Protein AF-A0A0G3H5J8-F1 (afdb_monomer_lite)

Structure (mmCIF, N/CA/C/O backbone):
data_AF-A0A0G3H5J8-F1
#
_entry.id   AF-A0A0G3H5J8-F1
#
loop_
_atom_site.group_PDB
_atom_site.id
_atom_site.type_symbol
_atom_site.label_atom_id
_atom_site.label_alt_id
_atom_site.label_comp_id
_atom_site.label_asym_id
_atom_site.label_entity_id
_atom_site.label_seq_id
_atom_site.pdbx_PDB_ins_code
_atom_site.Cartn_x
_atom_site.Cartn_y
_atom_site.Cartn_z
_atom_site.occupancy
_atom_site.B_iso_or_equiv
_atom_site.auth_seq_id
_atom_site.auth_comp_id
_atom_site.auth_asym_id
_atom_site.auth_atom_id
_atom_site.pdbx_PDB_model_num
ATOM 1 N N . MET A 1 1 ? -36.964 -17.051 4.868 1.00 43.41 1 MET A N 1
ATOM 2 C CA . MET A 1 1 ? -37.759 -18.186 4.353 1.00 43.41 1 MET A CA 1
ATOM 3 C C . MET A 1 1 ? -37.618 -19.310 5.371 1.00 43.41 1 MET A C 1
ATOM 5 O O . MET A 1 1 ? -36.483 -19.645 5.684 1.00 43.41 1 MET A O 1
ATOM 9 N N . ILE A 1 2 ? -38.709 -19.788 5.975 1.00 62.41 2 ILE A N 1
ATOM 10 C CA . ILE A 1 2 ? -38.659 -20.841 7.006 1.00 62.41 2 ILE A CA 1
ATOM 11 C C . ILE A 1 2 ? -38.823 -22.194 6.308 1.00 62.41 2 ILE A C 1
ATOM 13 O O . ILE A 1 2 ? -39.745 -22.355 5.510 1.00 62.41 2 ILE A O 1
ATOM 17 N N . ARG A 1 3 ? -37.905 -23.136 6.557 1.00 71.88 3 ARG A N 1
ATOM 18 C CA . ARG A 1 3 ? -38.033 -24.521 6.080 1.00 71.88 3 ARG A CA 1
ATOM 19 C C . ARG A 1 3 ? -38.911 -25.296 7.054 1.00 71.88 3 ARG A C 1
ATOM 21 O O . ARG A 1 3 ? -38.674 -25.235 8.253 1.00 71.88 3 ARG A O 1
ATOM 28 N N . LEU A 1 4 ? -39.894 -26.014 6.522 1.00 81.56 4 LEU A N 1
ATOM 29 C CA . LEU A 1 4 ? -40.815 -26.848 7.287 1.00 81.56 4 LEU A CA 1
ATOM 30 C C . LEU A 1 4 ? -40.549 -28.318 6.996 1.00 81.56 4 LEU A C 1
ATOM 32 O O . LEU A 1 4 ? -40.492 -28.722 5.834 1.00 81.56 4 LEU A O 1
ATOM 36 N N . HIS A 1 5 ? -40.427 -29.104 8.054 1.00 81.19 5 HIS A N 1
ATOM 37 C CA . HIS A 1 5 ? -40.302 -30.550 8.023 1.00 81.19 5 HIS A CA 1
ATOM 38 C C . HIS A 1 5 ? -41.551 -31.173 8.652 1.00 81.19 5 HIS A C 1
ATOM 40 O O . HIS A 1 5 ? -42.032 -30.727 9.695 1.00 81.19 5 HIS A O 1
ATOM 46 N N . SER A 1 6 ? -42.086 -32.220 8.025 1.00 79.75 6 SER A N 1
ATOM 47 C CA . SER A 1 6 ? -43.240 -32.964 8.547 1.00 79.75 6 SER A CA 1
ATOM 48 C C . SER A 1 6 ? -42.889 -33.848 9.750 1.00 79.75 6 SER A C 1
ATOM 50 O O . SER A 1 6 ? -43.772 -34.224 10.514 1.00 79.75 6 SER A O 1
ATOM 52 N N . THR A 1 7 ? -41.608 -34.180 9.922 1.00 78.81 7 THR A N 1
ATOM 53 C CA . THR A 1 7 ? -41.062 -35.005 11.010 1.00 78.81 7 THR A CA 1
ATOM 54 C C . THR A 1 7 ? -39.798 -34.351 11.574 1.00 78.81 7 THR A C 1
ATOM 56 O O . THR A 1 7 ? -39.050 -33.770 10.787 1.00 78.81 7 THR A O 1
ATOM 59 N N . PRO A 1 8 ? -39.524 -34.448 12.887 1.00 75.56 8 PRO A N 1
ATOM 60 C CA . PRO A 1 8 ? -38.401 -33.751 13.512 1.00 75.56 8 PRO A CA 1
ATOM 61 C C . PRO A 1 8 ? -37.047 -34.405 13.189 1.00 75.56 8 PRO A C 1
ATOM 63 O O . PRO A 1 8 ? -36.881 -35.616 13.354 1.00 75.56 8 PRO A O 1
ATOM 66 N N . HIS A 1 9 ? -36.055 -33.606 12.783 1.00 76.19 9 HIS A N 1
ATOM 67 C CA . HIS A 1 9 ? -34.635 -33.980 12.800 1.00 76.19 9 HIS A CA 1
ATOM 68 C C . HIS A 1 9 ? -33.962 -33.594 14.130 1.00 76.19 9 HIS A C 1
ATOM 70 O O . HIS A 1 9 ? -34.532 -32.874 14.945 1.00 76.19 9 HIS A O 1
ATOM 76 N N . ARG A 1 10 ? -32.716 -34.052 14.343 1.00 55.50 10 ARG A N 1
ATOM 77 C CA . ARG A 1 10 ? -31.969 -33.946 15.619 1.00 55.50 10 ARG A CA 1
ATOM 78 C C . ARG A 1 10 ? -31.884 -32.524 16.210 1.00 55.50 10 ARG A C 1
ATOM 80 O O . ARG A 1 10 ? -31.780 -32.411 17.422 1.00 55.50 10 ARG A O 1
ATOM 87 N N . ASN A 1 11 ? -31.974 -31.477 15.384 1.00 67.38 11 ASN A N 1
ATOM 88 C CA . ASN A 1 11 ? -31.897 -30.066 15.795 1.00 67.38 11 ASN A CA 1
ATOM 89 C C . ASN A 1 11 ? -33.121 -29.242 15.354 1.00 67.38 11 ASN A C 1
ATOM 91 O O . ASN A 1 11 ? -33.027 -28.018 15.229 1.00 67.38 11 ASN A O 1
ATOM 95 N N . ASP A 1 12 ? -34.248 -29.888 15.057 1.00 80.69 12 ASP A N 1
ATOM 96 C CA . ASP A 1 12 ? -35.465 -29.158 14.718 1.00 80.69 12 ASP A CA 1
ATOM 97 C C . ASP A 1 12 ? -36.275 -28.800 15.970 1.00 80.69 12 ASP A C 1
ATOM 99 O O . ASP A 1 12 ? -36.301 -29.529 16.959 1.00 80.69 12 ASP A O 1
ATOM 103 N N . ILE A 1 13 ? -36.971 -27.671 15.893 1.00 82.94 13 ILE A N 1
ATOM 104 C CA . ILE A 1 13 ? -37.906 -27.165 16.900 1.00 82.94 13 ILE A CA 1
ATOM 105 C C . ILE A 1 13 ? -39.313 -27.059 16.302 1.00 82.94 13 ILE A C 1
ATOM 107 O O . ILE A 1 13 ? -39.441 -26.897 15.083 1.00 82.94 13 ILE A O 1
ATOM 111 N N . PRO A 1 14 ? -40.378 -27.136 17.117 1.00 88.06 14 PRO A N 1
ATOM 112 C CA . PRO A 1 14 ? -41.745 -26.986 16.628 1.00 88.06 14 PRO A CA 1
ATOM 113 C C . PRO A 1 14 ? -41.960 -25.647 15.908 1.00 88.06 14 PRO A C 1
ATOM 115 O O . PRO A 1 14 ? -41.490 -24.592 16.340 1.00 88.06 14 PRO A O 1
ATOM 118 N N . ALA A 1 15 ? -42.670 -25.693 14.784 1.00 88.00 15 ALA A N 1
ATOM 119 C CA . ALA A 1 15 ? -43.083 -24.539 13.998 1.00 88.00 15 ALA A CA 1
ATOM 120 C C . ALA A 1 15 ? -44.581 -24.291 14.201 1.00 88.00 15 ALA A C 1
ATOM 122 O O . ALA A 1 15 ? -45.416 -25.191 14.054 1.00 88.00 15 ALA A O 1
ATOM 123 N N . LEU A 1 16 ? -44.917 -23.046 14.520 1.00 90.31 16 LEU A N 1
ATOM 124 C CA . LEU A 1 16 ? -46.268 -22.580 14.783 1.00 90.31 16 LEU A CA 1
ATOM 125 C C . LEU A 1 16 ? -46.753 -21.682 13.647 1.00 90.31 16 LEU A C 1
ATOM 127 O O . LEU A 1 16 ? -45.999 -20.886 13.092 1.00 90.31 16 LEU A O 1
ATOM 131 N N . VAL A 1 17 ? -48.042 -21.764 13.345 1.00 90.81 17 VAL A N 1
ATOM 132 C CA . VAL A 1 17 ? -48.786 -20.691 12.691 1.00 90.81 17 VAL A CA 1
ATOM 133 C C . VAL A 1 17 ? -49.456 -19.877 13.779 1.00 90.81 17 VAL A C 1
ATOM 135 O O . VAL A 1 17 ? -50.287 -20.408 14.513 1.00 90.81 17 VAL A O 1
ATOM 138 N N . VAL A 1 18 ? -49.113 -18.598 13.874 1.00 90.88 18 VAL A N 1
ATOM 139 C CA . VAL A 1 18 ? -49.714 -17.656 14.819 1.00 90.88 18 VAL A CA 1
ATOM 140 C C . VAL A 1 18 ? -50.567 -16.665 14.041 1.00 90.88 18 VAL A C 1
ATOM 142 O O . VAL A 1 18 ? -50.138 -16.105 13.028 1.00 90.88 18 VAL A O 1
ATOM 145 N N . THR A 1 19 ? -51.805 -16.492 14.493 1.00 90.12 19 THR A N 1
ATOM 146 C CA . THR A 1 19 ? -52.779 -15.578 13.894 1.00 90.12 19 THR A CA 1
ATOM 147 C C . THR A 1 19 ? -52.915 -14.350 14.775 1.00 90.12 19 THR A C 1
ATOM 149 O O . THR A 1 19 ? -53.188 -14.479 15.969 1.00 90.12 19 THR A O 1
ATOM 152 N N . TYR A 1 20 ? -52.778 -13.174 14.174 1.00 89.38 20 TYR A N 1
ATOM 153 C CA . TYR A 1 20 ? -52.893 -11.884 14.839 1.00 89.38 20 TYR A CA 1
ATOM 154 C C . TYR A 1 20 ? -54.012 -11.031 14.226 1.00 89.38 20 TYR A C 1
ATOM 156 O O . TYR A 1 20 ? -54.293 -11.132 13.029 1.00 89.38 20 TYR A O 1
ATOM 164 N N . ALA A 1 21 ? -54.629 -10.163 15.028 1.00 87.75 21 ALA A N 1
ATOM 165 C CA . ALA A 1 21 ? -55.661 -9.221 14.599 1.00 87.75 21 ALA A CA 1
ATOM 166 C C . ALA A 1 21 ? -55.337 -7.788 15.041 1.00 87.75 21 ALA A C 1
ATOM 168 O O . ALA A 1 21 ? -54.675 -7.552 16.048 1.00 87.75 21 ALA A O 1
ATOM 169 N N . THR A 1 22 ? -55.811 -6.813 14.270 1.00 85.12 22 THR A N 1
ATOM 170 C CA . THR A 1 22 ? -55.706 -5.391 14.605 1.00 85.12 22 THR A CA 1
ATOM 171 C C . THR A 1 22 ? -56.879 -4.633 14.010 1.00 85.12 22 THR A C 1
ATOM 173 O O . THR A 1 22 ? -57.374 -4.984 12.942 1.00 85.12 22 THR A O 1
ATOM 176 N N . ASN A 1 23 ? -57.286 -3.547 14.662 1.00 80.75 23 ASN A N 1
ATOM 177 C CA . ASN A 1 23 ? -58.380 -2.696 14.192 1.00 80.75 23 ASN A CA 1
ATOM 178 C C . ASN A 1 23 ? -58.033 -1.927 12.902 1.00 80.75 23 ASN A C 1
ATOM 180 O O . ASN A 1 23 ? -58.905 -1.293 12.315 1.00 80.75 23 ASN A O 1
ATOM 184 N N . GLN A 1 24 ? -56.768 -1.958 12.465 1.00 79.81 24 GLN A N 1
ATOM 185 C CA . GLN A 1 24 ? -56.304 -1.276 11.252 1.00 79.81 24 GLN A CA 1
ATOM 186 C C . GLN A 1 24 ? -56.410 -2.124 9.973 1.00 79.81 24 GLN A C 1
ATOM 188 O O . GLN A 1 24 ? -56.280 -1.581 8.877 1.00 79.81 24 GLN A O 1
ATOM 193 N N . LEU A 1 25 ? -56.638 -3.438 10.084 1.00 79.00 25 LEU A N 1
ATOM 194 C CA . LEU A 1 25 ? -56.714 -4.360 8.948 1.00 79.00 25 LEU A CA 1
ATOM 195 C C . LEU A 1 25 ? -58.012 -5.166 9.012 1.00 79.00 25 LEU A C 1
ATOM 197 O O . LEU A 1 25 ? -58.420 -5.631 10.069 1.00 79.00 25 LEU A O 1
ATOM 201 N N . THR A 1 26 ? -58.651 -5.376 7.863 1.00 79.44 26 THR A N 1
ATOM 202 C CA . THR A 1 26 ? -59.880 -6.182 7.755 1.00 79.44 26 THR A CA 1
ATOM 203 C C . THR A 1 26 ? -59.621 -7.689 7.723 1.00 79.44 26 THR A C 1
ATOM 205 O O . THR A 1 26 ? -60.557 -8.467 7.875 1.00 79.44 26 THR A O 1
ATOM 208 N N . SER A 1 27 ? -58.374 -8.119 7.513 1.00 85.06 27 SER A N 1
ATOM 209 C CA . SER A 1 27 ? -57.972 -9.531 7.462 1.00 85.06 27 SER A CA 1
ATOM 210 C C . SER A 1 27 ? -56.922 -9.840 8.534 1.00 85.06 27 SER A C 1
ATOM 212 O O . SER A 1 27 ? -56.071 -8.985 8.796 1.00 85.06 27 SER A O 1
ATOM 214 N N . PRO A 1 28 ? -56.945 -11.043 9.141 1.00 86.94 28 PRO A N 1
ATOM 215 C CA . PRO A 1 28 ? -55.962 -11.432 10.145 1.00 86.94 28 PRO A CA 1
ATOM 216 C C . PRO A 1 28 ? -54.569 -11.614 9.526 1.00 86.94 28 PRO A C 1
ATOM 218 O O . PRO A 1 28 ? -54.427 -12.080 8.393 1.00 86.94 28 PRO A O 1
ATOM 221 N N . ILE A 1 29 ? -53.530 -11.273 10.288 1.00 87.56 29 ILE A N 1
ATOM 222 C CA . ILE A 1 29 ? -52.133 -11.495 9.908 1.00 87.56 29 ILE A CA 1
ATOM 223 C C . ILE A 1 29 ? -51.754 -12.914 10.330 1.00 87.56 29 ILE A C 1
ATOM 225 O O . ILE A 1 29 ? -51.853 -13.261 11.505 1.00 87.56 29 ILE A O 1
ATOM 229 N N . ILE A 1 30 ? -51.293 -13.728 9.384 1.00 87.62 30 ILE A N 1
ATOM 230 C CA . ILE A 1 30 ? -50.865 -15.107 9.635 1.00 87.62 30 ILE A CA 1
ATOM 231 C C . ILE A 1 30 ? -49.344 -15.171 9.507 1.00 87.62 30 ILE A C 1
ATOM 233 O O . ILE A 1 30 ? -48.797 -14.827 8.456 1.00 87.62 30 ILE A O 1
ATOM 237 N N . ARG A 1 31 ? -48.654 -15.604 10.566 1.00 84.88 31 ARG A N 1
ATOM 238 C CA . ARG A 1 31 ? -47.192 -15.744 10.581 1.00 84.88 31 ARG A CA 1
ATOM 239 C C . ARG A 1 31 ? -46.766 -17.144 10.962 1.00 84.88 31 ARG A C 1
ATOM 241 O O . ARG A 1 31 ? -47.421 -17.817 11.746 1.00 84.88 31 ARG A O 1
ATOM 248 N N . LEU A 1 32 ? -45.645 -17.552 10.387 1.00 85.88 32 LEU A N 1
ATOM 249 C CA . LEU A 1 32 ? -45.007 -18.826 10.653 1.00 85.88 32 LEU A CA 1
ATOM 250 C C . LEU A 1 32 ? -43.809 -18.571 11.565 1.00 85.88 32 LEU A C 1
ATOM 252 O O . LEU A 1 32 ? -42.928 -17.795 11.195 1.00 85.88 32 LEU A O 1
ATOM 256 N N . VAL A 1 33 ? -43.808 -19.168 12.753 1.00 82.31 33 VAL A N 1
ATOM 257 C CA . VAL A 1 33 ? -42.934 -18.786 13.867 1.00 82.31 33 VAL A CA 1
ATOM 258 C C . VAL A 1 33 ? -42.369 -20.041 14.535 1.00 82.31 33 VAL A C 1
ATOM 260 O O . VAL A 1 33 ? -43.144 -20.934 14.873 1.00 82.31 33 VAL A O 1
ATOM 263 N N . PRO A 1 34 ? -41.048 -20.158 14.748 1.00 82.81 34 PRO A N 1
ATOM 264 C CA . PRO A 1 34 ? -40.507 -21.206 15.609 1.00 82.81 34 PRO A CA 1
ATOM 265 C C . PRO A 1 34 ? -41.004 -21.016 17.048 1.00 82.81 34 PRO A C 1
ATOM 267 O O . PRO A 1 34 ? -40.889 -19.914 17.579 1.00 82.81 34 PRO A O 1
ATOM 270 N N . GLU A 1 35 ? -41.517 -22.068 17.688 1.00 85.50 35 GLU A N 1
ATOM 271 C CA . GLU A 1 35 ? -42.175 -22.001 19.007 1.00 85.50 35 GLU A CA 1
ATOM 272 C C . GLU A 1 35 ? -41.402 -21.191 20.073 1.00 85.50 35 GLU A C 1
ATOM 274 O O . GLU A 1 35 ? -42.014 -20.318 20.687 1.00 85.50 35 GLU A O 1
ATOM 279 N N . PRO A 1 36 ? -40.071 -21.342 20.248 1.00 77.69 36 PRO A N 1
ATOM 280 C CA . PRO A 1 36 ? -39.307 -20.558 21.226 1.00 77.69 36 PRO A CA 1
ATOM 281 C C . PRO A 1 36 ? -39.296 -19.036 20.990 1.00 77.69 36 PRO A C 1
ATOM 283 O O . PRO A 1 36 ? -38.948 -18.285 21.897 1.00 77.69 36 PRO A O 1
ATOM 286 N N . LEU A 1 37 ? -39.631 -18.563 19.783 1.00 77.56 37 LEU A N 1
ATOM 287 C CA . LEU A 1 37 ? -39.659 -17.137 19.430 1.00 77.56 37 LEU A CA 1
ATOM 288 C C . LEU A 1 37 ? -41.064 -16.522 19.514 1.00 77.56 37 LEU A C 1
ATOM 290 O O . LEU A 1 37 ? -41.195 -15.303 19.400 1.00 77.56 37 LEU A O 1
ATOM 294 N N . GLU A 1 38 ? -42.100 -17.335 19.737 1.00 85.19 38 GLU A N 1
ATOM 295 C CA . GLU A 1 38 ? -43.498 -16.896 19.710 1.00 85.19 38 GLU A CA 1
ATOM 296 C C . GLU A 1 38 ? -43.785 -15.798 20.736 1.00 85.19 38 GLU A C 1
ATOM 298 O O . GLU A 1 38 ? -44.348 -14.763 20.384 1.00 85.19 38 GLU A O 1
ATOM 303 N N . THR A 1 39 ? -43.330 -15.976 21.979 1.00 79.44 39 THR A N 1
ATOM 304 C CA . THR A 1 39 ? -43.520 -14.993 23.054 1.00 79.44 39 THR A CA 1
ATOM 305 C C . THR A 1 39 ? -42.938 -13.630 22.679 1.00 79.44 39 THR A C 1
ATOM 307 O O . THR A 1 39 ? -43.596 -12.603 22.841 1.00 79.44 39 THR A O 1
ATOM 310 N N . ALA A 1 40 ? -41.720 -13.610 22.129 1.00 74.81 40 ALA A N 1
ATOM 311 C CA . ALA A 1 40 ? -41.044 -12.376 21.740 1.00 74.81 40 ALA A CA 1
ATOM 312 C C . ALA A 1 40 ? -41.760 -11.671 20.578 1.00 74.81 40 ALA A C 1
ATOM 314 O O . ALA A 1 40 ? -41.882 -10.445 20.558 1.00 74.81 40 ALA A O 1
ATOM 315 N N . GLU A 1 41 ? -42.261 -12.448 19.616 1.00 77.81 41 GLU A N 1
ATOM 316 C CA . GLU A 1 41 ? -42.988 -11.936 18.458 1.00 77.81 41 GLU A CA 1
ATOM 317 C C . GLU A 1 41 ? -44.353 -11.373 18.865 1.00 77.81 41 GLU A C 1
ATOM 319 O O . GLU A 1 41 ? -44.717 -10.273 18.451 1.00 77.81 41 GLU A O 1
ATOM 324 N N . THR A 1 42 ? -45.063 -12.052 19.765 1.00 83.56 42 THR A N 1
ATOM 325 C CA . THR A 1 42 ? -46.330 -11.567 20.320 1.00 83.56 42 THR A CA 1
ATOM 326 C C . THR A 1 42 ? -46.156 -10.265 21.103 1.00 83.56 42 THR A C 1
ATOM 328 O O . THR A 1 42 ? -46.962 -9.348 20.926 1.00 83.56 42 THR A O 1
ATOM 331 N N . VAL A 1 43 ? -45.079 -10.115 21.882 1.00 79.00 43 VAL A N 1
ATOM 332 C CA . VAL A 1 43 ? -44.744 -8.841 22.551 1.00 79.00 43 VAL A CA 1
ATOM 333 C C . VAL A 1 43 ? -44.461 -7.731 21.529 1.00 79.00 43 VAL A C 1
ATOM 335 O O . VAL A 1 43 ? -44.993 -6.627 21.660 1.00 79.00 43 VAL A O 1
ATOM 338 N N . ALA A 1 44 ? -43.696 -8.021 20.471 1.00 73.69 44 ALA A N 1
ATOM 339 C CA . ALA A 1 44 ? -43.397 -7.048 19.418 1.00 73.69 44 ALA A CA 1
ATOM 340 C C . ALA A 1 44 ? -44.652 -6.578 18.657 1.00 73.69 44 ALA A C 1
ATOM 342 O O . ALA A 1 44 ? -44.792 -5.387 18.377 1.00 73.69 44 ALA A O 1
ATOM 343 N N . PHE A 1 45 ? -45.583 -7.489 18.352 1.00 76.88 45 PHE A N 1
ATOM 344 C CA . PHE A 1 45 ? -46.858 -7.153 17.706 1.00 76.88 45 PHE A CA 1
ATOM 345 C C . PHE A 1 45 ? -47.796 -6.374 18.639 1.00 76.88 45 PHE A C 1
ATOM 347 O O . PHE A 1 45 ? -48.414 -5.394 18.217 1.00 76.88 45 PHE A O 1
ATOM 354 N N . SER A 1 46 ? -47.828 -6.728 19.925 1.00 79.56 46 SER A N 1
ATOM 355 C CA . SER A 1 46 ? -48.641 -6.017 20.920 1.00 79.56 46 SER A CA 1
ATOM 356 C C . SER A 1 46 ? -48.215 -4.551 21.048 1.00 79.56 46 SER A C 1
ATOM 358 O O . SER A 1 46 ? -49.064 -3.662 21.116 1.00 79.56 46 SER A O 1
ATOM 360 N N . ALA A 1 47 ? -46.909 -4.269 20.970 1.00 70.56 47 ALA A N 1
ATOM 361 C CA . ALA A 1 47 ? -46.365 -2.909 21.022 1.00 70.56 47 ALA A CA 1
ATOM 362 C C . ALA A 1 47 ? -46.808 -2.002 19.853 1.00 70.56 47 ALA A C 1
ATOM 364 O O . ALA A 1 47 ? -46.769 -0.778 19.976 1.00 70.56 47 ALA A O 1
ATOM 365 N N . VAL A 1 48 ? -47.258 -2.580 18.732 1.00 70.88 48 VAL A N 1
ATOM 366 C CA . VAL A 1 48 ? -47.807 -1.846 17.575 1.00 70.88 48 VAL A CA 1
ATOM 367 C C . VAL A 1 48 ? -49.334 -1.957 17.462 1.00 70.88 48 VAL A C 1
ATOM 369 O O . VAL A 1 48 ? -49.905 -1.597 16.433 1.00 70.88 48 VAL A O 1
ATOM 372 N N . GLY A 1 49 ? -50.014 -2.419 18.520 1.00 78.56 49 GLY A N 1
ATOM 373 C CA . GLY A 1 49 ? -51.478 -2.516 18.571 1.00 78.56 49 GLY A CA 1
ATOM 374 C C . GLY A 1 49 ? -52.049 -3.696 17.779 1.00 78.56 49 GLY A C 1
ATOM 375 O O . GLY A 1 49 ? -53.129 -3.587 17.186 1.00 78.56 49 GLY A O 1
ATOM 376 N N . VAL A 1 50 ? -51.305 -4.800 17.718 1.00 85.00 50 VAL A N 1
ATOM 377 C CA . VAL A 1 50 ? -51.705 -6.050 17.066 1.00 85.00 50 VAL A CA 1
ATOM 378 C C . VAL A 1 50 ? -51.758 -7.158 18.121 1.00 85.00 50 VAL A C 1
ATOM 380 O O . VAL A 1 50 ? -50.748 -7.473 18.744 1.00 85.00 50 VAL A O 1
ATOM 383 N N . GLU A 1 51 ? -52.927 -7.767 18.313 1.00 86.81 51 GLU A N 1
ATOM 384 C CA . GLU A 1 51 ? -53.155 -8.779 19.349 1.00 86.81 51 GLU A CA 1
ATOM 385 C C . GLU A 1 51 ? -53.135 -10.201 18.778 1.00 86.81 51 GLU A C 1
ATOM 387 O O . GLU A 1 51 ? -53.596 -10.462 17.663 1.00 86.81 51 GLU A O 1
ATOM 392 N N . LYS A 1 52 ? -52.595 -11.143 19.556 1.00 90.12 52 LYS A N 1
ATOM 393 C CA . LYS A 1 52 ? -52.596 -12.571 19.223 1.00 90.12 52 LYS A CA 1
ATOM 394 C C . LYS A 1 52 ? -53.998 -13.150 19.405 1.00 90.12 52 LYS A C 1
ATOM 396 O O . LYS A 1 52 ? -54.597 -13.010 20.464 1.00 90.12 52 LYS A O 1
ATOM 401 N 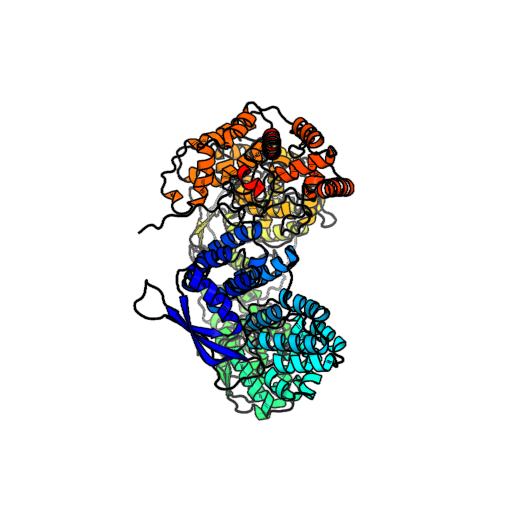N . MET A 1 53 ? -54.474 -13.872 18.394 1.00 89.50 53 MET A N 1
ATOM 402 C CA . MET A 1 53 ? -55.785 -14.528 18.399 1.00 89.50 53 MET A CA 1
ATOM 403 C C . MET A 1 53 ? -55.673 -16.030 18.654 1.00 89.50 53 MET A C 1
ATOM 405 O O . MET A 1 53 ? -56.363 -16.571 19.512 1.00 89.50 53 MET A O 1
ATOM 409 N N . ASN A 1 54 ? -54.831 -16.722 17.882 1.00 88.25 54 ASN A N 1
ATOM 410 C CA . ASN A 1 54 ? -54.714 -18.178 17.946 1.00 88.25 54 ASN A CA 1
ATOM 411 C C . ASN A 1 54 ? -53.316 -18.650 17.521 1.00 88.25 54 ASN A C 1
ATOM 413 O O . ASN A 1 54 ? -52.605 -17.928 16.819 1.00 88.25 54 ASN A O 1
ATOM 417 N N . GLN A 1 55 ? -52.941 -19.870 17.907 1.00 91.00 55 GLN A N 1
ATOM 418 C CA . GLN A 1 55 ? -51.722 -20.538 17.449 1.00 91.00 55 GLN A CA 1
ATOM 419 C C . GLN A 1 55 ? -51.988 -22.006 17.097 1.00 91.00 55 GLN A C 1
ATOM 421 O O . GLN A 1 55 ? -52.830 -22.660 17.710 1.00 91.00 55 GLN A O 1
ATOM 426 N N . THR A 1 56 ? -51.280 -22.548 16.109 1.00 91.12 56 THR A N 1
ATOM 427 C CA . THR A 1 56 ? -51.424 -23.950 15.686 1.00 91.12 56 THR A CA 1
ATOM 428 C C . THR A 1 56 ? -50.076 -24.531 15.283 1.00 91.12 56 THR A C 1
ATOM 430 O O . THR A 1 56 ? -49.347 -23.921 14.509 1.00 91.12 56 THR A O 1
ATOM 433 N N . HIS A 1 57 ? -49.748 -25.721 15.781 1.00 91.00 57 HIS A N 1
ATOM 434 C CA . HIS A 1 57 ? -48.550 -26.453 15.378 1.00 91.00 57 HIS A CA 1
ATOM 435 C C . HIS A 1 57 ? -48.709 -27.044 13.972 1.00 91.00 57 HIS A C 1
ATOM 437 O O . HIS A 1 57 ? -49.721 -27.682 13.683 1.00 91.00 57 HIS A O 1
ATOM 443 N N . ILE A 1 58 ? -47.706 -26.859 13.113 1.00 89.94 58 ILE A N 1
ATOM 444 C CA . ILE A 1 58 ? -47.770 -27.254 11.693 1.00 89.94 58 ILE A CA 1
ATOM 445 C C . ILE A 1 58 ? -46.588 -28.110 11.218 1.00 89.94 58 ILE A C 1
ATOM 447 O O . ILE A 1 58 ? -46.532 -28.471 10.043 1.00 89.94 58 ILE A O 1
ATOM 451 N N . GLY A 1 59 ? -45.645 -28.442 12.101 1.00 89.00 59 GLY A N 1
ATOM 452 C CA . GLY A 1 59 ? -44.458 -29.230 11.773 1.00 89.00 59 GLY A CA 1
ATOM 453 C C . GLY A 1 59 ? -43.231 -28.722 12.515 1.00 89.00 59 GLY A C 1
ATOM 454 O O . GLY A 1 59 ? -43.350 -28.063 13.540 1.00 89.00 59 GLY A O 1
ATOM 455 N N . PHE A 1 60 ? -42.048 -28.995 11.981 1.00 85.81 60 PHE A N 1
ATOM 456 C CA . PHE A 1 60 ? -40.775 -28.669 12.618 1.00 85.81 60 PHE A CA 1
ATOM 457 C C . PHE A 1 60 ? -39.908 -27.788 11.707 1.00 85.81 60 PHE A C 1
ATOM 459 O O . PHE A 1 60 ? -40.032 -27.839 10.486 1.00 85.81 60 PHE A O 1
ATOM 466 N N . THR A 1 61 ? -39.044 -26.955 12.282 1.00 82.62 61 THR A N 1
ATOM 467 C CA . THR A 1 61 ? -38.098 -26.080 11.567 1.00 82.62 61 THR A CA 1
ATOM 468 C C . THR A 1 61 ? -36.714 -26.178 12.210 1.00 82.62 61 THR A C 1
ATOM 470 O O . THR A 1 61 ? -36.643 -26.343 13.427 1.00 82.62 61 THR A O 1
ATOM 473 N N . PRO A 1 62 ? -35.608 -26.008 11.461 1.00 74.69 62 PRO A N 1
ATOM 474 C CA . PRO A 1 62 ? -34.273 -25.970 12.055 1.00 74.69 62 PRO A CA 1
ATOM 475 C C . PRO A 1 62 ? -34.155 -24.918 13.166 1.00 74.69 62 PRO A C 1
ATOM 477 O O . PRO A 1 62 ? -34.604 -23.777 12.988 1.00 74.69 62 PRO A O 1
ATOM 480 N N . LYS A 1 63 ? -33.525 -25.284 14.291 1.00 72.25 63 LYS A N 1
ATOM 481 C CA . LYS A 1 63 ? -33.207 -24.362 15.390 1.00 72.25 63 LYS A CA 1
ATOM 482 C C . LYS A 1 63 ? -32.283 -23.249 14.886 1.00 72.25 63 LYS A C 1
ATOM 484 O O . LYS A 1 63 ? -31.266 -23.504 14.241 1.00 72.25 63 LYS A O 1
ATOM 489 N N . ARG A 1 64 ? -32.650 -22.000 15.172 1.00 68.00 64 ARG A N 1
ATOM 490 C CA . ARG A 1 64 ? -31.875 -20.792 14.852 1.00 68.00 64 ARG A CA 1
ATOM 491 C C . ARG A 1 64 ? -31.650 -20.005 16.136 1.00 68.00 64 ARG A C 1
ATOM 493 O O . ARG A 1 64 ? -32.549 -19.952 16.973 1.00 68.00 64 ARG A O 1
ATOM 500 N N . ALA A 1 65 ? -30.482 -19.376 16.269 1.00 67.25 65 ALA A N 1
ATOM 501 C CA . ALA A 1 65 ? -30.241 -18.416 17.341 1.00 67.25 65 ALA A CA 1
ATOM 502 C C . ALA A 1 65 ? -31.321 -17.322 17.302 1.00 67.25 65 ALA A C 1
ATOM 504 O O . ALA A 1 65 ? -31.622 -16.779 16.234 1.00 67.25 65 ALA A O 1
ATOM 505 N N . ALA A 1 66 ? -31.910 -17.000 18.454 1.00 69.56 66 ALA A N 1
ATOM 506 C CA . ALA A 1 66 ? -32.822 -15.870 18.555 1.00 69.56 66 ALA A CA 1
ATOM 507 C C . ALA A 1 66 ? -32.080 -14.595 18.116 1.00 69.56 66 ALA A C 1
ATOM 509 O O . ALA A 1 66 ? -31.054 -14.227 18.688 1.00 69.56 66 ALA A O 1
ATOM 510 N N . GLY A 1 67 ? -32.566 -13.971 17.043 1.00 74.12 67 GLY A N 1
ATOM 511 C CA . GLY A 1 67 ? -31.987 -12.750 16.491 1.00 74.12 67 GLY A CA 1
ATOM 512 C C . GLY A 1 67 ? -32.543 -11.493 17.154 1.00 74.12 67 GLY A C 1
ATOM 513 O O . GLY A 1 67 ? -33.410 -11.549 18.029 1.00 74.12 67 GLY A O 1
ATOM 514 N N . PHE A 1 68 ? -32.075 -10.339 16.693 1.00 80.69 68 PHE A N 1
ATOM 515 C CA . PHE A 1 68 ? -32.645 -9.052 17.068 1.00 80.69 68 PHE A CA 1
ATOM 516 C C . PHE A 1 68 ? -33.988 -8.811 16.337 1.00 80.69 68 PHE A C 1
ATOM 518 O O . PHE A 1 68 ? -34.062 -9.082 15.136 1.00 80.69 68 PHE A O 1
ATOM 525 N N . PRO A 1 69 ? -35.053 -8.311 17.004 1.00 79.12 69 PRO A N 1
ATOM 526 C CA . PRO A 1 69 ? -35.117 -7.858 18.402 1.00 79.12 69 PRO A CA 1
ATOM 527 C C . PRO A 1 69 ? -35.522 -8.952 19.407 1.00 79.12 69 PRO A C 1
ATOM 529 O O . PRO A 1 69 ? -35.497 -8.702 20.607 1.00 79.12 69 PRO A O 1
ATOM 532 N N . ALA A 1 70 ? -35.908 -10.146 18.946 1.00 77.56 70 ALA A N 1
ATOM 533 C CA . ALA A 1 70 ? -36.525 -11.181 19.779 1.00 77.56 70 ALA A CA 1
ATOM 534 C C . ALA A 1 70 ? -35.687 -11.562 21.010 1.00 77.56 70 ALA A C 1
ATOM 536 O O . ALA A 1 70 ? -36.231 -11.671 22.104 1.00 77.56 70 ALA A O 1
ATOM 537 N N . TRP A 1 71 ? -34.367 -11.706 20.855 1.00 79.56 71 TRP A N 1
ATOM 538 C CA . TRP A 1 71 ? -33.480 -11.983 21.987 1.00 79.56 71 TRP A CA 1
ATOM 539 C C . TRP A 1 71 ? -33.487 -10.857 23.021 1.00 79.56 71 TRP A C 1
ATOM 541 O O . TRP A 1 71 ? -33.697 -11.125 24.195 1.00 79.56 71 TRP A O 1
ATOM 551 N N . ALA A 1 72 ? -33.345 -9.603 22.580 1.00 79.75 72 ALA A N 1
ATOM 552 C CA . ALA A 1 72 ? -33.339 -8.440 23.465 1.00 79.75 72 ALA A CA 1
ATOM 553 C C . ALA A 1 72 ? -34.637 -8.336 24.284 1.00 79.75 72 ALA A C 1
ATOM 555 O O . ALA A 1 72 ? -34.583 -8.055 25.476 1.00 79.75 72 ALA A O 1
ATOM 556 N N . ILE A 1 73 ? -35.783 -8.640 23.665 1.00 79.31 73 ILE A N 1
ATOM 557 C CA . ILE A 1 73 ? -37.094 -8.655 24.332 1.00 79.31 73 ILE A CA 1
ATOM 558 C C . ILE A 1 73 ? -37.171 -9.757 25.400 1.00 79.31 73 ILE A C 1
ATOM 560 O O . ILE A 1 73 ? -37.750 -9.535 26.458 1.00 79.31 73 ILE A O 1
ATOM 564 N N . LEU A 1 74 ? -36.606 -10.939 25.133 1.00 77.38 74 LEU A N 1
ATOM 565 C CA . LEU A 1 74 ? -36.636 -12.070 26.068 1.00 77.38 74 LEU A CA 1
ATOM 566 C C . LEU A 1 74 ? -35.668 -11.893 27.243 1.00 77.38 74 LEU A C 1
ATOM 568 O O . LEU A 1 74 ? -35.994 -12.296 28.356 1.00 77.38 74 LEU A O 1
ATOM 572 N N . THR A 1 75 ? -34.487 -11.317 27.005 1.00 74.75 75 THR A N 1
ATOM 573 C CA . THR A 1 75 ? -33.447 -11.171 28.036 1.00 74.75 75 THR A CA 1
ATOM 574 C C . THR A 1 75 ? -33.544 -9.884 28.846 1.00 74.75 75 THR A C 1
ATOM 576 O O . THR A 1 75 ? -33.038 -9.850 29.962 1.00 74.75 75 THR A O 1
ATOM 579 N N . ASP A 1 76 ? -34.162 -8.830 28.305 1.00 74.44 76 ASP A N 1
ATOM 580 C CA . ASP A 1 76 ? -34.320 -7.538 28.984 1.00 74.44 76 ASP A CA 1
ATOM 581 C C . ASP A 1 76 ? -35.685 -6.893 28.654 1.00 74.44 76 ASP A C 1
ATOM 583 O O . ASP A 1 76 ? -35.767 -5.940 27.866 1.00 74.44 76 ASP A O 1
ATOM 587 N N . PRO A 1 77 ? -36.787 -7.427 29.222 1.00 74.31 77 PRO A N 1
ATOM 588 C CA . PRO A 1 77 ? -38.138 -6.944 28.942 1.00 74.31 77 PRO A CA 1
ATOM 589 C C . PRO A 1 77 ? -38.349 -5.467 29.296 1.00 74.31 77 PRO A C 1
ATOM 591 O O . PRO A 1 77 ? -39.080 -4.771 28.589 1.00 74.31 77 PRO A O 1
ATOM 594 N N . ASP A 1 78 ? -37.685 -4.972 30.345 1.00 70.19 78 ASP A N 1
ATOM 595 C CA . ASP A 1 78 ? -37.828 -3.593 30.828 1.00 70.19 78 ASP A CA 1
ATOM 596 C C . ASP A 1 78 ? -37.320 -2.571 29.798 1.00 70.19 78 ASP A C 1
ATOM 598 O O . ASP A 1 78 ? -37.874 -1.477 29.668 1.00 70.19 78 ASP A O 1
ATOM 602 N N . ASN A 1 79 ? -36.324 -2.954 28.991 1.00 72.56 79 ASN A N 1
ATOM 603 C CA . ASN A 1 79 ? -35.778 -2.139 27.905 1.00 72.56 79 ASN A CA 1
ATOM 604 C C . ASN A 1 79 ? -36.246 -2.585 26.506 1.00 72.56 79 ASN A C 1
ATOM 606 O O . ASN A 1 79 ? -35.766 -2.053 25.498 1.00 72.56 79 ASN A O 1
ATOM 610 N N . ALA A 1 80 ? -37.208 -3.510 26.403 1.00 70.62 80 ALA A N 1
ATOM 611 C CA . ALA A 1 80 ? -37.686 -4.070 25.132 1.00 70.62 80 ALA A CA 1
ATOM 612 C C . ALA A 1 80 ? -38.135 -2.998 24.122 1.00 70.62 80 ALA A C 1
ATOM 614 O O . ALA A 1 80 ? -37.922 -3.141 22.915 1.00 70.62 80 ALA A O 1
ATOM 615 N N . GLN A 1 81 ? -38.696 -1.881 24.598 1.00 69.12 81 GLN A N 1
ATOM 616 C CA . GLN A 1 81 ? -39.109 -0.768 23.739 1.00 69.12 81 GLN A CA 1
ATOM 617 C C . GLN A 1 81 ? -37.930 -0.135 22.979 1.00 69.12 81 GLN A C 1
ATOM 619 O O . GLN A 1 81 ? -38.099 0.308 21.841 1.00 69.12 81 GLN A O 1
ATOM 624 N N . HIS A 1 82 ? -36.727 -0.121 23.561 1.00 70.38 82 HIS A N 1
ATOM 625 C CA . HIS A 1 82 ? -35.524 0.370 22.887 1.00 70.38 82 HIS A CA 1
ATOM 626 C C . HIS A 1 82 ? -35.123 -0.540 21.724 1.00 70.38 82 HIS A C 1
ATOM 628 O O . HIS A 1 82 ? -34.799 -0.040 20.646 1.00 70.38 82 HIS A O 1
ATOM 634 N N . ALA A 1 83 ? -35.226 -1.860 21.901 1.00 73.75 83 ALA A N 1
ATOM 635 C CA . ALA A 1 83 ? -34.986 -2.817 20.827 1.00 73.75 83 ALA A CA 1
ATOM 636 C C . ALA A 1 83 ? -36.035 -2.693 19.704 1.00 73.75 83 ALA A C 1
ATOM 638 O O . ALA A 1 83 ? -35.698 -2.727 18.519 1.00 73.75 83 ALA A O 1
ATOM 639 N N . LEU A 1 84 ? -37.304 -2.469 20.060 1.00 75.19 84 LEU A N 1
ATOM 640 C CA . LEU A 1 84 ? -38.389 -2.286 19.089 1.00 75.19 84 LEU A CA 1
ATOM 641 C C . LEU A 1 84 ? -38.218 -1.029 18.225 1.00 75.19 84 LEU A C 1
ATOM 643 O O . LEU A 1 84 ? -38.543 -1.056 17.038 1.00 75.19 84 LEU A O 1
ATOM 647 N N . ASN A 1 85 ? -37.652 0.050 18.773 1.00 77.56 85 ASN A N 1
ATOM 648 C CA . ASN A 1 85 ? -37.422 1.287 18.019 1.00 77.56 85 ASN A CA 1
ATOM 649 C C . ASN A 1 85 ? -36.424 1.111 16.858 1.00 77.56 85 ASN A C 1
ATOM 651 O O . ASN A 1 85 ? -36.508 1.842 15.875 1.00 77.56 85 ASN A O 1
ATOM 655 N N . LEU A 1 86 ? -35.521 0.129 16.940 1.00 81.50 86 LEU A N 1
ATOM 656 C CA . LEU A 1 86 ? -34.515 -0.156 15.908 1.00 81.50 86 LEU A CA 1
ATOM 657 C C . LEU A 1 86 ? -35.038 -1.073 14.791 1.00 81.50 86 LEU A C 1
ATOM 659 O O . LEU A 1 86 ? -34.380 -1.238 13.764 1.00 81.50 86 LEU A O 1
ATOM 663 N N . VAL A 1 87 ? -36.222 -1.674 14.956 1.00 80.69 87 VAL A N 1
ATOM 664 C CA . VAL A 1 87 ? -36.798 -2.608 13.970 1.00 80.69 87 VAL A CA 1
ATOM 665 C C . VAL A 1 87 ? -37.019 -1.924 12.622 1.00 80.69 87 VAL A C 1
ATOM 667 O O . VAL A 1 87 ? -36.787 -2.530 11.577 1.00 80.69 87 VAL A O 1
ATOM 670 N N . ALA A 1 88 ? -37.410 -0.646 12.630 1.00 75.88 88 ALA A N 1
ATOM 671 C CA . ALA A 1 88 ? -37.592 0.127 11.406 1.00 75.88 88 ALA A CA 1
ATOM 672 C C . ALA A 1 88 ? -36.275 0.301 10.628 1.00 75.88 88 ALA A C 1
ATOM 674 O O . ALA A 1 88 ? -36.272 0.140 9.404 1.00 75.88 88 ALA A O 1
ATOM 675 N N . ASP A 1 89 ? -35.164 0.576 11.320 1.00 85.31 89 ASP A N 1
ATOM 676 C CA . ASP A 1 89 ? -33.838 0.701 10.705 1.00 85.31 89 ASP A CA 1
ATOM 677 C C . ASP A 1 89 ? -33.335 -0.654 10.177 1.00 85.31 89 ASP A C 1
ATOM 679 O O . ASP A 1 89 ? -32.807 -0.717 9.066 1.00 85.31 89 ASP A O 1
ATOM 683 N N . VAL A 1 90 ? -33.573 -1.757 10.899 1.00 86.31 90 VAL A N 1
ATOM 684 C CA . VAL A 1 90 ? -33.231 -3.121 10.440 1.00 86.31 90 VAL A CA 1
ATOM 685 C C . VAL A 1 90 ? -34.021 -3.502 9.180 1.00 86.31 90 VAL A C 1
ATOM 687 O O . VAL A 1 90 ? -33.448 -3.998 8.208 1.00 86.31 90 VAL A O 1
ATOM 690 N N . GLU A 1 91 ? -35.328 -3.232 9.138 1.00 82.31 91 GLU A N 1
ATOM 691 C CA . GLU A 1 91 ? -36.162 -3.511 7.957 1.00 82.31 91 GLU A CA 1
ATOM 692 C C . GLU A 1 91 ? -35.863 -2.571 6.782 1.00 82.31 91 GLU A C 1
ATOM 694 O O . GLU A 1 91 ? -35.993 -2.937 5.606 1.00 82.31 91 GLU A O 1
ATOM 699 N N . TRP A 1 92 ? -35.428 -1.345 7.062 1.00 87.44 92 TRP A N 1
ATOM 700 C CA . TRP A 1 92 ? -34.880 -0.463 6.040 1.00 87.44 92 TRP A CA 1
ATOM 701 C C . TRP A 1 92 ? -33.561 -1.012 5.475 1.00 87.44 92 TRP A C 1
ATOM 703 O O . TRP A 1 92 ? -33.438 -1.134 4.251 1.00 87.44 92 TRP A O 1
ATOM 713 N N . ALA A 1 93 ? -32.630 -1.436 6.335 1.00 88.00 93 ALA A N 1
ATOM 714 C CA . ALA A 1 93 ? -31.366 -2.051 5.938 1.00 88.00 93 ALA A CA 1
ATOM 715 C C . ALA A 1 93 ? -31.601 -3.296 5.072 1.00 88.00 93 ALA A C 1
ATOM 717 O O . ALA A 1 93 ? -31.018 -3.413 3.994 1.00 88.00 93 ALA A O 1
ATOM 718 N N . ARG A 1 94 ? -32.537 -4.172 5.465 1.00 88.12 94 ARG A N 1
ATOM 719 C CA . ARG A 1 94 ? -32.915 -5.376 4.704 1.00 88.12 94 ARG A CA 1
ATOM 720 C C . ARG A 1 94 ? -33.352 -5.053 3.272 1.00 88.12 94 ARG A C 1
ATOM 722 O O . ARG A 1 94 ? -32.982 -5.764 2.342 1.00 88.12 94 ARG A O 1
ATOM 729 N N . ARG A 1 95 ? -34.110 -3.969 3.077 1.00 85.38 95 ARG A N 1
ATOM 730 C CA . ARG A 1 95 ? -34.581 -3.535 1.748 1.00 85.38 95 ARG A CA 1
ATOM 731 C C . ARG A 1 95 ? -33.498 -2.852 0.914 1.00 85.38 95 ARG A C 1
ATOM 733 O O . ARG A 1 95 ? -33.557 -2.904 -0.313 1.00 85.38 95 ARG A O 1
ATOM 740 N N . LYS A 1 96 ? -32.546 -2.167 1.553 1.00 91.50 96 LYS A N 1
ATOM 741 C CA . LYS A 1 96 ? -31.571 -1.305 0.868 1.00 91.50 96 LYS A CA 1
ATOM 742 C C . LYS A 1 96 ? -30.185 -1.917 0.704 1.00 91.50 96 LYS A C 1
ATOM 744 O O . LYS A 1 96 ? -29.475 -1.486 -0.198 1.00 91.50 96 LYS A O 1
ATOM 749 N N . ALA A 1 97 ? -29.819 -2.944 1.467 1.00 89.50 97 ALA A N 1
ATOM 750 C CA . ALA A 1 97 ? -28.463 -3.499 1.476 1.00 89.50 97 ALA A CA 1
ATOM 751 C C . ALA A 1 97 ? -27.964 -3.983 0.101 1.00 89.50 97 ALA A C 1
ATOM 753 O O . ALA A 1 97 ? -26.787 -3.820 -0.195 1.00 89.50 97 ALA A O 1
ATOM 754 N N . HIS A 1 98 ? -28.841 -4.504 -0.765 1.00 86.19 98 HIS A N 1
ATOM 755 C CA . HIS A 1 98 ? -28.458 -4.922 -2.123 1.00 86.19 98 HIS A CA 1
ATOM 756 C C . HIS A 1 98 ? -28.128 -3.759 -3.071 1.00 86.19 98 HIS A C 1
ATOM 758 O O . HIS A 1 98 ? -27.338 -3.928 -3.991 1.00 86.19 98 HIS A O 1
ATOM 764 N N . THR A 1 99 ? -28.763 -2.596 -2.895 1.00 88.75 99 THR A N 1
ATOM 765 C CA . THR A 1 99 ? -28.685 -1.481 -3.862 1.00 88.75 99 THR A CA 1
ATOM 766 C C . THR A 1 99 ? -27.890 -0.289 -3.338 1.00 88.75 99 THR A C 1
ATOM 768 O O . THR A 1 99 ? -27.285 0.431 -4.120 1.00 88.75 99 THR A O 1
ATOM 771 N N . HIS A 1 100 ? -27.883 -0.076 -2.022 1.00 89.31 100 HIS A N 1
ATOM 772 C CA . HIS A 1 100 ? -27.310 1.094 -1.356 1.00 89.31 100 HIS A CA 1
ATOM 773 C C . HIS A 1 100 ? -26.506 0.668 -0.115 1.00 89.31 100 HIS A C 1
ATOM 775 O O . HIS A 1 100 ? -26.684 1.215 0.972 1.00 89.31 100 HIS A O 1
ATOM 781 N N . ALA A 1 101 ? -25.630 -0.333 -0.263 1.00 87.06 101 ALA A N 1
ATOM 782 C CA . ALA A 1 101 ? -24.881 -0.925 0.850 1.00 87.06 101 ALA A CA 1
ATOM 783 C C . ALA A 1 101 ? -24.091 0.105 1.681 1.00 87.06 101 ALA A C 1
ATOM 785 O O . ALA A 1 101 ? -24.072 -0.005 2.903 1.00 87.06 101 ALA A O 1
ATOM 786 N N . GLY A 1 102 ? -23.484 1.111 1.036 1.00 84.00 102 GLY A N 1
ATOM 787 C CA . GLY A 1 102 ? -22.750 2.185 1.718 1.00 84.00 102 GLY A CA 1
ATOM 788 C C . GLY A 1 102 ? -23.641 3.025 2.637 1.00 84.00 102 GLY A C 1
ATOM 789 O O . GLY A 1 102 ? -23.348 3.147 3.817 1.00 84.00 102 GLY A O 1
ATOM 790 N N . GLN A 1 103 ? -24.798 3.488 2.147 1.00 85.69 103 GLN A N 1
ATOM 791 C CA . GLN A 1 103 ? -25.751 4.256 2.965 1.00 85.69 103 GLN A CA 1
ATOM 792 C C . GLN A 1 103 ? -26.275 3.443 4.150 1.00 85.69 103 GLN A C 1
ATOM 794 O O . GLN A 1 103 ? -26.445 3.973 5.246 1.00 85.69 103 GLN A O 1
ATOM 799 N N . VAL A 1 104 ? -26.539 2.149 3.932 1.00 86.44 104 VAL A N 1
ATOM 800 C CA . VAL A 1 104 ? -26.939 1.248 5.017 1.00 86.44 104 VAL A CA 1
ATOM 801 C C . VAL A 1 104 ? -25.829 1.149 6.054 1.00 86.44 104 VAL A C 1
ATOM 803 O O . VAL A 1 104 ? -26.103 1.285 7.240 1.00 86.44 104 VAL A O 1
ATOM 806 N N . LYS A 1 105 ? -24.584 0.951 5.619 1.00 90.75 105 LYS A N 1
ATOM 807 C CA . LYS A 1 105 ? -23.426 0.862 6.508 1.00 90.75 105 LYS A CA 1
ATOM 808 C C . LYS A 1 105 ? -23.283 2.125 7.362 1.00 90.75 105 LYS A C 1
ATOM 810 O O . LYS A 1 105 ? -23.187 2.013 8.578 1.00 90.75 105 LYS A O 1
ATOM 815 N N . ASP A 1 106 ? -23.309 3.304 6.749 1.00 83.12 106 ASP A N 1
ATOM 816 C CA . ASP A 1 106 ? -23.096 4.571 7.459 1.00 83.12 106 ASP A CA 1
ATOM 817 C C . ASP A 1 106 ? -24.176 4.795 8.526 1.00 83.12 106 ASP A C 1
ATOM 819 O O . ASP A 1 106 ? -23.865 5.011 9.697 1.00 83.12 106 ASP A O 1
ATOM 823 N N . ARG A 1 107 ? -25.444 4.563 8.164 1.00 85.50 107 ARG A N 1
ATOM 824 C CA . ARG A 1 107 ? -26.569 4.635 9.103 1.00 85.50 107 ARG A CA 1
ATOM 825 C C . ARG A 1 107 ? -26.463 3.627 10.252 1.00 85.50 107 ARG A C 1
ATOM 827 O O . ARG A 1 107 ? -26.790 3.946 11.393 1.00 85.50 107 ARG A O 1
ATOM 834 N N . ILE A 1 108 ? -26.050 2.392 9.971 1.00 89.69 108 ILE A N 1
ATOM 835 C CA . ILE A 1 108 ? -25.880 1.372 11.013 1.00 89.69 108 ILE A CA 1
ATOM 836 C C . ILE A 1 108 ? -24.693 1.703 11.917 1.00 89.69 108 ILE A C 1
ATOM 838 O O . ILE A 1 108 ? -24.761 1.446 13.120 1.00 89.69 108 ILE A O 1
ATOM 842 N N . ASP A 1 109 ? -23.610 2.260 11.378 1.00 85.12 109 ASP A N 1
ATOM 843 C CA . ASP A 1 109 ? -22.462 2.670 12.182 1.00 85.12 109 ASP A CA 1
ATOM 844 C C . ASP A 1 109 ? -22.834 3.806 13.146 1.00 85.12 109 ASP A C 1
ATOM 846 O O . ASP A 1 109 ? -22.505 3.689 14.327 1.00 85.12 109 ASP A O 1
ATOM 850 N N . GLU A 1 110 ? -23.612 4.803 12.706 1.00 79.75 110 GLU A N 1
ATOM 851 C CA . GLU A 1 110 ? -24.202 5.834 13.582 1.00 79.75 110 GLU A CA 1
ATOM 852 C C . GLU A 1 110 ? -25.015 5.209 14.730 1.00 79.75 110 GLU A C 1
ATOM 854 O O . GLU A 1 110 ? -24.784 5.496 15.907 1.00 79.75 110 GLU A O 1
ATOM 859 N N . LEU A 1 111 ? -25.945 4.303 14.401 1.00 83.25 111 LEU A N 1
ATOM 860 C CA . LEU A 1 111 ? -26.782 3.627 15.399 1.00 83.25 111 LEU A CA 1
ATOM 861 C C . LEU A 1 111 ? -25.954 2.770 16.356 1.00 83.25 111 LEU A C 1
ATOM 863 O O . LEU A 1 111 ? -26.245 2.710 17.548 1.00 83.25 111 LEU A O 1
ATOM 867 N N . THR A 1 112 ? -24.903 2.125 15.848 1.00 84.25 112 THR A N 1
ATOM 868 C CA . THR A 1 112 ? -23.992 1.328 16.671 1.00 84.25 112 THR A CA 1
ATOM 869 C C . THR A 1 112 ? -23.293 2.205 17.702 1.00 84.25 112 THR A C 1
ATOM 871 O O . THR A 1 112 ? -23.231 1.814 18.863 1.00 84.25 112 THR A O 1
ATOM 874 N N . VAL A 1 113 ? -22.801 3.384 17.310 1.00 75.88 113 VAL A N 1
ATOM 875 C CA . VAL A 1 113 ? -22.157 4.333 18.235 1.00 75.88 113 VAL A CA 1
ATOM 876 C C . VAL A 1 113 ? -23.149 4.808 19.300 1.00 75.88 113 VAL A C 1
ATOM 878 O O . VAL A 1 113 ? -22.837 4.774 20.489 1.00 75.88 113 VAL A O 1
ATOM 881 N N . ALA A 1 114 ? -24.375 5.162 18.904 1.00 73.56 114 ALA A N 1
ATOM 882 C CA . ALA A 1 114 ? -25.414 5.571 19.851 1.00 73.56 114 ALA A CA 1
ATOM 883 C C . ALA A 1 114 ? -25.762 4.458 20.864 1.00 73.56 114 ALA A C 1
ATOM 885 O O . ALA A 1 114 ? -25.950 4.719 22.056 1.00 73.56 114 ALA A O 1
ATOM 886 N N . LEU A 1 115 ? -25.815 3.203 20.408 1.00 75.88 115 LEU A N 1
ATOM 887 C CA . LEU A 1 115 ? -26.103 2.042 21.255 1.00 75.88 115 LEU A CA 1
ATOM 888 C C . LEU A 1 115 ? -24.919 1.634 22.138 1.00 75.88 115 LEU A C 1
ATOM 890 O O . LEU A 1 115 ? -25.144 1.202 23.266 1.00 75.88 115 LEU A O 1
ATOM 894 N N . GLN A 1 116 ? -23.676 1.818 21.680 1.00 72.00 116 GLN A N 1
ATOM 895 C CA . GLN A 1 116 ? -22.466 1.588 22.488 1.00 72.00 116 GLN A CA 1
ATOM 896 C C . GLN A 1 116 ? -22.456 2.443 23.751 1.00 72.00 116 GLN A C 1
ATOM 898 O O . GLN A 1 116 ? -22.014 1.983 24.802 1.00 72.00 116 GLN A O 1
ATOM 903 N N . ASN A 1 117 ? -22.995 3.656 23.660 1.00 62.69 117 ASN A N 1
ATOM 904 C CA . ASN A 1 117 ? -23.044 4.589 24.778 1.00 62.69 117 ASN A CA 1
ATOM 905 C C . ASN A 1 117 ? -24.198 4.308 25.759 1.00 62.69 117 ASN A C 1
ATOM 907 O O . ASN A 1 117 ? -24.196 4.862 26.853 1.00 62.69 117 ASN A O 1
ATOM 911 N N . SER A 1 118 ? -25.181 3.477 25.390 1.00 69.75 118 SER A N 1
ATOM 912 C CA . SER A 1 118 ? -26.453 3.372 26.122 1.00 69.75 118 SER A CA 1
ATOM 913 C C . SER A 1 118 ? -26.866 1.955 26.518 1.00 69.75 118 SER A C 1
ATOM 915 O O . SER A 1 118 ? -27.189 1.725 27.679 1.00 69.75 118 SER A O 1
ATOM 917 N N . ALA A 1 119 ? -26.866 1.010 25.578 1.00 74.38 119 ALA A N 1
ATOM 918 C CA . ALA A 1 119 ? -27.324 -0.365 25.783 1.00 74.38 119 ALA A CA 1
ATOM 919 C C . ALA A 1 119 ? -26.382 -1.357 25.073 1.00 74.38 119 ALA A C 1
ATOM 921 O O . ALA A 1 119 ? -26.765 -2.000 24.085 1.00 74.38 119 ALA A O 1
ATOM 922 N N . PRO A 1 120 ? -25.124 -1.479 25.540 1.00 77.81 120 PRO A N 1
ATOM 923 C CA . PRO A 1 120 ? -24.104 -2.274 24.864 1.00 77.81 120 PRO A CA 1
ATOM 924 C C . PRO A 1 120 ? -24.451 -3.767 24.785 1.00 77.81 120 PRO A C 1
ATOM 926 O O . PRO A 1 120 ? -24.024 -4.437 23.849 1.00 77.81 120 PRO A O 1
ATOM 929 N N . HIS A 1 121 ? -25.278 -4.294 25.694 1.00 79.19 121 HIS A N 1
ATOM 930 C CA . HIS A 1 121 ? -25.731 -5.690 25.684 1.00 79.19 121 HIS A CA 1
ATOM 931 C C . HIS A 1 121 ? -26.649 -6.045 24.503 1.00 79.19 121 HIS A C 1
ATOM 933 O O . HIS A 1 121 ? -26.747 -7.218 24.146 1.00 79.19 121 HIS A O 1
ATOM 939 N N . PHE A 1 122 ? -27.276 -5.066 23.840 1.00 83.31 122 PHE A N 1
ATOM 940 C CA . PHE A 1 122 ? -28.085 -5.306 22.634 1.00 83.31 122 PHE A CA 1
ATOM 941 C C . PHE A 1 122 ? -27.257 -5.411 21.356 1.00 83.31 122 PHE A C 1
ATOM 943 O O . PHE A 1 122 ? -27.667 -6.071 20.392 1.00 83.31 122 PHE A O 1
ATOM 950 N N . LEU A 1 123 ? -26.077 -4.792 21.349 1.00 87.50 123 LEU A N 1
ATOM 951 C CA . LEU A 1 123 ? -25.246 -4.664 20.161 1.00 87.50 123 LEU A CA 1
ATOM 952 C C . LEU A 1 123 ? -24.841 -5.991 19.525 1.00 87.50 123 LEU A C 1
ATOM 954 O O . LEU A 1 123 ? -24.915 -6.056 18.301 1.00 87.50 123 LEU A O 1
ATOM 958 N N . PRO A 1 124 ? -24.465 -7.056 20.260 1.00 91.00 124 PRO A N 1
ATOM 959 C CA . PRO A 1 124 ? -24.058 -8.291 19.602 1.00 91.00 124 PRO A CA 1
ATOM 960 C C . PRO A 1 124 ? -25.172 -8.873 18.725 1.00 91.00 124 PRO A C 1
ATOM 962 O O . PRO A 1 124 ? -24.948 -9.180 17.557 1.00 91.00 124 PRO A O 1
ATOM 965 N N . THR A 1 125 ? -26.405 -8.936 19.240 1.00 89.69 125 THR A N 1
ATOM 966 C CA . THR A 1 125 ? -27.557 -9.433 18.463 1.00 89.69 125 THR A CA 1
ATOM 967 C C . THR A 1 125 ? -27.959 -8.509 17.320 1.00 89.69 125 THR A C 1
ATOM 969 O O . THR A 1 125 ? -28.310 -8.990 16.240 1.00 89.69 125 THR A O 1
ATOM 972 N N . PHE A 1 126 ? -27.906 -7.192 17.537 1.00 91.00 126 PHE A N 1
ATOM 973 C CA . PHE A 1 126 ? -28.209 -6.199 16.510 1.00 91.00 126 PHE A CA 1
ATOM 974 C C . PHE A 1 126 ? -27.210 -6.293 15.353 1.00 91.00 126 PHE A C 1
ATOM 976 O O . PHE A 1 126 ? -27.602 -6.439 14.196 1.00 91.00 126 PHE A O 1
ATOM 983 N N . LEU A 1 127 ? -25.915 -6.292 15.666 1.00 93.88 127 LEU A N 1
ATOM 984 C CA . LEU A 1 127 ? -24.839 -6.357 14.684 1.00 93.88 127 LEU A CA 1
ATOM 985 C C . LEU A 1 127 ? -24.794 -7.693 13.946 1.00 93.88 127 LEU A C 1
ATOM 987 O O . LEU A 1 127 ? -24.491 -7.707 12.756 1.00 93.88 127 LEU A O 1
ATOM 991 N N . GLU A 1 128 ? -25.150 -8.801 14.595 1.00 93.50 128 GLU A N 1
ATOM 992 C CA . GLU A 1 128 ? -25.370 -10.072 13.902 1.00 93.50 128 GLU A CA 1
ATOM 993 C C . GLU A 1 128 ? -26.509 -9.977 12.882 1.00 93.50 128 GLU A C 1
ATOM 995 O O . GLU A 1 128 ? -26.353 -10.425 11.747 1.00 93.50 128 GLU A O 1
ATOM 1000 N N . GLU A 1 129 ? -27.653 -9.378 13.227 1.00 92.00 129 GLU A N 1
ATOM 1001 C CA . GLU A 1 129 ? -28.743 -9.217 12.256 1.00 92.00 129 GLU A CA 1
ATOM 1002 C C . GLU A 1 129 ? -28.321 -8.342 11.068 1.00 92.00 129 GLU A C 1
ATOM 1004 O O . GLU A 1 129 ? -28.630 -8.678 9.923 1.00 92.00 129 GLU A O 1
ATOM 1009 N N . ILE A 1 130 ? -27.522 -7.297 11.299 1.00 94.81 130 ILE A N 1
ATOM 1010 C CA . ILE A 1 130 ? -26.952 -6.502 10.205 1.00 94.81 130 ILE A CA 1
ATOM 1011 C C . ILE A 1 130 ? -25.923 -7.292 9.385 1.00 94.81 130 ILE A C 1
ATOM 1013 O O . ILE A 1 130 ? -25.969 -7.265 8.152 1.00 94.81 130 ILE A O 1
ATOM 1017 N N . ALA A 1 131 ? -25.035 -8.049 10.031 1.00 95.56 131 ALA A N 1
ATOM 1018 C CA . ALA A 1 131 ? -24.077 -8.915 9.345 1.00 95.56 131 ALA A CA 1
ATOM 1019 C C . ALA A 1 131 ? -24.796 -9.911 8.425 1.00 95.56 131 ALA A C 1
ATOM 1021 O O . ALA A 1 131 ? -24.380 -10.135 7.287 1.00 95.56 131 ALA A O 1
ATOM 1022 N N . ARG A 1 132 ? -25.920 -10.460 8.892 1.00 93.25 132 ARG A N 1
ATOM 1023 C CA . ARG A 1 132 ? -26.771 -11.378 8.136 1.00 93.25 132 ARG A CA 1
ATOM 1024 C C . ARG A 1 132 ? -27.445 -10.694 6.954 1.00 93.25 132 ARG A C 1
ATOM 1026 O O . ARG A 1 132 ? -27.479 -11.271 5.870 1.00 93.25 132 ARG A O 1
ATOM 1033 N N . ILE A 1 133 ? -27.944 -9.471 7.136 1.00 92.31 133 ILE A N 1
ATOM 1034 C CA . ILE A 1 133 ? -28.507 -8.663 6.047 1.00 92.31 133 ILE A CA 1
ATOM 1035 C C . ILE A 1 133 ? -27.463 -8.440 4.949 1.00 92.31 133 ILE A C 1
ATOM 1037 O O . ILE A 1 133 ? -27.759 -8.690 3.782 1.00 92.31 133 ILE A O 1
ATOM 1041 N N . PHE A 1 134 ? -26.237 -8.040 5.298 1.00 95.06 134 PHE A N 1
ATOM 1042 C CA . PHE A 1 134 ? -25.178 -7.840 4.306 1.00 95.06 134 PHE A CA 1
ATOM 1043 C C . PHE A 1 134 ? -24.730 -9.139 3.638 1.00 95.06 134 PHE A C 1
ATOM 1045 O O . PHE A 1 134 ? -24.531 -9.157 2.424 1.00 95.06 134 PHE A O 1
ATOM 1052 N N . ALA A 1 135 ? -24.634 -10.234 4.393 1.00 92.75 135 ALA A N 1
ATOM 1053 C CA . ALA A 1 135 ? -24.290 -11.539 3.840 1.00 92.75 135 ALA A CA 1
ATOM 1054 C C . ALA A 1 135 ? -25.332 -12.020 2.818 1.00 92.75 135 ALA A C 1
ATOM 1056 O O . ALA A 1 135 ? -24.974 -12.393 1.702 1.00 92.75 135 ALA A O 1
ATOM 1057 N N . LEU A 1 136 ? -26.624 -11.934 3.159 1.00 89.38 136 LEU A N 1
ATOM 1058 C CA . LEU A 1 136 ? -27.725 -12.246 2.239 1.00 89.38 136 LEU A CA 1
ATOM 1059 C C . LEU A 1 136 ? -27.787 -11.268 1.058 1.00 89.38 136 LEU A C 1
ATOM 1061 O O . LEU A 1 136 ? -28.228 -11.652 -0.024 1.00 89.38 136 LEU A O 1
ATOM 1065 N N . ALA A 1 137 ? -27.294 -10.039 1.243 1.00 91.50 137 ALA A N 1
ATOM 1066 C CA . ALA A 1 137 ? -27.160 -9.059 0.175 1.00 91.50 137 ALA A CA 1
ATOM 1067 C C . ALA A 1 137 ? -26.023 -9.361 -0.824 1.00 91.50 137 ALA A C 1
ATOM 1069 O O . ALA A 1 137 ? -25.903 -8.673 -1.839 1.00 91.50 137 ALA A O 1
ATOM 1070 N N . GLY A 1 138 ? -25.183 -10.366 -0.544 1.00 89.62 138 GLY A N 1
ATOM 1071 C CA . GLY A 1 138 ? -23.970 -10.683 -1.304 1.00 89.62 138 GLY A CA 1
ATOM 1072 C C . GLY A 1 138 ? -22.741 -9.861 -0.893 1.00 89.62 138 GLY A C 1
ATOM 1073 O O . GLY A 1 138 ? -21.669 -10.032 -1.469 1.00 89.62 138 GLY A O 1
ATOM 1074 N N . ASN A 1 139 ? -22.852 -8.994 0.119 1.00 92.94 139 ASN A N 1
ATOM 1075 C CA . ASN A 1 139 ? -21.750 -8.178 0.630 1.00 92.94 139 ASN A CA 1
ATOM 1076 C C . ASN A 1 139 ? -21.069 -8.862 1.830 1.00 92.94 139 ASN A C 1
ATOM 1078 O O . ASN A 1 139 ? -21.224 -8.473 2.992 1.00 92.94 139 ASN A O 1
ATOM 1082 N N . ILE A 1 140 ? -20.294 -9.908 1.531 1.00 93.12 140 ILE A N 1
ATOM 1083 C CA . ILE A 1 140 ? -19.520 -10.665 2.527 1.00 93.12 140 ILE A CA 1
ATOM 1084 C C . ILE A 1 140 ? -18.516 -9.792 3.307 1.00 93.12 140 ILE A C 1
ATOM 1086 O O . ILE A 1 140 ? -18.397 -10.008 4.516 1.00 93.12 140 ILE A O 1
ATOM 1090 N N . PRO A 1 141 ? -17.811 -8.806 2.706 1.00 94.12 141 PRO A N 1
ATOM 1091 C CA . PRO A 1 141 ? -16.915 -7.922 3.454 1.00 94.12 141 PRO A CA 1
ATOM 1092 C C . PRO A 1 141 ? -17.596 -7.190 4.619 1.00 94.12 141 PRO A C 1
ATOM 1094 O O . PRO A 1 141 ? -17.080 -7.223 5.738 1.00 94.12 141 PRO A O 1
ATOM 1097 N N . TYR A 1 142 ? -18.773 -6.594 4.404 1.00 93.94 142 TYR A N 1
ATOM 1098 C CA . TYR A 1 142 ? -19.518 -5.945 5.490 1.00 93.94 142 TYR A CA 1
ATOM 1099 C C . TYR A 1 142 ? -20.112 -6.956 6.469 1.00 93.94 142 TYR A C 1
ATOM 1101 O O . TYR A 1 142 ? -20.089 -6.716 7.674 1.00 93.94 142 TYR A O 1
ATOM 1109 N N . GLY A 1 143 ? -20.548 -8.126 5.988 1.00 95.50 143 GLY A N 1
ATOM 1110 C CA . GLY A 1 143 ? -20.915 -9.239 6.866 1.00 95.50 143 GLY A CA 1
ATOM 1111 C C . GLY A 1 143 ? -19.796 -9.574 7.860 1.00 95.50 143 GLY A C 1
ATOM 1112 O O . GLY A 1 143 ? -20.023 -9.578 9.070 1.00 95.50 143 GLY A O 1
ATOM 1113 N N . LYS A 1 144 ? -18.565 -9.775 7.361 1.00 95.44 144 LYS A N 1
ATOM 1114 C CA . LYS A 1 144 ? -17.353 -10.035 8.170 1.00 95.44 144 LYS A CA 1
ATOM 1115 C C . LYS A 1 144 ? -17.094 -8.919 9.175 1.00 95.44 144 LYS A C 1
ATOM 1117 O O . LYS A 1 144 ? -16.792 -9.195 10.335 1.00 95.44 144 LYS A O 1
ATOM 1122 N N . GLN A 1 145 ? -17.207 -7.669 8.732 1.00 94.44 145 GLN A N 1
ATOM 1123 C CA . GLN A 1 145 ? -16.992 -6.497 9.575 1.00 94.44 145 GLN A CA 1
ATOM 1124 C C . GLN A 1 145 ? -17.952 -6.483 10.768 1.00 94.44 145 GLN A C 1
ATOM 1126 O O . GLN A 1 145 ? -17.497 -6.422 11.908 1.00 94.44 145 GLN A O 1
ATOM 1131 N N . TYR A 1 146 ? -19.261 -6.577 10.524 1.00 95.25 146 TYR A N 1
ATOM 1132 C CA . TYR A 1 146 ? -20.259 -6.480 11.590 1.00 95.25 146 TYR A CA 1
ATOM 1133 C C . TYR A 1 146 ? -20.293 -7.712 12.496 1.00 95.25 146 TYR A C 1
ATOM 1135 O O . TYR A 1 146 ? -20.468 -7.559 13.704 1.00 95.25 146 TYR A O 1
ATOM 1143 N N . PHE A 1 147 ? -20.030 -8.910 11.961 1.00 95.50 147 PHE A N 1
ATOM 1144 C CA . PHE A 1 147 ? -19.881 -10.105 12.792 1.00 95.50 147 PHE A CA 1
ATOM 1145 C C . PHE A 1 147 ? -18.685 -9.983 13.744 1.00 95.50 147 PHE A C 1
ATOM 1147 O O . PHE A 1 147 ? -18.828 -10.239 14.934 1.00 95.50 147 PHE A O 1
ATOM 1154 N N . ASN A 1 148 ? -17.520 -9.533 13.262 1.00 93.25 148 ASN A N 1
ATOM 1155 C CA . ASN A 1 148 ? -16.373 -9.297 14.145 1.00 93.25 148 ASN A CA 1
ATOM 1156 C C . ASN A 1 148 ? -16.655 -8.174 15.150 1.00 93.25 148 ASN A C 1
ATOM 1158 O O . ASN A 1 148 ? -16.319 -8.329 16.317 1.00 93.25 148 ASN A O 1
ATOM 1162 N N . LYS A 1 149 ? -17.321 -7.089 14.729 1.00 91.56 149 LYS A N 1
ATOM 1163 C CA . LYS A 1 149 ? -17.701 -5.977 15.615 1.00 91.56 149 LYS A CA 1
ATOM 1164 C C . LYS A 1 149 ? -18.579 -6.463 16.774 1.00 91.56 149 LYS A C 1
ATOM 1166 O O . LYS A 1 149 ? -18.376 -6.023 17.899 1.00 91.56 149 LYS A O 1
ATOM 1171 N N . ALA A 1 150 ? -19.493 -7.410 16.529 1.00 92.31 150 ALA A N 1
ATOM 1172 C CA . ALA A 1 150 ? -20.283 -8.054 17.581 1.00 92.31 150 ALA A CA 1
ATOM 1173 C C . ALA A 1 150 ? -19.398 -8.779 18.613 1.00 92.31 150 ALA A C 1
ATOM 1175 O O . ALA A 1 150 ? -19.571 -8.572 19.811 1.00 92.31 150 ALA A O 1
ATOM 1176 N N . ARG A 1 151 ? -18.414 -9.566 18.152 1.00 92.06 151 ARG A N 1
ATOM 1177 C CA . ARG A 1 151 ? -17.466 -10.286 19.026 1.00 92.06 151 ARG A CA 1
ATOM 1178 C C . ARG A 1 151 ? -16.545 -9.337 19.793 1.00 92.06 151 ARG A C 1
ATOM 1180 O O . ARG A 1 151 ? -16.318 -9.531 20.981 1.00 92.06 151 ARG A O 1
ATOM 1187 N N . ASP A 1 152 ? -16.048 -8.296 19.126 1.00 85.50 152 ASP A N 1
ATOM 1188 C CA . ASP A 1 152 ? -15.190 -7.285 19.745 1.00 85.50 152 ASP A CA 1
ATOM 1189 C C . ASP A 1 152 ? -15.954 -6.517 20.842 1.00 85.50 152 ASP A C 1
ATOM 1191 O O . ASP A 1 152 ? -15.363 -6.160 21.852 1.00 85.50 152 ASP A O 1
ATOM 1195 N N . ILE A 1 153 ? -17.266 -6.293 20.685 1.00 84.69 153 ILE A N 1
ATOM 1196 C CA . ILE A 1 153 ? -18.124 -5.667 21.708 1.00 84.69 153 ILE A CA 1
ATOM 1197 C C . ILE A 1 153 ? -18.368 -6.601 22.895 1.00 84.69 153 ILE A C 1
ATOM 1199 O O . ILE A 1 153 ? -18.297 -6.148 24.036 1.00 84.69 153 ILE A O 1
ATOM 1203 N N . GLU A 1 154 ? -18.626 -7.889 22.652 1.00 85.75 154 GLU A N 1
ATOM 1204 C CA . GLU A 1 154 ? -18.733 -8.884 23.730 1.00 85.75 154 GLU A CA 1
ATOM 1205 C C . GLU A 1 154 ? -17.458 -8.925 24.576 1.00 85.75 154 GLU A C 1
ATOM 1207 O O . GLU A 1 154 ? -17.542 -8.925 25.802 1.00 85.75 154 GLU A O 1
ATOM 1212 N N . GLU A 1 155 ? -16.287 -8.896 23.931 1.00 78.06 155 GLU A N 1
ATOM 1213 C CA . GLU A 1 155 ? -14.986 -8.853 24.604 1.00 78.06 155 GLU A CA 1
ATOM 1214 C C . GLU A 1 155 ? -14.745 -7.503 25.304 1.00 78.06 155 GLU A C 1
ATOM 1216 O O . GLU A 1 155 ? -14.363 -7.480 26.472 1.00 78.06 155 GLU A O 1
ATOM 1221 N N . PHE A 1 156 ? -15.008 -6.378 24.627 1.00 74.38 156 PHE A N 1
ATOM 1222 C CA . PHE A 1 156 ? -14.759 -5.024 25.141 1.00 74.38 156 PHE A CA 1
ATOM 1223 C C . PHE A 1 156 ? -15.582 -4.699 26.393 1.00 74.38 156 PHE A C 1
ATOM 1225 O O . PHE A 1 156 ? -15.058 -4.071 27.311 1.00 74.38 156 PHE A O 1
ATOM 1232 N N . TYR A 1 157 ? -16.846 -5.129 26.445 1.00 74.56 157 TYR A N 1
ATOM 1233 C CA . TYR A 1 157 ? -17.734 -4.907 27.595 1.00 74.56 157 TYR A CA 1
ATOM 1234 C C . TYR A 1 157 ? -17.854 -6.127 28.524 1.00 74.56 157 TYR A C 1
ATOM 1236 O O . TYR A 1 157 ? -18.642 -6.081 29.466 1.00 74.56 157 TYR A O 1
ATOM 1244 N N . ALA A 1 158 ? -17.106 -7.210 28.271 1.00 75.19 158 ALA A N 1
ATOM 1245 C CA . ALA A 1 158 ? -17.180 -8.472 29.017 1.00 75.19 158 ALA A CA 1
ATOM 1246 C C . ALA A 1 158 ? -18.624 -8.994 29.199 1.00 75.19 158 ALA A C 1
ATOM 1248 O O . ALA A 1 158 ? -19.037 -9.376 30.297 1.00 75.19 158 ALA A O 1
ATOM 1249 N N . LEU A 1 159 ? -19.412 -8.980 28.119 1.00 81.00 159 LEU A N 1
ATOM 1250 C CA . LEU A 1 159 ? -20.830 -9.345 28.164 1.00 81.00 159 LEU A CA 1
ATOM 1251 C C . LEU A 1 159 ? -21.022 -10.848 28.455 1.00 81.00 159 LEU A C 1
ATOM 1253 O O . LEU A 1 159 ? -20.242 -11.666 27.959 1.00 81.00 159 LEU A O 1
ATOM 1257 N N . PRO A 1 160 ? -22.079 -11.247 29.193 1.00 77.50 160 PRO A N 1
ATOM 1258 C CA . PRO A 1 160 ? -22.429 -12.655 29.363 1.00 77.50 160 PRO A CA 1
ATOM 1259 C C . PRO A 1 160 ? -22.724 -13.328 28.016 1.00 77.50 160 PRO A C 1
ATOM 1261 O O . PRO A 1 160 ? -23.518 -12.819 27.223 1.00 77.50 160 PRO A O 1
ATOM 1264 N N . ILE A 1 161 ? -22.110 -14.487 27.769 1.00 82.75 161 ILE A N 1
ATOM 1265 C CA . ILE A 1 161 ? -22.299 -15.257 26.535 1.00 82.75 161 ILE A CA 1
ATOM 1266 C C . ILE A 1 161 ? -23.148 -16.490 26.837 1.00 82.75 161 ILE A C 1
ATOM 1268 O O . ILE A 1 161 ? -22.751 -17.357 27.612 1.00 82.75 161 ILE A O 1
ATOM 1272 N N . ASP A 1 162 ? -24.307 -16.573 26.188 1.00 83.38 162 ASP A N 1
ATOM 1273 C CA . ASP A 1 162 ? -25.082 -17.809 26.103 1.00 83.38 162 ASP A CA 1
ATOM 1274 C C . ASP A 1 162 ? -24.396 -18.745 25.100 1.00 83.38 162 ASP A C 1
ATOM 1276 O O . ASP A 1 162 ? -24.387 -18.476 23.894 1.00 83.38 162 ASP A O 1
ATOM 1280 N N . ASN A 1 163 ? -23.788 -19.823 25.604 1.00 81.62 163 ASN A N 1
ATOM 1281 C CA . ASN A 1 163 ? -22.997 -20.747 24.791 1.00 81.62 163 ASN A CA 1
ATOM 1282 C C . ASN A 1 163 ? -23.828 -21.408 23.685 1.00 81.62 163 ASN A C 1
ATOM 1284 O O . ASN A 1 163 ? -23.344 -21.540 22.563 1.00 81.62 163 ASN A O 1
ATOM 1288 N N . GLU A 1 164 ? -25.081 -21.776 23.960 1.00 82.12 164 GLU A N 1
ATOM 1289 C CA . GLU A 1 164 ? -25.922 -22.444 22.970 1.00 82.12 164 GLU A CA 1
ATOM 1290 C C . GLU A 1 164 ? -26.301 -21.481 21.833 1.00 82.12 164 GLU A C 1
ATOM 1292 O O . GLU A 1 164 ? -26.209 -21.833 20.651 1.00 82.12 164 GLU A O 1
ATOM 1297 N N . ARG A 1 165 ? -26.692 -20.240 22.152 1.00 85.56 165 ARG A N 1
ATOM 1298 C CA . ARG A 1 165 ? -26.970 -19.209 21.137 1.00 85.56 165 ARG A CA 1
ATOM 1299 C C . ARG A 1 165 ? -25.710 -18.879 20.337 1.00 85.56 165 ARG A C 1
ATOM 1301 O O . ARG A 1 165 ? -25.783 -18.778 19.111 1.00 85.56 165 ARG A O 1
ATOM 1308 N N . HIS A 1 166 ? -24.582 -18.702 21.022 1.00 88.81 166 HIS A N 1
ATOM 1309 C CA . HIS A 1 166 ? -23.297 -18.349 20.417 1.00 88.81 166 HIS A CA 1
ATOM 1310 C C . HIS A 1 166 ? -22.858 -19.396 19.396 1.00 88.81 166 HIS A C 1
ATOM 1312 O O . HIS A 1 166 ? -22.551 -19.041 18.257 1.00 88.81 166 HIS A O 1
ATOM 1318 N N . SER A 1 167 ? -22.939 -20.681 19.752 1.00 87.94 167 SER A N 1
ATOM 1319 C CA . SER A 1 167 ? -22.615 -21.778 18.840 1.00 87.94 167 SER A CA 1
ATOM 1320 C C . SER A 1 167 ? -23.522 -21.816 17.616 1.00 87.94 167 SER A C 1
ATOM 1322 O O . SER A 1 167 ? -23.036 -21.921 16.489 1.00 87.94 167 SER A O 1
ATOM 1324 N N . HIS A 1 168 ? -24.835 -21.633 17.797 1.00 85.25 168 HIS A N 1
ATOM 1325 C CA . HIS A 1 168 ? -25.762 -21.542 16.666 1.00 85.25 168 HIS A CA 1
ATOM 1326 C C . HIS A 1 168 ? -25.454 -20.351 15.746 1.00 85.25 168 HIS A C 1
ATOM 1328 O O . HIS A 1 168 ? -25.517 -20.496 14.522 1.00 85.25 168 HIS A O 1
ATOM 1334 N N . ALA A 1 169 ? -25.106 -19.189 16.310 1.00 89.50 169 ALA A N 1
ATOM 1335 C CA . ALA A 1 169 ? -24.723 -18.015 15.533 1.00 89.50 169 ALA A CA 1
ATOM 1336 C C . ALA A 1 169 ? -23.433 -18.279 14.740 1.00 89.50 169 ALA A C 1
ATOM 1338 O O . ALA A 1 169 ? -23.406 -18.060 13.529 1.00 89.50 169 ALA A O 1
ATOM 1339 N N . PHE A 1 170 ? -22.387 -18.813 15.374 1.00 93.12 170 PHE A N 1
ATOM 1340 C CA . PHE A 1 170 ? -21.137 -19.161 14.692 1.00 93.12 170 PHE A CA 1
ATOM 1341 C C . PHE A 1 170 ? -21.357 -20.147 13.546 1.00 93.12 170 PHE A C 1
ATOM 1343 O O . PHE A 1 170 ? -20.877 -19.895 12.439 1.00 93.12 170 PHE A O 1
ATOM 1350 N N . THR A 1 171 ? -22.126 -21.218 13.758 1.00 91.19 171 THR A N 1
ATOM 1351 C CA . THR A 1 171 ? -22.472 -22.172 12.692 1.00 91.19 171 THR A CA 1
ATOM 1352 C C . THR A 1 171 ? -23.209 -21.490 11.538 1.00 91.19 171 THR A C 1
ATOM 1354 O O . THR A 1 171 ? -22.884 -21.722 10.373 1.00 91.19 171 THR A O 1
ATOM 1357 N N . GLU A 1 172 ? -24.178 -20.618 11.828 1.00 89.69 172 GLU A N 1
ATOM 1358 C CA . GLU A 1 172 ? -24.902 -19.869 10.797 1.00 89.69 172 GLU A CA 1
ATOM 1359 C C . GLU A 1 172 ? -23.964 -18.971 9.976 1.00 89.69 172 GLU A C 1
ATOM 1361 O O . GLU A 1 172 ? -23.939 -19.063 8.747 1.00 89.69 172 GLU A O 1
ATOM 1366 N N . PHE A 1 173 ? -23.166 -18.127 10.631 1.00 93.81 173 PHE A N 1
ATOM 1367 C CA . PHE A 1 173 ? -22.279 -17.187 9.937 1.00 93.81 173 PHE A CA 1
ATOM 1368 C C . PHE A 1 173 ? -21.126 -17.880 9.211 1.00 93.81 173 PHE A C 1
ATOM 1370 O O . PHE A 1 173 ? -20.644 -17.369 8.198 1.00 93.81 173 PHE A O 1
ATOM 1377 N N . THR A 1 174 ? -20.711 -19.054 9.682 1.00 94.00 174 THR A N 1
ATOM 1378 C CA . THR A 1 174 ? -19.709 -19.887 9.006 1.00 94.00 174 THR A CA 1
ATOM 1379 C C . THR A 1 174 ? -20.257 -20.386 7.672 1.00 94.00 174 THR A C 1
ATOM 1381 O O . THR A 1 174 ? -19.617 -20.205 6.639 1.00 94.00 174 THR A O 1
ATOM 1384 N N . LYS A 1 175 ? -21.505 -20.877 7.649 1.00 90.50 175 LYS A N 1
ATOM 1385 C CA . LYS A 1 175 ? -22.203 -21.273 6.409 1.00 90.50 175 LYS A CA 1
ATOM 1386 C C . LYS A 1 175 ? -22.427 -20.108 5.440 1.00 90.50 175 LYS A C 1
ATOM 1388 O O . LYS A 1 175 ? -22.554 -20.333 4.240 1.00 90.50 175 LYS A O 1
ATOM 1393 N N . LEU A 1 176 ? -22.467 -18.876 5.948 1.00 91.25 176 LEU A N 1
ATOM 1394 C CA . LEU A 1 176 ? -22.536 -17.650 5.145 1.00 91.25 176 LEU A CA 1
ATOM 1395 C C . LEU A 1 176 ? -21.158 -17.149 4.669 1.00 91.25 176 LEU A C 1
ATOM 1397 O O . LEU A 1 176 ? -21.099 -16.155 3.950 1.00 91.25 176 LEU A O 1
ATOM 1401 N N . GLY A 1 177 ? -20.050 -17.784 5.070 1.00 92.38 177 GLY A N 1
ATOM 1402 C CA . GLY A 1 177 ? -18.687 -17.354 4.727 1.00 92.38 177 GLY A CA 1
ATOM 1403 C C . GLY A 1 177 ? -18.243 -16.055 5.417 1.00 92.38 177 GLY A C 1
ATOM 1404 O O . GLY A 1 177 ? -17.322 -15.373 4.954 1.00 92.38 177 GLY A O 1
ATOM 1405 N N . VAL A 1 178 ? -18.911 -15.688 6.514 1.00 95.25 178 VAL A N 1
ATOM 1406 C CA . VAL A 1 178 ? -18.736 -14.420 7.241 1.00 95.25 178 VAL A CA 1
ATOM 1407 C C . VAL A 1 178 ? -17.731 -14.532 8.391 1.00 95.25 178 VAL A C 1
ATOM 1409 O O . VAL A 1 178 ? -17.172 -13.527 8.826 1.00 95.25 178 VAL A O 1
ATOM 1412 N N . VAL A 1 179 ? -17.446 -15.735 8.884 1.00 95.62 179 VAL A N 1
ATOM 1413 C CA . VAL A 1 179 ? -16.510 -15.894 10.004 1.00 95.62 179 VAL A CA 1
ATOM 1414 C C . VAL A 1 179 ? -15.068 -15.768 9.510 1.00 95.62 179 VAL A C 1
ATOM 1416 O O . VAL A 1 179 ? -14.651 -16.385 8.526 1.00 95.62 179 VAL A O 1
ATOM 1419 N N . THR A 1 180 ? -14.292 -14.918 10.185 1.00 93.00 180 THR A N 1
ATOM 1420 C CA . THR A 1 180 ? -12.888 -14.663 9.843 1.00 93.00 180 THR A CA 1
ATOM 1421 C C . THR A 1 180 ? -11.937 -15.664 10.493 1.00 93.00 180 THR A C 1
ATOM 1423 O O . THR A 1 180 ? -12.251 -16.268 11.513 1.00 93.00 180 THR A O 1
ATOM 1426 N N . ALA A 1 181 ? -10.720 -15.777 9.951 1.00 91.19 181 ALA A N 1
ATOM 1427 C CA . ALA A 1 181 ? -9.650 -16.594 10.529 1.00 91.19 181 ALA A CA 1
ATOM 1428 C C . ALA A 1 181 ? -9.362 -16.256 12.006 1.00 91.19 181 ALA A C 1
ATOM 1430 O O . ALA A 1 181 ? -9.165 -17.152 12.823 1.00 91.19 181 ALA A O 1
ATOM 1431 N N . LYS A 1 182 ? -9.367 -14.959 12.360 1.00 90.62 182 LYS A N 1
ATOM 1432 C CA . LYS A 1 182 ? -9.186 -14.500 13.747 1.00 90.62 182 LYS A CA 1
ATOM 1433 C C . LYS A 1 182 ? -10.332 -14.992 14.633 1.00 90.62 182 LYS A C 1
ATOM 1435 O O . LYS A 1 182 ? -10.071 -15.525 15.706 1.00 90.62 182 LYS A O 1
ATOM 1440 N N . ALA A 1 183 ? -11.575 -14.830 14.176 1.00 93.12 183 ALA A N 1
ATOM 1441 C CA . ALA A 1 183 ? -12.751 -15.261 14.922 1.00 93.12 183 ALA A CA 1
ATOM 1442 C C . ALA A 1 183 ? -12.776 -16.786 15.124 1.00 93.12 183 ALA A C 1
ATOM 1444 O O . ALA A 1 183 ? -13.007 -17.221 16.244 1.00 93.12 183 ALA A O 1
ATOM 1445 N N . LEU A 1 184 ? -12.448 -17.587 14.101 1.00 94.06 184 LEU A N 1
ATOM 1446 C CA . LEU A 1 184 ? -12.348 -19.051 14.220 1.00 94.06 184 LEU A CA 1
ATOM 1447 C C . LEU A 1 184 ? -11.254 -19.493 15.200 1.00 94.06 184 LEU A C 1
ATOM 1449 O O . LEU A 1 184 ? -11.504 -20.341 16.047 1.00 94.06 184 LEU A O 1
ATOM 1453 N N . SER A 1 185 ? -10.057 -18.900 15.131 1.00 93.56 185 SER A N 1
ATOM 1454 C CA . SER A 1 185 ? -8.964 -19.261 16.049 1.00 93.56 185 SER A CA 1
ATOM 1455 C C . SER A 1 185 ? -9.252 -18.842 17.497 1.00 93.56 185 SER A C 1
ATOM 1457 O O . SER A 1 185 ? -8.844 -19.517 18.441 1.00 93.56 185 SER A O 1
ATOM 1459 N N . ASN A 1 186 ? -9.974 -17.736 17.699 1.00 91.75 186 ASN A N 1
ATOM 1460 C CA . ASN A 1 186 ? -10.466 -17.360 19.023 1.00 91.75 186 ASN A CA 1
ATOM 1461 C C . ASN A 1 186 ? -11.558 -18.323 19.504 1.00 91.75 186 ASN A C 1
ATOM 1463 O O . ASN A 1 186 ? -11.523 -18.745 20.656 1.00 91.75 186 ASN A O 1
ATOM 1467 N N . GLU A 1 187 ? -12.477 -18.716 18.622 1.00 94.50 187 GLU A N 1
ATOM 1468 C CA . GLU A 1 187 ? -13.538 -19.668 18.945 1.00 94.50 187 GLU A CA 1
ATOM 1469 C C . GLU A 1 187 ? -12.970 -21.027 19.364 1.00 94.50 187 GLU A C 1
ATOM 1471 O O . GLU A 1 187 ? -13.375 -21.536 20.402 1.00 94.50 187 GLU A O 1
ATOM 1476 N N . ALA A 1 188 ? -11.958 -21.551 18.661 1.00 95.06 188 ALA A N 1
ATOM 1477 C CA . ALA A 1 188 ? -11.271 -22.795 19.030 1.00 95.06 188 ALA A CA 1
ATOM 1478 C C . ALA A 1 188 ? -10.762 -22.789 20.485 1.00 95.06 188 ALA A C 1
ATOM 1480 O O . ALA A 1 188 ? -10.862 -23.785 21.199 1.00 95.06 188 ALA A O 1
ATOM 1481 N N . LYS A 1 189 ? -10.242 -21.646 20.950 1.00 93.00 189 LYS A N 1
ATOM 1482 C CA . LYS A 1 189 ? -9.773 -21.477 22.336 1.00 93.00 189 LYS A CA 1
ATOM 1483 C C . LYS A 1 189 ? -10.926 -21.328 23.321 1.00 93.00 189 LYS A C 1
ATOM 1485 O O . LYS A 1 189 ? -10.839 -21.836 24.433 1.00 93.00 189 LYS A O 1
ATOM 1490 N N . ASN A 1 190 ? -11.979 -20.619 22.923 1.00 91.00 190 ASN A N 1
ATOM 1491 C CA . ASN A 1 190 ? -13.136 -20.360 23.773 1.00 91.00 190 ASN A CA 1
ATOM 1492 C C . ASN A 1 190 ? -13.952 -21.631 24.021 1.00 91.00 190 ASN A C 1
ATOM 1494 O O . ASN A 1 190 ? -14.390 -21.858 25.143 1.00 91.00 190 ASN A O 1
ATOM 1498 N N . VAL A 1 191 ? -14.141 -22.486 23.014 1.00 93.00 191 VAL A N 1
ATOM 1499 C CA . VAL A 1 191 ? -14.897 -23.735 23.207 1.00 93.00 191 VAL A CA 1
ATOM 1500 C C . VAL A 1 191 ? -14.159 -24.737 24.079 1.00 93.00 191 VAL A C 1
ATOM 1502 O O . VAL A 1 191 ? -14.797 -25.433 24.859 1.00 93.00 191 VAL A O 1
ATOM 1505 N N . ALA A 1 192 ? -12.823 -24.725 24.056 1.00 90.75 192 ALA A N 1
ATOM 1506 C CA . ALA A 1 192 ? -12.009 -25.548 24.947 1.00 90.75 192 ALA A CA 1
ATOM 1507 C C . ALA A 1 192 ? -12.219 -25.230 26.441 1.00 90.75 192 ALA A C 1
ATOM 1509 O O . ALA A 1 192 ? -11.883 -26.056 27.284 1.00 90.75 192 ALA A O 1
ATOM 1510 N N . THR A 1 193 ? -12.734 -24.039 26.781 1.00 89.50 193 THR A N 1
ATOM 1511 C CA . THR A 1 193 ? -13.036 -23.646 28.169 1.00 89.50 193 THR A CA 1
ATOM 1512 C C . THR A 1 193 ? -14.524 -23.706 28.511 1.00 89.50 193 THR A C 1
ATOM 1514 O O . THR A 1 193 ? -14.868 -23.693 29.691 1.00 89.50 193 THR A O 1
ATOM 1517 N N . ARG A 1 194 ? -15.406 -23.744 27.505 1.00 87.88 194 ARG A N 1
ATOM 1518 C CA . ARG A 1 194 ? -16.865 -23.608 27.664 1.00 87.88 194 ARG A CA 1
ATOM 1519 C C . ARG A 1 194 ? -17.648 -24.904 27.458 1.00 87.88 194 ARG A C 1
ATOM 1521 O O . ARG A 1 194 ? -18.807 -24.948 27.860 1.00 87.88 194 ARG A O 1
ATOM 1528 N N . MET A 1 195 ? -17.056 -25.901 26.806 1.00 91.94 195 MET A N 1
ATOM 1529 C CA . MET A 1 195 ? -17.701 -27.162 26.425 1.00 91.94 195 MET A CA 1
ATOM 1530 C C . MET A 1 195 ? -16.896 -28.363 26.922 1.00 91.94 195 MET A C 1
ATOM 1532 O O . MET A 1 195 ? -15.695 -28.255 27.176 1.00 91.94 195 MET A O 1
ATOM 1536 N N . GLU A 1 196 ? -17.551 -29.522 27.000 1.00 93.12 196 GLU A N 1
ATOM 1537 C CA . GLU A 1 196 ? -16.860 -30.787 27.249 1.00 93.12 196 GLU A CA 1
ATOM 1538 C C . GLU A 1 196 ? -15.907 -31.128 26.086 1.00 93.12 196 GLU A C 1
ATOM 1540 O O . GLU A 1 196 ? -16.221 -30.825 24.931 1.00 93.12 196 GLU A O 1
ATOM 1545 N N . PRO A 1 197 ? -14.751 -31.780 26.331 1.00 94.44 197 PRO A N 1
ATOM 1546 C CA . PRO A 1 197 ? -13.699 -31.914 25.320 1.00 94.44 197 PRO A CA 1
ATOM 1547 C C . PRO A 1 197 ? -14.134 -32.553 23.993 1.00 94.44 197 PRO A C 1
ATOM 1549 O O . PRO A 1 197 ? -13.768 -32.056 22.927 1.00 94.44 197 PRO A O 1
ATOM 1552 N N . GLN A 1 198 ? -14.939 -33.620 24.044 1.00 94.19 198 GLN A N 1
ATOM 1553 C CA . GLN A 1 198 ? -15.461 -34.286 22.843 1.00 94.19 198 GLN A CA 1
ATOM 1554 C C . GLN A 1 198 ? -16.433 -33.380 22.072 1.00 94.19 198 GLN A C 1
ATOM 1556 O O . GLN A 1 198 ? -16.346 -33.275 20.852 1.00 94.19 198 GLN A O 1
ATOM 1561 N N . GLU A 1 199 ? -17.321 -32.682 22.784 1.00 93.06 199 GLU A N 1
ATOM 1562 C CA . GLU A 1 199 ? -18.283 -31.751 22.189 1.00 93.06 199 GLU A CA 1
ATOM 1563 C C . GLU A 1 199 ? -17.574 -30.560 21.532 1.00 93.06 199 GLU A C 1
ATOM 1565 O O . GLU A 1 199 ? -17.914 -30.183 20.411 1.00 93.06 199 GLU A O 1
ATOM 1570 N N . ALA A 1 200 ? -16.541 -30.015 22.185 1.00 94.62 200 ALA A N 1
ATOM 1571 C CA . ALA A 1 200 ? -15.726 -28.926 21.655 1.00 94.62 200 ALA A CA 1
ATOM 1572 C C . ALA A 1 200 ? -15.034 -29.315 20.338 1.00 94.62 200 ALA A C 1
ATOM 1574 O O . ALA A 1 200 ? -15.034 -28.532 19.382 1.00 94.62 200 ALA A O 1
ATOM 1575 N N . PHE A 1 201 ? -14.461 -30.525 20.281 1.00 96.69 201 PHE A N 1
ATOM 1576 C CA . PHE A 1 201 ? -13.848 -31.057 19.065 1.00 96.69 201 PHE A CA 1
ATOM 1577 C C . PHE A 1 201 ? -14.882 -31.237 17.949 1.00 96.69 201 PHE A C 1
ATOM 1579 O O . PHE A 1 201 ? -14.689 -30.702 16.857 1.00 96.69 201 PHE A O 1
ATOM 1586 N N . ASP A 1 202 ? -15.992 -31.928 18.227 1.00 94.81 202 ASP A N 1
ATOM 1587 C CA . ASP A 1 202 ? -17.029 -32.212 17.229 1.00 94.81 202 ASP A CA 1
ATOM 1588 C C . ASP A 1 202 ? -17.647 -30.915 16.681 1.00 94.81 202 ASP A C 1
ATOM 1590 O O . ASP A 1 202 ? -17.845 -30.771 15.470 1.00 94.81 202 ASP A O 1
ATOM 1594 N N . TYR A 1 203 ? -17.915 -29.933 17.547 1.00 94.88 203 TYR A N 1
ATOM 1595 C CA . TYR A 1 203 ? -18.409 -28.615 17.147 1.00 94.88 203 TYR A CA 1
ATOM 1596 C C . TYR A 1 203 ? -17.409 -27.888 16.244 1.00 94.88 203 TYR A C 1
ATOM 1598 O O . TYR A 1 203 ? -17.770 -27.447 15.148 1.00 94.88 203 TYR A O 1
ATOM 1606 N N . PHE A 1 204 ? -16.147 -27.782 16.670 1.00 96.81 204 PHE A N 1
ATOM 1607 C CA . PHE A 1 204 ? -15.148 -27.028 15.920 1.00 96.81 204 PHE A CA 1
ATOM 1608 C C . PHE A 1 204 ? -14.805 -27.693 14.584 1.00 96.81 204 PHE A C 1
ATOM 1610 O O . PHE A 1 204 ? -14.717 -27.005 13.567 1.00 96.81 204 PHE A O 1
ATOM 1617 N N . PHE A 1 205 ? -14.690 -29.024 14.545 1.00 96.38 205 PHE A N 1
ATOM 1618 C CA . PHE A 1 205 ? -14.486 -29.764 13.300 1.00 96.38 205 PHE A CA 1
ATOM 1619 C C . PHE A 1 205 ? -15.623 -29.484 12.309 1.00 96.38 205 PHE A C 1
ATOM 1621 O O . PHE A 1 205 ? -15.369 -29.129 11.158 1.00 96.38 205 PHE A O 1
ATOM 1628 N N . ASN A 1 206 ? -16.882 -29.530 12.762 1.00 94.69 206 ASN A N 1
ATOM 1629 C CA . ASN A 1 206 ? -18.034 -29.207 11.917 1.00 94.69 206 ASN A CA 1
ATOM 1630 C C . ASN A 1 206 ? -18.040 -27.747 11.434 1.00 94.69 206 ASN A C 1
ATOM 1632 O O . ASN A 1 206 ? -18.417 -27.503 10.287 1.00 94.69 206 ASN A O 1
ATOM 1636 N N . LEU A 1 207 ? -17.572 -26.786 12.243 1.00 95.44 207 LEU A N 1
ATOM 1637 C CA . LEU A 1 207 ? -17.376 -25.408 11.775 1.00 95.44 207 LEU A CA 1
ATOM 1638 C C . LEU A 1 207 ? -16.363 -25.336 10.629 1.00 95.44 207 LEU A C 1
ATOM 1640 O O . LEU A 1 207 ? -16.606 -24.647 9.641 1.00 95.44 207 LEU A O 1
ATOM 1644 N N . LEU A 1 208 ? -15.243 -26.057 10.714 1.00 96.12 208 LEU A N 1
ATOM 1645 C CA . LEU A 1 208 ? -14.263 -26.083 9.624 1.00 96.12 208 LEU A CA 1
ATOM 1646 C C . LEU A 1 208 ? -14.867 -26.679 8.345 1.00 96.12 208 LEU A C 1
ATOM 1648 O O . LEU A 1 208 ? -14.684 -26.117 7.266 1.00 96.12 208 LEU A O 1
ATOM 1652 N N . ILE A 1 209 ? -15.655 -27.751 8.460 1.00 94.25 209 ILE A N 1
ATOM 1653 C CA . ILE A 1 209 ? -16.382 -28.329 7.321 1.00 94.25 209 ILE A CA 1
ATOM 1654 C C . ILE A 1 209 ? -17.376 -27.324 6.719 1.00 94.25 209 ILE A C 1
ATOM 1656 O O . ILE A 1 209 ? -17.447 -27.177 5.496 1.00 94.25 209 ILE A O 1
ATOM 1660 N N . ASP A 1 210 ? -18.133 -26.606 7.548 1.00 92.12 210 ASP A N 1
ATOM 1661 C CA . ASP A 1 210 ? -19.077 -25.586 7.083 1.00 92.12 210 ASP A CA 1
ATOM 1662 C C . ASP A 1 210 ? -18.365 -24.404 6.401 1.00 92.12 210 ASP A C 1
ATOM 1664 O O . ASP A 1 210 ? -18.845 -23.916 5.375 1.00 92.12 210 ASP A O 1
ATOM 1668 N N . GLN A 1 211 ? -17.195 -23.992 6.902 1.00 92.56 211 GLN A N 1
ATOM 1669 C CA . GLN A 1 211 ? -16.363 -22.930 6.317 1.00 92.56 211 GLN A CA 1
ATOM 1670 C C . GLN A 1 211 ? -15.907 -23.313 4.903 1.00 92.56 211 GLN A C 1
ATOM 1672 O O . GLN A 1 211 ? -16.011 -22.528 3.955 1.00 92.56 211 GLN A O 1
ATOM 1677 N N . VAL A 1 212 ? -15.453 -24.557 4.754 1.00 92.69 212 VAL A N 1
ATOM 1678 C CA . VAL A 1 212 ? -15.024 -25.127 3.476 1.00 92.69 212 VAL A CA 1
ATOM 1679 C C . VAL A 1 212 ? -16.198 -25.221 2.498 1.00 92.69 212 VAL A C 1
ATOM 1681 O O . VAL A 1 212 ? -16.094 -24.792 1.346 1.00 92.69 212 VAL A O 1
ATOM 1684 N N . ARG A 1 213 ? -17.365 -25.694 2.954 1.00 90.50 213 ARG A N 1
ATOM 1685 C CA . ARG A 1 213 ? -18.597 -25.746 2.139 1.00 90.50 213 ARG A CA 1
ATOM 1686 C C . ARG A 1 213 ? -19.064 -24.357 1.698 1.00 90.50 213 ARG A C 1
ATOM 1688 O O . ARG A 1 213 ? -19.527 -24.192 0.563 1.00 90.50 213 ARG A O 1
ATOM 1695 N N . ALA A 1 214 ? -18.877 -23.339 2.537 1.00 88.31 214 ALA A N 1
ATOM 1696 C CA . ALA A 1 214 ? -19.143 -21.944 2.189 1.00 88.31 214 ALA A CA 1
ATOM 1697 C C . ALA A 1 214 ? -18.198 -21.394 1.100 1.00 88.31 214 ALA A C 1
ATOM 1699 O O . ALA A 1 214 ? -18.447 -20.316 0.567 1.00 88.31 214 ALA A O 1
ATOM 1700 N N . GLY A 1 215 ? -17.162 -22.144 0.702 1.00 89.12 215 GLY A N 1
ATOM 1701 C CA . GLY A 1 215 ? -16.186 -21.716 -0.299 1.00 89.12 215 GLY A CA 1
ATOM 1702 C C . GLY A 1 215 ? -15.123 -20.779 0.269 1.00 89.12 215 GLY A C 1
ATOM 1703 O O . GLY A 1 215 ? -14.528 -20.015 -0.485 1.00 89.12 215 GLY A O 1
ATOM 1704 N N . VAL A 1 216 ? -14.873 -20.830 1.580 1.00 90.81 216 VAL A N 1
ATOM 1705 C CA . VAL A 1 216 ? -13.796 -20.073 2.226 1.00 90.81 216 VAL A CA 1
ATOM 1706 C C . VAL A 1 216 ? -12.626 -21.013 2.530 1.00 90.81 216 VAL A C 1
ATOM 1708 O O . VAL A 1 216 ? -12.831 -22.140 2.981 1.00 90.81 216 VAL A O 1
ATOM 1711 N N . SER A 1 217 ? -11.396 -20.570 2.252 1.00 91.50 217 SER A N 1
ATOM 1712 C CA . SER A 1 217 ? -10.176 -21.323 2.580 1.00 91.50 217 SER A CA 1
ATOM 1713 C C . SER A 1 217 ? -10.006 -21.467 4.094 1.00 91.50 217 SER A C 1
ATOM 1715 O O . SER A 1 217 ? -10.387 -20.581 4.871 1.00 91.50 217 SER A O 1
ATOM 1717 N N . LEU A 1 218 ? -9.359 -22.555 4.514 1.00 94.69 218 LEU A N 1
ATOM 1718 C CA . LEU A 1 218 ? -8.901 -22.716 5.890 1.00 94.69 218 LEU A CA 1
ATOM 1719 C C . LEU A 1 218 ? -7.796 -21.702 6.230 1.00 94.69 218 LEU A C 1
ATOM 1721 O O . LEU A 1 218 ? -7.092 -21.189 5.357 1.00 94.69 218 LEU A O 1
ATOM 1725 N N . TYR A 1 219 ? -7.659 -21.392 7.519 1.00 94.56 219 TYR A N 1
ATOM 1726 C CA . TYR A 1 219 ? -6.676 -20.434 8.020 1.00 94.56 219 TYR A CA 1
ATOM 1727 C C . TYR A 1 219 ? -5.372 -21.125 8.438 1.00 94.56 219 TYR A C 1
ATOM 1729 O O . TYR A 1 219 ? -5.375 -22.272 8.867 1.00 94.56 219 TYR A O 1
ATOM 1737 N N . VAL A 1 220 ? -4.245 -20.407 8.382 1.00 92.81 220 VAL A N 1
ATOM 1738 C CA . VAL A 1 220 ? -2.887 -20.977 8.544 1.00 92.81 220 VAL A CA 1
ATOM 1739 C C . VAL A 1 220 ? -2.689 -21.791 9.834 1.00 92.81 220 VAL A C 1
ATOM 1741 O O . VAL A 1 220 ? -1.951 -22.768 9.839 1.00 92.81 220 VAL A O 1
ATOM 1744 N N . LYS A 1 221 ? -3.345 -21.413 10.938 1.00 93.88 221 LYS A N 1
ATOM 1745 C CA . LYS A 1 221 ? -3.193 -22.072 12.250 1.00 93.88 221 LYS A CA 1
ATOM 1746 C C . LYS A 1 221 ? -4.197 -23.206 12.502 1.00 93.88 221 LYS A C 1
ATOM 1748 O O . LYS A 1 221 ? -4.240 -23.712 13.619 1.00 93.88 221 LYS A O 1
ATOM 1753 N N . VAL A 1 222 ? -4.979 -23.605 11.497 1.00 96.50 222 VAL A N 1
ATOM 1754 C CA . VAL A 1 222 ? -6.086 -24.561 11.658 1.00 96.50 222 VAL A CA 1
ATOM 1755 C C . VAL A 1 222 ? -5.648 -25.896 12.258 1.00 96.50 222 VAL A C 1
ATOM 1757 O O . VAL A 1 222 ? -6.281 -26.352 13.201 1.00 96.50 222 VAL A O 1
ATOM 1760 N N . PHE A 1 223 ? -4.539 -26.483 11.792 1.00 96.00 223 PHE A N 1
ATOM 1761 C CA . PHE A 1 223 ? -4.073 -27.772 12.314 1.00 96.00 223 PHE A CA 1
ATOM 1762 C C . PHE A 1 223 ? -3.638 -27.669 13.768 1.00 96.00 223 PHE A C 1
ATOM 1764 O O . PHE A 1 223 ? -4.045 -28.488 14.575 1.00 96.00 223 PHE A O 1
ATOM 1771 N N . LYS A 1 224 ? -2.929 -26.601 14.146 1.00 95.62 224 LYS A N 1
ATOM 1772 C CA . LYS A 1 224 ? -2.538 -26.379 15.543 1.00 95.62 224 LYS A CA 1
ATOM 1773 C C . LYS A 1 224 ? -3.753 -26.292 16.473 1.00 95.62 224 LYS A C 1
ATOM 1775 O O . LYS A 1 224 ? -3.730 -26.857 17.564 1.00 95.62 224 LYS A O 1
ATOM 1780 N N . ASP A 1 225 ? -4.773 -25.541 16.067 1.00 96.62 225 ASP A N 1
ATOM 1781 C CA . ASP A 1 225 ? -5.973 -25.343 16.880 1.00 96.62 225 ASP A CA 1
ATOM 1782 C C . ASP A 1 225 ? -6.815 -26.636 16.942 1.00 96.62 225 ASP A C 1
ATOM 1784 O O . ASP A 1 225 ? -7.277 -27.014 18.018 1.00 96.62 225 ASP A O 1
ATOM 1788 N N . LEU A 1 226 ? -6.943 -27.361 15.822 1.00 97.56 226 LEU A N 1
ATOM 1789 C CA . LEU A 1 226 ? -7.643 -28.647 15.759 1.00 97.56 226 LEU A CA 1
ATOM 1790 C C . LEU A 1 226 ? -6.936 -29.735 16.579 1.00 97.56 226 LEU A C 1
ATOM 1792 O O . LEU A 1 226 ? -7.583 -30.432 17.353 1.00 97.56 226 LEU A O 1
ATOM 1796 N N . GLU A 1 227 ? -5.617 -29.870 16.441 1.00 97.00 227 GLU A N 1
ATOM 1797 C CA . GLU A 1 227 ? -4.803 -30.857 17.160 1.00 97.00 227 GLU A CA 1
ATOM 1798 C C . GLU A 1 227 ? -4.864 -30.641 18.678 1.00 97.00 227 GLU A C 1
ATOM 1800 O O . GLU A 1 227 ? -4.889 -31.607 19.444 1.00 97.00 227 GLU A O 1
ATOM 1805 N N . ALA A 1 228 ? -4.933 -29.382 19.127 1.00 96.75 228 ALA A N 1
ATOM 1806 C CA . ALA A 1 228 ? -5.116 -29.056 20.539 1.00 96.75 228 ALA A CA 1
ATOM 1807 C C . ALA A 1 228 ? -6.473 -29.550 21.070 1.00 96.75 228 ALA A C 1
ATOM 1809 O O . ALA A 1 228 ? -6.528 -30.137 22.152 1.00 96.75 228 ALA A O 1
ATOM 1810 N N . LEU A 1 229 ? -7.552 -29.359 20.304 1.00 96.88 229 LEU A N 1
ATOM 1811 C CA . LEU A 1 229 ? -8.885 -29.858 20.658 1.00 96.88 229 LEU A CA 1
ATOM 1812 C C . LEU A 1 229 ? -8.959 -31.391 20.592 1.00 96.88 229 LEU A C 1
ATOM 1814 O O . LEU A 1 229 ? -9.475 -32.008 21.520 1.00 96.88 229 LEU A O 1
ATOM 1818 N N . ALA A 1 230 ? -8.376 -32.009 19.560 1.00 97.19 230 ALA A N 1
ATOM 1819 C CA . ALA A 1 230 ? -8.311 -33.464 19.407 1.00 97.19 230 ALA A CA 1
ATOM 1820 C C . ALA A 1 230 ? -7.616 -34.119 20.606 1.00 97.19 230 ALA A C 1
ATOM 1822 O O . ALA A 1 230 ? -8.144 -35.055 21.206 1.00 97.19 230 ALA A O 1
ATOM 1823 N N . LYS A 1 231 ? -6.472 -33.559 21.024 1.00 96.81 231 LYS A N 1
ATOM 1824 C CA . LYS A 1 231 ? -5.728 -34.034 22.194 1.00 96.81 231 LYS A CA 1
ATOM 1825 C C . LYS A 1 231 ? -6.559 -33.963 23.475 1.00 96.81 231 LYS A C 1
ATOM 1827 O O . LYS A 1 231 ? -6.512 -34.898 24.270 1.00 96.81 231 LYS A O 1
ATOM 1832 N N . ASN A 1 232 ? -7.313 -32.882 23.675 1.00 94.62 232 ASN A N 1
ATOM 1833 C CA . ASN A 1 232 ? -8.181 -32.736 24.845 1.00 94.62 232 ASN A CA 1
ATOM 1834 C C . ASN A 1 232 ? -9.342 -33.745 24.830 1.00 94.62 232 ASN A C 1
ATOM 1836 O O . ASN A 1 232 ? -9.741 -34.218 25.890 1.00 94.62 232 ASN A O 1
ATOM 1840 N N . ALA A 1 233 ? -9.848 -34.097 23.646 1.00 95.44 233 ALA A N 1
ATOM 1841 C CA . ALA A 1 233 ? -10.898 -35.097 23.453 1.00 95.44 233 ALA A CA 1
ATOM 1842 C C . ALA A 1 233 ? -10.396 -36.558 23.502 1.00 95.44 233 ALA A C 1
ATOM 1844 O O . ALA A 1 233 ? -11.201 -37.483 23.466 1.00 95.44 233 ALA A O 1
ATOM 1845 N N . GLY A 1 234 ? -9.080 -36.793 23.579 1.00 95.00 234 GLY A N 1
ATOM 1846 C CA . GLY A 1 234 ? -8.501 -38.141 23.509 1.00 95.00 234 GLY A CA 1
ATOM 1847 C C . GLY A 1 234 ? -8.487 -38.747 22.098 1.00 95.00 234 GLY A C 1
ATOM 1848 O O . GLY A 1 234 ? -8.345 -39.960 21.955 1.00 95.00 234 GLY A O 1
ATOM 1849 N N . ILE A 1 235 ? -8.623 -37.917 21.063 1.00 96.50 235 ILE A N 1
ATOM 1850 C CA . ILE A 1 235 ? -8.554 -38.295 19.647 1.00 96.50 235 ILE A CA 1
ATOM 1851 C C . ILE A 1 235 ? -7.103 -38.158 19.171 1.00 96.50 235 ILE A C 1
ATOM 1853 O O . ILE A 1 235 ? -6.408 -37.221 19.568 1.00 96.50 235 ILE A O 1
ATOM 1857 N N . ASP A 1 236 ? -6.638 -39.072 18.310 1.00 96.06 236 ASP A N 1
ATOM 1858 C CA . ASP A 1 236 ? -5.323 -38.950 17.666 1.00 96.06 236 ASP A CA 1
ATOM 1859 C C . ASP A 1 236 ? -5.262 -37.646 16.841 1.00 96.06 236 ASP A C 1
ATOM 1861 O O . ASP A 1 236 ? -5.999 -37.520 15.855 1.00 96.06 236 ASP A O 1
ATOM 1865 N N . PRO A 1 237 ? -4.402 -36.673 17.211 1.00 95.69 237 PRO A N 1
ATOM 1866 C CA . PRO A 1 237 ? -4.328 -35.392 16.517 1.00 95.69 237 PRO A CA 1
ATOM 1867 C C . PRO A 1 237 ? -3.994 -35.541 15.031 1.00 95.69 237 PRO A C 1
ATOM 1869 O O . PRO A 1 237 ? -4.495 -34.781 14.204 1.00 95.69 237 PRO A O 1
ATOM 1872 N N . GLU A 1 238 ? -3.182 -36.541 14.674 1.00 94.00 238 GLU A N 1
ATOM 1873 C CA . GLU A 1 238 ? -2.816 -36.761 13.279 1.00 94.00 238 GLU A CA 1
ATOM 1874 C C . GLU A 1 238 ? -3.988 -37.320 12.471 1.00 94.00 238 GLU A C 1
ATOM 1876 O O . GLU A 1 238 ? -4.254 -36.813 11.384 1.00 94.00 238 GLU A O 1
ATOM 1881 N N . ALA A 1 239 ? -4.738 -38.290 13.006 1.00 94.50 239 ALA A N 1
ATOM 1882 C CA . ALA A 1 239 ? -5.957 -38.786 12.366 1.00 94.50 239 ALA A CA 1
ATOM 1883 C C . ALA A 1 239 ? -6.982 -37.662 12.123 1.00 94.50 239 ALA A C 1
ATOM 1885 O O . ALA A 1 239 ? -7.516 -37.554 11.022 1.00 94.50 239 ALA A O 1
ATOM 1886 N N . ALA A 1 240 ? -7.196 -36.772 13.100 1.00 95.75 240 ALA A N 1
ATOM 1887 C CA . ALA A 1 240 ? -8.094 -35.624 12.941 1.00 95.75 240 ALA A CA 1
ATOM 1888 C C . ALA A 1 240 ? -7.647 -34.671 11.816 1.00 95.75 240 ALA A C 1
ATOM 1890 O O . ALA A 1 240 ? -8.469 -34.208 11.021 1.00 95.75 240 ALA A O 1
ATOM 1891 N N . THR A 1 241 ? -6.341 -34.400 11.718 1.00 96.56 241 THR A N 1
ATOM 1892 C CA . THR A 1 241 ? -5.763 -33.596 10.632 1.00 96.56 241 THR A CA 1
ATOM 1893 C C . THR A 1 241 ? -5.949 -34.267 9.268 1.00 96.56 241 THR A C 1
ATOM 1895 O O . THR A 1 241 ? -6.309 -33.584 8.308 1.00 96.56 241 THR A O 1
ATOM 1898 N N . ILE A 1 242 ? -5.752 -35.588 9.166 1.00 96.94 242 ILE A N 1
ATOM 1899 C CA . ILE A 1 242 ? -5.955 -36.330 7.912 1.00 96.94 242 ILE A CA 1
ATOM 1900 C C . ILE A 1 242 ? -7.419 -36.285 7.460 1.00 96.94 242 ILE A C 1
ATOM 1902 O O . ILE A 1 242 ? -7.675 -35.982 6.296 1.00 96.94 242 ILE A O 1
ATOM 1906 N N . GLU A 1 243 ? -8.372 -36.492 8.368 1.00 96.50 243 GLU A N 1
ATOM 1907 C CA . GLU A 1 243 ? -9.804 -36.393 8.051 1.00 96.50 243 GLU A CA 1
ATOM 1908 C C . GLU A 1 243 ? -10.196 -34.984 7.578 1.00 96.50 243 GLU A C 1
ATOM 1910 O O . GLU A 1 243 ? -10.964 -34.826 6.626 1.00 96.50 243 GLU A O 1
ATOM 1915 N N . LEU A 1 244 ? -9.623 -33.935 8.182 1.00 97.19 244 LEU A N 1
ATOM 1916 C CA . LEU A 1 244 ? -9.847 -32.568 7.712 1.00 97.19 244 LEU A CA 1
ATOM 1917 C C . LEU A 1 244 ? -9.254 -32.335 6.314 1.00 97.19 244 LEU A C 1
ATOM 1919 O O . LEU A 1 244 ? -9.899 -31.691 5.489 1.00 97.19 244 LEU A O 1
ATOM 1923 N N . ILE A 1 245 ? -8.051 -32.851 6.028 1.00 96.75 245 ILE A N 1
ATOM 1924 C CA . ILE A 1 245 ? -7.445 -32.770 4.687 1.00 96.75 245 ILE A CA 1
ATOM 1925 C C . ILE A 1 245 ? -8.335 -33.479 3.664 1.00 96.75 245 ILE A C 1
ATOM 1927 O O . ILE A 1 245 ? -8.608 -32.902 2.610 1.00 96.75 245 ILE A O 1
ATOM 1931 N N . ALA A 1 246 ? -8.831 -34.676 3.988 1.00 96.06 246 ALA A N 1
ATOM 1932 C CA . ALA A 1 246 ? -9.703 -35.450 3.112 1.00 96.06 246 ALA A CA 1
ATOM 1933 C C . ALA A 1 246 ? -11.005 -34.705 2.779 1.00 96.06 246 ALA A C 1
ATOM 1935 O O . ALA A 1 246 ? -11.462 -34.722 1.639 1.00 96.06 246 ALA A O 1
ATOM 1936 N N . ALA A 1 247 ? -11.566 -33.972 3.743 1.00 94.31 247 ALA A N 1
ATOM 1937 C CA . ALA A 1 247 ? -12.744 -33.143 3.510 1.00 94.31 247 ALA A CA 1
ATOM 1938 C C . ALA A 1 247 ? -12.437 -31.804 2.807 1.00 94.31 247 ALA A C 1
ATOM 1940 O O . ALA A 1 247 ? -13.299 -31.258 2.113 1.00 94.31 247 ALA A O 1
ATOM 1941 N N . TYR A 1 248 ? -11.236 -31.250 2.997 1.00 96.00 248 TYR A N 1
ATOM 1942 C CA . TYR A 1 248 ? -10.857 -29.941 2.465 1.00 96.00 248 TYR A CA 1
ATOM 1943 C C . TYR A 1 248 ? -10.368 -29.999 1.018 1.00 96.00 248 TYR A C 1
ATOM 1945 O O . TYR A 1 248 ? -10.738 -29.138 0.218 1.00 96.00 248 TYR A O 1
ATOM 1953 N N . LEU A 1 249 ? -9.571 -31.007 0.663 1.00 94.94 249 LEU A N 1
ATOM 1954 C CA . LEU A 1 249 ? -8.955 -31.128 -0.657 1.00 94.94 249 LEU A CA 1
ATOM 1955 C C . LEU A 1 249 ? -9.959 -31.097 -1.830 1.00 94.94 249 LEU A C 1
ATOM 1957 O O . LEU A 1 249 ? -9.702 -30.373 -2.792 1.00 94.94 249 LEU A O 1
ATOM 1961 N N . PRO A 1 250 ? -11.121 -31.783 -1.771 1.00 93.88 250 PRO A N 1
ATOM 1962 C CA . PRO A 1 250 ? -12.105 -31.777 -2.859 1.00 93.88 250 PRO A CA 1
ATOM 1963 C C . PRO A 1 250 ? -12.885 -30.459 -2.979 1.00 93.88 250 PRO A C 1
ATOM 1965 O O . PRO A 1 250 ? -13.757 -30.315 -3.838 1.00 93.88 250 PRO A O 1
ATOM 1968 N N . SER A 1 251 ? -12.650 -29.507 -2.076 1.00 93.00 251 SER A N 1
ATOM 1969 C CA . SER A 1 251 ? -13.428 -28.280 -2.013 1.00 93.00 251 SER A CA 1
ATOM 1970 C C . SER A 1 251 ? -12.995 -27.246 -3.050 1.00 93.00 251 SER A C 1
ATOM 1972 O O . SER A 1 251 ? -11.822 -27.082 -3.379 1.00 93.00 251 SER A O 1
ATOM 1974 N N . ARG A 1 252 ? -13.965 -26.439 -3.488 1.00 90.00 252 ARG A N 1
ATOM 1975 C CA . ARG A 1 252 ? -13.737 -25.285 -4.373 1.00 90.00 252 ARG A CA 1
ATOM 1976 C C . ARG A 1 252 ? -12.821 -24.205 -3.785 1.00 90.00 252 ARG A C 1
ATOM 1978 O O . ARG A 1 252 ? -12.363 -23.358 -4.540 1.00 90.00 252 ARG A O 1
ATOM 1985 N N . SER A 1 253 ? -12.605 -24.185 -2.467 1.00 89.88 253 SER A N 1
ATOM 1986 C CA . SER A 1 253 ? -11.758 -23.187 -1.803 1.00 89.88 253 SER A CA 1
ATOM 1987 C C . SER A 1 253 ? -10.312 -23.633 -1.620 1.00 89.88 253 SER A C 1
ATOM 1989 O O . SER A 1 253 ? -9.467 -22.793 -1.320 1.00 89.88 253 SER A O 1
ATOM 1991 N N . PHE A 1 254 ? -10.002 -24.912 -1.847 1.00 93.94 254 PHE A N 1
ATOM 1992 C CA . PHE A 1 254 ? -8.640 -25.425 -1.738 1.00 93.94 254 PHE A CA 1
ATOM 1993 C C . PHE A 1 254 ? -7.616 -24.713 -2.647 1.00 93.94 254 PHE A C 1
ATOM 1995 O O . PHE A 1 254 ? -6.511 -24.448 -2.169 1.00 93.94 254 PHE A O 1
ATOM 2002 N N . PRO A 1 255 ? -7.931 -24.326 -3.903 1.00 90.31 255 PRO A N 1
ATOM 2003 C CA . PRO A 1 255 ? -6.989 -23.579 -4.744 1.00 90.31 255 PRO A CA 1
ATOM 2004 C C . PRO A 1 255 ? -6.541 -22.227 -4.164 1.00 90.31 255 PRO A C 1
ATOM 2006 O O . PRO A 1 255 ? -5.480 -21.735 -4.534 1.00 90.31 255 PRO A O 1
ATOM 2009 N N . GLU A 1 256 ? -7.316 -21.648 -3.241 1.00 89.50 256 GLU A N 1
ATOM 2010 C CA . GLU A 1 256 ? -7.033 -20.368 -2.570 1.00 89.50 256 GLU A CA 1
ATOM 2011 C C . GLU A 1 256 ? -6.242 -20.549 -1.257 1.00 89.50 256 GLU A C 1
ATOM 2013 O O . GLU A 1 256 ? -6.131 -19.625 -0.446 1.00 89.50 256 GLU A O 1
ATOM 2018 N N . THR A 1 257 ? -5.722 -21.756 -1.004 1.00 92.19 257 THR A N 1
ATOM 2019 C CA . THR A 1 257 ? -5.002 -22.082 0.233 1.00 92.19 257 THR A CA 1
ATOM 2020 C C . THR A 1 257 ? -3.716 -21.258 0.352 1.00 92.19 257 THR A C 1
ATOM 2022 O O . THR A 1 257 ? -2.897 -21.273 -0.568 1.00 92.19 257 THR A O 1
ATOM 2025 N N . PRO A 1 258 ? -3.465 -20.595 1.499 1.00 91.44 258 PRO A N 1
ATOM 2026 C CA . PRO A 1 258 ? -2.197 -19.919 1.745 1.00 91.44 258 PRO A CA 1
ATOM 2027 C C . PRO A 1 258 ? -1.007 -20.877 1.630 1.00 91.44 258 PRO A C 1
ATOM 2029 O O . PRO A 1 258 ? -1.043 -21.975 2.185 1.00 91.44 258 PRO A O 1
ATOM 2032 N N . GLU A 1 259 ? 0.081 -20.432 1.003 1.00 90.12 259 GLU A N 1
ATOM 2033 C CA . GLU A 1 259 ? 1.257 -21.261 0.690 1.00 90.12 259 GLU A CA 1
ATOM 2034 C C . GLU A 1 259 ? 1.823 -22.016 1.909 1.00 90.12 259 GLU A C 1
ATOM 2036 O O . GLU A 1 259 ? 2.085 -23.214 1.849 1.00 90.12 259 GLU A O 1
ATOM 2041 N N . SER A 1 260 ? 1.920 -21.349 3.063 1.00 91.44 260 SER A N 1
ATOM 2042 C CA . SER A 1 260 ? 2.391 -21.975 4.311 1.00 91.44 260 SER A CA 1
ATOM 2043 C C . SER A 1 260 ? 1.510 -23.136 4.788 1.00 91.44 260 SER A C 1
ATOM 2045 O O . SER A 1 260 ? 2.018 -24.143 5.291 1.00 91.44 260 SER A O 1
ATOM 2047 N N . LEU A 1 261 ? 0.191 -23.021 4.618 1.00 94.69 261 LEU A N 1
ATOM 2048 C CA . LEU A 1 261 ? -0.745 -24.091 4.946 1.00 94.69 261 LEU A CA 1
ATOM 2049 C C . LEU A 1 261 ? -0.669 -25.210 3.906 1.00 94.69 261 LEU A C 1
ATOM 2051 O O . LEU A 1 261 ? -0.627 -26.376 4.285 1.00 94.69 261 LEU A O 1
ATOM 2055 N N . LEU A 1 262 ? -0.588 -24.863 2.619 1.00 94.19 262 LEU A N 1
ATOM 2056 C CA . LEU A 1 262 ? -0.455 -25.832 1.534 1.00 94.19 262 LEU A CA 1
ATOM 2057 C C . LEU A 1 262 ? 0.792 -26.701 1.712 1.00 94.19 262 LEU A C 1
ATOM 2059 O O . LEU A 1 262 ? 0.676 -27.921 1.695 1.00 94.19 262 LEU A O 1
ATOM 2063 N N . ASN A 1 263 ? 1.949 -26.108 2.009 1.00 92.69 263 ASN A N 1
ATOM 2064 C CA . ASN A 1 263 ? 3.175 -26.859 2.299 1.00 92.69 263 ASN A CA 1
ATOM 2065 C C . ASN A 1 263 ? 2.989 -27.838 3.465 1.00 92.69 263 ASN A C 1
ATOM 2067 O O . ASN A 1 263 ? 3.424 -28.985 3.392 1.00 92.69 263 ASN A O 1
ATOM 2071 N N . THR A 1 264 ? 2.269 -27.425 4.512 1.00 94.69 264 THR A N 1
ATOM 2072 C CA . THR A 1 264 ? 1.939 -28.318 5.633 1.00 94.69 264 THR A CA 1
ATOM 2073 C C . THR A 1 264 ? 1.053 -29.483 5.175 1.00 94.69 264 THR A C 1
ATOM 2075 O O . THR A 1 264 ? 1.329 -30.631 5.520 1.00 94.69 264 THR A O 1
ATOM 2078 N N . ILE A 1 265 ? 0.038 -29.220 4.345 1.00 95.94 265 ILE A N 1
ATOM 2079 C CA . ILE A 1 265 ? -0.833 -30.255 3.762 1.00 95.94 265 ILE A CA 1
ATOM 2080 C C . ILE A 1 265 ? -0.019 -31.234 2.914 1.00 95.94 265 ILE A C 1
ATOM 2082 O O . ILE A 1 265 ? -0.135 -32.439 3.121 1.00 95.94 265 ILE A O 1
ATOM 2086 N N . LEU A 1 266 ? 0.853 -30.739 2.029 1.00 95.06 266 LEU A N 1
ATOM 2087 C CA . LEU A 1 266 ? 1.688 -31.564 1.150 1.00 95.06 266 LEU A CA 1
ATOM 2088 C C . LEU A 1 266 ? 2.546 -32.563 1.938 1.00 95.06 266 LEU A C 1
ATOM 2090 O O . LEU A 1 266 ? 2.599 -33.731 1.565 1.00 95.06 266 LEU A O 1
ATOM 2094 N N . THR A 1 267 ? 3.121 -32.167 3.081 1.00 94.81 267 THR A N 1
ATOM 2095 C CA . THR A 1 267 ? 3.888 -33.101 3.937 1.00 94.81 267 THR A CA 1
ATOM 2096 C C . THR A 1 267 ? 3.044 -34.222 4.553 1.00 94.81 267 THR A C 1
ATOM 2098 O O . THR A 1 267 ? 3.574 -35.272 4.914 1.00 94.81 267 THR A O 1
ATOM 2101 N N . LYS A 1 268 ? 1.729 -34.015 4.684 1.00 95.25 268 LYS A N 1
ATOM 2102 C CA . LYS A 1 268 ? 0.772 -34.991 5.227 1.00 95.25 268 LYS A CA 1
ATOM 2103 C C . LYS A 1 268 ? 0.055 -35.793 4.136 1.00 95.25 268 LYS A C 1
ATOM 2105 O O . LYS A 1 268 ? -0.549 -36.820 4.453 1.00 95.25 268 LYS A O 1
ATOM 2110 N N . MET A 1 269 ? 0.167 -35.387 2.867 1.00 96.00 269 MET A N 1
ATOM 2111 C CA . MET A 1 269 ? -0.479 -36.048 1.728 1.00 96.00 269 MET A CA 1
ATOM 2112 C C . MET A 1 269 ? -0.177 -37.548 1.615 1.00 96.00 269 MET A C 1
ATOM 2114 O O . MET A 1 269 ? -1.137 -38.283 1.401 1.00 96.00 269 MET A O 1
ATOM 2118 N N . PRO A 1 270 ? 1.057 -38.060 1.819 1.00 95.19 270 PRO A N 1
ATOM 2119 C CA . PRO A 1 270 ? 1.310 -39.499 1.692 1.00 95.19 270 PRO A CA 1
ATOM 2120 C C . PRO A 1 270 ? 0.439 -40.345 2.630 1.00 95.19 270 PRO A C 1
ATOM 2122 O O . PRO A 1 270 ? -0.123 -41.363 2.231 1.00 95.19 270 PRO A O 1
ATOM 2125 N N . ARG A 1 271 ? 0.267 -39.891 3.878 1.00 94.75 271 ARG A N 1
ATOM 2126 C CA . ARG A 1 271 ? -0.594 -40.566 4.856 1.00 94.75 271 ARG A CA 1
ATOM 2127 C C . ARG A 1 271 ? -2.075 -40.336 4.565 1.00 94.75 271 ARG A C 1
ATOM 2129 O O . ARG A 1 271 ? -2.859 -41.263 4.745 1.00 94.75 271 ARG A O 1
ATOM 2136 N N . ALA A 1 272 ? -2.445 -39.145 4.090 1.00 96.38 272 ALA A N 1
ATOM 2137 C CA . ALA A 1 272 ? -3.817 -38.851 3.686 1.00 96.38 272 ALA A CA 1
ATOM 2138 C C . ALA A 1 272 ? -4.267 -39.760 2.537 1.00 96.38 272 ALA A C 1
ATOM 2140 O O . ALA A 1 272 ? -5.314 -40.383 2.633 1.00 96.38 272 ALA A O 1
ATOM 2141 N N . VAL A 1 273 ? -3.433 -39.917 1.508 1.00 96.44 273 VAL A N 1
ATOM 2142 C CA . VAL A 1 273 ? -3.686 -40.779 0.344 1.00 96.44 273 VAL A CA 1
ATOM 2143 C C . VAL A 1 273 ? -3.692 -42.260 0.729 1.00 96.44 273 VAL A C 1
ATOM 2145 O O . VAL A 1 273 ? -4.472 -43.032 0.182 1.00 96.44 273 VAL A O 1
ATOM 2148 N N . ALA A 1 274 ? -2.877 -42.677 1.703 1.00 94.94 274 ALA A N 1
ATOM 2149 C CA . ALA A 1 274 ? -2.914 -44.051 2.206 1.00 94.94 274 ALA A CA 1
ATOM 2150 C C . ALA A 1 274 ? -4.251 -44.411 2.887 1.00 94.94 274 ALA A C 1
ATOM 2152 O O . ALA A 1 274 ? -4.648 -45.575 2.860 1.00 94.94 274 ALA A O 1
ATOM 2153 N N . GLN A 1 275 ? -4.933 -43.436 3.500 1.00 95.75 275 GLN A N 1
ATOM 2154 C CA . GLN A 1 275 ? -6.237 -43.626 4.152 1.00 95.75 275 GLN A CA 1
ATOM 2155 C C . GLN A 1 275 ? -7.417 -43.336 3.212 1.00 95.75 275 GLN A C 1
ATOM 2157 O O . GLN A 1 275 ? -8.426 -44.033 3.270 1.00 95.75 275 GLN A O 1
ATOM 2162 N N . HIS A 1 276 ? -7.256 -42.358 2.317 1.00 95.50 276 HIS A N 1
ATOM 2163 C CA . HIS A 1 276 ? -8.245 -41.880 1.349 1.00 95.50 276 HIS A CA 1
ATOM 2164 C C . HIS A 1 276 ? -7.612 -41.847 -0.060 1.00 95.50 276 HIS A C 1
ATOM 2166 O O . HIS A 1 276 ? -7.081 -40.815 -0.484 1.00 95.50 276 HIS A O 1
ATOM 2172 N N . PRO A 1 277 ? -7.584 -42.983 -0.790 1.00 93.12 277 PRO A N 1
ATOM 2173 C CA . PRO A 1 277 ? -6.843 -43.103 -2.054 1.00 93.12 277 PRO A CA 1
ATOM 2174 C C . PRO A 1 277 ? -7.322 -42.188 -3.188 1.00 93.12 277 PRO A C 1
ATOM 2176 O O . PRO A 1 277 ? -6.544 -41.850 -4.081 1.00 93.12 277 PRO A O 1
ATOM 2179 N N . ASP A 1 278 ? -8.583 -41.764 -3.152 1.00 94.00 278 ASP A N 1
ATOM 2180 C CA . ASP A 1 278 ? -9.202 -40.850 -4.116 1.00 94.00 278 ASP A CA 1
ATOM 2181 C C . ASP A 1 278 ? -8.578 -39.444 -4.098 1.00 94.00 278 ASP A C 1
ATOM 2183 O O . ASP A 1 278 ? -8.584 -38.752 -5.120 1.00 94.00 278 ASP A O 1
ATOM 2187 N N . LEU A 1 279 ? -7.956 -39.041 -2.983 1.00 95.62 279 LEU A N 1
ATOM 2188 C CA . LEU A 1 279 ? -7.307 -37.733 -2.849 1.00 95.62 279 LEU A CA 1
ATOM 2189 C C . LEU A 1 279 ? -6.186 -37.504 -3.868 1.00 95.62 279 LEU A C 1
ATOM 2191 O O . LEU A 1 279 ? -5.966 -36.364 -4.278 1.00 95.62 279 LEU A O 1
ATOM 2195 N N . ALA A 1 280 ? -5.491 -38.561 -4.299 1.00 94.56 280 ALA A N 1
ATOM 2196 C CA . ALA A 1 280 ? -4.451 -38.449 -5.320 1.00 94.56 280 ALA A CA 1
ATOM 2197 C C . ALA A 1 280 ? -5.036 -37.961 -6.654 1.00 94.56 280 ALA A C 1
ATOM 2199 O O . ALA A 1 280 ? -4.554 -36.982 -7.226 1.00 94.56 280 ALA A O 1
ATOM 2200 N N . ASP A 1 281 ? -6.114 -38.605 -7.108 1.00 93.31 281 ASP A N 1
ATOM 2201 C CA . ASP A 1 281 ? -6.763 -38.268 -8.373 1.00 93.31 281 ASP A CA 1
ATOM 2202 C C . ASP A 1 281 ? -7.408 -36.877 -8.309 1.00 93.31 281 ASP A C 1
ATOM 2204 O O . ASP A 1 281 ? -7.324 -36.111 -9.270 1.00 93.31 281 ASP A O 1
ATOM 2208 N N . ILE A 1 282 ? -7.955 -36.494 -7.150 1.00 94.56 282 ILE A N 1
ATOM 2209 C CA . ILE A 1 282 ? -8.456 -35.135 -6.909 1.00 94.56 282 ILE A CA 1
ATOM 2210 C C . ILE A 1 282 ? -7.317 -34.119 -7.028 1.00 94.56 282 ILE A C 1
ATOM 2212 O O . ILE A 1 282 ? -7.455 -33.154 -7.783 1.00 94.56 282 ILE A O 1
ATOM 2216 N N . PHE A 1 283 ? -6.179 -34.342 -6.362 1.00 94.88 283 PHE A N 1
ATOM 2217 C CA . PHE A 1 283 ? -5.048 -33.408 -6.375 1.00 94.88 283 PHE A CA 1
ATOM 2218 C C . PHE A 1 283 ? -4.537 -33.126 -7.796 1.00 94.88 283 PHE A C 1
ATOM 2220 O O . PHE A 1 283 ? -4.292 -31.969 -8.147 1.00 94.88 283 PHE A O 1
ATOM 2227 N N . TYR A 1 284 ? -4.464 -34.150 -8.655 1.00 94.12 284 TYR A N 1
ATOM 2228 C CA . TYR A 1 284 ? -4.057 -34.000 -10.060 1.00 94.12 284 TYR A CA 1
ATOM 2229 C C . TYR A 1 284 ? -4.941 -33.023 -10.854 1.00 94.12 284 TYR A C 1
ATOM 2231 O O . TYR A 1 284 ? -4.464 -32.358 -11.784 1.00 94.12 284 TYR A O 1
ATOM 2239 N N . THR A 1 285 ? -6.218 -32.890 -10.485 1.00 91.44 285 THR A N 1
ATOM 2240 C CA . THR A 1 285 ? -7.162 -31.981 -11.158 1.00 91.44 285 THR A CA 1
ATOM 2241 C C . THR A 1 285 ? -7.062 -30.532 -10.686 1.00 91.44 285 THR A C 1
ATOM 2243 O O . THR A 1 285 ? -7.491 -29.627 -11.401 1.00 91.44 285 THR A O 1
ATOM 2246 N N . ILE A 1 286 ? -6.447 -30.283 -9.528 1.00 91.25 286 ILE A N 1
ATOM 2247 C CA . ILE A 1 286 ? -6.386 -28.953 -8.914 1.00 91.25 286 ILE A CA 1
ATOM 2248 C C . ILE A 1 286 ? -5.490 -28.021 -9.736 1.00 91.25 286 ILE A C 1
ATOM 2250 O O . ILE A 1 286 ? -4.458 -28.427 -10.283 1.00 91.25 286 ILE A O 1
ATOM 2254 N N . THR A 1 287 ? -5.892 -26.753 -9.828 1.00 83.00 287 THR A N 1
ATOM 2255 C CA . THR A 1 287 ? -5.164 -25.694 -10.537 1.00 83.00 287 THR A CA 1
ATOM 2256 C C . THR A 1 287 ? -4.968 -24.485 -9.627 1.00 83.00 287 THR A C 1
ATOM 2258 O O . THR A 1 287 ? -5.943 -23.829 -9.264 1.00 83.00 287 THR A O 1
ATOM 2261 N N . PHE A 1 288 ? -3.720 -24.156 -9.298 1.00 84.56 288 PHE A N 1
ATOM 2262 C CA . PHE A 1 288 ? -3.372 -23.013 -8.446 1.00 84.56 288 PHE A CA 1
ATOM 2263 C C . PHE A 1 288 ? -3.084 -21.773 -9.287 1.00 84.56 288 PHE A C 1
ATOM 2265 O O . PHE A 1 288 ? -2.424 -21.879 -10.315 1.00 84.56 288 PHE A O 1
ATOM 2272 N N . GLY A 1 289 ? -3.611 -20.608 -8.896 1.00 77.38 289 GLY A N 1
ATOM 2273 C CA . GLY A 1 289 ? -3.564 -19.358 -9.675 1.00 77.38 289 GLY A CA 1
ATOM 2274 C C . GLY A 1 289 ? -2.168 -18.913 -10.111 1.00 77.38 289 GLY A C 1
ATOM 2275 O O . GLY A 1 289 ? -1.967 -18.604 -11.283 1.00 77.38 289 GLY A O 1
ATOM 2276 N N . ASN A 1 290 ? -1.226 -18.933 -9.171 1.00 80.50 290 ASN A N 1
ATOM 2277 C CA . ASN A 1 290 ? 0.086 -18.298 -9.312 1.00 80.50 290 ASN A CA 1
ATOM 2278 C C . ASN A 1 290 ? 1.228 -19.284 -9.585 1.00 80.50 290 ASN A C 1
ATOM 2280 O O . ASN A 1 290 ? 2.373 -18.858 -9.624 1.00 80.50 290 ASN A O 1
ATOM 2284 N N . TRP A 1 291 ? 0.933 -20.578 -9.710 1.00 89.56 291 TRP A N 1
ATOM 2285 C CA . TRP A 1 291 ? 1.953 -21.609 -9.886 1.00 89.56 291 TRP A CA 1
ATOM 2286 C C . TRP A 1 291 ? 2.347 -21.758 -11.344 1.00 89.56 291 TRP A C 1
ATOM 2288 O O . TRP A 1 291 ? 1.473 -21.740 -12.219 1.00 89.56 291 TRP A O 1
ATOM 2298 N N . ASP A 1 292 ? 3.636 -21.972 -11.580 1.00 91.50 292 ASP A N 1
ATOM 2299 C CA . ASP A 1 292 ? 4.130 -22.528 -12.833 1.00 91.50 292 ASP A CA 1
ATOM 2300 C C . ASP A 1 292 ? 4.223 -24.067 -12.761 1.00 91.50 292 ASP A C 1
ATOM 2302 O O . ASP A 1 292 ? 3.781 -24.717 -11.803 1.00 91.50 292 ASP A O 1
ATOM 2306 N N . ILE A 1 293 ? 4.744 -24.679 -13.821 1.00 92.62 293 ILE A N 1
ATOM 2307 C CA . ILE A 1 293 ? 4.923 -26.127 -13.888 1.00 92.62 293 ILE A CA 1
ATOM 2308 C C . ILE A 1 293 ? 5.959 -26.646 -12.882 1.00 92.62 293 ILE A C 1
ATOM 2310 O O . ILE A 1 293 ? 5.789 -27.756 -12.374 1.00 92.62 293 ILE A O 1
ATOM 2314 N N . ASN A 1 294 ? 6.982 -25.856 -12.544 1.00 94.12 294 ASN A N 1
ATOM 2315 C CA . ASN A 1 294 ? 8.010 -26.234 -11.576 1.00 94.12 294 ASN A CA 1
ATOM 2316 C C . ASN A 1 294 ? 7.411 -26.330 -10.175 1.00 94.12 294 ASN A C 1
ATOM 2318 O O . ASN A 1 294 ? 7.592 -27.352 -9.507 1.00 94.12 294 ASN A O 1
ATOM 2322 N N . ASP A 1 295 ? 6.620 -25.331 -9.778 1.00 94.06 295 ASP A N 1
ATOM 2323 C CA . ASP A 1 295 ? 5.879 -25.341 -8.513 1.00 94.06 295 ASP A CA 1
ATOM 2324 C C . ASP A 1 295 ? 4.956 -26.565 -8.423 1.00 94.06 295 ASP A C 1
ATOM 2326 O O . ASP A 1 295 ? 4.903 -27.268 -7.409 1.00 94.06 295 ASP A O 1
ATOM 2330 N N . TYR A 1 296 ? 4.248 -26.863 -9.519 1.00 94.31 296 TYR A N 1
ATOM 2331 C CA . TYR A 1 296 ? 3.297 -27.969 -9.567 1.00 94.31 296 TYR A CA 1
ATOM 2332 C C . TYR A 1 296 ? 3.982 -29.336 -9.445 1.00 94.31 296 TYR A C 1
ATOM 2334 O O . TYR A 1 296 ? 3.532 -30.192 -8.676 1.00 94.31 296 TYR A O 1
ATOM 2342 N N . VAL A 1 297 ? 5.074 -29.555 -10.184 1.00 95.62 297 VAL A N 1
ATOM 2343 C CA . VAL A 1 297 ? 5.857 -30.798 -10.116 1.00 95.62 297 VAL A CA 1
ATOM 2344 C C . VAL A 1 297 ? 6.484 -30.956 -8.730 1.00 95.62 297 VAL A C 1
ATOM 2346 O O . VAL A 1 297 ? 6.366 -32.031 -8.138 1.00 95.62 297 VAL A O 1
ATOM 2349 N N . ALA A 1 298 ? 7.060 -29.892 -8.164 1.00 94.81 298 ALA A N 1
ATOM 2350 C CA . ALA A 1 298 ? 7.623 -29.912 -6.814 1.00 94.81 298 ALA A CA 1
ATOM 2351 C C . ALA A 1 298 ? 6.566 -30.278 -5.758 1.00 94.81 298 ALA A C 1
ATOM 2353 O O . ALA A 1 298 ? 6.822 -31.083 -4.859 1.00 94.81 298 ALA A O 1
ATOM 2354 N N . ALA A 1 299 ? 5.342 -29.764 -5.890 1.00 94.62 299 ALA A N 1
ATOM 2355 C CA . ALA A 1 299 ? 4.244 -30.124 -5.001 1.00 94.62 299 ALA A CA 1
ATOM 2356 C C . ALA A 1 299 ? 3.848 -31.604 -5.113 1.00 94.62 299 ALA A C 1
ATOM 2358 O O . ALA A 1 299 ? 3.641 -32.261 -4.090 1.00 94.62 299 ALA A O 1
ATOM 2359 N N . LEU A 1 300 ? 3.792 -32.155 -6.332 1.00 95.69 300 LEU A N 1
ATOM 2360 C CA . LEU A 1 300 ? 3.544 -33.584 -6.544 1.00 95.69 300 LEU A CA 1
ATOM 2361 C C . LEU A 1 300 ? 4.661 -34.456 -5.964 1.00 95.69 300 LEU A C 1
ATOM 2363 O O . LEU A 1 300 ? 4.376 -35.523 -5.420 1.00 95.69 300 LEU A O 1
ATOM 2367 N N . GLN A 1 301 ? 5.916 -34.018 -6.046 1.00 95.19 301 GLN A N 1
ATOM 2368 C CA . GLN A 1 301 ? 7.049 -34.720 -5.440 1.00 95.19 301 GLN A CA 1
ATOM 2369 C C . GLN A 1 301 ? 6.969 -34.697 -3.910 1.00 95.19 301 GLN A C 1
ATOM 2371 O O . GLN A 1 301 ? 7.063 -35.751 -3.280 1.00 95.19 301 GLN A O 1
ATOM 2376 N N . ASN A 1 302 ? 6.699 -33.533 -3.314 1.00 92.88 302 ASN A N 1
ATOM 2377 C CA . ASN A 1 302 ? 6.516 -33.386 -1.866 1.00 92.88 302 ASN A CA 1
ATOM 2378 C C . ASN A 1 302 ? 5.347 -34.234 -1.339 1.00 92.88 302 ASN A C 1
ATOM 2380 O O . ASN A 1 302 ? 5.436 -34.801 -0.251 1.00 92.88 302 ASN A O 1
ATOM 2384 N N . ALA A 1 303 ? 4.280 -34.367 -2.131 1.00 94.06 303 ALA A N 1
ATOM 2385 C CA . ALA A 1 303 ? 3.139 -35.226 -1.828 1.00 94.06 303 ALA A CA 1
ATOM 2386 C C . ALA A 1 303 ? 3.369 -36.721 -2.144 1.00 94.06 303 ALA A C 1
ATOM 2388 O O . ALA A 1 303 ? 2.485 -37.530 -1.873 1.00 94.06 303 ALA A O 1
ATOM 2389 N N . GLN A 1 304 ? 4.525 -37.097 -2.711 1.00 96.00 304 GLN A N 1
ATOM 2390 C CA . GLN A 1 304 ? 4.842 -38.446 -3.219 1.00 96.00 304 GLN A CA 1
ATOM 2391 C C . GLN A 1 304 ? 3.856 -38.968 -4.282 1.00 96.00 304 GLN A C 1
ATOM 2393 O O . GLN A 1 304 ? 3.643 -40.170 -4.427 1.00 96.00 304 GLN A O 1
ATOM 2398 N N . LEU A 1 305 ? 3.271 -38.054 -5.054 1.00 96.44 305 LEU A N 1
ATOM 2399 C CA . LEU A 1 305 ? 2.307 -38.333 -6.119 1.00 96.44 305 LEU A CA 1
ATOM 2400 C C . LEU A 1 305 ? 2.928 -38.295 -7.524 1.00 96.44 305 LEU A C 1
ATOM 2402 O O . LEU A 1 305 ? 2.336 -38.810 -8.468 1.00 96.44 305 LEU A O 1
ATOM 2406 N N . TRP A 1 306 ? 4.133 -37.737 -7.678 1.00 96.56 306 TRP A N 1
ATOM 2407 C CA . TRP A 1 306 ? 4.790 -37.618 -8.986 1.00 96.56 306 TRP A CA 1
ATOM 2408 C C . TRP A 1 306 ? 5.101 -38.970 -9.649 1.00 96.56 306 TRP A C 1
ATOM 2410 O O . TRP A 1 306 ? 4.714 -39.198 -10.793 1.00 96.56 306 TRP A O 1
ATOM 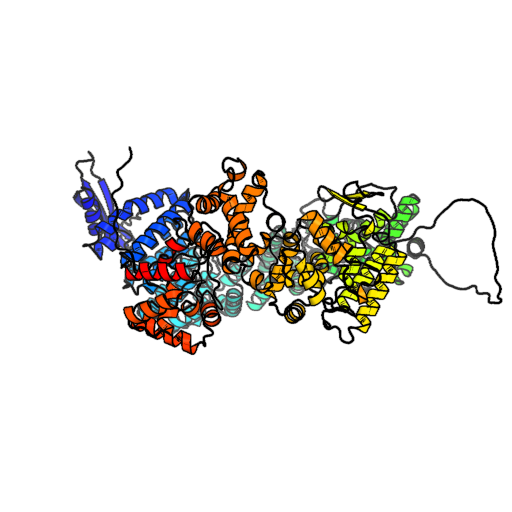2420 N N . GLU A 1 307 ? 5.760 -39.892 -8.940 1.00 95.25 307 GLU A N 1
ATOM 2421 C CA . GLU A 1 307 ? 6.117 -41.202 -9.508 1.00 95.25 307 GLU A CA 1
ATOM 2422 C C . GLU A 1 307 ? 4.881 -42.076 -9.804 1.00 95.25 307 GLU A C 1
ATOM 2424 O O . GLU A 1 307 ? 4.805 -42.611 -10.911 1.00 95.25 307 GLU A O 1
ATOM 2429 N N . PRO A 1 308 ? 3.868 -42.180 -8.913 1.00 94.88 308 PRO A N 1
ATOM 2430 C CA . PRO A 1 308 ? 2.615 -42.864 -9.238 1.00 94.88 308 PRO A CA 1
ATOM 2431 C C . PRO A 1 308 ? 1.901 -42.308 -10.476 1.00 94.88 308 PRO A C 1
ATOM 2433 O O . PRO A 1 308 ? 1.331 -43.082 -11.242 1.00 94.88 308 PRO A O 1
ATOM 2436 N N . LEU A 1 309 ? 1.935 -40.986 -10.688 1.00 96.19 309 LEU A N 1
ATOM 2437 C CA . LEU A 1 309 ? 1.396 -40.356 -11.893 1.00 96.19 309 LEU A CA 1
ATOM 2438 C C . LEU A 1 309 ? 2.184 -40.781 -13.140 1.00 96.19 309 LEU A C 1
ATOM 2440 O O . LEU A 1 309 ? 1.583 -41.200 -14.125 1.00 96.19 309 LEU A O 1
ATOM 2444 N N . CYS A 1 310 ? 3.517 -40.700 -13.095 1.00 95.75 310 CYS A N 1
ATOM 2445 C CA . CYS A 1 310 ? 4.390 -40.965 -14.245 1.00 95.75 310 CYS A CA 1
ATOM 2446 C C . CYS A 1 310 ? 4.486 -42.443 -14.636 1.00 95.75 310 CYS A C 1
ATOM 2448 O O . CYS A 1 310 ? 4.768 -42.747 -15.798 1.00 95.75 310 CYS A O 1
ATOM 2450 N N . ALA A 1 311 ? 4.293 -43.352 -13.678 1.00 94.50 311 ALA A N 1
ATOM 2451 C CA . ALA A 1 311 ? 4.363 -44.793 -13.894 1.00 94.50 311 ALA A CA 1
ATOM 2452 C C . ALA A 1 311 ? 3.128 -45.367 -14.612 1.00 94.50 311 ALA A C 1
ATOM 2454 O O . ALA A 1 311 ? 3.218 -46.467 -15.159 1.00 94.50 311 ALA A O 1
ATOM 2455 N N . ASP A 1 312 ? 2.003 -44.644 -14.623 1.00 94.06 312 ASP A N 1
ATOM 2456 C CA . ASP A 1 312 ? 0.749 -45.077 -15.241 1.00 94.06 312 ASP A CA 1
ATOM 2457 C C . ASP A 1 312 ? 0.380 -44.199 -16.456 1.00 94.06 312 ASP A C 1
ATOM 2459 O O . ASP A 1 312 ? -0.137 -43.085 -16.290 1.00 94.06 312 ASP A O 1
ATOM 2463 N N . PRO A 1 313 ? 0.563 -44.705 -17.694 1.00 93.19 313 PRO A N 1
ATOM 2464 C CA . PRO A 1 313 ? 0.167 -44.005 -18.913 1.00 93.19 313 PRO A CA 1
ATOM 2465 C C . PRO A 1 313 ? -1.307 -43.576 -18.946 1.00 93.19 313 PRO A C 1
ATOM 2467 O O . PRO A 1 313 ? -1.641 -42.587 -19.602 1.00 93.19 313 PRO A O 1
ATOM 2470 N N . GLN A 1 314 ? -2.200 -44.292 -18.249 1.00 92.38 314 GLN A N 1
ATOM 2471 C CA . GLN A 1 314 ? -3.623 -43.946 -18.185 1.00 92.38 314 GLN A CA 1
ATOM 2472 C C . GLN A 1 314 ? -3.893 -42.718 -17.308 1.00 92.38 314 GLN A C 1
ATOM 2474 O O . GLN A 1 314 ? -4.946 -42.100 -17.459 1.00 92.38 314 GLN A O 1
ATOM 2479 N N . LYS A 1 315 ? -2.949 -42.331 -16.438 1.00 93.25 315 LYS A N 1
ATOM 2480 C CA . LYS A 1 315 ? -3.048 -41.139 -15.582 1.00 93.25 315 LYS A CA 1
ATOM 2481 C C . LYS A 1 315 ? -2.288 -39.946 -16.147 1.00 93.25 315 LYS A C 1
ATOM 2483 O O . LYS A 1 315 ? -2.856 -38.857 -16.246 1.00 93.25 315 LYS A O 1
ATOM 2488 N N . ILE A 1 316 ? -1.030 -40.134 -16.550 1.00 95.06 316 ILE A N 1
ATOM 2489 C CA . ILE A 1 316 ? -0.194 -39.015 -17.009 1.00 95.06 316 ILE A CA 1
ATOM 2490 C C . ILE A 1 316 ? -0.675 -38.407 -18.325 1.00 95.06 316 ILE A C 1
ATOM 2492 O O . ILE A 1 316 ? -0.613 -37.190 -18.469 1.00 95.06 316 ILE A O 1
ATOM 2496 N N . VAL A 1 317 ? -1.193 -39.203 -19.270 1.00 93.31 317 VAL A N 1
ATOM 2497 C CA . VAL A 1 317 ? -1.642 -38.660 -20.564 1.00 93.31 317 VAL A CA 1
ATOM 2498 C C . VAL A 1 317 ? -2.841 -37.714 -20.390 1.00 93.31 317 VAL A C 1
ATOM 2500 O O . VAL A 1 317 ? -2.723 -36.562 -20.813 1.00 93.31 317 VAL A O 1
ATOM 2503 N N . PRO A 1 318 ? -3.950 -38.098 -19.717 1.00 93.44 318 PRO A N 1
ATOM 2504 C CA . PRO A 1 318 ? -5.045 -37.163 -19.445 1.00 93.44 318 PRO A CA 1
ATOM 2505 C C . PRO A 1 318 ? -4.631 -35.968 -18.582 1.00 93.44 318 PRO A C 1
ATOM 2507 O O . PRO A 1 318 ? -5.100 -34.853 -18.809 1.00 93.44 318 PRO A O 1
ATOM 2510 N N . TRP A 1 319 ? -3.741 -36.174 -17.604 1.00 95.31 319 TRP A N 1
ATOM 2511 C CA . TRP A 1 319 ? -3.213 -35.079 -16.790 1.00 95.31 319 TRP A CA 1
ATOM 2512 C C . TRP A 1 319 ? -2.447 -34.065 -17.644 1.00 95.31 319 TRP A C 1
ATOM 2514 O O . TRP A 1 319 ? -2.710 -32.867 -17.551 1.00 95.31 319 TRP A O 1
ATOM 2524 N N . LEU A 1 320 ? -1.556 -34.536 -18.518 1.00 94.12 320 LEU A N 1
ATOM 2525 C CA . LEU A 1 320 ? -0.764 -33.690 -19.403 1.00 94.12 320 LEU A CA 1
ATOM 2526 C C . LEU A 1 320 ? -1.663 -32.928 -20.381 1.00 94.12 320 LEU A C 1
ATOM 2528 O O . LEU A 1 320 ? -1.503 -31.721 -20.529 1.00 94.12 320 LEU A O 1
ATOM 2532 N N . GLU A 1 321 ? -2.653 -33.591 -20.985 1.00 91.81 321 GLU A N 1
ATOM 2533 C CA . GLU A 1 321 ? -3.653 -32.937 -21.840 1.00 91.81 321 GLU A CA 1
ATOM 2534 C C . GLU A 1 321 ? -4.415 -31.837 -21.078 1.00 91.81 321 GLU A C 1
ATOM 2536 O O . GLU A 1 321 ? -4.571 -30.724 -21.588 1.00 91.81 321 GLU A O 1
ATOM 2541 N N . ALA A 1 322 ? -4.826 -32.099 -19.832 1.00 91.31 322 ALA A N 1
ATOM 2542 C CA . ALA A 1 322 ? -5.504 -31.116 -18.988 1.00 91.31 322 ALA A CA 1
ATOM 2543 C C . ALA A 1 322 ? -4.597 -29.931 -18.614 1.00 91.31 322 ALA A C 1
ATOM 2545 O O . ALA A 1 322 ? -5.043 -28.780 -18.633 1.00 91.31 322 ALA A O 1
ATOM 2546 N N . LYS A 1 323 ? -3.318 -30.175 -18.300 1.00 91.75 323 LYS A N 1
ATOM 2547 C CA . LYS A 1 323 ? -2.364 -29.097 -18.000 1.00 91.75 323 LYS A CA 1
ATOM 2548 C C . LYS A 1 323 ? -1.993 -28.303 -19.244 1.00 91.75 323 LYS A C 1
ATOM 2550 O O . LYS A 1 323 ? -1.920 -27.084 -19.156 1.00 91.75 323 LYS A O 1
ATOM 2555 N N . ILE A 1 324 ? -1.863 -28.931 -20.410 1.00 90.50 324 ILE A N 1
ATOM 2556 C CA . ILE A 1 324 ? -1.699 -28.220 -21.686 1.00 90.50 324 ILE A CA 1
ATOM 2557 C C . ILE A 1 324 ? -2.929 -27.352 -21.968 1.00 90.50 324 ILE A C 1
ATOM 2559 O O . ILE A 1 324 ? -2.777 -26.180 -22.297 1.00 90.50 324 ILE A O 1
ATOM 2563 N N . ALA A 1 325 ? -4.144 -27.863 -21.756 1.00 88.31 325 ALA A N 1
ATOM 2564 C CA . ALA A 1 325 ? -5.350 -27.049 -21.876 1.00 88.31 325 ALA A CA 1
ATOM 2565 C C . ALA A 1 325 ? -5.333 -25.841 -20.919 1.00 88.31 325 ALA A C 1
ATOM 2567 O O . ALA A 1 325 ? -5.717 -24.750 -21.329 1.00 88.31 325 ALA A O 1
ATOM 2568 N N . LEU A 1 326 ? -4.839 -26.000 -19.685 1.00 86.25 326 LEU A N 1
ATOM 2569 C CA . LEU A 1 326 ? -4.634 -24.891 -18.743 1.00 86.25 326 LEU A CA 1
ATOM 2570 C C . LEU A 1 326 ? -3.584 -23.887 -19.243 1.00 86.25 326 LEU A C 1
ATOM 2572 O O . LEU A 1 326 ? -3.844 -22.685 -19.227 1.00 86.25 326 LEU A O 1
ATOM 2576 N N . GLY A 1 327 ? -2.422 -24.364 -19.694 1.00 86.50 327 GLY A N 1
ATOM 2577 C CA . GLY A 1 327 ? -1.335 -23.531 -20.219 1.00 86.50 327 GLY A CA 1
ATOM 2578 C C . GLY A 1 327 ? -1.766 -22.691 -21.421 1.00 86.50 327 GLY A C 1
ATOM 2579 O O . GLY A 1 327 ? -1.405 -21.524 -21.515 1.00 86.50 327 GLY A O 1
ATOM 2580 N N . ASN A 1 328 ? -2.665 -23.216 -22.256 1.00 85.75 328 ASN A N 1
ATOM 2581 C CA . ASN A 1 328 ? -3.251 -22.474 -23.374 1.00 85.75 328 ASN A CA 1
ATOM 2582 C C . ASN A 1 328 ? -4.064 -21.239 -22.948 1.00 85.75 328 ASN A C 1
ATOM 2584 O O . ASN A 1 328 ? -4.258 -20.334 -23.763 1.00 85.75 328 ASN A O 1
ATOM 2588 N N . TRP A 1 329 ? -4.540 -21.196 -21.701 1.00 80.31 329 TRP A N 1
ATOM 2589 C CA . TRP A 1 329 ? -5.219 -20.041 -21.105 1.00 80.31 329 TRP A CA 1
ATOM 2590 C C . TRP A 1 329 ? -4.320 -19.231 -20.164 1.00 80.31 329 TRP A C 1
ATOM 2592 O O . TRP A 1 329 ? -4.643 -18.083 -19.856 1.00 80.31 329 TRP A O 1
ATOM 2602 N N . ARG A 1 330 ? -3.213 -19.808 -19.682 1.00 81.38 330 ARG A N 1
ATOM 2603 C CA . ARG A 1 330 ? -2.334 -19.208 -18.672 1.00 81.38 330 ARG A CA 1
ATOM 2604 C C . ARG A 1 330 ? -0.910 -19.040 -19.176 1.00 81.38 330 ARG A C 1
ATOM 2606 O O . ARG A 1 330 ? -0.104 -19.965 -19.147 1.00 81.38 330 ARG A O 1
ATOM 2613 N N . PHE A 1 331 ? -0.607 -17.789 -19.495 1.00 75.62 331 PHE A N 1
ATOM 2614 C CA . PHE A 1 331 ? 0.597 -17.340 -20.184 1.00 75.62 331 PHE A CA 1
ATOM 2615 C C . PHE A 1 331 ? 1.940 -17.610 -19.466 1.00 75.62 331 PHE A C 1
ATOM 2617 O O . PHE A 1 331 ? 2.977 -17.451 -20.080 1.00 75.62 331 PHE A O 1
ATOM 2624 N N . ASN A 1 332 ? 1.972 -18.013 -18.192 1.00 83.06 332 ASN A N 1
ATOM 2625 C CA . ASN A 1 332 ? 3.234 -18.296 -17.484 1.00 83.06 332 ASN A CA 1
ATOM 2626 C C . ASN A 1 332 ? 3.398 -19.761 -17.059 1.00 83.06 332 ASN A C 1
ATOM 2628 O O . ASN A 1 332 ? 4.441 -20.122 -16.528 1.00 83.06 332 ASN A O 1
ATOM 2632 N N . PHE A 1 333 ? 2.396 -20.620 -17.277 1.00 89.06 333 PHE A N 1
ATOM 2633 C CA . PHE A 1 333 ? 2.387 -21.945 -16.646 1.00 89.06 333 PHE A CA 1
ATOM 2634 C C . PHE A 1 333 ? 3.514 -22.865 -17.152 1.00 89.06 333 PHE A C 1
ATOM 2636 O O . PHE A 1 333 ? 4.146 -23.543 -16.354 1.00 89.06 333 PHE A O 1
ATOM 2643 N N . PHE A 1 334 ? 3.805 -22.856 -18.457 1.00 90.69 334 PHE A N 1
ATOM 2644 C CA . PHE A 1 334 ? 4.895 -23.634 -19.068 1.00 90.69 334 PHE A CA 1
ATOM 2645 C C . PHE A 1 334 ? 6.068 -22.757 -19.520 1.00 90.69 334 PHE A C 1
ATOM 2647 O O . PHE A 1 334 ? 6.790 -23.134 -20.441 1.00 90.69 334 PHE A O 1
ATOM 2654 N N . HIS A 1 335 ? 6.242 -21.578 -18.919 1.00 87.12 335 HIS A N 1
ATOM 2655 C CA . HIS A 1 335 ? 7.287 -20.641 -19.334 1.00 87.12 335 HIS A CA 1
ATOM 2656 C C . HIS A 1 335 ? 8.698 -21.197 -19.092 1.00 87.12 335 HIS A C 1
ATOM 2658 O O . HIS A 1 335 ? 9.560 -21.063 -19.954 1.00 87.12 335 HIS A O 1
ATOM 2664 N N . ASN A 1 336 ? 8.898 -21.861 -17.951 1.00 90.00 336 ASN A N 1
ATOM 2665 C CA . ASN A 1 336 ? 10.177 -22.430 -17.533 1.00 90.00 336 ASN A CA 1
ATOM 2666 C C . ASN A 1 336 ? 10.277 -23.917 -17.907 1.00 90.00 336 ASN A C 1
ATOM 2668 O O . ASN A 1 336 ? 9.276 -24.643 -17.845 1.00 90.00 336 ASN A O 1
ATOM 2672 N N . THR A 1 337 ? 11.478 -24.382 -18.262 1.00 92.81 337 THR A N 1
ATOM 2673 C CA . THR A 1 337 ? 11.749 -25.811 -18.483 1.00 92.81 337 THR A CA 1
ATOM 2674 C C . THR A 1 337 ? 11.766 -26.604 -17.169 1.00 92.81 337 THR A C 1
ATOM 2676 O O . THR A 1 337 ? 11.953 -26.041 -16.091 1.00 92.81 337 THR A O 1
ATOM 2679 N N . ASN A 1 338 ? 11.525 -27.916 -17.255 1.00 95.62 338 ASN A N 1
ATOM 2680 C CA . ASN A 1 338 ? 11.490 -28.829 -16.114 1.00 95.62 338 ASN A CA 1
ATOM 2681 C C . ASN A 1 338 ? 11.962 -30.228 -16.529 1.00 95.62 338 ASN A C 1
ATOM 2683 O O . ASN A 1 338 ? 11.215 -30.967 -17.177 1.00 95.62 338 ASN A O 1
ATOM 2687 N N . GLN A 1 339 ? 13.166 -30.622 -16.105 1.00 95.88 339 GLN A N 1
ATOM 2688 C CA . GLN A 1 339 ? 13.744 -31.930 -16.441 1.00 95.88 339 GLN A CA 1
ATOM 2689 C C . GLN A 1 339 ? 12.820 -33.108 -16.094 1.00 95.88 339 GLN A C 1
ATOM 2691 O O . GLN A 1 339 ? 12.647 -34.013 -16.905 1.00 95.88 339 GLN A O 1
ATOM 2696 N N . HIS A 1 340 ? 12.174 -33.094 -14.923 1.00 96.56 340 HIS A N 1
ATOM 2697 C CA . HIS A 1 340 ? 11.323 -34.209 -14.501 1.00 96.56 340 HIS A CA 1
ATOM 2698 C C . HIS A 1 340 ? 10.119 -34.411 -15.423 1.00 96.56 340 HIS A C 1
ATOM 2700 O O . HIS A 1 340 ? 9.761 -35.551 -15.722 1.00 96.56 340 HIS A O 1
ATOM 2706 N N . LEU A 1 341 ? 9.491 -33.326 -15.886 1.00 97.06 341 LEU A N 1
ATOM 2707 C CA . LEU A 1 341 ? 8.397 -33.417 -16.849 1.00 97.06 341 LEU A CA 1
ATOM 2708 C C . LEU A 1 341 ? 8.888 -33.920 -18.213 1.00 97.06 341 LEU A C 1
ATOM 2710 O O . LEU A 1 341 ? 8.200 -34.729 -18.835 1.00 97.06 341 LEU A O 1
ATOM 2714 N N . LEU A 1 342 ? 10.067 -33.488 -18.667 1.00 97.25 342 LEU A N 1
ATOM 2715 C CA . LEU A 1 342 ? 10.659 -33.978 -19.917 1.00 97.25 342 LEU A CA 1
ATOM 2716 C C . LEU A 1 342 ? 10.934 -35.488 -19.850 1.00 97.25 342 LEU A C 1
ATOM 2718 O O . LEU A 1 342 ? 10.497 -36.224 -20.736 1.00 97.25 342 LEU A O 1
ATOM 2722 N N . ASP A 1 343 ? 11.534 -35.964 -18.756 1.00 96.12 343 ASP A N 1
ATOM 2723 C CA . ASP A 1 343 ? 11.764 -37.395 -18.515 1.00 96.12 343 ASP A CA 1
ATOM 2724 C C . ASP A 1 343 ? 10.445 -38.183 -18.500 1.00 96.12 343 ASP A C 1
ATOM 2726 O O . ASP A 1 343 ? 10.358 -39.303 -19.013 1.00 96.12 343 ASP A O 1
ATOM 2730 N N . ALA A 1 344 ? 9.387 -37.598 -17.928 1.00 96.62 344 ALA A N 1
ATOM 2731 C CA . ALA A 1 344 ? 8.069 -38.216 -17.874 1.00 96.62 344 ALA A CA 1
ATOM 2732 C C . ALA A 1 344 ? 7.402 -38.313 -19.259 1.00 96.62 344 ALA A C 1
ATOM 2734 O O . ALA A 1 344 ? 6.755 -39.327 -19.548 1.00 96.62 344 ALA A O 1
ATOM 2735 N N . ILE A 1 345 ? 7.586 -37.307 -20.126 1.00 96.69 345 ILE A N 1
ATOM 2736 C CA . ILE A 1 345 ? 7.155 -37.340 -21.534 1.00 96.69 345 ILE A CA 1
ATOM 2737 C C . ILE A 1 345 ? 7.901 -38.451 -22.279 1.00 96.69 345 ILE A C 1
ATOM 2739 O O . ILE A 1 345 ? 7.265 -39.293 -22.921 1.00 96.69 345 ILE A O 1
ATOM 2743 N N . ASP A 1 346 ? 9.227 -38.509 -22.140 1.00 95.19 346 ASP A N 1
ATOM 2744 C CA . ASP A 1 346 ? 10.064 -39.502 -22.818 1.00 95.19 346 ASP A CA 1
ATOM 2745 C C . ASP A 1 346 ? 9.745 -40.937 -22.356 1.00 95.19 346 ASP A C 1
ATOM 2747 O O . ASP A 1 346 ? 9.620 -41.851 -23.183 1.00 95.19 346 ASP A O 1
ATOM 2751 N N . ARG A 1 347 ? 9.507 -41.139 -21.051 1.00 96.00 347 ARG A N 1
ATOM 2752 C CA . ARG A 1 347 ? 9.059 -42.421 -20.473 1.00 96.00 347 ARG A CA 1
ATOM 2753 C C . ARG A 1 347 ? 7.707 -42.879 -21.025 1.00 96.00 347 ARG A C 1
ATOM 2755 O O . ARG A 1 347 ? 7.488 -44.080 -21.161 1.00 96.00 347 ARG A O 1
ATOM 2762 N N . ASN A 1 348 ? 6.814 -41.946 -21.362 1.00 96.31 348 ASN A N 1
ATOM 2763 C CA . ASN A 1 348 ? 5.445 -42.223 -21.816 1.00 96.31 348 ASN A CA 1
ATOM 2764 C C . ASN A 1 348 ? 5.241 -42.046 -23.332 1.00 96.31 348 ASN A C 1
ATOM 2766 O O . ASN A 1 348 ? 4.103 -41.992 -23.811 1.00 96.31 348 ASN A O 1
ATOM 2770 N N . LYS A 1 349 ? 6.325 -42.015 -24.118 1.00 95.38 349 LYS A N 1
ATOM 2771 C CA . LYS A 1 349 ? 6.282 -41.774 -25.570 1.00 95.38 349 LYS A CA 1
ATOM 2772 C C . LYS A 1 349 ? 5.344 -42.698 -26.350 1.00 95.38 349 LYS A C 1
ATOM 2774 O O . LYS A 1 349 ? 4.647 -42.247 -27.254 1.00 95.38 349 LYS A O 1
ATOM 2779 N N . ASP A 1 350 ? 5.263 -43.982 -25.996 1.00 94.44 350 ASP A N 1
ATOM 2780 C CA . ASP A 1 350 ? 4.402 -44.928 -26.719 1.00 94.44 350 ASP A CA 1
ATOM 2781 C C . ASP A 1 350 ? 2.908 -44.623 -26.521 1.00 94.44 350 ASP A C 1
ATOM 2783 O O . ASP A 1 350 ? 2.115 -44.832 -27.438 1.00 94.44 350 ASP A O 1
ATOM 2787 N N . ALA A 1 351 ? 2.526 -44.060 -25.369 1.00 94.00 351 ALA A N 1
ATOM 2788 C CA . ALA A 1 351 ? 1.155 -43.630 -25.096 1.00 94.00 351 ALA A CA 1
ATOM 2789 C C . ALA A 1 351 ? 0.810 -42.276 -25.748 1.00 94.00 351 ALA A C 1
ATOM 2791 O O . ALA A 1 351 ? -0.357 -42.015 -26.064 1.00 94.00 351 ALA A O 1
ATOM 2792 N N . LEU A 1 352 ? 1.822 -41.431 -25.973 1.00 94.44 352 LEU A N 1
ATOM 2793 C CA . LEU A 1 352 ? 1.705 -40.131 -26.641 1.00 94.44 352 LEU A CA 1
ATOM 2794 C C . LEU A 1 352 ? 1.754 -40.233 -28.175 1.00 94.44 352 LEU A C 1
ATOM 2796 O O . LEU A 1 352 ? 1.258 -39.341 -28.869 1.00 94.44 352 LEU A O 1
ATOM 2800 N N . ARG A 1 353 ? 2.301 -41.323 -28.729 1.00 95.69 353 ARG A N 1
ATOM 2801 C CA . ARG A 1 353 ? 2.447 -41.510 -30.178 1.00 95.69 353 ARG A CA 1
ATOM 2802 C C . ARG A 1 353 ? 1.109 -41.351 -30.908 1.00 95.69 353 ARG A C 1
ATOM 2804 O O . ARG A 1 353 ? 0.140 -42.063 -30.663 1.00 95.69 353 ARG A O 1
ATOM 2811 N N . GLY A 1 354 ? 1.065 -40.418 -31.856 1.00 91.94 354 GLY A N 1
ATOM 2812 C CA . GLY A 1 354 ? -0.109 -40.126 -32.679 1.00 91.94 354 GLY A CA 1
ATOM 2813 C C . GLY A 1 354 ? -1.205 -39.295 -31.999 1.00 91.94 354 GLY A C 1
ATOM 2814 O O . GLY A 1 354 ? -2.146 -38.893 -32.692 1.00 91.94 354 GLY A O 1
ATOM 2815 N N . ARG A 1 355 ? -1.094 -38.993 -30.695 1.00 93.12 355 ARG A N 1
ATOM 2816 C CA . ARG A 1 355 ? -2.026 -38.104 -29.978 1.00 93.12 355 ARG A CA 1
ATOM 2817 C C . ARG A 1 355 ? -1.949 -36.695 -30.547 1.00 93.12 355 ARG A C 1
ATOM 2819 O O . ARG A 1 355 ? -0.871 -36.225 -30.892 1.00 93.12 355 ARG A O 1
ATOM 2826 N N . ARG A 1 356 ? -3.091 -36.019 -30.667 1.00 90.81 356 ARG A N 1
ATOM 2827 C CA . ARG A 1 356 ? -3.138 -34.627 -31.129 1.00 90.81 356 ARG A CA 1
ATOM 2828 C C . ARG A 1 356 ? -2.944 -33.700 -29.943 1.00 90.81 356 ARG A C 1
ATOM 2830 O O . ARG A 1 356 ? -3.712 -33.784 -28.993 1.00 90.81 356 ARG A O 1
ATOM 2837 N N . ILE A 1 357 ? -1.966 -32.808 -30.032 1.00 88.12 357 ILE A N 1
ATOM 2838 C CA . ILE A 1 357 ? -1.700 -31.802 -29.005 1.00 88.12 357 ILE A CA 1
ATOM 2839 C C . ILE A 1 357 ? -1.729 -30.435 -29.671 1.00 88.12 357 ILE A C 1
ATOM 2841 O O . ILE A 1 357 ? -1.042 -30.208 -30.666 1.00 88.12 357 ILE A O 1
ATOM 2845 N N . ALA A 1 358 ? -2.543 -29.536 -29.126 1.00 86.56 358 ALA A N 1
ATOM 2846 C CA . ALA A 1 358 ? -2.668 -28.179 -29.625 1.00 86.56 358 ALA A CA 1
ATOM 2847 C C . ALA A 1 358 ? -2.211 -27.177 -28.566 1.00 86.56 358 ALA A C 1
ATOM 2849 O O . ALA A 1 358 ? -2.706 -27.207 -27.436 1.00 86.56 358 ALA A O 1
ATOM 2850 N N . THR A 1 359 ? -1.296 -26.289 -28.945 1.00 82.44 359 THR A N 1
ATOM 2851 C CA . THR A 1 359 ? -0.820 -25.188 -28.096 1.00 82.44 359 THR A CA 1
ATOM 2852 C C . THR A 1 359 ? -1.313 -23.834 -28.634 1.00 82.44 359 THR A C 1
ATOM 2854 O O . THR A 1 359 ? -1.462 -23.663 -29.847 1.00 82.44 359 THR A O 1
ATOM 2857 N N . ASN A 1 360 ? -1.604 -22.877 -27.749 1.00 73.00 360 ASN A N 1
ATOM 2858 C CA . ASN A 1 360 ? -2.024 -21.502 -28.070 1.00 73.00 360 ASN A CA 1
ATOM 2859 C C . ASN A 1 360 ? -0.807 -20.548 -28.168 1.00 73.00 360 ASN A C 1
ATOM 2861 O O . ASN A 1 360 ? 0.331 -21.002 -28.044 1.00 73.00 360 ASN A O 1
ATOM 2865 N N . ARG A 1 361 ? -1.041 -19.247 -28.430 1.00 62.22 361 ARG A N 1
ATOM 2866 C CA . ARG A 1 361 ? -0.035 -18.171 -28.548 1.00 62.22 361 ARG A CA 1
ATOM 2867 C C . ARG A 1 361 ? 1.101 -18.358 -27.541 1.00 62.22 361 ARG A C 1
ATOM 2869 O O . ARG A 1 361 ? 0.847 -18.500 -26.350 1.00 62.22 361 ARG A O 1
ATOM 2876 N N . ALA A 1 362 ? 2.313 -18.405 -28.089 1.00 58.69 362 ALA A N 1
ATOM 2877 C CA . ALA A 1 362 ? 3.526 -18.931 -27.484 1.00 58.69 362 ALA A CA 1
ATOM 2878 C C . ALA A 1 362 ? 3.731 -18.468 -26.043 1.00 58.69 362 ALA A C 1
ATOM 2880 O O . ALA A 1 362 ? 3.943 -17.291 -25.810 1.00 58.69 362 ALA A O 1
ATOM 2881 N N . THR A 1 363 ? 3.671 -19.412 -25.108 1.00 68.62 363 THR A N 1
ATOM 2882 C CA . THR A 1 363 ? 4.180 -19.286 -23.734 1.00 68.62 363 THR A CA 1
ATOM 2883 C C . THR A 1 363 ? 4.616 -20.645 -23.183 1.00 68.62 363 THR A C 1
ATOM 2885 O O . THR A 1 363 ? 4.460 -20.955 -22.000 1.00 68.62 363 THR A O 1
ATOM 2888 N N . TYR A 1 364 ? 5.080 -21.501 -24.090 1.00 86.81 364 TYR A N 1
ATOM 2889 C CA . TYR A 1 364 ? 5.628 -22.808 -23.779 1.00 86.81 364 TYR A CA 1
ATOM 2890 C C . TYR A 1 364 ? 7.125 -22.735 -24.007 1.00 86.81 364 TYR A C 1
ATOM 2892 O O . TYR A 1 364 ? 7.561 -22.301 -25.074 1.00 86.81 364 TYR A O 1
ATOM 2900 N N . HIS A 1 365 ? 7.891 -23.197 -23.029 1.00 91.44 365 HIS A N 1
ATOM 2901 C CA . HIS A 1 365 ? 9.305 -23.439 -23.220 1.00 91.44 365 HIS A CA 1
ATOM 2902 C C . HIS A 1 365 ? 9.516 -24.396 -24.402 1.00 91.44 365 HIS A C 1
ATOM 2904 O O . HIS A 1 365 ? 8.787 -25.388 -24.541 1.00 91.44 365 HIS A O 1
ATOM 2910 N N . LEU A 1 366 ? 10.504 -24.107 -25.253 1.00 91.12 366 LEU A N 1
ATOM 2911 C CA . LEU A 1 366 ? 10.712 -24.839 -26.509 1.00 91.12 366 LEU A CA 1
ATOM 2912 C C . LEU A 1 366 ? 11.014 -26.330 -26.275 1.00 91.12 366 LEU A C 1
ATOM 2914 O O . LEU A 1 366 ? 10.586 -27.167 -27.071 1.00 91.12 366 LEU A O 1
ATOM 2918 N N . ASP A 1 367 ? 11.635 -26.669 -25.139 1.00 93.69 367 ASP A N 1
ATOM 2919 C CA . ASP A 1 367 ? 11.903 -28.055 -24.726 1.00 93.69 367 ASP A CA 1
ATOM 2920 C C . ASP A 1 367 ? 10.640 -28.923 -24.684 1.00 93.69 367 ASP A C 1
ATOM 2922 O O . ASP A 1 367 ? 10.680 -30.087 -25.080 1.00 93.69 367 ASP A O 1
ATOM 2926 N N . TYR A 1 368 ? 9.505 -28.382 -24.228 1.00 93.50 368 TYR A N 1
ATOM 2927 C CA . TYR A 1 368 ? 8.273 -29.166 -24.131 1.00 93.50 368 TYR A CA 1
ATOM 2928 C C . TYR A 1 368 ? 7.709 -29.494 -25.506 1.00 93.50 368 TYR A C 1
ATOM 2930 O O . TYR A 1 368 ? 7.245 -30.609 -25.735 1.00 93.50 368 TYR A O 1
ATOM 2938 N N . ILE A 1 369 ? 7.748 -28.535 -26.432 1.00 90.94 369 ILE A N 1
ATOM 2939 C CA . ILE A 1 369 ? 7.257 -28.751 -27.793 1.00 90.94 369 ILE A CA 1
ATOM 2940 C C . ILE A 1 369 ? 8.161 -29.766 -28.498 1.00 90.94 369 ILE A C 1
ATOM 2942 O O . ILE A 1 369 ? 7.654 -30.720 -29.092 1.00 90.94 369 ILE A O 1
ATOM 2946 N N . ASP A 1 370 ? 9.481 -29.612 -28.369 1.00 93.62 370 ASP A N 1
ATOM 2947 C CA . ASP A 1 370 ? 10.450 -30.566 -28.907 1.00 93.62 370 ASP A CA 1
ATOM 2948 C C . ASP A 1 370 ? 10.237 -31.979 -28.342 1.00 93.62 370 ASP A C 1
ATOM 2950 O O . ASP A 1 370 ? 10.085 -32.925 -29.115 1.00 93.62 370 ASP A O 1
ATOM 2954 N N . ALA A 1 371 ? 10.114 -32.127 -27.017 1.00 96.38 371 ALA A N 1
ATOM 2955 C CA . ALA A 1 371 ? 9.886 -33.416 -26.361 1.00 96.38 371 ALA A CA 1
ATOM 2956 C C . ALA A 1 371 ? 8.580 -34.089 -26.807 1.00 96.38 371 ALA A C 1
ATOM 2958 O O . ALA A 1 371 ? 8.547 -35.294 -27.058 1.00 96.38 371 ALA A O 1
ATOM 2959 N N . LEU A 1 372 ? 7.495 -33.327 -26.961 1.00 93.94 372 LEU A N 1
ATOM 2960 C CA . LEU A 1 372 ? 6.216 -33.864 -27.433 1.00 93.94 372 LEU A CA 1
ATOM 2961 C C . LEU A 1 372 ? 6.300 -34.352 -28.885 1.00 93.94 372 LEU A C 1
ATOM 2963 O O . LEU A 1 372 ? 5.752 -35.410 -29.214 1.00 93.94 372 LEU A O 1
ATOM 2967 N N . ILE A 1 373 ? 6.998 -33.615 -29.755 1.00 93.56 373 ILE A N 1
ATOM 2968 C CA . ILE A 1 373 ? 7.236 -34.046 -31.139 1.00 93.56 373 ILE A CA 1
ATOM 2969 C C . ILE A 1 373 ? 8.135 -35.291 -31.152 1.00 93.56 373 ILE A C 1
ATOM 2971 O O . ILE A 1 373 ? 7.815 -36.252 -31.856 1.00 93.56 373 ILE A O 1
ATOM 2975 N N . ALA A 1 374 ? 9.198 -35.313 -30.342 1.00 95.62 374 ALA A N 1
ATOM 2976 C CA . ALA A 1 374 ? 10.109 -36.450 -30.183 1.00 95.62 374 ALA A CA 1
ATOM 2977 C C . ALA A 1 374 ? 9.379 -37.720 -29.713 1.00 95.62 374 ALA A C 1
ATOM 2979 O O . ALA A 1 374 ? 9.617 -38.817 -30.223 1.00 95.62 374 ALA A O 1
ATOM 2980 N N . ALA A 1 375 ? 8.414 -37.567 -28.802 1.00 95.56 375 ALA A N 1
ATOM 2981 C CA . ALA A 1 375 ? 7.536 -38.638 -28.334 1.00 95.56 375 ALA A CA 1
ATOM 2982 C C . ALA A 1 375 ? 6.566 -39.159 -29.420 1.00 95.56 375 ALA A C 1
ATOM 2984 O O . ALA A 1 375 ? 5.891 -40.173 -29.231 1.00 95.56 375 ALA A O 1
ATOM 2985 N N . GLY A 1 376 ? 6.499 -38.503 -30.581 1.00 93.88 376 GLY A N 1
ATOM 2986 C CA . GLY A 1 376 ? 5.641 -38.874 -31.703 1.00 93.88 376 GLY A CA 1
ATOM 2987 C C . GLY A 1 376 ? 4.228 -38.296 -31.623 1.00 93.88 376 GLY A C 1
ATOM 2988 O O . GLY A 1 376 ? 3.334 -38.802 -32.313 1.00 93.88 376 GLY A O 1
ATOM 2989 N N . ALA A 1 377 ? 3.992 -37.269 -30.800 1.00 94.62 377 ALA A N 1
ATOM 2990 C CA . ALA A 1 377 ? 2.714 -36.566 -30.768 1.00 94.62 377 ALA A CA 1
ATOM 2991 C C . ALA A 1 377 ? 2.516 -35.710 -32.034 1.00 94.62 377 ALA A C 1
ATOM 2993 O O . ALA A 1 377 ? 3.439 -35.111 -32.590 1.00 94.62 377 ALA A O 1
ATOM 2994 N N . ARG A 1 378 ? 1.268 -35.619 -32.499 1.00 91.44 378 ARG A N 1
ATOM 2995 C CA . ARG A 1 378 ? 0.853 -34.725 -33.586 1.00 91.44 378 ARG A CA 1
ATOM 2996 C C . ARG A 1 378 ? 0.591 -33.337 -33.017 1.00 91.44 378 ARG A C 1
ATOM 2998 O O . ARG A 1 378 ? -0.541 -33.009 -32.661 1.00 91.44 378 ARG A O 1
ATOM 3005 N N . TRP A 1 379 ? 1.656 -32.554 -32.922 1.00 87.88 379 TRP A N 1
ATOM 3006 C CA . TRP A 1 379 ? 1.595 -31.162 -32.495 1.00 87.88 379 TRP A CA 1
ATOM 3007 C C . TRP A 1 379 ? 1.093 -30.224 -33.606 1.00 87.88 379 TRP A C 1
ATOM 3009 O O . TRP A 1 379 ? 1.495 -30.367 -34.767 1.00 87.88 379 TRP A O 1
ATOM 3019 N N . SER A 1 380 ? 0.232 -29.275 -33.226 1.00 83.62 380 SER A N 1
ATOM 3020 C CA . SER A 1 380 ? -0.289 -28.183 -34.060 1.00 83.62 380 SER A CA 1
ATOM 3021 C C . SER A 1 380 ? -0.518 -26.912 -33.233 1.00 83.62 380 SER A C 1
ATOM 3023 O O . SER A 1 380 ? -0.724 -26.990 -32.022 1.00 83.62 380 SER A O 1
ATOM 3025 N N . THR A 1 381 ? -0.577 -25.755 -33.889 1.00 74.00 381 THR A N 1
ATOM 3026 C CA . THR A 1 381 ? -0.932 -24.469 -33.267 1.00 74.00 381 THR A CA 1
ATOM 3027 C C . THR A 1 381 ? -2.396 -24.078 -33.511 1.00 74.00 381 THR A C 1
ATOM 3029 O O . THR A 1 381 ? -2.984 -24.456 -34.525 1.00 74.00 381 THR A O 1
ATOM 3032 N N . LEU A 1 382 ? -2.993 -23.323 -32.581 1.00 66.19 382 LEU A N 1
ATOM 3033 C CA . LEU A 1 382 ? -4.358 -22.785 -32.686 1.00 66.19 382 LEU A CA 1
ATOM 3034 C C . LEU A 1 382 ? -4.466 -21.432 -33.438 1.00 66.19 382 LEU A C 1
ATOM 3036 O O . LEU A 1 382 ? -5.584 -21.012 -33.728 1.00 66.19 382 LEU A O 1
ATOM 3040 N N . ASP A 1 383 ? -3.359 -20.746 -33.766 1.00 61.22 383 ASP A N 1
ATOM 3041 C CA . ASP A 1 383 ? -3.336 -19.463 -34.513 1.00 61.22 383 ASP A CA 1
ATOM 3042 C C . ASP A 1 383 ? -2.446 -19.601 -35.763 1.00 61.22 383 ASP A C 1
ATOM 3044 O O . ASP A 1 383 ? -1.353 -20.152 -35.690 1.00 61.22 383 ASP A O 1
ATOM 3048 N N . SER A 1 384 ? -2.885 -19.085 -36.914 1.00 51.84 384 SER A N 1
ATOM 3049 C CA . SER A 1 384 ? -2.178 -19.198 -38.200 1.00 51.84 384 SER A CA 1
ATOM 3050 C C . SER A 1 384 ? -1.036 -18.184 -38.397 1.00 51.84 384 SER A C 1
ATOM 3052 O O . SER A 1 384 ? -0.432 -18.161 -39.463 1.00 51.84 384 SER A O 1
ATOM 3054 N N . ARG A 1 385 ? -0.750 -17.315 -37.412 1.00 53.81 385 ARG A N 1
ATOM 3055 C CA . ARG A 1 385 ? 0.299 -16.261 -37.452 1.00 53.81 385 ARG A CA 1
ATOM 3056 C C . ARG A 1 385 ? 1.517 -16.592 -36.567 1.00 53.81 385 ARG A C 1
ATOM 3058 O O . ARG A 1 385 ? 2.053 -15.718 -35.892 1.00 53.81 385 ARG A O 1
ATOM 3065 N N . PHE A 1 386 ? 1.873 -17.870 -36.473 1.00 56.41 386 PHE A N 1
ATOM 3066 C CA . PHE A 1 386 ? 2.537 -18.442 -35.295 1.00 56.41 386 PHE A CA 1
ATOM 3067 C C . PHE A 1 386 ? 4.068 -18.283 -35.216 1.00 56.41 386 PHE A C 1
ATOM 3069 O O . PHE A 1 386 ? 4.588 -18.195 -34.104 1.00 56.41 386 PHE A O 1
ATOM 3076 N N . GLY A 1 387 ? 4.777 -18.195 -36.345 1.00 58.97 387 GLY A N 1
ATOM 3077 C CA . GLY A 1 387 ? 6.245 -18.232 -36.397 1.00 58.97 387 GLY A CA 1
ATOM 3078 C C . GLY A 1 387 ? 6.965 -17.193 -35.535 1.00 58.97 387 GLY A C 1
ATOM 3079 O O . GLY A 1 387 ? 7.809 -17.531 -34.706 1.00 58.97 387 GLY A O 1
ATOM 3080 N N . ARG A 1 388 ? 6.561 -15.923 -35.653 1.00 62.50 388 ARG A N 1
ATOM 3081 C CA . ARG A 1 388 ? 7.196 -14.792 -34.957 1.00 62.50 388 ARG A CA 1
ATOM 3082 C C . ARG A 1 388 ? 7.170 -14.905 -33.427 1.00 62.50 388 ARG A C 1
ATOM 3084 O O . ARG A 1 388 ? 8.116 -14.483 -32.776 1.00 62.50 388 ARG A O 1
ATOM 3091 N N . LEU A 1 389 ? 6.107 -15.470 -32.848 1.00 60.94 389 LEU A N 1
ATOM 3092 C CA . LEU A 1 389 ? 5.948 -15.545 -31.391 1.00 60.94 389 LEU A CA 1
ATOM 3093 C C . LEU A 1 389 ? 6.823 -16.635 -30.758 1.00 60.94 389 LEU A C 1
ATOM 3095 O O . LEU A 1 389 ? 7.248 -16.466 -29.625 1.00 60.94 389 LEU A O 1
ATOM 3099 N N . MET A 1 390 ? 7.125 -17.740 -31.453 1.00 71.12 390 MET A N 1
ATOM 3100 C CA . MET A 1 390 ? 8.020 -18.775 -30.901 1.00 71.12 390 MET A CA 1
ATOM 3101 C C . MET A 1 390 ? 9.461 -18.283 -30.759 1.00 71.12 390 MET A C 1
ATOM 3103 O O . MET A 1 390 ? 10.142 -18.632 -29.796 1.00 71.12 390 MET A O 1
ATOM 3107 N N . VAL A 1 391 ? 9.895 -17.425 -31.679 1.00 70.69 391 VAL A N 1
ATOM 3108 C CA . VAL A 1 391 ? 11.217 -16.792 -31.646 1.00 70.69 391 VAL A CA 1
ATOM 3109 C C . VAL A 1 391 ? 11.396 -15.883 -30.425 1.00 70.69 391 VAL A C 1
ATOM 3111 O O . VAL A 1 391 ? 12.503 -15.771 -29.898 1.00 70.69 391 VAL A O 1
ATOM 3114 N N . GLU A 1 392 ? 10.320 -15.275 -29.918 1.00 70.94 392 GLU A N 1
ATOM 3115 C CA . GLU A 1 392 ? 10.373 -14.453 -28.701 1.00 70.94 392 GLU A CA 1
ATOM 3116 C C . GLU A 1 392 ? 10.752 -15.282 -27.456 1.00 70.94 392 GLU A C 1
ATOM 3118 O O . GLU A 1 392 ? 11.404 -14.761 -26.554 1.00 70.94 392 GLU A O 1
ATOM 3123 N N . PHE A 1 393 ? 10.441 -16.586 -27.428 1.00 75.06 393 PHE A N 1
ATOM 3124 C CA . PHE A 1 393 ? 10.787 -17.498 -26.320 1.00 75.06 393 PHE A CA 1
ATOM 3125 C C . PHE A 1 393 ? 12.122 -18.212 -26.501 1.00 75.06 393 PHE A C 1
ATOM 3127 O O . PHE A 1 393 ? 12.559 -18.928 -25.600 1.00 75.06 393 PHE A O 1
ATOM 3134 N N . PHE A 1 394 ? 12.808 -17.988 -27.620 1.00 86.94 394 PHE A N 1
ATOM 3135 C CA . PHE A 1 394 ? 14.164 -18.493 -27.796 1.00 86.94 394 PHE A CA 1
ATOM 3136 C C . PHE A 1 394 ? 15.110 -17.958 -26.711 1.00 86.94 394 PHE A C 1
ATOM 3138 O O . PHE A 1 394 ? 16.005 -18.666 -26.272 1.00 86.94 394 PHE A O 1
ATOM 3145 N N . ASP A 1 395 ? 14.855 -16.748 -26.204 1.00 85.94 395 ASP A N 1
ATOM 3146 C CA . ASP A 1 395 ? 15.603 -16.174 -25.083 1.00 85.94 395 ASP A CA 1
ATOM 3147 C C . ASP A 1 395 ? 15.460 -16.980 -23.781 1.00 85.94 395 ASP A C 1
ATOM 3149 O O . ASP A 1 395 ? 16.425 -17.068 -23.025 1.00 85.94 395 ASP A O 1
ATOM 3153 N N . ALA A 1 396 ? 14.290 -17.578 -23.526 1.00 85.56 396 ALA A N 1
ATOM 3154 C CA . ALA A 1 396 ? 14.090 -18.446 -22.365 1.00 85.56 396 ALA A CA 1
ATOM 3155 C C . ALA A 1 396 ? 14.901 -19.743 -22.512 1.00 85.56 396 ALA A C 1
ATOM 3157 O O . ALA A 1 396 ? 15.617 -20.115 -21.589 1.00 85.56 396 ALA A O 1
ATOM 3158 N N . TRP A 1 397 ? 14.888 -20.343 -23.708 1.00 91.00 397 TRP A N 1
ATOM 3159 C CA . TRP A 1 397 ? 15.688 -21.534 -24.020 1.00 91.00 397 TRP A CA 1
ATOM 3160 C C . TRP A 1 397 ? 17.203 -21.260 -23.967 1.00 91.00 397 TRP A C 1
ATOM 3162 O O . TRP A 1 397 ? 17.971 -22.064 -23.444 1.00 91.00 397 TRP A O 1
ATOM 3172 N N . LEU A 1 398 ? 17.653 -20.091 -24.437 1.00 88.69 398 LEU A N 1
ATOM 3173 C CA . LEU A 1 398 ? 19.054 -19.673 -24.303 1.00 88.69 398 LEU A CA 1
ATOM 3174 C C . LEU A 1 398 ? 19.489 -19.522 -22.838 1.00 88.69 398 LEU A C 1
ATOM 3176 O O . LEU A 1 398 ? 20.668 -19.715 -22.540 1.00 88.69 398 LEU A O 1
ATOM 3180 N N . ALA A 1 399 ? 18.569 -19.127 -21.953 1.00 88.00 399 ALA A N 1
ATOM 3181 C CA . ALA A 1 399 ? 18.851 -18.931 -20.536 1.00 88.00 399 ALA A CA 1
ATOM 3182 C C . ALA A 1 399 ? 18.913 -20.259 -19.767 1.00 88.00 399 ALA A C 1
ATOM 3184 O O . ALA A 1 399 ? 19.809 -20.430 -18.941 1.00 88.00 399 ALA A O 1
ATOM 3185 N N . ASP A 1 400 ? 17.986 -21.180 -20.038 1.00 88.81 400 ASP A N 1
ATOM 3186 C CA . ASP A 1 400 ? 17.917 -22.493 -19.395 1.00 88.81 400 ASP A CA 1
ATOM 3187 C C . ASP A 1 400 ? 17.230 -23.508 -20.324 1.00 88.81 400 ASP A C 1
ATOM 3189 O O . ASP A 1 400 ? 16.122 -23.271 -20.800 1.00 88.81 400 ASP A O 1
ATOM 3193 N N . HIS A 1 401 ? 17.879 -24.637 -20.608 1.00 92.38 401 HIS A N 1
ATOM 3194 C CA . HIS A 1 401 ? 17.336 -25.677 -21.485 1.00 92.38 401 HIS A CA 1
ATOM 3195 C C . HIS A 1 401 ? 17.878 -27.065 -21.154 1.00 92.38 401 HIS A C 1
ATOM 3197 O O . HIS A 1 401 ? 18.929 -27.242 -20.532 1.00 92.38 401 HIS A O 1
ATOM 3203 N N . HIS A 1 402 ? 17.158 -28.070 -21.643 1.00 93.75 402 HIS A N 1
ATOM 3204 C CA . HIS A 1 402 ? 17.503 -29.481 -21.494 1.00 93.75 402 HIS A CA 1
ATOM 3205 C C . HIS A 1 402 ? 17.500 -30.256 -22.820 1.00 93.75 402 HIS A C 1
ATOM 3207 O O . HIS A 1 402 ? 17.791 -31.454 -22.822 1.00 93.75 402 HIS A O 1
ATOM 3213 N N . ARG A 1 403 ? 17.140 -29.623 -23.947 1.00 93.44 403 ARG A N 1
ATOM 3214 C CA . ARG A 1 403 ? 17.050 -30.286 -25.260 1.00 93.44 403 ARG A CA 1
ATOM 3215 C C . ARG A 1 403 ? 17.626 -29.438 -26.380 1.00 93.44 403 ARG A C 1
ATOM 3217 O O . ARG A 1 403 ? 17.512 -28.220 -26.362 1.00 93.44 403 ARG A O 1
ATOM 3224 N N . ASP A 1 404 ? 18.113 -30.115 -27.418 1.00 91.88 404 ASP A N 1
ATOM 3225 C CA . ASP A 1 404 ? 18.762 -29.483 -28.570 1.00 91.88 404 ASP A CA 1
ATOM 3226 C C . ASP A 1 404 ? 17.812 -29.035 -29.697 1.00 91.88 404 ASP A C 1
ATOM 3228 O O . ASP A 1 404 ? 18.269 -28.621 -30.761 1.00 91.88 404 ASP A O 1
ATOM 3232 N N . LEU A 1 405 ? 16.494 -29.120 -29.483 1.00 92.75 405 LEU A N 1
ATOM 3233 C CA . LEU A 1 405 ? 15.435 -28.693 -30.414 1.00 92.75 405 LEU A CA 1
ATOM 3234 C C . LEU A 1 405 ? 15.411 -29.399 -31.788 1.00 92.75 405 LEU A C 1
ATOM 3236 O O . LEU A 1 405 ? 14.759 -28.918 -32.720 1.00 92.75 405 LEU A O 1
ATOM 3240 N N . ILE A 1 406 ? 16.085 -30.549 -31.918 1.00 94.50 406 ILE A N 1
ATOM 3241 C CA . ILE A 1 406 ? 16.227 -31.322 -33.169 1.00 94.50 406 ILE A CA 1
ATOM 3242 C C . ILE A 1 406 ? 14.868 -31.631 -33.817 1.00 94.50 406 ILE A C 1
ATOM 3244 O O . ILE A 1 406 ? 14.722 -31.562 -35.039 1.00 94.50 406 ILE A O 1
ATOM 3248 N N . HIS A 1 407 ? 13.853 -31.986 -33.028 1.00 93.19 407 HIS A N 1
ATOM 3249 C CA . HIS A 1 407 ? 12.557 -32.415 -33.551 1.00 93.19 407 HIS A CA 1
ATOM 3250 C C . HIS A 1 407 ? 11.640 -31.240 -33.891 1.00 93.19 407 HIS A C 1
ATOM 3252 O O . HIS A 1 407 ? 10.857 -31.332 -34.842 1.00 93.19 407 HIS A O 1
ATOM 3258 N N . LEU A 1 408 ? 11.733 -30.144 -33.134 1.00 90.12 408 LEU A N 1
ATOM 3259 C CA . LEU A 1 408 ? 10.991 -28.915 -33.411 1.00 90.12 408 LEU A CA 1
ATOM 3260 C C . LEU A 1 408 ? 11.533 -28.206 -34.659 1.00 90.12 408 LEU A C 1
ATOM 3262 O O . LEU A 1 408 ? 10.789 -27.980 -35.613 1.00 90.12 408 LEU A O 1
ATOM 3266 N N . LEU A 1 409 ? 12.831 -27.899 -34.666 1.00 88.50 409 LEU A N 1
ATOM 3267 C CA . LEU A 1 409 ? 13.495 -27.166 -35.750 1.00 88.50 409 LEU A CA 1
ATOM 3268 C C . LEU A 1 409 ? 13.830 -28.053 -36.958 1.00 88.50 409 LEU A C 1
ATOM 3270 O O . LEU A 1 409 ? 14.214 -27.546 -38.009 1.00 88.50 409 LEU A O 1
ATOM 3274 N N . GLY A 1 410 ? 13.650 -29.371 -36.841 1.00 87.19 410 GLY A N 1
ATOM 3275 C CA . GLY A 1 410 ? 13.677 -30.296 -37.974 1.00 87.19 410 GLY A CA 1
ATOM 3276 C C . GLY A 1 410 ? 12.446 -30.197 -38.885 1.00 87.19 410 GLY A C 1
ATOM 3277 O O . GLY A 1 410 ? 12.452 -30.758 -39.981 1.00 87.19 410 GLY A O 1
ATOM 3278 N N . ARG A 1 411 ? 11.378 -29.498 -38.469 1.00 87.38 411 ARG A N 1
ATOM 3279 C CA . ARG A 1 411 ? 10.223 -29.212 -39.334 1.00 87.38 411 ARG A CA 1
ATOM 3280 C C . ARG A 1 411 ? 10.516 -28.007 -40.216 1.00 87.38 411 ARG A C 1
ATOM 3282 O O . ARG A 1 411 ? 10.719 -26.912 -39.707 1.00 87.38 411 ARG A O 1
ATOM 3289 N N . GLU A 1 412 ? 10.454 -28.206 -41.529 1.00 83.19 412 GLU A N 1
ATOM 3290 C CA . GLU A 1 412 ? 10.784 -27.181 -42.527 1.00 83.19 412 GLU A CA 1
ATOM 3291 C C . GLU A 1 412 ? 9.995 -25.875 -42.331 1.00 83.19 412 GLU A C 1
ATOM 3293 O O . GLU A 1 412 ? 10.583 -24.800 -42.332 1.00 83.19 412 GLU A O 1
ATOM 3298 N N . GLU A 1 413 ? 8.688 -25.967 -42.069 1.00 79.12 413 GLU A N 1
ATOM 3299 C CA . GLU A 1 413 ? 7.823 -24.803 -41.816 1.00 79.12 413 GLU A CA 1
ATOM 3300 C C . GLU A 1 413 ? 8.301 -23.948 -40.626 1.00 79.12 413 GLU A C 1
ATOM 3302 O O . GLU A 1 413 ? 8.382 -22.730 -40.731 1.00 79.12 413 GLU A O 1
ATOM 3307 N N . ILE A 1 414 ? 8.698 -24.586 -39.519 1.00 82.75 414 ILE A N 1
ATOM 3308 C CA . ILE A 1 414 ? 9.130 -23.898 -38.295 1.00 82.75 414 ILE A CA 1
ATOM 3309 C C . ILE A 1 414 ? 10.570 -23.408 -38.418 1.00 82.75 414 ILE A C 1
ATOM 3311 O O . ILE A 1 414 ? 10.914 -22.336 -37.926 1.00 82.75 414 ILE A O 1
ATOM 3315 N N . ARG A 1 415 ? 11.422 -24.187 -39.086 1.00 87.56 415 ARG A N 1
ATOM 3316 C CA . ARG A 1 415 ? 12.803 -23.805 -39.374 1.00 87.56 415 ARG A CA 1
ATOM 3317 C C . ARG A 1 415 ? 12.857 -22.449 -40.072 1.00 87.56 415 ARG A C 1
ATOM 3319 O O . ARG A 1 415 ? 13.607 -21.580 -39.635 1.00 87.56 415 ARG A O 1
ATOM 3326 N N . TRP A 1 416 ? 12.043 -22.260 -41.111 1.00 84.19 416 TRP A N 1
ATOM 3327 C CA . TRP A 1 416 ? 12.005 -21.003 -41.856 1.00 84.19 416 TRP A CA 1
ATOM 3328 C C . TRP A 1 416 ? 11.432 -19.842 -41.046 1.00 84.19 416 TRP A C 1
ATOM 3330 O O . TRP A 1 416 ? 11.979 -18.748 -41.135 1.00 84.19 416 TRP A O 1
ATOM 3340 N N . ASP A 1 417 ? 10.437 -20.082 -40.188 1.00 82.62 417 ASP A N 1
ATOM 3341 C CA . ASP A 1 417 ? 9.965 -19.067 -39.238 1.00 82.62 417 ASP A CA 1
ATOM 3342 C C . ASP A 1 417 ? 11.104 -18.579 -38.317 1.00 82.62 417 ASP A C 1
ATOM 3344 O O . ASP A 1 417 ? 11.246 -17.381 -38.070 1.00 82.62 417 ASP A O 1
ATOM 3348 N N . PHE A 1 418 ? 11.953 -19.491 -37.827 1.00 85.44 418 PHE A N 1
ATOM 3349 C CA . PHE A 1 418 ? 13.127 -19.118 -37.032 1.00 85.44 418 PHE A CA 1
ATOM 3350 C C . PHE A 1 418 ? 14.159 -18.357 -37.864 1.00 85.44 418 PHE A C 1
ATOM 3352 O O . PHE A 1 418 ? 14.661 -17.342 -37.402 1.00 85.44 418 PHE A O 1
ATOM 3359 N N . VAL A 1 419 ? 14.448 -18.781 -39.094 1.00 86.62 419 VAL A N 1
ATOM 3360 C CA . VAL A 1 419 ? 15.385 -18.060 -39.971 1.00 86.62 419 VAL A CA 1
ATOM 3361 C C . VAL A 1 419 ? 14.881 -16.650 -40.324 1.00 86.62 419 VAL A C 1
ATOM 3363 O O . VAL A 1 419 ? 15.688 -15.730 -40.432 1.00 86.62 419 VAL A O 1
ATOM 3366 N N . GLU A 1 420 ? 13.569 -16.462 -40.496 1.00 80.88 420 GLU A N 1
ATOM 3367 C CA . GLU A 1 420 ? 12.959 -15.172 -40.855 1.00 80.88 420 GLU A CA 1
ATOM 3368 C C . GLU A 1 420 ? 12.886 -14.199 -39.669 1.00 80.88 420 GLU A C 1
ATOM 3370 O O . GLU A 1 420 ? 13.148 -13.005 -39.830 1.00 80.88 420 GLU A O 1
ATOM 3375 N N . TYR A 1 421 ? 12.517 -14.685 -38.479 1.00 82.19 421 TYR A N 1
ATOM 3376 C CA . TYR A 1 421 ? 12.210 -13.814 -37.340 1.00 82.19 421 TYR A CA 1
ATOM 3377 C C . TYR A 1 421 ? 13.296 -13.770 -36.258 1.00 82.19 421 TYR A C 1
ATOM 3379 O O . TYR A 1 421 ? 13.320 -12.804 -35.488 1.00 82.19 421 TYR A O 1
ATOM 3387 N N . LEU A 1 422 ? 14.178 -14.774 -36.157 1.00 84.88 422 LEU A N 1
ATOM 3388 C CA . LEU A 1 422 ? 15.275 -14.770 -35.182 1.00 84.88 422 LEU A CA 1
ATOM 3389 C C . LEU A 1 422 ? 16.296 -13.703 -35.556 1.00 84.88 422 LEU A C 1
ATOM 3391 O O . LEU A 1 422 ? 16.584 -13.459 -36.723 1.00 84.88 422 LEU A O 1
ATOM 3395 N N . THR A 1 423 ? 16.864 -13.045 -34.550 1.00 88.62 423 THR A N 1
ATOM 3396 C CA . THR A 1 423 ? 17.841 -11.977 -34.777 1.00 88.62 423 THR A CA 1
ATOM 3397 C C . THR A 1 423 ? 19.241 -12.415 -34.369 1.00 88.62 423 THR A C 1
ATOM 3399 O O . THR A 1 423 ? 19.427 -13.082 -33.349 1.00 88.62 423 THR A O 1
ATOM 3402 N N . PHE A 1 424 ? 20.265 -11.952 -35.092 1.00 88.19 424 PHE A N 1
ATOM 3403 C CA . PHE A 1 424 ? 21.660 -12.162 -34.681 1.00 88.19 424 PHE A CA 1
ATOM 3404 C C . PHE A 1 424 ? 21.957 -11.569 -33.295 1.00 88.19 424 PHE A C 1
ATOM 3406 O O . PHE A 1 424 ? 22.814 -12.077 -32.583 1.00 88.19 424 PHE A O 1
ATOM 3413 N N . LYS A 1 425 ? 21.196 -10.552 -32.860 1.00 88.94 425 LYS A N 1
ATOM 3414 C CA . LYS A 1 425 ? 21.235 -10.019 -31.489 1.00 88.94 425 LYS A CA 1
ATOM 3415 C C . LYS A 1 425 ? 20.889 -11.074 -30.434 1.00 88.94 425 LYS A C 1
ATOM 3417 O O . LYS A 1 425 ? 21.489 -11.048 -29.363 1.00 88.94 425 LYS A O 1
ATOM 3422 N N . GLN A 1 426 ? 19.914 -11.945 -30.696 1.00 87.19 426 GLN A N 1
ATOM 3423 C CA . GLN A 1 426 ? 19.536 -13.017 -29.770 1.00 87.19 426 GLN A CA 1
ATOM 3424 C C . GLN A 1 426 ? 20.600 -14.116 -29.746 1.00 87.19 426 GLN A C 1
ATOM 3426 O O . GLN A 1 426 ? 21.052 -14.474 -28.665 1.00 87.19 426 GLN A O 1
ATOM 3431 N N . LEU A 1 427 ? 21.076 -14.568 -30.914 1.00 89.81 427 LEU A N 1
ATOM 3432 C CA . LEU A 1 427 ? 22.167 -15.554 -31.007 1.00 89.81 427 LEU A CA 1
ATOM 3433 C C . LEU A 1 427 ? 23.443 -15.071 -30.300 1.00 89.81 427 LEU A C 1
ATOM 3435 O O . LEU A 1 427 ? 24.061 -15.815 -29.541 1.00 89.81 427 LEU A O 1
ATOM 3439 N N . ALA A 1 428 ? 23.781 -13.788 -30.460 1.00 88.94 428 ALA A N 1
ATOM 3440 C CA . ALA A 1 428 ? 24.960 -13.181 -29.851 1.00 88.94 428 ALA A CA 1
ATOM 3441 C C . ALA A 1 428 ? 24.925 -13.097 -28.317 1.00 88.94 428 ALA A C 1
ATOM 3443 O O . ALA A 1 428 ? 25.941 -12.754 -27.714 1.00 88.94 428 ALA A O 1
ATOM 3444 N N . LYS A 1 429 ? 23.799 -13.418 -27.665 1.00 88.94 429 LYS A N 1
ATOM 3445 C CA . LYS A 1 429 ? 23.760 -13.560 -26.203 1.00 88.94 429 LYS A CA 1
ATOM 3446 C C . LYS A 1 429 ? 24.567 -14.767 -25.722 1.00 88.94 429 LYS A C 1
ATOM 3448 O O . LYS A 1 429 ? 25.071 -14.722 -24.604 1.00 88.94 429 LYS A O 1
ATOM 3453 N N . ASN A 1 430 ? 24.680 -15.824 -26.534 1.00 89.62 430 ASN A N 1
ATOM 3454 C CA . ASN A 1 430 ? 25.426 -17.031 -26.178 1.00 89.62 430 ASN A CA 1
ATOM 3455 C C . ASN A 1 430 ? 25.901 -17.807 -27.424 1.00 89.62 430 ASN A C 1
ATOM 3457 O O . ASN A 1 430 ? 25.340 -18.844 -27.778 1.00 89.62 430 ASN A O 1
ATOM 3461 N N . TRP A 1 431 ? 26.952 -17.313 -28.090 1.00 90.12 431 TRP A N 1
ATOM 3462 C CA . TRP A 1 431 ? 27.523 -17.995 -29.259 1.00 90.12 431 TRP A CA 1
ATOM 3463 C C . TRP A 1 431 ? 28.091 -19.377 -28.921 1.00 90.12 431 TRP A C 1
ATOM 3465 O O . TRP A 1 431 ? 27.946 -20.288 -29.726 1.00 90.12 431 TRP A O 1
ATOM 3475 N N . ASP A 1 432 ? 28.677 -19.574 -27.736 1.00 91.50 432 ASP A N 1
ATOM 3476 C CA . ASP A 1 432 ? 29.220 -20.880 -27.341 1.00 91.50 432 ASP A CA 1
ATOM 3477 C C . ASP A 1 432 ? 28.155 -21.975 -27.345 1.00 91.50 432 ASP A C 1
ATOM 3479 O O . ASP A 1 432 ? 28.395 -23.061 -27.873 1.00 91.50 432 ASP A O 1
ATOM 3483 N N . LEU A 1 433 ? 26.958 -21.667 -26.842 1.00 91.44 433 LEU A N 1
ATOM 3484 C CA . LEU A 1 433 ? 25.819 -22.574 -26.921 1.00 91.44 433 LEU A CA 1
ATOM 3485 C C . LEU A 1 433 ? 25.371 -22.814 -28.370 1.00 91.44 433 LEU A C 1
ATOM 3487 O O . LEU A 1 433 ? 25.100 -23.952 -28.745 1.00 91.44 433 LEU A O 1
ATOM 3491 N N . VAL A 1 434 ? 25.326 -21.765 -29.197 1.00 91.00 434 VAL A N 1
ATOM 3492 C CA . VAL A 1 434 ? 24.950 -21.886 -30.617 1.00 91.00 434 VAL A CA 1
ATOM 3493 C C . VAL A 1 434 ? 25.915 -22.804 -31.370 1.00 91.00 434 VAL A C 1
ATOM 3495 O O . VAL A 1 434 ? 25.463 -23.654 -32.126 1.00 91.00 434 VAL A O 1
ATOM 3498 N N . PHE A 1 435 ? 27.226 -22.679 -31.148 1.00 91.56 435 PHE A N 1
ATOM 3499 C CA . PHE A 1 435 ? 28.228 -23.553 -31.768 1.00 91.56 435 PHE A CA 1
ATOM 3500 C C . PHE A 1 435 ? 28.216 -24.978 -31.203 1.00 91.56 435 PHE A C 1
ATOM 3502 O O . PHE A 1 435 ? 28.568 -25.912 -31.919 1.00 91.56 435 PHE A O 1
ATOM 3509 N N . ALA A 1 436 ? 27.823 -25.156 -29.939 1.00 91.50 436 ALA A N 1
ATOM 3510 C CA . ALA A 1 436 ? 27.698 -26.473 -29.322 1.00 91.50 436 ALA A CA 1
ATOM 3511 C C . ALA A 1 436 ? 26.449 -27.246 -29.790 1.00 91.50 436 ALA A C 1
ATOM 3513 O O . ALA A 1 436 ? 26.429 -28.471 -29.698 1.00 91.50 436 ALA A O 1
ATOM 3514 N N . ASN A 1 437 ? 25.425 -26.553 -30.300 1.00 92.12 437 ASN A N 1
ATOM 3515 C CA . ASN A 1 437 ? 24.171 -27.148 -30.753 1.00 92.12 437 ASN A CA 1
ATOM 3516 C C . ASN A 1 437 ? 24.067 -27.143 -32.289 1.00 92.12 437 ASN A C 1
ATOM 3518 O O . ASN A 1 437 ? 23.777 -26.116 -32.901 1.00 92.12 437 ASN A O 1
ATOM 3522 N N . GLU A 1 438 ? 24.233 -28.310 -32.919 1.00 90.88 438 GLU A N 1
ATOM 3523 C CA . GLU A 1 438 ? 24.228 -28.452 -34.387 1.00 90.88 438 GLU A CA 1
ATOM 3524 C C . GLU A 1 438 ? 22.938 -27.941 -35.056 1.00 90.88 438 GLU A C 1
ATOM 3526 O O . GLU A 1 438 ? 22.976 -27.381 -36.154 1.00 90.88 438 GLU A O 1
ATOM 3531 N N . THR A 1 439 ? 21.785 -28.092 -34.399 1.00 91.06 439 THR A N 1
ATOM 3532 C CA . THR A 1 439 ? 20.486 -27.682 -34.952 1.00 91.06 439 THR A CA 1
ATOM 3533 C C . THR A 1 439 ? 20.380 -26.164 -35.038 1.00 91.06 439 THR A C 1
ATOM 3535 O O . THR A 1 439 ? 20.026 -25.621 -36.091 1.00 91.06 439 THR A O 1
ATOM 3538 N N . VAL A 1 440 ? 20.709 -25.478 -33.940 1.00 91.50 440 VAL A N 1
ATOM 3539 C CA . VAL A 1 440 ? 20.699 -24.012 -33.842 1.00 91.50 440 VAL A CA 1
ATOM 3540 C C . VAL A 1 440 ? 21.821 -23.412 -34.689 1.00 91.50 440 VAL A C 1
ATOM 3542 O O . VAL A 1 440 ? 21.599 -22.402 -35.359 1.00 91.50 440 VAL A O 1
ATOM 3545 N N . LEU A 1 441 ? 22.986 -24.063 -34.754 1.00 92.69 441 LEU A N 1
ATOM 3546 C CA . LEU A 1 441 ? 24.066 -23.691 -35.668 1.00 92.69 441 LEU A CA 1
ATOM 3547 C C . LEU A 1 441 ? 23.609 -23.724 -37.129 1.00 92.69 441 LEU A C 1
ATOM 3549 O O . LEU A 1 441 ? 23.914 -22.816 -37.905 1.00 92.69 441 LEU A O 1
ATOM 3553 N N . GLY A 1 442 ? 22.822 -24.737 -37.495 1.00 91.94 442 GLY A N 1
ATOM 3554 C CA . GLY A 1 442 ? 22.185 -24.812 -38.803 1.00 91.94 442 GLY A CA 1
ATOM 3555 C C . GLY A 1 442 ? 21.270 -23.613 -39.078 1.00 91.94 442 GLY A C 1
ATOM 3556 O O . GLY A 1 442 ? 21.324 -23.062 -40.171 1.00 91.94 442 GLY A O 1
ATOM 3557 N N . ILE A 1 443 ? 20.459 -23.179 -38.104 1.00 92.38 443 ILE A N 1
ATOM 3558 C CA . ILE A 1 443 ? 19.611 -21.977 -38.246 1.00 92.38 443 ILE A CA 1
ATOM 3559 C C . ILE A 1 443 ? 20.470 -20.731 -38.452 1.00 92.38 443 ILE A C 1
ATOM 3561 O O . ILE A 1 443 ? 20.217 -19.953 -39.368 1.00 92.38 443 ILE A O 1
ATOM 3565 N N . ALA A 1 444 ? 21.507 -20.553 -37.630 1.00 92.25 444 ALA A N 1
ATOM 3566 C CA . ALA A 1 444 ? 22.421 -19.423 -37.750 1.00 92.25 444 ALA A CA 1
ATOM 3567 C C . ALA A 1 444 ? 23.108 -19.392 -39.128 1.00 92.25 444 ALA A C 1
ATOM 3569 O O . ALA A 1 444 ? 23.276 -18.321 -39.708 1.00 92.25 444 ALA A O 1
ATOM 3570 N N . THR A 1 445 ? 23.448 -20.561 -39.675 1.00 93.56 445 THR A N 1
ATOM 3571 C CA . THR A 1 445 ? 24.021 -20.705 -41.022 1.00 93.56 445 THR A CA 1
ATOM 3572 C C . THR A 1 445 ? 23.028 -20.265 -42.100 1.00 93.56 445 THR A C 1
ATOM 3574 O O . THR A 1 445 ? 23.366 -19.410 -42.918 1.00 93.56 445 THR A O 1
ATOM 3577 N N . ASP A 1 446 ? 21.783 -20.746 -42.052 1.00 92.50 446 ASP A N 1
ATOM 3578 C CA . ASP A 1 446 ? 20.731 -20.354 -43.005 1.00 92.50 446 ASP A CA 1
ATOM 3579 C C . ASP A 1 446 ? 20.420 -18.845 -42.924 1.00 92.50 446 ASP A C 1
ATOM 3581 O O . ASP A 1 446 ? 20.221 -18.179 -43.943 1.00 92.50 446 ASP A O 1
ATOM 3585 N N . MET A 1 447 ? 20.436 -18.268 -41.715 1.00 92.81 447 MET A N 1
ATOM 3586 C CA . MET A 1 447 ? 20.294 -16.822 -41.509 1.00 92.81 447 MET A CA 1
ATOM 3587 C C . MET A 1 447 ? 21.441 -16.035 -42.152 1.00 92.81 447 MET A C 1
ATOM 3589 O O . MET A 1 447 ? 21.206 -14.990 -42.761 1.00 92.81 447 MET A O 1
ATOM 3593 N N . LEU A 1 448 ? 22.684 -16.518 -42.035 1.00 92.50 448 LEU A N 1
ATOM 3594 C CA . LEU A 1 448 ? 23.854 -15.897 -42.665 1.00 92.50 448 LEU A CA 1
ATOM 3595 C C . LEU A 1 448 ? 23.762 -15.951 -44.194 1.00 92.50 448 LEU A C 1
ATOM 3597 O O . LEU A 1 448 ? 24.078 -14.965 -44.863 1.00 92.50 448 LEU A O 1
ATOM 3601 N N . GLU A 1 449 ? 23.287 -17.062 -44.756 1.00 91.25 449 GLU A N 1
ATOM 3602 C CA . GLU A 1 449 ? 23.036 -17.179 -46.194 1.00 91.25 449 GLU A CA 1
ATOM 3603 C C . GLU A 1 449 ? 21.926 -16.237 -46.677 1.00 91.25 449 GLU A C 1
ATOM 3605 O O . GLU A 1 449 ? 22.061 -15.610 -47.732 1.00 91.25 449 GLU A O 1
ATOM 3610 N N . ASN A 1 450 ? 20.838 -16.101 -45.917 1.00 87.81 450 ASN A N 1
ATOM 3611 C CA . ASN A 1 450 ? 19.770 -15.155 -46.240 1.00 87.81 450 ASN A CA 1
ATOM 3612 C C . ASN A 1 450 ? 20.264 -13.708 -46.177 1.00 87.81 450 ASN A C 1
ATOM 3614 O O . ASN A 1 450 ? 20.052 -12.954 -47.128 1.00 87.81 450 ASN A O 1
ATOM 3618 N N . LEU A 1 451 ? 21.023 -13.350 -45.138 1.00 87.31 451 LEU A N 1
ATOM 3619 C CA . LEU A 1 451 ? 21.664 -12.041 -45.046 1.00 87.31 451 LEU A CA 1
ATOM 3620 C C . LEU A 1 451 ? 22.594 -11.789 -46.244 1.00 87.31 451 LEU A C 1
ATOM 3622 O O . LEU A 1 451 ? 22.588 -10.696 -46.806 1.00 87.31 451 LEU A O 1
ATOM 3626 N N . HIS A 1 452 ? 23.358 -12.794 -46.682 1.00 88.81 452 HIS A N 1
ATOM 3627 C CA . HIS A 1 452 ? 24.216 -12.687 -47.864 1.00 88.81 452 HIS A CA 1
ATOM 3628 C C . HIS A 1 452 ? 23.412 -12.390 -49.143 1.00 88.81 452 HIS A C 1
ATOM 3630 O O . HIS A 1 452 ? 23.764 -11.489 -49.912 1.00 88.81 452 HIS A O 1
ATOM 3636 N N . LYS A 1 453 ? 22.298 -13.101 -49.367 1.00 86.31 453 LYS A N 1
ATOM 3637 C CA . LYS A 1 453 ? 21.397 -12.878 -50.518 1.00 86.31 453 LYS A CA 1
ATOM 3638 C C . LYS A 1 453 ? 20.767 -11.485 -50.496 1.00 86.31 453 LYS A C 1
ATOM 3640 O O . LYS A 1 453 ? 20.676 -10.817 -51.530 1.00 86.31 453 LYS A O 1
ATOM 3645 N N . GLU A 1 454 ? 20.341 -11.021 -49.329 1.00 82.56 454 GLU A N 1
ATOM 3646 C CA . GLU A 1 454 ? 19.753 -9.691 -49.197 1.00 82.56 454 GLU A CA 1
ATOM 3647 C C . GLU A 1 454 ? 20.807 -8.591 -49.379 1.00 82.56 454 GLU A C 1
ATOM 3649 O O . GLU A 1 454 ? 20.578 -7.647 -50.128 1.00 82.56 454 GLU A O 1
ATOM 3654 N N . LEU A 1 455 ? 22.008 -8.732 -48.806 1.00 80.69 455 LEU A N 1
ATOM 3655 C CA . LEU A 1 455 ? 23.096 -7.761 -48.980 1.00 80.69 455 LEU A CA 1
ATOM 3656 C C . LEU A 1 455 ? 23.552 -7.640 -50.440 1.00 80.69 455 LEU A C 1
ATOM 3658 O O . LEU A 1 455 ? 23.847 -6.534 -50.908 1.00 80.69 455 LEU A O 1
ATOM 3662 N N . THR A 1 456 ? 23.598 -8.753 -51.172 1.00 83.88 456 THR A N 1
ATOM 3663 C CA . THR A 1 456 ? 23.997 -8.772 -52.588 1.00 83.88 456 THR A CA 1
ATOM 3664 C C . THR A 1 456 ? 22.943 -8.142 -53.502 1.00 83.88 456 THR A C 1
ATOM 3666 O O . THR A 1 456 ? 23.307 -7.440 -54.447 1.00 83.88 456 THR A O 1
ATOM 3669 N N . SER A 1 457 ? 21.652 -8.308 -53.195 1.00 75.62 457 SER A N 1
ATOM 3670 C CA . SER A 1 457 ? 20.534 -7.764 -53.985 1.00 75.62 457 SER A CA 1
ATOM 3671 C C . SER A 1 457 ? 20.035 -6.379 -53.537 1.00 75.62 457 SER A C 1
ATOM 3673 O O . SER A 1 457 ? 19.331 -5.705 -54.294 1.00 75.62 457 SER A O 1
ATOM 3675 N N . ALA A 1 458 ? 20.418 -5.918 -52.343 1.00 71.69 458 ALA A N 1
ATOM 3676 C CA . ALA A 1 458 ? 19.993 -4.642 -51.775 1.00 71.69 458 ALA A CA 1
ATOM 3677 C C . ALA A 1 458 ? 20.594 -3.420 -52.490 1.00 71.69 458 ALA A C 1
ATOM 3679 O O . ALA A 1 458 ? 21.737 -3.422 -52.960 1.00 71.69 458 ALA A O 1
ATOM 3680 N N . THR A 1 459 ? 19.828 -2.324 -52.496 1.00 73.19 459 THR A N 1
ATOM 3681 C CA . THR A 1 459 ? 20.327 -0.995 -52.877 1.00 73.19 459 THR A CA 1
ATOM 3682 C C . THR A 1 459 ? 21.426 -0.539 -51.918 1.00 73.19 459 THR A C 1
ATOM 3684 O O . THR A 1 459 ? 21.498 -0.996 -50.779 1.00 73.19 459 THR A O 1
ATOM 3687 N N . ASP A 1 460 ? 22.269 0.403 -52.346 1.00 58.56 460 ASP A N 1
ATOM 3688 C CA . ASP A 1 460 ? 23.422 0.842 -51.546 1.00 58.56 460 ASP A CA 1
ATOM 3689 C C . ASP A 1 460 ? 23.023 1.362 -50.146 1.00 58.56 460 ASP A C 1
ATOM 3691 O O . ASP A 1 460 ? 23.692 1.081 -49.153 1.00 58.56 460 ASP A O 1
ATOM 3695 N N . PHE A 1 461 ? 21.877 2.045 -50.044 1.00 53.44 461 PHE A N 1
ATOM 3696 C CA . PHE A 1 461 ? 21.316 2.507 -48.770 1.00 53.44 461 PHE A CA 1
ATOM 3697 C C . PHE A 1 461 ? 20.829 1.350 -47.881 1.00 53.44 461 PHE A C 1
ATOM 3699 O O . PHE A 1 461 ? 21.205 1.274 -46.710 1.00 53.44 461 PHE A O 1
ATOM 3706 N N . ALA A 1 462 ? 20.033 0.424 -48.429 1.00 48.09 462 ALA A N 1
ATOM 3707 C CA . ALA A 1 462 ? 19.520 -0.723 -47.678 1.00 48.09 462 ALA A CA 1
ATOM 3708 C C . ALA A 1 462 ? 20.660 -1.644 -47.210 1.00 48.09 462 ALA A C 1
ATOM 3710 O O . ALA A 1 462 ? 20.691 -2.044 -46.048 1.00 48.09 462 ALA A O 1
ATOM 3711 N N . ARG A 1 463 ? 21.663 -1.873 -48.066 1.00 64.75 463 ARG A N 1
ATOM 3712 C CA . ARG A 1 463 ? 22.874 -2.633 -47.736 1.00 64.75 463 ARG A CA 1
ATOM 3713 C C . ARG A 1 463 ? 23.638 -2.008 -46.566 1.00 64.75 463 ARG A C 1
ATOM 3715 O O . ARG A 1 463 ? 23.975 -2.710 -45.616 1.00 64.75 463 ARG A O 1
ATOM 3722 N N . LYS A 1 464 ? 23.881 -0.690 -46.593 1.00 69.38 464 LYS A N 1
ATOM 3723 C CA . LYS A 1 464 ? 24.565 0.034 -45.501 1.00 69.38 464 LYS A CA 1
ATOM 3724 C C . LYS A 1 464 ? 23.805 -0.062 -44.177 1.00 69.38 464 LYS A C 1
ATOM 3726 O O . LYS A 1 464 ? 24.430 -0.287 -43.140 1.00 69.38 464 LYS A O 1
ATOM 3731 N N . LYS A 1 465 ? 22.474 0.062 -44.214 1.00 65.38 465 LYS A N 1
ATOM 3732 C CA . LYS A 1 465 ? 21.606 -0.105 -43.039 1.00 65.38 465 LYS A CA 1
ATOM 3733 C C . LYS A 1 465 ? 21.726 -1.515 -42.447 1.00 65.38 465 LYS A C 1
ATOM 3735 O O . LYS A 1 465 ? 22.020 -1.648 -41.263 1.00 65.38 465 LYS A O 1
ATOM 3740 N N . MET A 1 466 ? 21.596 -2.551 -43.273 1.00 61.91 466 MET A N 1
ATOM 3741 C CA . MET A 1 466 ? 21.666 -3.949 -42.830 1.00 61.91 466 MET A CA 1
ATOM 3742 C C . MET A 1 466 ? 23.044 -4.346 -42.287 1.00 61.91 466 MET A C 1
ATOM 3744 O O . MET A 1 466 ? 23.132 -5.064 -41.290 1.00 61.91 466 MET A O 1
ATOM 3748 N N . VAL A 1 467 ? 24.132 -3.856 -42.897 1.00 73.25 467 VAL A N 1
ATOM 3749 C CA . VAL A 1 467 ? 25.491 -4.037 -42.358 1.00 73.25 467 VAL A CA 1
ATOM 3750 C C . VAL A 1 467 ? 25.604 -3.389 -40.977 1.00 73.25 467 VAL A C 1
ATOM 3752 O O . VAL A 1 467 ? 26.101 -4.026 -40.052 1.00 73.25 467 VAL A O 1
ATOM 3755 N N . LYS A 1 468 ? 25.113 -2.152 -40.806 1.00 77.19 468 LYS A N 1
ATOM 3756 C CA . LYS A 1 468 ? 25.146 -1.441 -39.517 1.00 77.19 468 LYS A CA 1
ATOM 3757 C C . LYS A 1 468 ? 24.362 -2.179 -38.424 1.00 77.19 468 LYS A C 1
ATOM 3759 O O . LYS A 1 468 ? 24.868 -2.300 -37.311 1.00 77.19 468 LYS A O 1
ATOM 3764 N N . GLU A 1 469 ? 23.171 -2.684 -38.739 1.00 74.94 469 GLU A N 1
ATOM 3765 C CA . GLU A 1 469 ? 22.298 -3.384 -37.783 1.00 74.94 469 GLU A CA 1
ATOM 3766 C C . GLU A 1 469 ? 22.900 -4.710 -37.283 1.00 74.94 469 GLU A C 1
ATOM 3768 O O . GLU A 1 469 ? 22.720 -5.055 -36.115 1.00 74.94 469 GLU A O 1
ATOM 3773 N N . ASN A 1 470 ? 23.657 -5.425 -38.125 1.00 77.00 470 ASN A N 1
ATOM 3774 C CA . ASN A 1 470 ? 24.172 -6.767 -37.812 1.00 77.00 470 ASN A CA 1
ATOM 3775 C C . ASN A 1 470 ? 25.654 -6.806 -37.395 1.00 77.00 470 ASN A C 1
ATOM 3777 O O . ASN A 1 470 ? 26.087 -7.770 -36.760 1.00 77.00 470 ASN A O 1
ATOM 3781 N N . ARG A 1 471 ? 26.433 -5.755 -37.689 1.00 85.50 471 ARG A N 1
ATOM 3782 C CA . ARG A 1 471 ? 27.890 -5.705 -37.455 1.00 85.50 471 ARG A CA 1
ATOM 3783 C C . ARG A 1 471 ? 28.308 -6.055 -36.033 1.00 85.50 471 ARG A C 1
ATOM 3785 O O . ARG A 1 471 ? 29.261 -6.800 -35.857 1.00 85.50 471 ARG A O 1
ATOM 3792 N N . ASN A 1 472 ? 27.605 -5.535 -35.030 1.00 83.06 472 ASN A N 1
ATOM 3793 C CA . ASN A 1 472 ? 27.986 -5.721 -33.625 1.00 83.06 472 ASN A CA 1
ATOM 3794 C C . ASN A 1 472 ? 27.669 -7.123 -33.081 1.00 83.06 472 ASN A C 1
ATOM 3796 O O . ASN A 1 472 ? 28.066 -7.436 -31.962 1.00 83.06 472 ASN A O 1
ATOM 3800 N N . TYR A 1 473 ? 26.937 -7.945 -33.836 1.00 87.12 473 TYR A N 1
ATOM 3801 C CA . TYR A 1 473 ? 26.488 -9.271 -33.405 1.00 87.12 473 TYR A CA 1
ATOM 3802 C C . TYR A 1 473 ? 27.223 -10.411 -34.126 1.00 87.12 473 TYR A C 1
ATOM 3804 O O . TYR A 1 473 ? 27.258 -11.528 -33.619 1.00 87.12 473 TYR A O 1
ATOM 3812 N N . LEU A 1 474 ? 27.848 -10.120 -35.272 1.00 88.56 474 LEU A N 1
ATOM 3813 C CA . LEU A 1 474 ? 28.567 -11.070 -36.129 1.00 88.56 474 LEU A CA 1
ATOM 3814 C C . LEU A 1 474 ? 30.095 -10.985 -35.964 1.00 88.56 474 LEU A C 1
ATOM 3816 O O . LEU A 1 474 ? 30.842 -11.051 -36.937 1.00 88.56 474 LEU A O 1
ATOM 3820 N N . THR A 1 475 ? 30.561 -10.786 -34.731 1.00 86.25 475 THR A N 1
ATOM 3821 C CA . THR A 1 475 ? 31.982 -10.566 -34.410 1.00 86.25 475 THR A CA 1
ATOM 3822 C C . THR A 1 475 ? 32.713 -11.813 -33.910 1.00 86.25 475 THR A C 1
ATOM 3824 O O . THR A 1 475 ? 33.937 -11.773 -33.800 1.00 86.25 475 THR A O 1
ATOM 3827 N N . ASP A 1 476 ? 32.006 -12.913 -33.615 1.00 88.56 476 ASP A N 1
ATOM 3828 C CA . ASP A 1 476 ? 32.637 -14.165 -33.179 1.00 88.56 476 ASP A CA 1
ATOM 3829 C C . ASP A 1 476 ? 33.523 -14.734 -34.309 1.00 88.56 476 ASP A C 1
ATOM 3831 O O . ASP A 1 476 ? 33.025 -14.953 -35.420 1.00 88.56 476 ASP A O 1
ATOM 3835 N N . PRO A 1 477 ? 34.827 -14.981 -34.069 1.00 85.31 477 PRO A N 1
ATOM 3836 C CA . PRO A 1 477 ? 35.756 -15.427 -35.106 1.00 85.31 477 PRO A CA 1
ATOM 3837 C C . PRO A 1 477 ? 35.335 -16.718 -35.815 1.00 85.31 477 PRO A C 1
ATOM 3839 O O . PRO A 1 477 ? 35.587 -16.855 -37.013 1.00 85.31 477 PRO A O 1
ATOM 3842 N N . ARG A 1 478 ? 34.657 -17.635 -35.110 1.00 92.25 478 ARG A N 1
ATOM 3843 C CA . ARG A 1 478 ? 34.208 -18.924 -35.662 1.00 92.25 478 ARG A CA 1
ATOM 3844 C C . ARG A 1 478 ? 33.162 -18.749 -36.767 1.00 92.25 478 ARG A C 1
ATOM 3846 O O . ARG A 1 478 ? 33.043 -19.599 -37.641 1.00 92.25 478 ARG A O 1
ATOM 3853 N N . LEU A 1 479 ? 32.444 -17.622 -36.808 1.00 89.94 479 LEU A N 1
ATOM 3854 C CA . LEU A 1 479 ? 31.467 -17.337 -37.870 1.00 89.94 479 LEU A CA 1
ATOM 3855 C C . LEU A 1 479 ? 32.122 -17.215 -39.254 1.00 89.94 479 LEU A C 1
ATOM 3857 O O . LEU A 1 479 ? 31.481 -17.498 -40.267 1.00 89.94 479 LEU A O 1
ATOM 3861 N N . ARG A 1 480 ? 33.407 -16.839 -39.311 1.00 86.12 480 ARG A N 1
ATOM 3862 C CA . ARG A 1 480 ? 34.176 -16.780 -40.566 1.00 86.12 480 ARG A CA 1
ATOM 3863 C C . ARG A 1 480 ? 34.455 -18.157 -41.152 1.00 86.12 480 ARG A C 1
ATOM 3865 O O . ARG A 1 480 ? 34.638 -18.262 -42.358 1.00 86.12 480 ARG A O 1
ATOM 3872 N N . GLU A 1 481 ? 34.473 -19.192 -40.319 1.00 86.81 481 GLU A N 1
ATOM 3873 C CA . GLU A 1 481 ? 34.607 -20.578 -40.771 1.00 86.81 481 GLU A CA 1
ATOM 3874 C C . GLU A 1 481 ? 33.300 -21.087 -41.400 1.00 86.81 481 GLU A C 1
ATOM 3876 O O . GLU A 1 481 ? 33.339 -21.954 -42.267 1.00 86.81 481 GLU A O 1
ATOM 3881 N N . ILE A 1 482 ? 32.156 -20.508 -41.011 1.00 86.56 482 ILE A N 1
ATOM 3882 C CA . ILE A 1 482 ? 30.822 -20.879 -41.503 1.00 86.56 482 ILE A CA 1
ATOM 3883 C C . ILE A 1 482 ? 30.482 -20.155 -42.805 1.00 86.56 482 ILE A C 1
ATOM 3885 O O . ILE A 1 482 ? 30.098 -20.788 -43.785 1.00 86.56 482 ILE A O 1
ATOM 3889 N N . ASN A 1 483 ? 30.595 -18.824 -42.828 1.00 87.88 483 ASN A N 1
ATOM 3890 C CA . ASN A 1 483 ? 30.266 -18.027 -44.010 1.00 87.88 483 ASN A CA 1
ATOM 3891 C C . ASN A 1 483 ? 31.248 -16.850 -44.157 1.00 87.88 483 ASN A C 1
ATOM 3893 O O . ASN A 1 483 ? 30.950 -15.723 -43.749 1.00 87.88 483 ASN A O 1
ATOM 3897 N N . PRO A 1 484 ? 32.447 -17.086 -44.722 1.00 85.75 484 PRO A N 1
ATOM 3898 C CA . PRO A 1 484 ? 33.501 -16.075 -44.781 1.00 85.75 484 PRO A CA 1
ATOM 3899 C C . PRO A 1 484 ? 33.096 -14.855 -45.614 1.00 85.75 484 PRO A C 1
ATOM 3901 O O . PRO A 1 484 ? 33.481 -13.733 -45.291 1.00 85.75 484 PRO A O 1
ATOM 3904 N N . GLU A 1 485 ? 32.293 -15.050 -46.661 1.00 84.38 485 GLU A N 1
ATOM 3905 C CA . GLU A 1 485 ? 31.919 -13.988 -47.594 1.00 84.38 485 GLU A CA 1
ATOM 3906 C C . GLU A 1 485 ? 30.980 -12.963 -46.954 1.00 84.38 485 GLU A C 1
ATOM 3908 O O . GLU A 1 485 ? 31.245 -11.761 -47.020 1.00 84.38 485 GLU A O 1
ATOM 3913 N N . VAL A 1 486 ? 29.904 -13.409 -46.292 1.00 88.25 486 VAL A N 1
ATOM 3914 C CA . VAL A 1 486 ? 28.971 -12.483 -45.626 1.00 88.25 486 VAL A CA 1
ATOM 3915 C C . VAL A 1 486 ? 29.621 -11.799 -44.428 1.00 88.25 486 VAL A C 1
ATOM 3917 O O . VAL A 1 486 ? 29.413 -10.604 -44.211 1.00 88.25 486 VAL A O 1
ATOM 3920 N N . ILE A 1 487 ? 30.463 -12.521 -43.682 1.00 90.00 487 ILE A N 1
ATOM 3921 C CA . ILE A 1 487 ? 31.163 -11.948 -42.535 1.00 90.00 487 ILE A CA 1
ATOM 3922 C C . ILE A 1 487 ? 32.182 -10.912 -43.006 1.00 90.00 487 ILE A C 1
ATOM 3924 O O . ILE A 1 487 ? 32.244 -9.846 -42.407 1.00 90.00 487 ILE A O 1
ATOM 3928 N N . ALA A 1 488 ? 32.894 -11.130 -44.116 1.00 84.25 488 ALA A N 1
ATOM 3929 C CA . ALA A 1 488 ? 33.774 -10.113 -44.697 1.00 84.25 488 ALA A CA 1
ATOM 3930 C C . ALA A 1 488 ? 33.006 -8.877 -45.209 1.00 84.25 488 ALA A C 1
ATOM 3932 O O . ALA A 1 488 ? 33.503 -7.755 -45.097 1.00 84.25 488 ALA A O 1
ATOM 3933 N N . MET A 1 489 ? 31.784 -9.052 -45.734 1.00 83.19 489 MET A N 1
ATOM 3934 C CA . MET A 1 489 ? 30.922 -7.935 -46.156 1.00 83.19 489 MET A CA 1
ATOM 3935 C C . MET A 1 489 ? 30.424 -7.086 -44.976 1.00 83.19 489 MET A C 1
ATOM 3937 O O . MET A 1 489 ? 30.254 -5.873 -45.117 1.00 83.19 489 MET A O 1
ATOM 3941 N N . VAL A 1 490 ? 30.178 -7.704 -43.817 1.00 83.25 490 VAL A N 1
ATOM 3942 C CA . VAL A 1 490 ? 29.620 -7.030 -42.630 1.00 83.25 490 VAL A CA 1
ATOM 3943 C C . VAL A 1 490 ? 30.720 -6.531 -41.672 1.00 83.25 490 VAL A C 1
ATOM 3945 O O . VAL A 1 490 ? 30.618 -5.422 -41.124 1.00 83.25 490 VAL A O 1
ATOM 3948 N N . VAL A 1 491 ? 31.784 -7.323 -41.514 1.00 81.44 491 VAL A N 1
ATOM 3949 C CA . VAL A 1 491 ? 32.939 -7.159 -40.611 1.00 81.44 491 VAL A CA 1
ATOM 3950 C C . VAL A 1 491 ? 34.257 -7.356 -41.398 1.00 81.44 491 VAL A C 1
ATOM 3952 O O . VAL A 1 491 ? 34.901 -8.406 -41.297 1.00 81.44 491 VAL A O 1
ATOM 3955 N N . PRO A 1 492 ? 34.672 -6.366 -42.212 1.00 70.81 492 PRO A N 1
ATOM 3956 C CA . PRO A 1 492 ? 35.865 -6.476 -43.053 1.00 70.81 492 PRO A CA 1
ATOM 3957 C C . PRO A 1 492 ? 37.160 -6.606 -42.235 1.00 70.81 492 PRO A C 1
ATOM 3959 O O . PRO A 1 492 ? 37.297 -6.010 -41.166 1.00 70.81 492 PRO A O 1
ATOM 3962 N N . ASP A 1 493 ? 38.123 -7.369 -42.760 1.00 52.84 493 ASP A N 1
ATOM 3963 C CA . ASP A 1 493 ? 39.437 -7.579 -42.147 1.00 52.84 493 ASP A CA 1
ATOM 3964 C C . ASP A 1 493 ? 40.266 -6.295 -42.094 1.00 52.84 493 ASP A C 1
ATOM 3966 O O . ASP A 1 493 ? 40.644 -5.731 -43.120 1.00 52.84 493 ASP A O 1
ATOM 3970 N N . THR A 1 494 ? 40.627 -5.864 -40.889 1.00 48.94 494 THR A N 1
ATOM 3971 C CA . THR A 1 494 ? 41.725 -4.918 -40.682 1.00 48.94 494 THR A CA 1
ATOM 3972 C C . THR A 1 494 ? 42.960 -5.699 -40.255 1.00 48.94 494 THR A C 1
ATOM 3974 O O . THR A 1 494 ? 42.953 -6.278 -39.171 1.00 48.94 494 THR A O 1
ATOM 3977 N N . ASN A 1 495 ? 44.030 -5.684 -41.056 1.00 34.50 495 ASN A N 1
ATOM 3978 C CA . ASN A 1 495 ? 45.365 -6.043 -40.572 1.00 34.50 495 ASN A CA 1
ATOM 3979 C C . ASN A 1 495 ? 46.405 -4.961 -40.930 1.00 34.50 495 ASN A C 1
ATOM 3981 O O . ASN A 1 495 ? 46.255 -4.298 -41.959 1.00 34.50 495 ASN A O 1
ATOM 3985 N N . PRO A 1 496 ? 47.436 -4.756 -40.084 1.00 49.50 496 PRO A N 1
ATOM 3986 C CA . PRO A 1 496 ? 48.209 -3.520 -40.011 1.00 49.50 496 PRO A CA 1
ATOM 3987 C C . PRO A 1 496 ? 49.687 -3.721 -40.384 1.00 49.50 496 PRO A C 1
ATOM 3989 O O . PRO A 1 496 ? 50.396 -4.378 -39.633 1.00 49.50 496 PRO A O 1
ATOM 3992 N N . THR A 1 497 ? 50.182 -3.102 -41.463 1.00 30.03 497 THR A N 1
ATOM 3993 C CA . THR A 1 497 ? 51.612 -2.754 -41.642 1.00 30.03 497 THR A CA 1
ATOM 3994 C C . THR A 1 497 ? 51.848 -2.017 -42.962 1.00 30.03 497 THR A C 1
ATOM 3996 O O . THR A 1 497 ? 51.767 -2.616 -44.023 1.00 30.03 497 THR A O 1
ATOM 3999 N N . GLU A 1 498 ? 52.251 -0.750 -42.888 1.00 29.70 498 GLU A N 1
ATOM 4000 C CA . GLU A 1 498 ? 53.386 -0.226 -43.662 1.00 29.70 498 GLU A CA 1
ATOM 4001 C C . GLU A 1 498 ? 53.873 1.057 -42.976 1.00 29.70 498 GLU A C 1
ATOM 4003 O O . GLU A 1 498 ? 53.179 2.070 -42.913 1.00 29.70 498 GLU A O 1
ATOM 4008 N N . GLY A 1 499 ? 55.042 0.959 -42.341 1.00 28.14 499 GLY A N 1
ATOM 4009 C CA . GLY A 1 499 ? 55.692 2.052 -41.632 1.00 28.14 499 GLY A CA 1
ATOM 4010 C C . GLY A 1 499 ? 56.772 2.710 -42.481 1.00 28.14 499 GLY A C 1
ATOM 4011 O O . GLY A 1 499 ? 57.475 2.038 -43.229 1.00 28.14 499 GLY A O 1
ATOM 4012 N N . MET A 1 500 ? 56.966 4.011 -42.274 1.00 24.62 500 MET A N 1
ATOM 4013 C CA . MET A 1 500 ? 58.239 4.680 -42.528 1.00 24.62 500 MET A CA 1
ATOM 4014 C C . MET A 1 500 ? 58.396 5.846 -41.533 1.00 24.62 500 MET A C 1
ATOM 4016 O O . MET A 1 500 ? 57.620 6.797 -41.532 1.00 24.62 500 MET A O 1
ATOM 4020 N N . GLN A 1 501 ? 59.378 5.721 -40.639 1.00 23.94 501 GLN A N 1
ATOM 4021 C CA . GLN A 1 501 ? 59.966 6.774 -39.786 1.00 23.94 501 GLN A CA 1
ATOM 4022 C C . GLN A 1 501 ? 61.063 7.545 -40.575 1.00 23.94 501 GLN A C 1
ATOM 4024 O O . GLN A 1 501 ? 61.488 7.026 -41.608 1.00 23.94 501 GLN A O 1
ATOM 4029 N N . PRO A 1 502 ? 61.733 8.599 -40.039 1.00 48.03 502 PRO A N 1
ATOM 4030 C CA . PRO A 1 502 ? 61.294 9.749 -39.218 1.00 48.03 502 PRO A CA 1
ATOM 4031 C C . PRO A 1 502 ? 61.999 11.094 -39.623 1.00 48.03 502 PRO A C 1
ATOM 4033 O O . PRO A 1 502 ? 62.764 11.125 -40.581 1.00 48.03 502 PRO A O 1
ATOM 4036 N N . ALA A 1 503 ? 61.825 12.146 -38.794 1.00 24.56 503 ALA A N 1
ATOM 4037 C CA . ALA A 1 503 ? 62.553 13.443 -38.719 1.00 24.56 503 ALA A CA 1
ATOM 4038 C C . ALA A 1 503 ? 62.130 14.527 -39.747 1.00 24.56 503 ALA A C 1
ATOM 4040 O O . ALA A 1 503 ? 61.845 14.221 -40.891 1.00 24.56 503 ALA A O 1
ATOM 4041 N N . GLU A 1 504 ? 62.035 15.828 -39.455 1.00 22.25 504 GLU A N 1
ATOM 4042 C CA . GLU A 1 504 ? 62.476 16.651 -38.327 1.00 22.25 504 GLU A CA 1
ATOM 4043 C C . GLU A 1 504 ? 61.708 17.997 -38.350 1.00 22.25 504 GLU A C 1
ATOM 4045 O O . GLU A 1 504 ? 61.172 18.427 -39.368 1.00 22.25 504 GLU A O 1
ATOM 4050 N N . THR A 1 505 ? 61.679 18.639 -37.186 1.00 29.44 505 THR A N 1
ATOM 4051 C CA . THR A 1 505 ? 61.296 20.021 -36.839 1.00 29.44 505 THR A CA 1
ATOM 4052 C C . THR A 1 505 ? 61.316 21.098 -37.941 1.00 29.44 505 THR A C 1
ATOM 4054 O O . THR A 1 505 ? 62.338 21.287 -38.591 1.00 29.44 505 THR A O 1
ATOM 4057 N N . THR A 1 506 ? 60.265 21.932 -38.018 1.00 21.67 506 THR A N 1
ATOM 4058 C CA . THR A 1 506 ? 60.272 23.400 -37.742 1.00 21.67 506 THR A CA 1
ATOM 4059 C C . THR A 1 506 ? 59.004 24.101 -38.276 1.00 21.67 506 THR A C 1
ATOM 4061 O O . THR A 1 506 ? 58.670 24.024 -39.452 1.00 21.67 506 THR A O 1
ATOM 4064 N N . SER A 1 507 ? 58.302 24.826 -37.398 1.00 24.36 507 SER A N 1
ATOM 4065 C CA . SER A 1 507 ? 57.377 25.933 -37.735 1.00 24.36 507 SER A CA 1
ATOM 4066 C C . SER A 1 507 ? 58.161 27.078 -38.426 1.00 24.36 507 SER A C 1
ATOM 4068 O O . SER A 1 507 ? 59.359 27.156 -38.139 1.00 24.36 507 SER A O 1
ATOM 4070 N N . PRO A 1 508 ? 57.577 28.032 -39.208 1.00 31.11 508 PRO A N 1
ATOM 4071 C CA . PRO A 1 508 ? 56.299 28.696 -38.902 1.00 31.11 508 PRO A CA 1
ATOM 4072 C C . PRO A 1 508 ? 55.456 29.286 -40.074 1.00 31.11 508 PRO A C 1
ATOM 4074 O O . PRO A 1 508 ? 55.850 29.344 -41.232 1.00 31.11 508 PRO A O 1
ATOM 4077 N N . SER A 1 509 ? 54.311 29.851 -39.662 1.00 20.59 509 SER A N 1
ATOM 4078 C CA . SER A 1 509 ? 53.645 31.070 -40.170 1.00 20.59 509 SER A CA 1
ATOM 4079 C C . SER A 1 509 ? 52.924 31.083 -41.530 1.00 20.59 509 SER A C 1
ATOM 4081 O O . SER A 1 509 ? 53.535 31.155 -42.586 1.00 20.59 509 SER A O 1
ATOM 4083 N N . ASN A 1 510 ? 51.592 31.192 -41.417 1.00 25.08 510 ASN A N 1
ATOM 4084 C CA . ASN A 1 510 ? 50.664 32.094 -42.119 1.00 25.08 510 ASN A CA 1
ATOM 4085 C C . ASN A 1 510 ? 50.880 32.377 -43.618 1.00 25.08 510 ASN A C 1
ATOM 4087 O O . ASN A 1 510 ? 51.744 33.162 -43.990 1.00 25.08 510 ASN A O 1
ATOM 4091 N N . SER A 1 511 ? 49.899 32.021 -44.454 1.00 21.92 511 SER A N 1
ATOM 4092 C CA . SER A 1 511 ? 48.792 32.936 -44.804 1.00 21.92 511 SER A CA 1
ATOM 4093 C C . SER A 1 511 ? 47.968 32.454 -46.010 1.00 21.92 511 SER A C 1
ATOM 4095 O O . SER A 1 511 ? 48.493 31.964 -46.998 1.00 21.92 511 SER A O 1
ATOM 4097 N N . ALA A 1 512 ? 46.661 32.700 -45.891 1.00 23.61 512 ALA A N 1
ATOM 4098 C CA . ALA A 1 512 ? 45.701 33.027 -46.945 1.00 23.61 512 ALA A CA 1
ATOM 4099 C C . ALA A 1 512 ? 45.275 31.972 -47.997 1.00 23.61 512 ALA A C 1
ATOM 4101 O O . ALA A 1 512 ? 45.932 31.728 -48.999 1.00 23.61 512 ALA A O 1
ATOM 4102 N N . ALA A 1 513 ? 44.010 31.571 -47.808 1.00 28.42 513 ALA A N 1
ATOM 4103 C CA . ALA A 1 513 ? 42.934 31.492 -48.801 1.00 28.42 513 ALA A CA 1
ATOM 4104 C C . ALA A 1 513 ? 42.957 30.374 -49.861 1.00 28.42 513 ALA A C 1
ATOM 4106 O O . ALA A 1 513 ? 43.632 30.461 -50.879 1.00 28.42 513 ALA A O 1
ATOM 4107 N N . SER A 1 514 ? 42.033 29.418 -49.722 1.00 22.39 514 SER A N 1
ATOM 4108 C CA . SER A 1 514 ? 41.115 29.043 -50.812 1.00 22.39 514 SER A CA 1
ATOM 4109 C C . SER A 1 514 ? 39.973 28.149 -50.311 1.00 22.39 514 SER A C 1
ATOM 4111 O O . SER A 1 514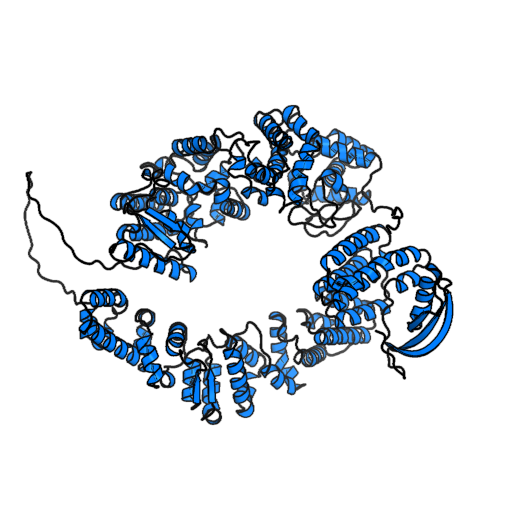 ? 40.097 27.406 -49.345 1.00 22.39 514 SER A O 1
ATOM 4113 N N . GLN A 1 515 ? 38.824 28.333 -50.953 1.00 27.72 515 GLN A N 1
ATOM 4114 C CA . GLN A 1 515 ? 37.532 27.690 -50.734 1.00 27.72 515 GLN A CA 1
ATOM 4115 C C . GLN A 1 515 ? 37.535 26.209 -51.161 1.00 27.72 515 GLN A C 1
ATOM 4117 O O . GLN A 1 515 ? 38.260 25.858 -52.087 1.00 27.72 515 GLN A O 1
ATOM 4122 N N . GLY A 1 516 ? 36.625 25.390 -50.608 1.00 23.19 516 GLY A N 1
ATOM 4123 C CA . GLY A 1 516 ? 36.152 24.178 -51.304 1.00 23.19 516 GLY A CA 1
ATOM 4124 C C . GLY A 1 516 ? 35.726 22.980 -50.443 1.00 23.19 516 GLY A C 1
ATOM 4125 O O . GLY A 1 516 ? 36.517 22.081 -50.215 1.00 23.19 516 GLY A O 1
ATOM 4126 N N . SER A 1 517 ? 34.461 22.987 -50.009 1.00 23.56 517 SER A N 1
ATOM 4127 C CA . SER A 1 517 ? 33.523 21.866 -49.756 1.00 23.56 517 SER A CA 1
ATOM 4128 C C . SER A 1 517 ? 33.998 20.418 -49.456 1.00 23.56 517 SER A C 1
ATOM 4130 O O . SER A 1 517 ? 34.504 19.725 -50.333 1.00 23.56 517 SER A O 1
ATOM 4132 N N . ALA A 1 518 ? 33.633 19.952 -48.248 1.00 32.38 518 ALA A N 1
ATOM 4133 C CA . ALA A 1 518 ? 32.892 18.723 -47.856 1.00 32.38 518 ALA A CA 1
ATOM 4134 C C . ALA A 1 518 ? 32.880 17.491 -48.804 1.00 32.38 518 ALA A C 1
ATOM 4136 O O . ALA A 1 518 ? 32.508 17.598 -49.966 1.00 32.38 518 ALA A O 1
ATOM 4137 N N . THR A 1 519 ? 33.178 16.257 -48.367 1.00 32.81 519 THR A N 1
ATOM 4138 C CA . THR A 1 519 ? 32.355 15.273 -47.589 1.00 32.81 519 THR A CA 1
ATOM 4139 C C . THR A 1 519 ? 33.119 13.919 -47.646 1.00 32.81 519 THR A C 1
ATOM 4141 O O . THR A 1 519 ? 33.915 13.748 -48.562 1.00 32.81 519 THR A O 1
ATOM 4144 N N . GLY A 1 520 ? 33.006 12.877 -46.808 1.00 30.11 520 GLY A N 1
ATOM 4145 C CA . GLY A 1 520 ? 32.155 12.479 -45.677 1.00 30.11 520 GLY A CA 1
ATOM 4146 C C . GLY A 1 520 ? 32.227 10.932 -45.534 1.00 30.11 520 GLY A C 1
ATOM 4147 O O . GLY A 1 520 ? 32.054 10.231 -46.528 1.00 30.11 520 GLY A O 1
ATOM 4148 N N . ALA A 1 521 ? 32.504 10.393 -44.336 1.00 30.23 521 ALA A N 1
ATOM 4149 C CA . ALA A 1 521 ? 32.573 8.952 -44.023 1.00 30.23 521 ALA A CA 1
ATOM 4150 C C . ALA A 1 521 ? 31.520 8.578 -42.954 1.00 30.23 521 ALA A C 1
ATOM 4152 O O . ALA A 1 521 ? 31.281 9.358 -42.035 1.00 30.23 521 ALA A O 1
ATOM 4153 N N . ALA A 1 522 ? 30.873 7.412 -43.079 1.00 37.66 522 ALA A N 1
ATOM 4154 C CA . ALA A 1 522 ? 29.743 6.991 -42.237 1.00 37.66 522 ALA A CA 1
ATOM 4155 C C . ALA A 1 522 ? 30.193 6.279 -40.938 1.00 37.66 522 ALA A C 1
ATOM 4157 O O . ALA A 1 522 ? 30.745 5.181 -40.995 1.00 37.66 522 ALA A O 1
ATOM 4158 N N . ASN A 1 523 ? 29.921 6.890 -39.777 1.00 47.44 523 ASN A N 1
ATOM 4159 C CA . ASN A 1 523 ? 30.204 6.378 -38.424 1.00 47.44 523 ASN A CA 1
ATOM 4160 C C . ASN A 1 523 ? 29.038 5.526 -37.868 1.00 47.44 523 ASN A C 1
ATOM 4162 O O . ASN A 1 523 ? 27.891 5.972 -37.865 1.00 47.44 523 ASN A O 1
ATOM 4166 N N . THR A 1 524 ? 29.307 4.324 -37.337 1.00 62.72 524 THR A N 1
ATOM 4167 C CA . THR A 1 524 ? 28.330 3.505 -36.583 1.00 62.72 524 THR A CA 1
ATOM 4168 C C . THR A 1 524 ? 28.400 3.802 -35.078 1.00 62.72 524 THR A C 1
ATOM 4170 O O . THR A 1 524 ? 29.465 3.656 -34.488 1.00 62.72 524 THR A O 1
ATOM 4173 N N . ILE A 1 525 ? 27.277 4.183 -34.458 1.00 75.50 525 ILE A N 1
ATOM 4174 C CA . ILE A 1 525 ? 27.158 4.564 -33.034 1.00 75.50 525 ILE A CA 1
ATOM 4175 C C . ILE A 1 525 ? 27.143 3.303 -32.129 1.00 75.50 525 ILE A C 1
ATOM 4177 O O . ILE A 1 525 ? 26.299 2.431 -32.352 1.00 75.50 525 ILE A O 1
ATOM 4181 N N . PRO A 1 526 ? 28.023 3.152 -31.118 1.00 81.56 526 PRO A N 1
ATOM 4182 C CA . PRO A 1 526 ? 28.026 2.044 -30.154 1.00 81.56 526 PRO A CA 1
ATOM 4183 C C . PRO A 1 526 ? 26.912 2.184 -29.106 1.00 81.56 526 PRO A C 1
ATOM 4185 O O . PRO A 1 526 ? 26.335 3.254 -28.964 1.00 81.56 526 PRO A O 1
ATOM 4188 N N . LYS A 1 527 ? 26.607 1.121 -28.350 1.00 78.38 527 LYS A N 1
ATOM 4189 C CA . LYS A 1 527 ? 25.570 1.142 -27.296 1.00 78.38 527 LYS A CA 1
ATOM 4190 C C . LYS A 1 527 ? 25.962 2.050 -26.112 1.00 78.38 527 LYS A C 1
ATOM 4192 O O . LYS A 1 527 ? 27.149 2.091 -25.791 1.00 78.38 527 LYS A O 1
ATOM 4197 N N . PRO A 1 528 ? 24.998 2.730 -25.458 1.00 79.00 528 PRO A N 1
ATOM 4198 C CA . PRO A 1 528 ? 25.270 3.535 -24.269 1.00 79.00 528 PRO A CA 1
ATOM 4199 C C . PRO A 1 528 ? 25.657 2.665 -23.058 1.00 79.00 528 PRO A C 1
ATOM 4201 O O . PRO A 1 528 ? 25.149 1.544 -22.942 1.00 79.00 528 PRO A O 1
ATOM 4204 N N . PRO A 1 529 ? 26.497 3.181 -22.139 1.00 79.62 529 PRO A N 1
ATOM 4205 C CA . PRO A 1 529 ? 26.792 2.546 -20.852 1.00 79.62 529 PRO A CA 1
ATOM 4206 C C . PRO A 1 529 ? 25.532 2.254 -20.018 1.00 79.62 529 PRO A C 1
ATOM 4208 O O . PRO A 1 529 ? 24.527 2.964 -20.101 1.00 79.62 529 PRO A O 1
ATOM 4211 N N . GLU A 1 530 ? 25.561 1.199 -19.201 1.00 72.62 530 GLU A N 1
ATOM 4212 C CA . GLU A 1 530 ? 24.429 0.800 -18.353 1.00 72.62 530 GLU A CA 1
ATOM 4213 C C . GLU A 1 530 ? 24.414 1.555 -17.015 1.00 72.62 530 GLU A C 1
ATOM 4215 O O . GLU A 1 530 ? 25.316 1.418 -16.189 1.00 72.62 530 GLU A O 1
ATOM 4220 N N . LEU A 1 531 ? 23.345 2.319 -16.764 1.00 67.81 531 LEU A N 1
ATOM 4221 C CA . LEU A 1 531 ? 23.168 3.066 -15.511 1.00 67.81 531 LEU A CA 1
ATOM 4222 C C . LEU A 1 531 ? 22.710 2.175 -14.331 1.00 67.81 531 LEU A C 1
ATOM 4224 O O . LEU A 1 531 ? 23.013 2.488 -13.178 1.00 67.81 531 LEU A O 1
ATOM 4228 N N . CYS A 1 532 ? 22.017 1.055 -14.595 1.00 57.84 532 CYS A N 1
ATOM 4229 C CA . CYS A 1 532 ? 21.588 0.053 -13.605 1.00 57.84 532 CYS A CA 1
ATOM 4230 C C . CYS A 1 532 ? 21.389 -1.337 -14.253 1.00 57.84 532 CYS A C 1
ATOM 4232 O O . CYS A 1 532 ? 21.168 -1.420 -15.457 1.00 57.84 532 CYS A O 1
ATOM 4234 N N . SER A 1 533 ? 21.437 -2.409 -13.453 1.00 49.72 533 SER A N 1
ATOM 4235 C CA . SER A 1 533 ? 21.344 -3.818 -13.881 1.00 49.72 533 SER A CA 1
ATOM 4236 C C . SER A 1 533 ? 19.914 -4.362 -14.041 1.00 49.72 533 SER A C 1
ATOM 4238 O O . SER A 1 533 ? 19.745 -5.535 -14.364 1.00 49.72 533 SER A O 1
ATOM 4240 N N . ASP A 1 534 ? 18.880 -3.556 -13.786 1.00 49.59 534 ASP A N 1
ATOM 4241 C CA . ASP A 1 534 ? 17.486 -4.013 -13.827 1.00 49.59 534 ASP A CA 1
ATOM 4242 C C . ASP A 1 534 ? 16.893 -4.010 -15.247 1.00 49.59 534 ASP A C 1
ATOM 4244 O O . ASP A 1 534 ? 17.177 -3.136 -16.071 1.00 49.59 534 ASP A O 1
ATOM 4248 N N . TYR A 1 535 ? 15.982 -4.955 -15.512 1.00 38.00 535 TYR A N 1
ATOM 4249 C CA . TYR A 1 535 ? 15.307 -5.166 -16.806 1.00 38.00 535 TYR A CA 1
ATOM 4250 C C . TYR A 1 535 ? 14.646 -3.904 -17.399 1.00 38.00 535 TYR A C 1
ATOM 4252 O O . TYR A 1 535 ? 14.521 -3.776 -18.619 1.00 38.00 535 TYR A O 1
ATOM 4260 N N . THR A 1 536 ? 14.256 -2.947 -16.557 1.00 45.22 536 THR A N 1
ATOM 4261 C CA . THR A 1 536 ? 13.649 -1.661 -16.933 1.00 45.22 536 THR A CA 1
ATOM 4262 C C . THR A 1 536 ? 14.606 -0.743 -17.713 1.00 45.22 536 THR A C 1
ATOM 4264 O O . THR A 1 536 ? 14.143 0.062 -18.522 1.00 45.22 536 THR A O 1
ATOM 4267 N N . HIS A 1 537 ? 15.930 -0.883 -17.540 1.00 55.91 537 HIS A N 1
ATOM 4268 C CA . HIS A 1 537 ? 16.947 -0.036 -18.188 1.00 55.91 537 HIS A CA 1
ATOM 4269 C C . HIS A 1 537 ? 17.371 -0.502 -19.592 1.00 55.91 537 HIS A C 1
ATOM 4271 O O . HIS A 1 537 ? 17.849 0.311 -20.386 1.00 55.91 537 HIS A O 1
ATOM 4277 N N . LEU A 1 538 ? 17.130 -1.766 -19.962 1.00 56.84 538 LEU A N 1
ATOM 4278 C CA . LEU A 1 538 ? 17.413 -2.276 -21.315 1.00 56.84 538 LEU A CA 1
ATOM 4279 C C . LEU A 1 538 ? 16.646 -1.501 -22.398 1.00 56.84 538 LEU A C 1
ATOM 4281 O O . LEU A 1 538 ? 17.157 -1.288 -23.497 1.00 56.84 538 LEU A O 1
ATOM 4285 N N . TRP A 1 539 ? 15.428 -1.063 -22.079 1.00 56.66 539 TRP A N 1
ATOM 4286 C CA . TRP A 1 539 ? 14.553 -0.315 -22.983 1.00 56.66 539 TRP A CA 1
ATOM 4287 C C . TRP A 1 539 ? 14.943 1.168 -23.049 1.00 56.66 539 TRP A C 1
ATOM 4289 O O . TRP A 1 539 ? 14.899 1.763 -24.126 1.00 56.66 539 TRP A O 1
ATOM 4299 N N . PHE A 1 540 ? 15.401 1.740 -21.927 1.00 66.56 540 PHE A N 1
ATOM 4300 C CA . PHE A 1 540 ? 15.981 3.087 -21.854 1.00 66.56 540 PHE A CA 1
ATOM 4301 C C . PHE A 1 540 ? 17.226 3.198 -22.748 1.00 66.56 540 PHE A C 1
ATOM 4303 O O . PHE A 1 540 ? 17.280 4.062 -23.621 1.00 66.56 540 PHE A O 1
ATOM 4310 N N . ASN A 1 541 ? 18.169 2.258 -22.623 1.00 70.44 541 ASN A N 1
ATOM 4311 C CA . ASN A 1 541 ? 19.398 2.237 -23.424 1.00 70.44 541 ASN A CA 1
ATOM 4312 C C . ASN A 1 541 ? 19.131 2.006 -24.919 1.00 70.44 541 ASN A C 1
ATOM 4314 O O . ASN A 1 541 ? 19.790 2.612 -25.761 1.00 70.44 541 ASN A O 1
ATOM 4318 N N . GLN A 1 542 ? 18.150 1.167 -25.269 1.00 70.62 542 GLN A N 1
ATOM 4319 C CA . GLN A 1 542 ? 17.738 0.965 -26.666 1.00 70.62 542 GLN A CA 1
ATOM 4320 C C . GLN A 1 542 ? 17.101 2.220 -27.270 1.00 70.62 542 GLN A C 1
ATOM 4322 O O . GLN A 1 542 ? 17.425 2.595 -28.395 1.00 70.62 542 GLN A O 1
ATOM 4327 N N . SER A 1 543 ? 16.231 2.887 -26.514 1.00 68.38 543 SER A N 1
ATOM 4328 C CA . SER A 1 543 ? 15.556 4.110 -26.956 1.00 68.38 543 SER A CA 1
ATOM 4329 C C . SER A 1 543 ? 16.535 5.284 -27.096 1.00 68.38 543 SER A C 1
ATOM 4331 O O . SER A 1 543 ? 16.432 6.068 -28.035 1.00 68.38 543 SER A O 1
ATOM 4333 N N . LEU A 1 544 ? 17.531 5.374 -26.209 1.00 72.69 544 LEU A N 1
ATOM 4334 C CA . LEU A 1 544 ? 18.589 6.383 -26.268 1.00 72.69 544 LEU A CA 1
ATOM 4335 C C . LEU A 1 544 ? 19.580 6.140 -27.415 1.00 72.69 544 LEU A C 1
ATOM 4337 O O . LEU A 1 544 ? 19.984 7.079 -28.097 1.00 72.69 544 LEU A O 1
ATOM 4341 N N . HIS A 1 545 ? 19.947 4.878 -27.659 1.00 76.81 545 HIS A N 1
ATOM 4342 C CA . HIS A 1 545 ? 20.751 4.494 -28.822 1.00 76.81 545 HIS A CA 1
ATOM 4343 C C . HIS A 1 545 ? 20.047 4.892 -30.122 1.00 76.81 545 HIS A C 1
ATOM 4345 O O . HIS A 1 545 ? 20.652 5.544 -30.968 1.00 76.81 545 HIS A O 1
ATOM 4351 N N . LYS A 1 546 ? 18.739 4.618 -30.218 1.00 72.44 546 LYS A N 1
ATOM 4352 C CA . LYS A 1 546 ? 17.904 5.030 -31.349 1.00 72.44 546 LYS A CA 1
ATOM 4353 C C . LYS A 1 546 ? 17.854 6.553 -31.525 1.00 72.44 546 LYS A C 1
ATOM 4355 O O . LYS A 1 546 ? 18.002 7.036 -32.643 1.00 72.44 546 LYS A O 1
ATOM 4360 N N . LEU A 1 547 ? 17.728 7.306 -30.430 1.00 72.75 547 LEU A N 1
ATOM 4361 C CA . LEU A 1 547 ? 17.762 8.772 -30.454 1.00 72.75 547 LEU A CA 1
ATOM 4362 C C . LEU A 1 547 ? 19.087 9.320 -31.016 1.00 72.75 547 LEU A C 1
ATOM 4364 O O . LEU A 1 547 ? 19.075 10.236 -31.834 1.00 72.75 547 LEU A O 1
ATOM 4368 N N . ALA A 1 548 ? 20.224 8.739 -30.619 1.00 76.81 548 ALA A N 1
ATOM 4369 C CA . ALA A 1 548 ? 21.539 9.113 -31.143 1.00 76.81 548 ALA A CA 1
ATOM 4370 C C . ALA A 1 548 ? 21.666 8.833 -32.651 1.00 76.81 548 ALA A C 1
ATOM 4372 O O . ALA A 1 548 ? 22.285 9.608 -33.384 1.00 76.81 548 ALA A O 1
ATOM 4373 N N . GLU A 1 549 ? 21.080 7.734 -33.134 1.00 74.19 549 GLU A N 1
ATOM 4374 C CA . GLU A 1 549 ? 21.029 7.431 -34.567 1.00 74.19 549 GLU A CA 1
ATOM 4375 C C . GLU A 1 549 ? 20.197 8.451 -35.339 1.00 74.19 549 GLU A C 1
ATOM 4377 O O . GLU A 1 549 ? 20.649 8.923 -36.381 1.00 74.19 549 GLU A O 1
ATOM 4382 N N . ASP A 1 550 ? 19.032 8.819 -34.808 1.00 68.44 550 ASP A N 1
ATOM 4383 C CA . ASP A 1 550 ? 18.121 9.772 -35.442 1.00 68.44 550 ASP A CA 1
ATOM 4384 C C . ASP A 1 550 ? 18.730 11.191 -35.498 1.00 68.44 550 ASP A C 1
ATOM 4386 O O . ASP A 1 550 ? 18.562 11.900 -36.488 1.00 68.44 550 ASP A O 1
ATOM 4390 N N . PHE A 1 551 ? 19.507 11.607 -34.487 1.00 68.38 551 PHE A N 1
ATOM 4391 C CA . PHE A 1 551 ? 20.173 12.924 -34.482 1.00 68.38 551 PHE A CA 1
ATOM 4392 C C . PHE A 1 551 ? 21.331 13.025 -35.485 1.00 68.38 551 PHE A C 1
ATOM 4394 O O . PHE A 1 551 ? 21.627 14.117 -35.973 1.00 68.38 551 PHE A O 1
ATOM 4401 N N . ASN A 1 552 ? 21.977 11.903 -35.817 1.00 65.25 552 ASN A N 1
ATOM 4402 C CA . ASN A 1 552 ? 23.103 11.867 -36.755 1.00 65.25 552 ASN A CA 1
ATOM 4403 C C . ASN A 1 552 ? 22.686 11.644 -38.228 1.00 65.25 552 ASN A C 1
ATOM 4405 O O . ASN A 1 552 ? 23.555 11.694 -39.099 1.00 65.25 552 ASN A O 1
ATOM 4409 N N . ASP A 1 553 ? 21.391 11.449 -38.529 1.00 63.12 553 ASP A N 1
ATOM 4410 C CA . ASP A 1 553 ? 20.842 11.366 -39.900 1.00 63.12 553 ASP A CA 1
ATOM 4411 C C . ASP A 1 553 ? 19.509 12.148 -40.055 1.00 63.12 553 ASP A C 1
ATOM 4413 O O . ASP A 1 553 ? 18.422 11.565 -40.085 1.00 63.12 553 ASP A O 1
ATOM 4417 N N . PRO A 1 554 ? 19.554 13.492 -40.185 1.00 49.75 554 PRO A N 1
ATOM 4418 C CA . PRO A 1 554 ? 18.359 14.342 -40.112 1.00 49.75 554 PRO A CA 1
ATOM 4419 C C . PRO A 1 554 ? 17.441 14.292 -41.348 1.00 49.75 554 PRO A C 1
ATOM 4421 O O . PRO A 1 554 ? 16.380 14.919 -41.342 1.00 49.75 554 PRO A O 1
ATOM 4424 N N . GLN A 1 555 ? 17.837 13.622 -42.442 1.00 46.81 555 GLN A N 1
ATOM 4425 C CA . GLN A 1 555 ? 17.048 13.599 -43.688 1.00 46.81 555 GLN A CA 1
ATOM 4426 C C . GLN A 1 555 ? 15.896 12.579 -43.661 1.00 46.81 555 GLN A C 1
ATOM 4428 O O . GLN A 1 555 ? 15.034 12.602 -44.542 1.00 46.81 555 GLN A O 1
ATOM 4433 N N . GLY A 1 556 ? 15.832 11.729 -42.632 1.00 47.19 556 GLY A N 1
ATOM 4434 C CA . GLY A 1 556 ? 14.761 10.762 -42.418 1.00 47.19 556 GLY A CA 1
ATOM 4435 C C . GLY A 1 556 ? 13.992 11.027 -41.125 1.00 47.19 556 GLY A C 1
ATOM 4436 O O . GLY A 1 556 ? 14.357 10.510 -40.083 1.00 47.19 556 GLY A O 1
ATOM 4437 N N . THR A 1 557 ? 12.859 11.728 -41.229 1.00 41.88 557 THR A N 1
ATOM 4438 C CA . THR A 1 557 ? 11.779 11.864 -40.220 1.00 41.88 557 THR A CA 1
ATOM 4439 C C . THR A 1 557 ? 12.005 12.839 -39.049 1.00 41.88 557 THR A C 1
ATOM 4441 O O . THR A 1 557 ? 12.828 12.639 -38.171 1.00 41.88 557 THR A O 1
ATOM 4444 N N . GLY A 1 558 ? 11.174 13.888 -38.982 1.00 44.72 558 GLY A N 1
ATOM 4445 C CA . GLY A 1 558 ? 11.132 14.866 -37.883 1.00 44.72 558 GLY A CA 1
ATOM 4446 C C . GLY A 1 558 ? 10.407 14.398 -36.610 1.00 44.72 558 GLY A C 1
ATOM 4447 O O . GLY A 1 558 ? 9.893 15.243 -35.877 1.00 44.72 558 GLY A O 1
ATOM 4448 N N . HIS A 1 559 ? 10.316 13.087 -36.356 1.00 47.78 559 HIS A N 1
ATOM 4449 C CA . HIS A 1 559 ? 9.606 12.522 -35.201 1.00 47.78 559 HIS A CA 1
ATOM 4450 C C . HIS A 1 559 ? 10.302 11.253 -34.695 1.00 47.78 559 HIS A C 1
ATOM 4452 O O . HIS A 1 559 ? 10.306 10.242 -35.394 1.00 47.78 559 HIS A O 1
ATOM 4458 N N . ALA A 1 560 ? 10.809 11.280 -33.461 1.00 50.53 560 ALA A N 1
ATOM 4459 C CA . ALA A 1 560 ? 11.231 10.076 -32.748 1.00 50.53 560 ALA A CA 1
ATOM 4460 C C . ALA A 1 560 ? 10.100 9.635 -31.798 1.00 50.53 560 ALA A C 1
ATOM 4462 O O . ALA A 1 560 ? 9.643 10.407 -30.948 1.00 50.53 560 ALA A O 1
ATOM 4463 N N . LEU A 1 561 ? 9.611 8.399 -31.960 1.00 45.62 561 LEU A N 1
ATOM 4464 C CA . LEU A 1 561 ? 8.686 7.763 -31.015 1.00 45.62 561 LEU A CA 1
ATOM 4465 C C . LEU A 1 561 ? 9.496 7.278 -29.813 1.00 45.62 561 LEU A C 1
ATOM 4467 O O . LEU A 1 561 ? 10.345 6.403 -29.967 1.00 45.62 561 LEU A O 1
ATOM 4471 N N . LEU A 1 562 ? 9.242 7.837 -28.631 1.00 53.75 562 LEU A N 1
ATOM 4472 C CA . LEU A 1 562 ? 9.970 7.484 -27.415 1.00 53.75 562 LEU A CA 1
ATOM 4473 C C . LEU A 1 562 ? 9.003 7.119 -26.287 1.00 53.75 562 LEU A C 1
ATOM 4475 O O . LEU A 1 562 ? 7.888 7.625 -26.203 1.00 53.75 562 LEU A O 1
ATOM 4479 N N . ASP A 1 563 ? 9.451 6.205 -25.432 1.00 52.25 563 ASP A N 1
ATOM 4480 C CA . ASP A 1 563 ? 8.742 5.757 -24.235 1.00 52.25 563 ASP A CA 1
ATOM 4481 C C . ASP A 1 563 ? 8.553 6.924 -23.245 1.00 52.25 563 ASP A C 1
ATOM 4483 O O . ASP A 1 563 ? 9.441 7.768 -23.083 1.00 52.25 563 ASP A O 1
ATOM 4487 N N . CYS A 1 564 ? 7.412 6.967 -22.548 1.00 48.31 564 CYS A N 1
ATOM 4488 C CA . CYS A 1 564 ? 7.083 8.011 -21.570 1.00 48.31 564 CYS A CA 1
ATOM 4489 C C . CYS A 1 564 ? 8.117 8.151 -20.436 1.00 48.31 564 CYS A C 1
ATOM 4491 O O . CYS A 1 564 ? 8.194 9.204 -19.805 1.00 48.31 564 CYS A O 1
ATOM 4493 N N . ARG A 1 565 ? 8.957 7.134 -20.210 1.00 51.53 565 ARG A N 1
ATOM 4494 C CA . ARG A 1 565 ? 10.022 7.127 -19.195 1.00 51.53 565 ARG A CA 1
ATOM 4495 C C . ARG A 1 565 ? 11.283 7.913 -19.587 1.00 51.53 565 ARG A C 1
ATOM 4497 O O . ARG A 1 565 ? 12.096 8.196 -18.716 1.00 51.53 565 ARG A O 1
ATOM 4504 N N . LEU A 1 566 ? 11.452 8.317 -20.854 1.00 59.19 566 LEU A N 1
ATOM 4505 C CA . LEU A 1 566 ? 12.560 9.192 -21.293 1.00 59.19 566 LEU A CA 1
ATOM 4506 C C . LEU A 1 566 ? 12.264 10.694 -21.154 1.00 59.19 566 LEU A C 1
ATOM 4508 O O . LEU A 1 566 ? 13.129 11.517 -21.453 1.00 59.19 566 LEU A O 1
ATOM 4512 N N . GLN A 1 567 ? 11.065 11.064 -20.698 1.00 62.38 567 GLN A N 1
ATOM 4513 C CA . GLN A 1 567 ? 10.604 12.454 -20.659 1.00 62.38 567 GLN A CA 1
ATOM 4514 C C . GLN A 1 567 ? 11.533 13.382 -19.855 1.00 62.38 567 GLN A C 1
ATOM 4516 O O . GLN A 1 567 ? 11.801 14.493 -20.307 1.00 62.38 567 GLN A O 1
ATOM 4521 N N . VAL A 1 568 ? 12.066 12.917 -18.717 1.00 63.44 568 VAL A N 1
ATOM 4522 C CA . VAL A 1 568 ? 12.983 13.703 -17.866 1.00 63.44 568 VAL A CA 1
ATOM 4523 C C . VAL A 1 568 ? 14.340 13.905 -18.551 1.00 63.44 568 VAL A C 1
ATOM 4525 O O . VAL A 1 568 ? 14.811 15.029 -18.669 1.00 63.44 568 VAL A O 1
ATOM 4528 N N . PHE A 1 569 ? 14.947 12.836 -19.085 1.00 75.81 569 PHE A N 1
ATOM 4529 C CA . PHE A 1 569 ? 16.235 12.928 -19.785 1.00 75.81 569 PHE A CA 1
ATOM 4530 C C . PHE A 1 569 ? 16.140 13.813 -21.034 1.00 75.81 569 PHE A C 1
ATOM 4532 O O . PHE A 1 569 ? 16.990 14.668 -21.267 1.00 75.81 569 PHE A O 1
ATOM 4539 N N . VAL A 1 570 ? 15.090 13.648 -21.837 1.00 71.94 570 VAL A N 1
ATOM 4540 C CA . VAL A 1 570 ? 14.942 14.391 -23.095 1.00 71.94 570 VAL A CA 1
ATOM 4541 C C . VAL A 1 570 ? 14.741 15.887 -22.851 1.00 71.94 570 VAL A C 1
ATOM 4543 O O . VAL A 1 570 ? 15.262 16.692 -23.625 1.00 71.94 570 VAL A O 1
ATOM 4546 N N . GLY A 1 571 ? 14.059 16.265 -21.764 1.00 70.00 571 GLY A N 1
ATOM 4547 C CA . GLY A 1 571 ? 13.914 17.662 -21.341 1.00 70.00 571 GLY A CA 1
ATOM 4548 C C . GLY A 1 571 ? 15.237 18.359 -20.993 1.00 70.00 571 GLY A C 1
ATOM 4549 O O . GLY A 1 571 ? 15.293 19.588 -20.999 1.00 70.00 571 GLY A O 1
ATOM 4550 N N . SER A 1 572 ? 16.308 17.591 -20.760 1.00 75.25 572 SER A N 1
ATOM 4551 C CA . SER A 1 572 ? 17.652 18.098 -20.449 1.00 75.25 572 SER A CA 1
ATOM 4552 C C . SER A 1 572 ? 18.555 18.318 -21.674 1.00 75.25 572 SER A C 1
ATOM 4554 O O . SER A 1 572 ? 19.656 18.851 -21.532 1.00 75.25 572 SER A O 1
ATOM 4556 N N . ILE A 1 573 ? 18.123 17.922 -22.878 1.00 79.00 573 ILE A N 1
ATOM 4557 C CA . ILE A 1 573 ? 18.906 18.114 -24.110 1.00 79.00 573 ILE A CA 1
ATOM 4558 C C . ILE A 1 573 ? 19.071 19.614 -24.381 1.00 79.00 573 ILE A C 1
ATOM 4560 O O . ILE A 1 573 ? 18.086 20.356 -24.413 1.00 79.00 573 ILE A O 1
ATOM 4564 N N . GLY A 1 574 ? 20.319 20.053 -24.565 1.00 77.31 574 GLY A N 1
ATOM 4565 C CA . GLY A 1 574 ? 20.674 21.469 -24.680 1.00 77.31 574 GLY A CA 1
ATOM 4566 C C . GLY A 1 574 ? 20.774 22.205 -23.336 1.00 77.31 574 GLY A C 1
ATOM 4567 O O . GLY A 1 574 ? 20.829 23.434 -23.319 1.00 77.31 574 GLY A O 1
ATOM 4568 N N . ARG A 1 575 ? 20.759 21.475 -22.210 1.00 84.50 575 ARG A N 1
ATOM 4569 C CA . ARG A 1 575 ? 20.868 22.000 -20.837 1.00 84.50 575 ARG A CA 1
ATOM 4570 C C . ARG A 1 575 ? 21.978 21.302 -20.047 1.00 84.50 575 ARG A C 1
ATOM 4572 O O . ARG A 1 575 ? 21.803 20.941 -18.883 1.00 84.50 575 ARG A O 1
ATOM 4579 N N . GLU A 1 576 ? 23.130 21.094 -20.675 1.00 89.69 576 GLU A N 1
ATOM 4580 C CA . GLU A 1 576 ? 24.269 20.350 -20.127 1.00 89.69 576 GLU A CA 1
ATOM 4581 C C . GLU A 1 576 ? 24.726 20.856 -18.746 1.00 89.69 576 GLU A C 1
ATOM 4583 O O . GLU A 1 576 ? 25.123 20.049 -17.903 1.00 89.69 576 GLU A O 1
ATOM 4588 N N . LYS A 1 577 ? 24.592 22.158 -18.451 1.00 92.00 577 LYS A N 1
ATOM 4589 C CA . LYS A 1 577 ? 24.890 22.718 -17.116 1.00 92.00 577 LYS A CA 1
ATOM 4590 C C . LYS A 1 577 ? 24.119 22.046 -15.972 1.00 92.00 577 LYS A C 1
ATOM 4592 O O . LYS A 1 577 ? 24.660 21.928 -14.875 1.00 92.00 577 LYS A O 1
ATOM 4597 N N . VAL A 1 578 ? 22.897 21.559 -16.212 1.00 89.44 578 VAL A N 1
ATOM 4598 C CA . VAL A 1 578 ? 22.088 20.843 -15.203 1.00 89.44 578 VAL A CA 1
ATOM 4599 C C . VAL A 1 578 ? 22.760 19.529 -14.803 1.00 89.44 578 VAL A C 1
ATOM 4601 O O . VAL A 1 578 ? 22.819 19.192 -13.618 1.00 89.44 578 VAL A O 1
ATOM 4604 N N . TRP A 1 579 ? 23.320 18.809 -15.778 1.00 89.44 579 TRP A N 1
ATOM 4605 C CA . TRP A 1 579 ? 24.064 17.570 -15.550 1.00 89.44 579 TRP A CA 1
ATOM 4606 C C . TRP A 1 579 ? 25.372 17.815 -14.812 1.00 89.44 579 TRP A C 1
ATOM 4608 O O . TRP A 1 579 ? 25.672 17.098 -13.857 1.00 89.44 579 TRP A O 1
ATOM 4618 N N . LEU A 1 580 ? 26.114 18.848 -15.220 1.00 93.75 580 LEU A N 1
ATOM 4619 C CA . LEU A 1 580 ? 27.363 19.233 -14.569 1.00 93.75 580 LEU A CA 1
ATOM 4620 C C . LEU A 1 580 ? 27.126 19.610 -13.099 1.00 93.75 580 LEU A C 1
ATOM 4622 O O . LEU A 1 580 ? 27.766 19.042 -12.216 1.00 93.75 580 LEU A O 1
ATOM 4626 N N . ALA A 1 581 ? 26.144 20.476 -12.820 1.00 92.75 581 ALA A N 1
ATOM 4627 C CA . ALA A 1 581 ? 25.784 20.871 -11.455 1.00 92.75 581 ALA A CA 1
ATOM 4628 C C . ALA A 1 581 ? 25.316 19.679 -10.617 1.00 92.75 581 ALA A C 1
ATOM 4630 O O . ALA A 1 581 ? 25.700 19.538 -9.456 1.00 92.75 581 ALA A O 1
ATOM 4631 N N . SER A 1 582 ? 24.522 18.790 -11.218 1.00 89.62 582 SER A N 1
ATOM 4632 C CA . SER A 1 582 ? 24.043 17.587 -10.543 1.00 89.62 582 SER A CA 1
ATOM 4633 C C . SER A 1 582 ? 25.191 16.658 -10.165 1.00 89.62 582 SER A C 1
ATOM 4635 O O . SER A 1 582 ? 25.243 16.237 -9.017 1.00 89.62 582 SER A O 1
ATOM 4637 N N . LEU A 1 583 ? 26.124 16.356 -11.076 1.00 90.12 583 LEU A N 1
ATOM 4638 C CA . LEU A 1 583 ? 27.256 15.457 -10.803 1.00 90.12 583 LEU A CA 1
ATOM 4639 C C . LEU A 1 583 ? 28.319 16.071 -9.892 1.00 90.12 583 LEU A C 1
ATOM 4641 O O . LEU A 1 583 ? 28.969 15.350 -9.137 1.00 90.12 583 LEU A O 1
ATOM 4645 N N . ALA A 1 584 ? 28.466 17.392 -9.912 1.00 92.06 584 ALA A N 1
ATOM 4646 C CA . ALA A 1 584 ? 29.355 18.129 -9.021 1.00 92.06 584 ALA A CA 1
ATOM 4647 C C . ALA A 1 584 ? 28.819 18.268 -7.579 1.00 92.06 584 ALA A C 1
ATOM 4649 O O . ALA A 1 584 ? 29.459 18.904 -6.738 1.00 92.06 584 ALA A O 1
ATOM 4650 N N . ALA A 1 585 ? 27.657 17.687 -7.264 1.00 90.06 585 ALA A N 1
ATOM 4651 C CA . ALA A 1 585 ? 27.114 17.689 -5.914 1.00 90.06 585 ALA A CA 1
ATOM 4652 C C . ALA A 1 585 ? 27.952 16.804 -4.962 1.00 90.06 585 ALA A C 1
ATOM 4654 O O . ALA A 1 585 ? 28.247 15.648 -5.278 1.00 90.06 585 ALA A O 1
ATOM 4655 N N . PRO A 1 586 ? 28.268 17.267 -3.738 1.00 87.31 586 PRO A N 1
ATOM 4656 C CA . PRO A 1 586 ? 29.124 16.531 -2.801 1.00 87.31 586 PRO A CA 1
ATOM 4657 C C . PRO A 1 586 ? 28.448 15.308 -2.150 1.00 87.31 586 PRO A C 1
ATOM 4659 O O . PRO A 1 586 ? 29.086 14.579 -1.396 1.00 87.31 586 PRO A O 1
ATOM 4662 N N . GLY A 1 587 ? 27.153 15.087 -2.406 1.00 81.56 587 GLY A N 1
ATOM 4663 C CA . GLY A 1 587 ? 26.349 13.993 -1.845 1.00 81.56 587 GLY A CA 1
ATOM 4664 C C . GLY A 1 587 ? 26.270 12.733 -2.714 1.00 81.56 587 GLY A C 1
ATOM 4665 O O . GLY A 1 587 ? 25.398 11.896 -2.475 1.00 81.56 587 GLY A O 1
ATOM 4666 N N . ILE A 1 588 ? 27.120 12.604 -3.736 1.00 83.75 588 ILE A N 1
ATOM 4667 C CA . ILE A 1 588 ? 27.049 11.514 -4.717 1.00 83.75 588 ILE A CA 1
ATOM 4668 C C . ILE A 1 588 ? 28.208 10.529 -4.502 1.00 83.75 588 ILE A C 1
ATOM 4670 O O . ILE A 1 588 ? 29.356 10.956 -4.442 1.00 83.75 588 ILE A O 1
ATOM 4674 N N . PRO A 1 589 ? 27.939 9.214 -4.397 1.00 82.25 589 PRO A N 1
ATOM 4675 C CA . PRO A 1 589 ? 28.986 8.192 -4.347 1.00 82.25 589 PRO A CA 1
ATOM 4676 C C . PRO A 1 589 ? 29.866 8.153 -5.611 1.00 82.25 589 PRO A C 1
ATOM 4678 O O . PRO A 1 589 ? 29.368 8.306 -6.725 1.00 82.25 589 PRO A O 1
ATOM 4681 N N . LEU A 1 590 ? 31.168 7.882 -5.457 1.00 85.44 590 LEU A N 1
ATOM 4682 C CA . LEU A 1 590 ? 32.133 7.879 -6.570 1.00 85.44 590 LEU A CA 1
ATOM 4683 C C . LEU A 1 590 ? 31.791 6.871 -7.685 1.00 85.44 590 LEU A C 1
ATOM 4685 O O . LEU A 1 590 ? 32.016 7.148 -8.861 1.00 85.44 590 LEU A O 1
ATOM 4689 N N . ASP A 1 591 ? 31.259 5.701 -7.338 1.00 83.00 591 ASP A N 1
ATOM 4690 C CA . ASP A 1 591 ? 30.814 4.689 -8.302 1.00 83.00 591 ASP A CA 1
ATOM 4691 C C . ASP A 1 591 ? 29.655 5.199 -9.167 1.00 83.00 591 ASP A C 1
ATOM 4693 O O . ASP A 1 591 ? 29.640 4.969 -10.375 1.00 83.00 591 ASP A O 1
ATOM 4697 N N . VAL A 1 592 ? 28.738 5.968 -8.574 1.00 82.25 592 VAL A N 1
ATOM 4698 C CA . VAL A 1 592 ? 27.663 6.642 -9.309 1.00 82.25 592 VAL A CA 1
ATOM 4699 C C . VAL A 1 592 ? 28.249 7.699 -10.244 1.00 82.25 592 VAL A C 1
ATOM 4701 O O . VAL A 1 592 ? 27.909 7.707 -11.424 1.00 82.25 592 VAL A O 1
ATOM 4704 N N . VAL A 1 593 ? 29.172 8.542 -9.766 1.00 87.31 593 VAL A N 1
ATOM 4705 C CA . VAL A 1 593 ? 29.821 9.572 -10.603 1.00 87.31 593 VAL A CA 1
ATOM 4706 C C . VAL A 1 593 ? 30.513 8.947 -11.816 1.00 87.31 593 VAL A C 1
ATOM 4708 O O . VAL A 1 593 ? 30.297 9.404 -12.933 1.00 87.31 593 VAL A O 1
ATOM 4711 N N . ARG A 1 594 ? 31.284 7.867 -11.627 1.00 88.62 594 ARG A N 1
ATOM 4712 C CA . ARG A 1 594 ? 31.987 7.167 -12.718 1.00 88.62 594 ARG A CA 1
ATOM 4713 C C . ARG A 1 594 ? 31.042 6.695 -13.817 1.00 88.62 594 ARG A C 1
ATOM 4715 O O . ARG A 1 594 ? 31.280 6.978 -14.987 1.00 88.62 594 ARG A O 1
ATOM 4722 N N . ILE A 1 595 ? 29.962 6.025 -13.426 1.00 85.69 595 ILE A N 1
ATOM 4723 C CA . ILE A 1 595 ? 28.984 5.458 -14.361 1.00 85.69 595 ILE A CA 1
ATOM 4724 C C . ILE A 1 595 ? 28.269 6.564 -15.143 1.00 85.69 595 ILE A C 1
ATOM 4726 O O . ILE A 1 595 ? 28.095 6.459 -16.356 1.00 85.69 595 ILE A O 1
ATOM 4730 N N . TYR A 1 596 ? 27.886 7.651 -14.469 1.00 86.81 596 TYR A N 1
ATOM 4731 C CA . TYR A 1 596 ? 27.226 8.773 -15.132 1.00 86.81 596 TYR A CA 1
ATOM 4732 C C . TYR A 1 596 ? 28.181 9.590 -16.012 1.00 86.81 596 TYR A C 1
ATOM 4734 O O . TYR A 1 596 ? 27.769 10.009 -17.090 1.00 86.81 596 TYR A O 1
ATOM 4742 N N . CYS A 1 597 ? 29.444 9.790 -15.618 1.00 91.06 597 CYS A N 1
ATOM 4743 C CA . CYS A 1 597 ? 30.432 10.440 -16.484 1.00 91.06 597 CYS A CA 1
ATOM 4744 C C . CYS A 1 597 ? 30.658 9.625 -17.764 1.00 91.06 597 CYS A C 1
ATOM 4746 O O . CYS A 1 597 ? 30.608 10.197 -18.849 1.00 91.06 597 CYS A O 1
ATOM 4748 N N . GLU A 1 598 ? 30.822 8.301 -17.668 1.00 89.88 598 GLU A N 1
ATOM 4749 C CA . GLU A 1 598 ? 30.957 7.422 -18.842 1.00 89.88 598 GLU A CA 1
ATOM 4750 C C . GLU A 1 598 ? 29.735 7.529 -19.771 1.00 89.88 598 GLU A C 1
ATOM 4752 O O . GLU A 1 598 ? 29.862 7.702 -20.986 1.00 89.88 598 GLU A O 1
ATOM 4757 N N . PHE A 1 599 ? 28.537 7.500 -19.186 1.00 88.56 599 PHE A N 1
ATOM 4758 C CA . PHE A 1 599 ? 27.276 7.644 -19.907 1.00 88.56 599 PHE A CA 1
ATOM 4759 C C . PHE A 1 599 ? 27.126 9.002 -20.613 1.00 88.56 599 PHE A C 1
ATOM 4761 O O . PHE A 1 599 ? 26.711 9.059 -21.774 1.00 88.56 599 PHE A O 1
ATOM 4768 N N . LEU A 1 600 ? 27.470 10.106 -19.948 1.00 89.81 600 LEU A N 1
ATOM 4769 C CA . LEU A 1 600 ? 27.360 11.448 -20.527 1.00 89.81 600 LEU A CA 1
ATOM 4770 C C . LEU A 1 600 ? 28.449 11.724 -21.570 1.00 89.81 600 LEU A C 1
ATOM 4772 O O . LEU A 1 600 ? 28.163 12.387 -22.568 1.00 89.81 600 LEU A O 1
ATOM 4776 N N . HIS A 1 601 ? 29.651 11.160 -21.403 1.00 91.75 601 HIS A N 1
ATOM 4777 C CA . HIS A 1 601 ? 30.684 11.139 -22.446 1.00 91.75 601 HIS A CA 1
ATOM 4778 C C . HIS A 1 601 ? 30.168 10.451 -23.709 1.00 91.75 601 HIS A C 1
ATOM 4780 O O . HIS A 1 601 ? 30.293 11.009 -24.799 1.00 91.75 601 HIS A O 1
ATOM 4786 N N . TRP A 1 602 ? 29.504 9.298 -23.566 1.00 91.44 602 TRP A N 1
ATOM 4787 C CA . TRP A 1 602 ? 28.848 8.625 -24.689 1.00 91.44 602 TRP A CA 1
ATOM 4788 C C . TRP A 1 602 ? 27.776 9.519 -25.337 1.00 91.44 602 TRP A C 1
ATOM 4790 O O . TRP A 1 602 ? 27.767 9.682 -26.557 1.00 91.44 602 TRP A O 1
ATOM 4800 N N . CYS A 1 603 ? 26.915 10.167 -24.545 1.00 87.56 603 CYS A N 1
ATOM 4801 C CA . CYS A 1 603 ? 25.879 11.062 -25.076 1.00 87.56 603 CYS A CA 1
ATOM 4802 C C . CYS A 1 603 ? 26.475 12.227 -25.883 1.00 87.56 603 CYS A C 1
ATOM 4804 O O . CYS A 1 603 ? 25.947 12.581 -26.939 1.00 87.56 603 CYS A O 1
ATOM 4806 N N . ALA A 1 604 ? 27.581 12.800 -25.402 1.00 88.94 604 ALA A N 1
ATOM 4807 C CA . ALA A 1 604 ? 28.308 13.868 -26.079 1.00 88.94 604 ALA A CA 1
ATOM 4808 C C . ALA A 1 604 ? 29.006 13.373 -27.355 1.00 88.94 604 ALA A C 1
ATOM 4810 O O . ALA A 1 604 ? 29.022 14.054 -28.384 1.00 88.94 604 ALA A O 1
ATOM 4811 N N . ASP A 1 605 ? 29.571 12.165 -27.324 1.00 88.25 605 ASP A N 1
ATOM 4812 C CA . ASP A 1 605 ? 30.281 11.597 -28.465 1.00 88.25 605 ASP A CA 1
ATOM 4813 C C . ASP A 1 605 ? 29.387 11.326 -29.664 1.00 88.25 605 ASP A C 1
ATOM 4815 O O . ASP A 1 605 ? 29.817 11.562 -30.799 1.00 88.25 605 ASP A O 1
ATOM 4819 N N . TYR A 1 606 ? 28.138 10.947 -29.403 1.00 86.00 606 TYR A N 1
ATOM 4820 C CA . TYR A 1 606 ? 27.158 10.593 -30.426 1.00 86.00 606 TYR A CA 1
ATOM 4821 C C . TYR A 1 606 ? 26.063 11.642 -30.618 1.00 86.00 606 TYR A C 1
ATOM 4823 O O . TYR A 1 606 ? 25.018 11.345 -31.188 1.00 86.00 606 TYR A O 1
ATOM 4831 N N . GLY A 1 607 ? 26.323 12.884 -30.203 1.00 74.94 607 GLY A N 1
ATOM 4832 C CA . GLY A 1 607 ? 25.521 14.049 -30.579 1.00 74.94 607 GLY A CA 1
ATOM 4833 C C . GLY A 1 607 ? 24.157 14.152 -29.899 1.00 74.94 607 GLY A C 1
ATOM 4834 O O . GLY A 1 607 ? 23.359 14.982 -30.319 1.00 74.94 607 GLY A O 1
ATOM 4835 N N . VAL A 1 608 ? 23.890 13.350 -28.862 1.00 79.50 608 VAL A N 1
ATOM 4836 C CA . VAL A 1 608 ? 22.671 13.437 -28.035 1.00 79.50 608 VAL A CA 1
ATOM 4837 C C . VAL A 1 608 ? 22.731 14.645 -27.096 1.00 79.50 608 VAL A C 1
ATOM 4839 O O . VAL A 1 608 ? 21.721 15.313 -26.890 1.00 79.50 608 VAL A O 1
ATOM 4842 N N . LEU A 1 609 ? 23.919 14.932 -26.556 1.00 83.94 609 LEU A N 1
ATOM 4843 C CA . LEU A 1 609 ? 24.248 16.132 -25.778 1.00 83.94 609 LEU A CA 1
ATOM 4844 C C . LEU A 1 609 ? 25.444 16.847 -26.421 1.00 83.94 609 LEU A C 1
ATOM 4846 O O . LEU A 1 609 ? 26.165 16.266 -27.232 1.00 83.94 609 LEU A O 1
ATOM 4850 N N . GLY A 1 610 ? 25.658 18.119 -26.095 1.00 73.81 610 GLY A N 1
ATOM 4851 C CA . GLY A 1 610 ? 26.780 18.906 -26.620 1.00 73.81 610 GLY A CA 1
ATOM 4852 C C . GLY A 1 610 ? 26.649 19.303 -28.097 1.00 73.81 610 GLY A C 1
ATOM 4853 O O . GLY A 1 610 ? 27.557 19.929 -28.650 1.00 73.81 610 GLY A O 1
ATOM 4854 N N . ALA A 1 611 ? 25.513 18.987 -28.724 1.00 73.75 611 ALA A N 1
ATOM 4855 C CA . ALA A 1 611 ? 25.053 19.530 -29.996 1.00 73.75 611 ALA A CA 1
ATOM 4856 C C . ALA A 1 611 ? 23.931 20.538 -29.708 1.00 73.75 611 ALA A C 1
ATOM 4858 O O . ALA A 1 611 ? 23.058 20.247 -28.895 1.00 73.75 611 ALA A O 1
ATOM 4859 N N . LYS A 1 612 ? 23.948 21.721 -30.341 1.00 65.56 612 LYS A N 1
ATOM 4860 C CA . LYS A 1 612 ? 22.966 22.798 -30.099 1.00 65.56 612 LYS A CA 1
ATOM 4861 C C . LYS A 1 612 ? 21.582 22.419 -30.650 1.00 65.56 612 LYS A C 1
ATOM 4863 O O . LYS A 1 612 ? 21.145 22.920 -31.684 1.00 65.56 612 LYS A O 1
ATOM 4868 N N . LEU A 1 613 ? 20.931 21.490 -29.965 1.00 67.31 613 LEU A N 1
ATOM 4869 C CA . LEU A 1 613 ? 19.644 20.891 -30.272 1.00 67.31 613 LEU A CA 1
ATOM 4870 C C . LEU A 1 613 ? 18.695 21.158 -29.106 1.00 67.31 613 LEU A C 1
ATOM 4872 O O . LEU A 1 613 ? 19.114 21.295 -27.960 1.00 67.31 613 LEU A O 1
ATOM 4876 N N . SER A 1 614 ? 17.404 21.229 -29.407 1.00 63.28 614 SER A N 1
ATOM 4877 C CA . SER A 1 614 ? 16.354 21.308 -28.391 1.00 63.28 614 SER A CA 1
ATOM 4878 C C . SER A 1 614 ? 15.283 20.272 -28.682 1.00 63.28 614 SER A C 1
ATOM 4880 O O . SER A 1 614 ? 15.108 19.858 -29.831 1.00 63.28 614 SER A O 1
ATOM 4882 N N . SER A 1 615 ? 14.555 19.861 -27.652 1.00 62.94 615 SER A N 1
ATOM 4883 C CA . SER A 1 615 ? 13.486 18.882 -27.776 1.00 62.94 615 SER A CA 1
ATOM 4884 C C . SER A 1 615 ? 12.187 19.414 -27.163 1.00 62.94 615 SER A C 1
ATOM 4886 O O . SER A 1 615 ? 12.192 20.218 -26.232 1.00 62.94 615 SER A O 1
ATOM 4888 N N . THR A 1 616 ? 11.046 18.975 -27.687 1.00 60.03 616 THR A N 1
ATOM 4889 C CA . THR A 1 616 ? 9.743 19.160 -27.035 1.00 60.03 616 THR A CA 1
ATOM 4890 C C . THR A 1 616 ? 8.975 17.853 -27.051 1.00 60.03 616 THR A C 1
ATOM 4892 O O . THR A 1 616 ? 8.991 17.153 -28.064 1.00 60.03 616 THR A O 1
ATOM 4895 N N . VAL A 1 617 ? 8.248 17.557 -25.975 1.00 60.41 617 VAL A N 1
ATOM 4896 C CA . VAL A 1 617 ? 7.396 16.367 -25.878 1.00 60.41 617 VAL A CA 1
ATOM 4897 C C . VAL A 1 617 ? 5.935 16.759 -26.117 1.00 60.41 617 VAL A C 1
ATOM 4899 O O . VAL A 1 617 ? 5.416 17.646 -25.441 1.00 60.41 617 VAL A O 1
ATOM 4902 N N . ARG A 1 618 ? 5.245 16.107 -27.062 1.00 57.91 618 ARG A N 1
ATOM 4903 C CA . ARG A 1 618 ? 3.778 16.215 -27.227 1.00 57.91 618 ARG A CA 1
ATOM 4904 C C . ARG A 1 618 ? 3.183 14.835 -27.463 1.00 57.91 618 ARG A C 1
ATOM 4906 O O . ARG A 1 618 ? 3.695 14.094 -28.290 1.00 57.91 618 ARG A O 1
ATOM 4913 N N . SER A 1 619 ? 2.107 14.489 -26.753 1.00 55.94 619 SER A N 1
ATOM 4914 C CA . SER A 1 619 ? 1.396 13.208 -26.927 1.00 55.94 619 SER A CA 1
ATOM 4915 C C . SER A 1 619 ? 2.311 11.969 -26.892 1.00 55.94 619 SER A C 1
ATOM 4917 O O . SER A 1 619 ? 2.131 11.058 -27.693 1.00 55.94 619 SER A O 1
ATOM 4919 N N . GLN A 1 620 ? 3.300 11.945 -25.984 1.00 53.56 620 GLN A N 1
ATOM 4920 C CA . GLN A 1 620 ? 4.330 10.890 -25.876 1.00 53.56 620 GLN A CA 1
ATOM 4921 C C . GLN A 1 620 ? 5.267 10.772 -27.098 1.00 53.56 620 GLN A C 1
ATOM 4923 O O . GLN A 1 620 ? 5.875 9.734 -27.331 1.00 53.56 620 GLN A O 1
ATOM 4928 N N . GLN A 1 621 ? 5.403 11.836 -27.891 1.00 56.28 621 GLN A N 1
ATOM 4929 C CA . GLN A 1 621 ? 6.324 11.913 -29.026 1.00 56.28 621 GLN A CA 1
ATOM 4930 C C . GLN A 1 621 ? 7.324 13.043 -28.830 1.00 56.28 621 GLN A C 1
ATOM 4932 O O . GLN A 1 621 ? 6.989 14.073 -28.234 1.00 56.28 621 GLN A O 1
ATOM 4937 N N . ILE A 1 622 ? 8.534 12.863 -29.358 1.00 58.38 622 ILE A N 1
ATOM 4938 C CA . ILE A 1 622 ? 9.624 13.824 -29.211 1.00 58.38 622 ILE A CA 1
ATOM 4939 C C . ILE A 1 622 ? 9.882 14.510 -30.543 1.00 58.38 622 ILE A C 1
ATOM 4941 O O . ILE A 1 622 ? 10.085 13.876 -31.580 1.00 58.38 622 ILE A O 1
ATOM 4945 N N . TYR A 1 623 ? 9.858 15.835 -30.484 1.00 59.28 623 TYR A N 1
ATOM 4946 C CA . TYR A 1 623 ? 10.138 16.727 -31.596 1.00 59.28 623 TYR A CA 1
ATOM 4947 C C . TYR A 1 623 ? 11.475 17.389 -31.327 1.00 59.28 623 TYR A C 1
ATOM 4949 O O . TYR A 1 623 ? 11.675 17.935 -30.245 1.00 59.28 623 TYR A O 1
ATOM 4957 N N . VAL A 1 624 ? 12.364 17.337 -32.306 1.00 58.72 624 VAL A N 1
ATOM 4958 C CA . VAL A 1 624 ? 13.725 17.857 -32.207 1.00 58.72 624 VAL A CA 1
ATOM 4959 C C . VAL A 1 624 ? 13.792 19.089 -33.078 1.00 58.72 624 VAL A C 1
ATOM 4961 O O . VAL A 1 624 ? 13.434 19.039 -34.256 1.00 58.72 624 VAL A O 1
ATOM 4964 N N . HIS A 1 625 ? 14.240 20.196 -32.507 1.00 61.59 625 HIS A N 1
ATOM 4965 C CA . HIS A 1 625 ? 14.325 21.461 -33.217 1.00 61.59 625 HIS A CA 1
ATOM 4966 C C . HIS A 1 625 ? 15.785 21.880 -33.328 1.00 61.59 625 HIS A C 1
ATOM 4968 O O . HIS A 1 625 ? 16.521 21.890 -32.339 1.00 61.59 625 HIS A O 1
ATOM 4974 N N . SER A 1 626 ? 16.180 22.286 -34.536 1.00 56.44 626 SER A N 1
ATOM 4975 C CA . SER A 1 626 ? 17.492 22.881 -34.822 1.00 56.44 626 SER A CA 1
ATOM 4976 C C . SER A 1 626 ? 17.681 24.253 -34.164 1.00 56.44 626 SER A C 1
ATOM 4978 O O . SER A 1 626 ? 18.785 24.790 -34.152 1.00 56.44 626 SER A O 1
ATOM 4980 N N . GLN A 1 627 ? 16.596 24.850 -33.663 1.00 54.34 627 GLN A N 1
ATOM 4981 C CA . GLN A 1 627 ? 16.594 26.043 -32.826 1.00 54.34 627 GLN A CA 1
ATOM 4982 C C . GLN A 1 627 ? 15.526 25.897 -31.735 1.00 54.34 627 GLN A C 1
ATOM 4984 O O . GLN A 1 627 ? 14.432 25.423 -32.049 1.00 54.34 627 GLN A O 1
ATOM 4989 N N . PRO A 1 628 ? 15.798 26.330 -30.494 1.00 52.94 628 PRO A N 1
ATOM 4990 C CA . PRO A 1 628 ? 14.824 26.257 -29.418 1.00 52.94 628 PRO A CA 1
ATOM 4991 C C . PRO A 1 628 ? 13.552 27.047 -29.758 1.00 52.94 628 PRO A C 1
ATOM 4993 O O . PRO A 1 628 ? 13.642 28.177 -30.271 1.00 52.94 628 PRO A O 1
ATOM 4996 N N . PRO A 1 629 ? 12.355 26.479 -29.499 1.00 50.50 629 PRO A N 1
ATOM 4997 C CA . PRO A 1 629 ? 11.110 27.229 -29.585 1.00 50.50 629 PRO A CA 1
ATOM 4998 C C . PRO A 1 629 ? 11.164 28.450 -28.650 1.00 50.50 629 PRO A C 1
ATOM 5000 O O . PRO A 1 629 ? 11.967 28.513 -27.719 1.00 50.50 629 PRO A O 1
ATOM 5003 N N . ALA A 1 630 ? 10.388 29.490 -28.967 1.00 52.78 630 ALA A N 1
ATOM 5004 C CA . ALA A 1 630 ? 10.568 30.830 -28.392 1.00 52.78 630 ALA A CA 1
ATOM 5005 C C . ALA A 1 630 ? 10.473 30.885 -26.851 1.00 52.78 630 ALA A C 1
ATOM 5007 O O . ALA A 1 630 ? 11.078 31.760 -26.240 1.00 52.78 630 ALA A O 1
ATOM 5008 N N . ASP A 1 631 ? 9.755 29.944 -26.246 1.00 47.00 631 ASP A N 1
ATOM 5009 C CA . ASP A 1 631 ? 9.582 29.718 -24.808 1.00 47.00 631 ASP A CA 1
ATOM 5010 C C . ASP A 1 631 ? 10.791 29.054 -24.122 1.00 47.00 631 ASP A C 1
ATOM 5012 O O . ASP A 1 631 ? 10.971 29.212 -22.917 1.00 47.00 631 ASP A O 1
ATOM 5016 N N . LEU A 1 632 ? 11.651 28.360 -24.875 1.00 49.41 632 LEU A N 1
ATOM 5017 C CA . LEU A 1 632 ? 12.863 27.697 -24.372 1.00 49.41 632 LEU A CA 1
ATOM 5018 C C . LEU A 1 632 ? 14.145 28.527 -24.546 1.00 49.41 632 LEU A C 1
ATOM 5020 O O . LEU A 1 632 ? 15.162 28.196 -23.941 1.00 49.41 632 LEU A O 1
ATOM 5024 N N . ARG A 1 633 ? 14.091 29.638 -25.296 1.00 54.28 633 ARG A N 1
ATOM 5025 C CA . ARG A 1 633 ? 15.236 30.546 -25.536 1.00 54.28 633 ARG A CA 1
ATOM 5026 C C . ARG A 1 633 ? 15.789 31.217 -24.276 1.00 54.28 633 ARG A C 1
ATOM 5028 O O . ARG A 1 633 ? 16.920 31.684 -24.288 1.00 54.28 633 ARG A O 1
ATOM 5035 N N . ALA A 1 634 ? 15.012 31.264 -23.192 1.00 55.28 634 ALA A N 1
ATOM 5036 C CA . ALA A 1 634 ? 15.464 31.774 -21.895 1.00 55.28 634 ALA A CA 1
ATOM 5037 C C . ALA A 1 634 ? 16.557 30.899 -21.243 1.00 55.28 634 ALA A C 1
ATOM 5039 O O . ALA A 1 634 ? 17.164 31.321 -20.264 1.00 55.28 634 ALA A O 1
ATOM 5040 N N . TYR A 1 635 ? 16.807 29.699 -21.783 1.00 59.59 635 TYR A N 1
ATOM 5041 C CA . TYR A 1 635 ? 17.767 28.721 -21.262 1.00 59.59 635 TYR A CA 1
ATOM 5042 C C . TYR A 1 635 ? 18.884 28.378 -22.258 1.00 59.59 635 TYR A C 1
ATOM 5044 O O . TYR A 1 635 ? 19.612 27.413 -22.038 1.00 59.59 635 TYR A O 1
ATOM 5052 N N . ASP A 1 636 ? 19.053 29.168 -23.328 1.00 62.06 636 ASP A N 1
ATOM 5053 C CA . ASP A 1 636 ? 20.149 29.008 -24.302 1.00 62.06 636 ASP A CA 1
ATOM 5054 C C . ASP A 1 636 ? 21.536 29.020 -23.624 1.00 62.06 636 ASP A C 1
ATOM 5056 O O . ASP A 1 636 ? 22.469 28.377 -24.105 1.00 62.06 636 ASP A O 1
ATOM 5060 N N . ASP A 1 637 ? 21.652 29.688 -22.472 1.00 75.00 637 ASP A N 1
ATOM 5061 C CA . ASP A 1 637 ? 22.874 29.785 -21.668 1.00 75.00 637 ASP A CA 1
ATOM 5062 C C . ASP A 1 637 ? 23.204 28.509 -20.870 1.00 75.00 637 ASP A C 1
ATOM 5064 O O . ASP A 1 637 ? 24.259 28.447 -20.232 1.00 75.00 637 ASP A O 1
ATOM 5068 N N . PHE A 1 638 ? 22.336 27.489 -20.863 1.00 86.25 638 PHE A N 1
ATOM 5069 C CA . PHE A 1 638 ? 22.609 26.197 -20.210 1.00 86.25 638 PHE A CA 1
ATOM 5070 C C . PHE A 1 638 ? 23.316 25.194 -21.113 1.00 86.25 638 PHE A C 1
ATOM 5072 O O . PHE A 1 638 ? 23.787 24.165 -20.619 1.00 86.25 638 PHE A O 1
ATOM 5079 N N . PHE A 1 639 ? 23.408 25.505 -22.403 1.00 87.44 639 PHE A N 1
ATOM 5080 C CA . PHE A 1 639 ? 24.116 24.683 -23.361 1.00 87.44 639 PHE A CA 1
ATOM 5081 C C . PHE A 1 639 ? 25.623 24.718 -23.101 1.00 87.44 639 PHE A C 1
ATOM 5083 O O . PHE A 1 639 ? 26.211 25.790 -22.929 1.00 87.44 639 PHE A O 1
ATOM 5090 N N . VAL A 1 640 ? 26.258 23.549 -23.125 1.00 88.31 640 VAL A N 1
ATOM 5091 C CA . VAL A 1 640 ? 27.721 23.426 -23.094 1.00 88.31 640 VAL A CA 1
ATOM 5092 C C . VAL A 1 640 ? 28.167 22.652 -24.334 1.00 88.31 640 VAL A C 1
ATOM 5094 O O . VAL A 1 640 ? 27.694 21.533 -24.541 1.00 88.31 640 VAL A O 1
ATOM 5097 N N . PRO A 1 641 ? 29.061 23.207 -25.177 1.00 89.06 641 PRO A N 1
ATOM 5098 C CA . PRO A 1 641 ? 29.572 22.505 -26.348 1.00 89.06 641 PRO A CA 1
ATOM 5099 C C . PRO A 1 641 ? 30.230 21.176 -25.978 1.00 89.06 641 PRO A C 1
ATOM 5101 O O . PRO A 1 641 ? 30.863 21.065 -24.931 1.00 89.06 641 PRO A O 1
ATOM 5104 N N . LYS A 1 642 ? 30.129 20.188 -26.874 1.00 89.50 642 LYS A N 1
ATOM 5105 C CA . LYS A 1 642 ? 30.662 18.828 -26.692 1.00 89.50 642 LYS A CA 1
ATOM 5106 C C . LYS A 1 642 ? 32.038 18.772 -26.012 1.00 89.50 642 LYS A C 1
ATOM 5108 O O . LYS A 1 642 ? 32.181 18.070 -25.015 1.00 89.50 642 LYS A O 1
ATOM 5113 N N . ASP A 1 643 ? 33.036 19.466 -26.555 1.00 92.06 643 ASP A N 1
ATOM 5114 C CA . ASP A 1 643 ? 34.419 19.348 -26.073 1.00 92.06 643 ASP A CA 1
ATOM 5115 C C . ASP A 1 643 ? 34.590 19.946 -24.669 1.00 92.06 643 ASP A C 1
ATOM 5117 O O . ASP A 1 643 ? 35.236 19.337 -23.814 1.00 92.06 643 ASP A O 1
ATOM 5121 N N . ASP A 1 644 ? 33.943 21.084 -24.406 1.00 92.38 644 ASP A N 1
ATOM 5122 C CA . ASP A 1 644 ? 33.937 21.722 -23.088 1.00 92.38 644 ASP A CA 1
ATOM 5123 C C . ASP A 1 644 ? 33.189 20.854 -22.067 1.00 92.38 644 ASP A C 1
ATOM 5125 O O . ASP A 1 644 ? 33.690 20.615 -20.971 1.00 92.38 644 ASP A O 1
ATOM 5129 N N . PHE A 1 645 ? 32.036 20.293 -22.447 1.00 93.75 645 PHE A N 1
ATOM 5130 C CA . PHE A 1 645 ? 31.231 19.424 -21.588 1.00 93.75 645 PHE A CA 1
ATOM 5131 C C . PHE A 1 645 ? 32.010 18.178 -21.158 1.00 93.75 645 PHE A C 1
ATOM 5133 O O . PHE A 1 645 ? 32.077 17.874 -19.967 1.00 93.75 645 PHE A O 1
ATOM 5140 N N . LYS A 1 646 ? 32.660 17.489 -22.105 1.00 95.25 646 LYS A N 1
ATOM 5141 C CA . LYS A 1 646 ? 33.496 16.309 -21.824 1.00 95.25 646 LYS A CA 1
ATOM 5142 C C . LYS A 1 646 ? 34.668 16.646 -20.905 1.00 95.25 646 LYS A C 1
ATOM 5144 O O . LYS A 1 646 ? 34.892 15.941 -19.924 1.00 95.25 646 LYS A O 1
ATOM 5149 N N . LYS A 1 647 ? 35.373 17.747 -21.184 1.00 95.75 647 LYS A N 1
ATOM 5150 C CA . LYS A 1 647 ? 36.478 18.219 -20.342 1.00 95.75 647 LYS A CA 1
ATOM 5151 C C . LYS A 1 647 ? 36.011 18.465 -18.904 1.00 95.75 647 LYS A C 1
ATOM 5153 O O . LYS A 1 647 ? 36.662 18.022 -17.962 1.00 95.75 647 LYS A O 1
ATOM 5158 N N . THR A 1 648 ? 34.873 19.127 -18.726 1.00 96.00 648 THR A N 1
ATOM 5159 C CA . THR A 1 648 ? 34.330 19.404 -17.394 1.00 96.00 648 THR A CA 1
ATOM 5160 C C . THR A 1 648 ? 33.862 18.136 -16.673 1.00 96.00 648 THR A C 1
ATOM 5162 O O . THR A 1 648 ? 34.051 18.024 -15.464 1.00 96.00 648 THR A O 1
ATOM 5165 N N . LEU A 1 649 ? 33.303 17.145 -17.379 1.00 96.19 649 LEU A N 1
ATOM 5166 C CA . LEU A 1 649 ? 32.980 15.839 -16.781 1.00 96.19 649 LEU A CA 1
ATOM 5167 C C . LEU A 1 649 ? 34.226 15.140 -16.219 1.00 96.19 649 LEU A C 1
ATOM 5169 O O . LEU A 1 649 ? 34.158 14.554 -15.134 1.00 96.19 649 LEU A O 1
ATOM 5173 N N . ASP A 1 650 ? 35.357 15.232 -16.921 1.00 96.06 650 ASP A N 1
ATOM 5174 C CA . ASP A 1 650 ? 36.636 14.681 -16.459 1.00 96.06 650 ASP A CA 1
ATOM 5175 C C . ASP A 1 650 ? 37.162 15.426 -15.223 1.00 96.06 650 ASP A C 1
ATOM 5177 O O . ASP A 1 650 ? 37.644 14.800 -14.275 1.00 96.06 650 ASP A O 1
ATOM 5181 N N . GLU A 1 651 ? 37.014 16.753 -15.184 1.00 95.81 651 GLU A N 1
ATOM 5182 C CA . GLU A 1 651 ? 37.356 17.577 -14.017 1.00 95.81 651 GLU A CA 1
ATOM 5183 C C . GLU A 1 651 ? 36.498 17.218 -12.790 1.00 95.81 651 GLU A C 1
ATOM 5185 O O . GLU A 1 651 ? 37.036 17.050 -11.690 1.00 95.81 651 GLU A O 1
ATOM 5190 N N . ILE A 1 652 ? 35.184 17.029 -12.972 1.00 95.12 652 ILE A N 1
ATOM 5191 C CA . ILE A 1 652 ? 34.257 16.588 -11.913 1.00 95.12 652 ILE A CA 1
ATOM 5192 C C . ILE A 1 652 ? 34.648 15.199 -11.397 1.00 95.12 652 ILE A C 1
ATOM 5194 O O . ILE A 1 652 ? 34.694 14.980 -10.181 1.00 95.12 652 ILE A O 1
ATOM 5198 N N . LEU A 1 653 ? 34.943 14.257 -12.298 1.00 94.06 653 LEU A N 1
ATOM 5199 C CA . LEU A 1 653 ? 35.351 12.907 -11.917 1.00 94.06 653 LEU A CA 1
ATOM 5200 C C . LEU A 1 653 ? 36.658 12.937 -11.116 1.00 94.06 653 LEU A C 1
ATOM 5202 O O . LEU A 1 653 ? 36.711 12.372 -10.024 1.00 94.06 653 LEU A O 1
ATOM 5206 N N . ALA A 1 654 ? 37.678 13.650 -11.599 1.00 93.62 654 ALA A N 1
ATOM 5207 C CA . ALA A 1 654 ? 38.957 13.790 -10.905 1.00 93.62 654 ALA A CA 1
ATOM 5208 C C . ALA A 1 654 ? 38.799 14.448 -9.521 1.00 93.62 654 ALA A C 1
ATOM 5210 O O . ALA A 1 654 ? 39.452 14.047 -8.550 1.00 93.62 654 ALA A O 1
ATOM 5211 N N . TRP A 1 655 ? 37.905 15.433 -9.403 1.00 92.81 655 TRP A N 1
ATOM 5212 C CA . TRP A 1 655 ? 37.570 16.069 -8.130 1.00 92.81 655 TRP A CA 1
ATOM 5213 C C . TRP A 1 655 ? 36.941 15.083 -7.139 1.00 92.81 655 TRP A C 1
ATOM 5215 O O . TRP A 1 655 ? 37.377 15.003 -5.984 1.00 92.81 655 TRP A O 1
ATOM 5225 N N . HIS A 1 656 ? 35.980 14.268 -7.582 1.00 90.88 656 HIS A N 1
ATOM 5226 C CA . HIS A 1 656 ? 35.394 13.215 -6.750 1.00 90.88 656 HIS A CA 1
ATOM 5227 C C . HIS A 1 656 ? 36.417 12.139 -6.376 1.00 90.88 656 HIS A C 1
ATOM 5229 O O . HIS A 1 656 ? 36.499 11.778 -5.204 1.00 90.88 656 HIS A O 1
ATOM 5235 N N . GLU A 1 657 ? 37.257 11.683 -7.307 1.00 90.44 657 GLU A N 1
ATOM 5236 C CA . GLU A 1 657 ? 38.313 10.694 -7.039 1.00 90.44 657 GLU A CA 1
ATOM 5237 C C . GLU A 1 657 ? 39.315 11.180 -5.989 1.00 90.44 657 GLU A C 1
ATOM 5239 O O . GLU A 1 657 ? 39.649 10.444 -5.058 1.00 90.44 657 GLU A O 1
ATOM 5244 N N . LYS A 1 658 ? 39.726 12.453 -6.064 1.00 87.88 658 LYS A N 1
ATOM 5245 C CA . LYS A 1 658 ? 40.578 13.091 -5.047 1.00 87.88 658 LYS A CA 1
ATOM 5246 C C . LYS A 1 658 ? 39.921 13.086 -3.663 1.00 87.88 658 LYS A C 1
ATOM 5248 O O . LYS A 1 658 ? 40.611 12.968 -2.650 1.00 87.88 658 LYS A O 1
ATOM 5253 N N . ARG A 1 659 ? 38.596 13.230 -3.610 1.00 82.19 659 ARG A N 1
ATOM 5254 C CA . ARG A 1 659 ? 37.814 13.325 -2.368 1.00 82.19 659 ARG A CA 1
ATOM 5255 C C . ARG A 1 659 ? 37.375 11.964 -1.813 1.00 82.19 659 ARG A C 1
ATOM 5257 O O . ARG A 1 659 ? 37.013 11.891 -0.640 1.00 82.19 659 ARG A O 1
ATOM 5264 N N . HIS A 1 660 ? 37.419 10.896 -2.617 1.00 77.94 660 HIS A N 1
ATOM 5265 C CA . HIS A 1 660 ? 36.824 9.592 -2.299 1.00 77.94 660 HIS A CA 1
ATOM 5266 C C . HIS A 1 660 ? 37.809 8.439 -2.536 1.00 77.94 660 HIS A C 1
ATOM 5268 O O . HIS A 1 660 ? 37.859 7.849 -3.610 1.00 77.94 660 HIS A O 1
ATOM 5274 N N . SER A 1 661 ? 38.540 8.024 -1.500 1.00 59.12 661 SER A N 1
ATOM 5275 C CA . SER A 1 661 ? 39.493 6.904 -1.596 1.00 59.12 661 SER A CA 1
ATOM 5276 C C . SER A 1 661 ? 38.902 5.517 -1.277 1.00 59.12 661 SER A C 1
ATOM 5278 O O . SER A 1 661 ? 39.587 4.515 -1.457 1.00 59.12 661 SER A O 1
ATOM 5280 N N . ALA A 1 662 ? 37.642 5.427 -0.816 1.00 59.31 662 ALA A N 1
ATOM 5281 C CA . ALA A 1 662 ? 37.042 4.179 -0.307 1.00 59.31 662 ALA A CA 1
ATOM 5282 C C . ALA A 1 662 ? 35.572 3.916 -0.719 1.00 59.31 662 ALA A C 1
ATOM 5284 O O . ALA A 1 662 ? 34.916 3.083 -0.094 1.00 59.31 662 ALA A O 1
ATOM 5285 N N . GLY A 1 663 ? 35.022 4.638 -1.705 1.00 60.38 663 GLY A N 1
ATOM 5286 C CA . GLY A 1 663 ? 33.631 4.437 -2.163 1.00 60.38 663 GLY A CA 1
ATOM 5287 C C . GLY A 1 663 ? 32.542 4.803 -1.138 1.00 60.38 663 GLY A C 1
ATOM 5288 O O . GLY A 1 663 ? 31.435 4.282 -1.200 1.00 60.38 663 GLY A O 1
ATOM 5289 N N . LYS A 1 664 ? 32.850 5.673 -0.165 1.00 63.09 664 LYS A N 1
ATOM 5290 C CA . LYS A 1 664 ? 31.902 6.190 0.842 1.00 63.09 664 LYS A CA 1
ATOM 5291 C C . LYS A 1 664 ? 31.520 7.639 0.537 1.00 63.09 664 LYS A C 1
ATOM 5293 O O . LYS A 1 664 ? 32.294 8.344 -0.103 1.00 63.09 664 LYS A O 1
ATOM 5298 N N . LEU A 1 665 ? 30.371 8.081 1.057 1.00 67.31 665 LEU A N 1
ATOM 5299 C CA . LEU A 1 665 ? 29.962 9.489 1.036 1.00 67.31 665 LEU A CA 1
ATOM 5300 C C . LEU A 1 665 ? 30.978 10.364 1.806 1.00 67.31 665 LEU A C 1
ATOM 5302 O O . LEU A 1 665 ? 31.315 10.026 2.947 1.00 67.31 665 LEU A O 1
ATOM 5306 N N . PRO A 1 666 ? 31.468 11.463 1.209 1.00 70.94 666 PRO A N 1
ATOM 5307 C CA . PRO A 1 666 ? 32.449 12.365 1.798 1.00 70.94 666 PRO A CA 1
ATOM 5308 C C . PRO A 1 666 ? 31.744 13.421 2.666 1.00 70.94 666 PRO A C 1
ATOM 5310 O O . PRO A 1 666 ? 30.526 13.408 2.851 1.00 70.94 666 PRO A O 1
ATOM 5313 N N . THR A 1 667 ? 32.506 14.393 3.166 1.00 78.38 667 THR A N 1
ATOM 5314 C CA . THR A 1 667 ? 31.941 15.621 3.736 1.00 78.38 667 THR A CA 1
ATOM 5315 C C . THR A 1 667 ? 31.074 16.340 2.694 1.00 78.38 667 THR A C 1
ATOM 5317 O O . THR A 1 667 ? 31.532 16.586 1.575 1.00 78.38 667 THR A O 1
ATOM 5320 N N . LEU A 1 668 ? 29.845 16.707 3.076 1.00 88.25 668 LEU A N 1
ATOM 5321 C CA . LEU A 1 668 ? 28.894 17.464 2.253 1.00 88.25 668 LEU A CA 1
ATOM 5322 C C . LEU A 1 668 ? 29.356 18.927 2.087 1.00 88.25 668 LEU A C 1
ATOM 5324 O O . LEU A 1 668 ? 28.851 19.833 2.748 1.00 88.25 668 LEU A O 1
ATOM 5328 N N . ALA A 1 669 ? 30.369 19.150 1.252 1.00 90.50 669 ALA A N 1
ATOM 5329 C CA . ALA A 1 669 ? 30.996 20.450 1.014 1.00 90.50 669 ALA A CA 1
ATOM 5330 C C . ALA A 1 669 ? 31.649 20.509 -0.373 1.00 90.50 669 ALA A C 1
ATOM 5332 O O . ALA A 1 669 ? 32.103 19.482 -0.872 1.00 90.50 669 ALA A O 1
ATOM 5333 N N . TRP A 1 670 ? 31.778 21.698 -0.948 1.00 93.12 670 TRP A N 1
ATOM 5334 C CA . TRP A 1 670 ? 32.733 21.977 -2.026 1.00 93.12 670 TRP A CA 1
ATOM 5335 C C . TRP A 1 670 ? 34.121 22.254 -1.430 1.00 93.12 670 TRP A C 1
ATOM 5337 O O . TRP A 1 670 ? 34.314 22.035 -0.231 1.00 93.12 670 TRP A O 1
ATOM 5347 N N . ASP A 1 671 ? 35.127 22.641 -2.221 1.00 90.25 671 ASP A N 1
ATOM 5348 C CA . ASP A 1 671 ? 36.480 22.794 -1.653 1.00 90.25 671 ASP A CA 1
ATOM 5349 C C . ASP A 1 671 ? 36.567 23.927 -0.618 1.00 90.25 671 ASP A C 1
ATOM 5351 O O . ASP A 1 671 ? 37.260 23.766 0.387 1.00 90.25 671 ASP A O 1
ATOM 5355 N N . ASN A 1 672 ? 35.830 25.027 -0.815 1.00 92.12 672 ASN A N 1
ATOM 5356 C CA . ASN A 1 672 ? 35.915 26.210 0.050 1.00 92.12 672 ASN A CA 1
ATOM 5357 C C . ASN A 1 672 ? 34.642 26.505 0.858 1.00 92.12 672 ASN A C 1
ATOM 5359 O O . ASN A 1 672 ? 34.676 27.360 1.740 1.00 92.12 672 ASN A O 1
ATOM 5363 N N . VAL A 1 673 ? 33.521 25.837 0.570 1.00 93.56 673 VAL A N 1
ATOM 5364 C CA . VAL A 1 673 ? 32.215 26.127 1.189 1.00 93.56 673 VAL A CA 1
ATOM 5365 C C . VAL A 1 673 ? 31.475 24.848 1.566 1.00 93.56 673 VAL A C 1
ATOM 5367 O O . VAL A 1 673 ? 31.548 23.843 0.855 1.00 93.56 673 VAL A O 1
ATOM 5370 N N . SER A 1 674 ? 30.734 24.864 2.675 1.00 93.19 674 SER A N 1
ATOM 5371 C CA . SER A 1 674 ? 29.904 23.718 3.052 1.00 93.19 674 SER A CA 1
ATOM 5372 C C . SER A 1 674 ? 28.557 23.722 2.321 1.00 93.19 674 SER A C 1
ATOM 5374 O O . SER A 1 674 ? 28.042 24.774 1.934 1.00 93.19 674 SER A O 1
ATOM 5376 N N . LEU A 1 675 ? 27.947 22.541 2.169 1.00 93.56 675 LEU A N 1
ATOM 5377 C CA . LEU A 1 675 ? 26.587 22.410 1.636 1.00 93.56 675 LEU A CA 1
ATOM 5378 C C . LEU A 1 675 ? 25.587 23.242 2.439 1.00 93.56 675 LEU A C 1
ATOM 5380 O O . LEU A 1 675 ? 24.698 23.861 1.862 1.00 93.56 675 LEU A O 1
ATOM 5384 N N . TYR A 1 676 ? 25.724 23.240 3.765 1.00 90.69 676 TYR A N 1
ATOM 5385 C CA . TYR A 1 676 ? 24.769 23.905 4.639 1.00 90.69 676 TYR A CA 1
ATOM 5386 C C . TYR A 1 676 ? 24.905 25.430 4.583 1.00 90.69 676 TYR A C 1
ATOM 5388 O O . TYR A 1 676 ? 23.888 26.116 4.629 1.00 90.69 676 TYR A O 1
ATOM 5396 N N . ASP A 1 677 ? 26.114 25.970 4.391 1.00 93.50 677 ASP A N 1
ATOM 5397 C CA . ASP A 1 677 ? 26.305 27.415 4.184 1.00 93.50 677 ASP A CA 1
ATOM 5398 C C . ASP A 1 677 ? 25.615 27.878 2.894 1.00 93.50 677 ASP A C 1
ATOM 5400 O O . ASP A 1 677 ? 24.887 28.870 2.886 1.00 93.50 677 ASP A O 1
ATOM 5404 N N . ILE A 1 678 ? 25.787 27.119 1.807 1.00 94.50 678 ILE A N 1
ATOM 5405 C CA . ILE A 1 678 ? 25.132 27.375 0.516 1.00 94.50 678 ILE A CA 1
ATOM 5406 C C . ILE A 1 678 ? 23.610 27.260 0.640 1.00 94.50 678 ILE A C 1
ATOM 5408 O O . ILE A 1 678 ? 22.885 28.160 0.216 1.00 94.50 678 ILE A O 1
ATOM 5412 N N . ALA A 1 679 ? 23.118 26.190 1.264 1.00 94.69 679 ALA A N 1
ATOM 5413 C CA . ALA A 1 679 ? 21.690 25.979 1.463 1.00 94.69 679 ALA A CA 1
ATOM 5414 C C . ALA A 1 679 ? 21.057 27.054 2.363 1.00 94.69 679 ALA A C 1
ATOM 5416 O O . ALA A 1 679 ? 19.931 27.474 2.114 1.00 94.69 679 ALA A O 1
ATOM 5417 N N . THR A 1 680 ? 21.790 27.546 3.366 1.00 95.00 680 THR A N 1
ATOM 5418 C CA . THR A 1 680 ? 21.352 28.653 4.230 1.00 95.00 680 THR A CA 1
ATOM 5419 C C . THR A 1 680 ? 21.258 29.960 3.451 1.00 95.00 680 THR A C 1
ATOM 5421 O O . THR A 1 680 ? 20.278 30.686 3.596 1.00 95.00 680 THR A O 1
ATOM 5424 N N . ARG A 1 681 ? 22.230 30.249 2.576 1.00 93.69 681 ARG A N 1
ATOM 5425 C CA . ARG A 1 681 ? 22.179 31.431 1.702 1.00 93.69 681 ARG A CA 1
ATOM 5426 C C . ARG A 1 681 ? 20.997 31.377 0.729 1.00 93.69 681 ARG A C 1
ATOM 5428 O O . ARG A 1 681 ? 20.346 32.395 0.540 1.00 93.69 681 ARG A O 1
ATOM 5435 N N . ALA A 1 682 ? 20.691 30.211 0.157 1.00 93.56 682 ALA A N 1
ATOM 5436 C CA . ALA A 1 682 ? 19.525 30.032 -0.717 1.00 93.56 682 ALA A CA 1
ATOM 5437 C C . ALA A 1 682 ? 18.187 30.122 0.049 1.00 93.56 682 ALA A C 1
ATOM 5439 O O . ALA A 1 682 ? 17.207 30.686 -0.436 1.00 93.56 682 ALA A O 1
ATOM 5440 N N . ALA A 1 683 ? 18.138 29.605 1.280 1.00 94.75 683 ALA A N 1
ATOM 5441 C CA . ALA A 1 683 ? 16.975 29.741 2.157 1.00 94.75 683 ALA A CA 1
ATOM 5442 C C . ALA A 1 683 ? 16.702 31.207 2.548 1.00 94.75 683 ALA A C 1
ATOM 5444 O O . ALA A 1 683 ? 15.551 31.598 2.722 1.00 94.75 683 ALA A O 1
ATOM 5445 N N . ALA A 1 684 ? 17.741 32.042 2.629 1.00 92.44 684 ALA A N 1
ATOM 5446 C CA . ALA A 1 684 ? 17.618 33.457 2.985 1.00 92.44 684 ALA A CA 1
ATOM 5447 C C . ALA A 1 684 ? 16.917 34.327 1.924 1.00 92.44 684 ALA A C 1
ATOM 5449 O O . ALA A 1 684 ? 16.600 35.476 2.208 1.00 92.44 684 ALA A O 1
ATOM 5450 N N . THR A 1 685 ? 16.660 33.811 0.721 1.00 89.31 685 THR A N 1
ATOM 5451 C CA . THR A 1 685 ? 15.951 34.521 -0.366 1.00 89.31 685 THR A CA 1
ATOM 5452 C C . THR A 1 685 ? 14.723 33.763 -0.861 1.00 89.31 685 THR A C 1
ATOM 5454 O O . THR A 1 685 ? 14.082 34.159 -1.830 1.00 89.31 685 THR A O 1
ATOM 5457 N N . SER A 1 686 ? 14.361 32.677 -0.180 1.00 93.56 686 SER A N 1
ATOM 5458 C CA . SER A 1 686 ? 13.220 31.841 -0.527 1.00 93.56 686 SER A CA 1
ATOM 5459 C C . SER A 1 686 ? 12.362 31.545 0.692 1.00 93.56 686 SER A C 1
ATOM 5461 O O . SER A 1 686 ? 12.747 31.798 1.832 1.00 93.56 686 SER A O 1
ATOM 5463 N N . THR A 1 687 ? 11.181 30.973 0.459 1.00 94.75 687 THR A N 1
ATOM 5464 C CA . THR A 1 687 ? 10.334 30.505 1.561 1.00 94.75 687 THR A CA 1
ATOM 5465 C C . THR A 1 687 ? 10.676 29.085 2.012 1.00 94.75 687 THR A C 1
ATOM 5467 O O . THR A 1 687 ? 9.932 28.510 2.799 1.00 94.75 687 THR A O 1
ATOM 5470 N N . LEU A 1 688 ? 11.719 28.462 1.460 1.00 95.44 688 LEU A N 1
ATOM 5471 C CA . LEU A 1 688 ? 12.083 27.072 1.734 1.00 95.44 688 LEU A CA 1
ATOM 5472 C C . LEU A 1 688 ? 13.244 27.005 2.735 1.00 95.44 688 LEU A C 1
ATOM 5474 O O . LEU A 1 688 ? 14.165 27.816 2.649 1.00 95.44 688 LEU A O 1
ATOM 5478 N N . PRO A 1 689 ? 13.252 26.020 3.648 1.00 95.44 689 PRO A N 1
ATOM 5479 C CA . PRO A 1 689 ? 14.293 25.902 4.659 1.00 95.44 689 PRO A CA 1
ATOM 5480 C C . PRO A 1 689 ? 15.612 25.357 4.087 1.00 95.44 689 PRO A C 1
ATOM 5482 O O . PRO A 1 689 ? 15.609 24.687 3.041 1.00 95.44 689 PRO A O 1
ATOM 5485 N N . PRO A 1 690 ? 16.741 25.540 4.802 1.00 95.00 690 PRO A N 1
ATOM 5486 C CA . PRO A 1 690 ? 18.044 25.027 4.381 1.00 95.00 690 PRO A CA 1
ATOM 5487 C C . PRO A 1 690 ? 18.034 23.531 4.047 1.00 95.00 690 PRO A C 1
ATOM 5489 O O . PRO A 1 690 ? 18.642 23.120 3.062 1.00 95.00 690 PRO A O 1
ATOM 5492 N N . ARG A 1 691 ? 17.308 22.683 4.787 1.00 91.12 691 ARG A N 1
ATOM 5493 C CA . ARG A 1 691 ? 17.267 21.236 4.499 1.00 91.12 691 ARG A CA 1
ATOM 5494 C C . ARG A 1 691 ? 16.610 20.879 3.169 1.00 91.12 691 ARG A C 1
ATOM 5496 O O . ARG A 1 691 ? 17.018 19.897 2.546 1.00 91.12 691 ARG A O 1
ATOM 5503 N N . VAL A 1 692 ? 15.624 21.653 2.717 1.00 92.19 692 VAL A N 1
ATOM 5504 C CA . VAL A 1 692 ? 14.985 21.433 1.408 1.00 92.19 692 VAL A CA 1
ATOM 5505 C C . VAL A 1 692 ? 15.974 21.776 0.290 1.00 92.19 692 VAL A C 1
ATOM 5507 O O . VAL A 1 692 ? 16.170 20.969 -0.621 1.00 92.19 692 VAL A O 1
ATOM 5510 N N . TRP A 1 693 ? 16.702 22.888 0.421 1.00 93.69 693 TRP A N 1
ATOM 5511 C CA . TRP A 1 693 ? 17.799 23.250 -0.486 1.00 93.69 693 TRP A CA 1
ATOM 5512 C C . TRP A 1 693 ? 18.953 22.243 -0.463 1.00 93.69 693 TRP A C 1
ATOM 5514 O O . TRP A 1 693 ? 19.429 21.819 -1.514 1.00 93.69 693 TRP A O 1
ATOM 5524 N N . ALA A 1 694 ? 19.370 21.785 0.717 1.00 92.06 694 ALA A N 1
ATOM 5525 C CA . ALA A 1 694 ? 20.402 20.762 0.860 1.00 92.06 694 ALA A CA 1
ATOM 5526 C C . ALA A 1 694 ? 19.983 19.431 0.206 1.00 92.06 694 ALA A C 1
ATOM 5528 O O . ALA A 1 694 ? 20.806 18.748 -0.404 1.00 92.06 694 ALA A O 1
ATOM 5529 N N . SER A 1 695 ? 18.697 19.067 0.279 1.00 88.44 695 SER A N 1
ATOM 5530 C CA . SER A 1 695 ? 18.158 17.900 -0.430 1.00 88.44 695 SER A CA 1
ATOM 5531 C C . SER A 1 695 ? 18.255 18.063 -1.951 1.00 88.44 695 SER A C 1
ATOM 5533 O O . SER A 1 695 ? 18.678 17.124 -2.628 1.00 88.44 695 SER A O 1
ATOM 5535 N N . LEU A 1 696 ? 17.929 19.245 -2.492 1.00 89.06 696 LEU A N 1
ATOM 5536 C CA . LEU A 1 696 ? 18.079 19.541 -3.923 1.00 89.06 696 LEU A CA 1
ATOM 5537 C C . LEU A 1 696 ? 19.547 19.391 -4.366 1.00 89.06 696 LEU A C 1
ATOM 5539 O O . LEU A 1 696 ? 19.843 18.625 -5.287 1.00 89.06 696 LEU A O 1
ATOM 5543 N N . LEU A 1 697 ? 20.456 20.041 -3.631 1.00 91.00 697 LEU A N 1
ATOM 5544 C CA . LEU A 1 697 ? 21.893 20.171 -3.913 1.00 91.00 697 LEU A CA 1
ATOM 5545 C C . LEU A 1 697 ? 22.739 18.925 -3.575 1.00 91.00 697 LEU A C 1
ATOM 5547 O O . LEU A 1 697 ? 23.964 18.963 -3.661 1.00 91.00 697 LEU A O 1
ATOM 5551 N N . THR A 1 698 ? 22.112 17.805 -3.204 1.00 86.38 698 THR A N 1
ATOM 5552 C CA . THR A 1 698 ? 22.785 16.510 -2.954 1.00 86.38 698 THR A CA 1
ATOM 5553 C C . THR A 1 698 ? 22.512 15.476 -4.049 1.00 86.38 698 THR A C 1
ATOM 5555 O O . THR A 1 698 ? 22.542 14.271 -3.800 1.00 86.38 698 THR A O 1
ATOM 5558 N N . GLY A 1 699 ? 22.242 15.937 -5.275 1.00 76.31 699 GLY A N 1
ATOM 5559 C CA . GLY A 1 699 ? 22.033 15.069 -6.439 1.00 76.31 699 GLY A CA 1
ATOM 5560 C C . GLY A 1 699 ? 20.610 14.515 -6.554 1.00 76.31 699 GLY A C 1
ATOM 5561 O O . GLY A 1 699 ? 20.415 13.416 -7.073 1.00 76.31 699 GLY A O 1
ATOM 5562 N N . SER A 1 700 ? 19.602 15.249 -6.065 1.00 71.25 700 SER A N 1
ATOM 5563 C CA . SER A 1 700 ? 18.184 14.861 -6.186 1.00 71.25 700 SER A CA 1
ATOM 5564 C C . SER A 1 700 ? 17.731 14.653 -7.639 1.00 71.25 700 SER A C 1
ATOM 5566 O O . SER A 1 700 ? 16.923 13.766 -7.901 1.00 71.25 700 SER A O 1
ATOM 5568 N N . TYR A 1 701 ? 18.303 15.398 -8.588 1.00 73.44 701 TYR A N 1
ATOM 5569 C CA . TYR A 1 701 ? 18.002 15.271 -10.012 1.00 73.44 701 TYR A CA 1
ATOM 5570 C C . TYR A 1 701 ? 18.339 13.881 -10.572 1.00 73.44 701 TYR A C 1
ATOM 5572 O O . TYR A 1 701 ? 17.520 13.252 -11.237 1.00 73.44 701 TYR A O 1
ATOM 5580 N N . LEU A 1 702 ? 19.500 13.328 -10.202 1.00 72.19 702 LEU A N 1
ATOM 5581 C CA . LEU A 1 702 ? 19.910 11.979 -10.614 1.00 72.19 702 LEU A CA 1
ATOM 5582 C C . LEU A 1 702 ? 18.968 10.895 -10.065 1.00 72.19 702 LEU A C 1
ATOM 5584 O O . LEU A 1 702 ? 18.748 9.871 -10.709 1.00 72.19 702 LEU A O 1
ATOM 5588 N N . HIS A 1 703 ? 18.358 11.137 -8.901 1.00 66.44 703 HIS A N 1
ATOM 5589 C CA . HIS A 1 703 ? 17.339 10.254 -8.330 1.00 66.44 703 HIS A CA 1
ATOM 5590 C C . HIS A 1 703 ? 16.023 10.263 -9.132 1.00 66.44 703 HIS A C 1
ATOM 5592 O O . HIS A 1 703 ? 15.316 9.258 -9.121 1.00 66.44 703 HIS A O 1
ATOM 5598 N N . LYS A 1 704 ? 15.670 11.360 -9.822 1.00 66.62 704 LYS A N 1
ATOM 5599 C CA . LYS A 1 704 ? 14.484 11.405 -10.703 1.00 66.62 704 LYS A CA 1
ATOM 5600 C C . LYS A 1 704 ? 14.675 10.561 -11.974 1.00 66.62 704 LYS A C 1
ATOM 5602 O O . LYS A 1 704 ? 13.700 10.052 -12.510 1.00 66.62 704 LYS A O 1
ATOM 5607 N N . ILE A 1 705 ? 15.914 10.413 -12.451 1.00 64.75 705 ILE A N 1
ATOM 5608 C CA . ILE A 1 705 ? 16.232 9.748 -13.730 1.00 64.75 705 ILE A CA 1
ATOM 5609 C C . ILE A 1 705 ? 16.419 8.236 -13.568 1.00 64.75 705 ILE A C 1
ATOM 5611 O O . ILE A 1 705 ? 16.019 7.464 -14.437 1.00 64.75 705 ILE A O 1
ATOM 5615 N N . ALA A 1 706 ? 16.987 7.798 -12.447 1.00 57.28 706 ALA A N 1
ATOM 5616 C CA . ALA A 1 706 ? 17.099 6.390 -12.094 1.00 57.28 706 ALA A CA 1
ATOM 5617 C C . ALA A 1 706 ? 16.249 6.133 -10.846 1.00 57.28 706 ALA A C 1
ATOM 5619 O O . ALA A 1 706 ? 16.743 6.232 -9.722 1.00 57.28 706 ALA A O 1
ATOM 5620 N N . GLU A 1 707 ? 14.966 5.805 -11.040 1.00 49.62 707 GLU A N 1
ATOM 5621 C CA . GLU A 1 707 ? 13.980 5.587 -9.964 1.00 49.62 707 GLU A CA 1
ATOM 5622 C C . GLU A 1 707 ? 14.384 4.509 -8.930 1.00 49.62 707 GLU A C 1
ATOM 5624 O O . GLU A 1 707 ? 13.690 4.329 -7.928 1.00 49.62 707 GLU A O 1
ATOM 5629 N N . GLN A 1 708 ? 15.504 3.793 -9.110 1.00 51.28 708 GLN A N 1
ATOM 5630 C CA . GLN A 1 708 ? 15.948 2.728 -8.210 1.00 51.28 708 GLN A CA 1
ATOM 5631 C C . GLN A 1 708 ? 17.459 2.793 -7.886 1.00 51.28 708 GLN A C 1
ATOM 5633 O O . GLN A 1 708 ? 18.331 2.363 -8.631 1.00 51.28 708 GLN A O 1
ATOM 5638 N N . THR A 1 709 ? 17.738 3.340 -6.695 1.00 50.84 709 THR A N 1
ATOM 5639 C CA . THR A 1 709 ? 18.742 2.877 -5.711 1.00 50.84 709 THR A CA 1
ATOM 5640 C C . THR A 1 709 ? 20.197 2.645 -6.149 1.00 50.84 709 THR A C 1
ATOM 5642 O O . THR A 1 709 ? 20.683 1.517 -6.126 1.00 50.84 709 THR A O 1
ATOM 5645 N N . ARG A 1 710 ? 20.962 3.729 -6.343 1.00 54.12 710 ARG A N 1
ATOM 5646 C CA . ARG A 1 710 ? 22.423 3.730 -6.064 1.00 54.12 710 ARG A CA 1
ATOM 5647 C C . ARG A 1 710 ? 22.915 4.899 -5.201 1.00 54.12 710 ARG A C 1
ATOM 5649 O O . ARG A 1 710 ? 23.977 4.807 -4.596 1.00 54.12 710 ARG A O 1
ATOM 5656 N N . ILE A 1 711 ? 22.125 5.967 -5.040 1.00 63.56 711 ILE A N 1
ATOM 5657 C CA . ILE A 1 711 ? 22.423 7.006 -4.041 1.00 63.56 711 ILE A CA 1
ATOM 5658 C C . ILE A 1 711 ? 22.075 6.449 -2.663 1.00 63.56 711 ILE A C 1
ATOM 5660 O O . ILE A 1 711 ? 20.901 6.212 -2.351 1.00 63.56 711 ILE A O 1
ATOM 5664 N N . ASN A 1 712 ? 23.101 6.235 -1.845 1.00 68.56 712 ASN A N 1
ATOM 5665 C CA . ASN A 1 712 ? 22.982 5.574 -0.558 1.00 68.56 712 ASN A CA 1
ATOM 5666 C C . ASN A 1 712 ? 22.182 6.424 0.453 1.00 68.56 712 ASN A C 1
ATOM 5668 O O . ASN A 1 712 ? 22.705 7.255 1.196 1.00 68.56 712 ASN A O 1
ATOM 5672 N N . THR A 1 713 ? 20.857 6.265 0.400 1.00 76.00 713 THR A N 1
ATOM 5673 C CA . THR A 1 713 ? 19.877 7.114 1.093 1.00 76.00 713 THR A CA 1
ATOM 5674 C C . THR A 1 713 ? 20.024 7.058 2.622 1.00 76.00 713 THR A C 1
ATOM 5676 O O . THR A 1 713 ? 19.862 8.104 3.251 1.00 76.00 713 THR A O 1
ATOM 5679 N N . PRO A 1 714 ? 20.350 5.908 3.250 1.00 82.69 714 PRO A N 1
ATOM 5680 C CA . PRO A 1 714 ? 20.701 5.843 4.669 1.00 82.69 714 PRO A CA 1
ATOM 5681 C C . PRO A 1 714 ? 21.890 6.719 5.082 1.00 82.69 714 PRO A C 1
ATOM 5683 O O . PRO A 1 714 ? 21.739 7.533 5.997 1.00 82.69 714 PRO A O 1
ATOM 5686 N N . GLU A 1 715 ? 23.051 6.600 4.429 1.00 80.94 715 GLU A N 1
ATOM 5687 C CA . GLU A 1 715 ? 24.227 7.426 4.740 1.00 80.94 715 GLU A CA 1
ATOM 5688 C C . GLU A 1 715 ? 23.947 8.907 4.504 1.00 80.94 715 GLU A C 1
ATOM 5690 O O . GLU A 1 715 ? 24.331 9.732 5.332 1.00 80.94 715 GLU A O 1
ATOM 5695 N N . LEU A 1 716 ? 23.249 9.250 3.420 1.00 83.12 716 LEU A N 1
ATOM 5696 C CA . LEU A 1 716 ? 22.935 10.642 3.121 1.00 83.12 716 LEU A CA 1
ATOM 5697 C C . LEU A 1 716 ? 21.941 11.241 4.124 1.00 83.12 716 LEU A C 1
ATOM 5699 O O . LEU A 1 716 ? 22.140 12.365 4.575 1.00 83.12 716 LEU A O 1
ATOM 5703 N N . ALA A 1 717 ? 20.912 10.492 4.536 1.00 86.25 717 ALA A N 1
ATOM 5704 C CA . ALA A 1 717 ? 19.995 10.938 5.586 1.00 86.25 717 ALA A CA 1
ATOM 5705 C C . ALA A 1 717 ? 20.746 11.190 6.901 1.00 86.25 717 ALA A C 1
ATOM 5707 O O . ALA A 1 717 ? 20.550 12.224 7.537 1.00 86.25 717 ALA A O 1
ATOM 5708 N N . LYS A 1 718 ? 21.674 10.291 7.262 1.00 85.44 718 LYS A N 1
ATOM 5709 C CA . LYS A 1 718 ? 22.551 10.467 8.426 1.00 85.44 718 LYS A CA 1
ATOM 5710 C C . LYS A 1 718 ? 23.434 11.713 8.294 1.00 85.44 718 LYS A C 1
ATOM 5712 O O . LYS A 1 718 ? 23.565 12.447 9.267 1.00 85.44 718 LYS A O 1
ATOM 5717 N N . ALA A 1 719 ? 24.021 11.952 7.122 1.00 82.12 719 ALA A N 1
ATOM 5718 C CA . ALA A 1 719 ? 24.879 13.109 6.865 1.00 82.12 719 ALA A CA 1
ATOM 5719 C C . ALA A 1 719 ? 24.107 14.441 6.906 1.00 82.12 719 ALA A C 1
ATOM 5721 O O . ALA A 1 719 ? 24.636 15.433 7.395 1.00 82.12 719 ALA A O 1
ATOM 5722 N N . LEU A 1 720 ? 22.847 14.444 6.463 1.00 83.31 720 LEU A N 1
ATOM 5723 C CA . LEU A 1 720 ? 21.934 15.590 6.541 1.00 83.31 720 LEU A CA 1
ATOM 5724 C C . LEU A 1 720 ? 21.260 15.750 7.918 1.00 83.31 720 LEU A C 1
ATOM 5726 O O . LEU A 1 720 ? 20.436 16.643 8.089 1.00 83.31 720 LEU A O 1
ATOM 5730 N N . GLY A 1 721 ? 21.550 14.878 8.891 1.00 85.06 721 GLY A N 1
ATOM 5731 C CA . GLY A 1 721 ? 20.930 14.937 10.219 1.00 85.06 721 GLY A CA 1
ATOM 5732 C C . GLY A 1 721 ? 19.424 14.647 10.221 1.00 85.06 721 GLY A C 1
ATOM 5733 O O . GLY A 1 721 ? 18.714 15.100 11.114 1.00 85.06 721 GLY A O 1
ATOM 5734 N N . THR A 1 722 ? 18.920 13.894 9.239 1.00 85.75 722 THR A N 1
ATOM 5735 C CA . THR A 1 722 ? 17.491 13.585 9.081 1.00 85.75 722 THR A CA 1
ATOM 5736 C C . THR A 1 722 ? 17.218 12.076 9.048 1.00 85.75 722 THR A C 1
ATOM 5738 O O . THR A 1 722 ? 18.125 11.243 9.030 1.00 85.75 722 THR A O 1
ATOM 5741 N N . SER A 1 723 ? 15.942 11.687 9.061 1.00 86.44 723 SER A N 1
ATOM 5742 C CA . SER A 1 723 ? 15.551 10.279 8.923 1.00 86.44 723 SER A CA 1
ATOM 5743 C C . SER A 1 723 ? 15.453 9.867 7.453 1.00 86.44 723 SER A C 1
ATOM 5745 O O . SER A 1 723 ? 15.087 10.665 6.593 1.00 86.44 723 SER A O 1
ATOM 5747 N N . VAL A 1 724 ? 15.692 8.585 7.161 1.00 85.75 724 VAL A N 1
ATOM 5748 C CA . VAL A 1 724 ? 15.521 8.025 5.804 1.00 85.75 724 VAL A CA 1
ATOM 5749 C C . VAL A 1 724 ? 14.112 8.283 5.269 1.00 85.75 724 VAL A C 1
ATOM 5751 O O . VAL A 1 724 ? 13.939 8.621 4.102 1.00 85.75 724 VAL A O 1
ATOM 5754 N N . THR A 1 725 ? 13.099 8.151 6.126 1.00 83.75 725 THR A N 1
ATOM 5755 C CA . THR A 1 725 ? 11.701 8.399 5.761 1.00 83.75 725 THR A CA 1
ATOM 5756 C C . THR A 1 725 ? 11.463 9.864 5.406 1.00 83.75 725 THR A C 1
ATOM 5758 O O . THR A 1 725 ? 10.820 10.136 4.396 1.00 83.75 725 THR A O 1
ATOM 5761 N N . ALA A 1 726 ? 12.004 10.799 6.194 1.00 82.81 726 ALA A N 1
ATOM 5762 C CA . ALA A 1 726 ? 11.882 12.230 5.927 1.00 82.81 726 ALA A CA 1
ATOM 5763 C C . ALA A 1 726 ? 12.588 12.620 4.621 1.00 82.81 726 ALA A C 1
ATOM 5765 O O . ALA A 1 726 ? 11.984 13.285 3.787 1.00 82.81 726 ALA A O 1
ATOM 5766 N N . LEU A 1 727 ? 13.807 12.122 4.381 1.00 85.00 727 LEU A N 1
ATOM 5767 C CA . LEU A 1 727 ? 14.535 12.381 3.135 1.00 85.00 727 LEU A CA 1
ATOM 5768 C C . LEU A 1 727 ? 13.801 11.827 1.904 1.00 85.00 727 LEU A C 1
ATOM 5770 O O . LEU A 1 727 ? 13.709 12.504 0.883 1.00 85.00 727 LEU A O 1
ATOM 5774 N N . LYS A 1 728 ? 13.230 10.618 1.996 1.00 84.94 728 LYS A N 1
ATOM 5775 C CA . LYS A 1 728 ? 12.400 10.053 0.918 1.00 84.94 728 LYS A CA 1
ATOM 5776 C C . LYS A 1 728 ? 11.175 10.920 0.625 1.00 84.94 728 LYS A C 1
ATOM 5778 O O . LYS A 1 728 ? 10.835 11.105 -0.536 1.00 84.94 728 LYS A O 1
ATOM 5783 N N . LYS A 1 729 ? 10.527 11.455 1.664 1.00 83.06 729 LYS A N 1
ATOM 5784 C CA . LYS A 1 729 ? 9.374 12.353 1.516 1.00 83.06 729 LYS A CA 1
ATOM 5785 C C . LYS A 1 729 ? 9.761 13.703 0.914 1.00 83.06 729 LYS A C 1
ATOM 5787 O O . LYS A 1 729 ? 9.091 14.140 -0.009 1.00 83.06 729 LYS A O 1
ATOM 5792 N N . LEU A 1 730 ? 10.863 14.306 1.357 1.00 84.44 730 LEU A N 1
ATOM 5793 C CA . LEU A 1 730 ? 11.413 15.530 0.761 1.00 84.44 730 LEU A CA 1
ATOM 5794 C C . LEU A 1 730 ? 11.677 15.364 -0.741 1.00 84.44 730 LEU A C 1
ATOM 5796 O O . LEU A 1 730 ? 11.268 16.192 -1.549 1.00 84.44 730 LEU A O 1
ATOM 5800 N N . ARG A 1 731 ? 12.309 14.251 -1.128 1.00 84.25 731 ARG A N 1
ATOM 5801 C CA . ARG A 1 731 ? 12.587 13.938 -2.537 1.00 84.25 731 ARG A CA 1
ATOM 5802 C C . ARG A 1 731 ? 11.322 13.716 -3.359 1.00 84.25 731 ARG A C 1
ATOM 5804 O O . ARG A 1 731 ? 11.263 14.166 -4.496 1.00 84.25 731 ARG A O 1
ATOM 5811 N N . ALA A 1 732 ? 10.313 13.065 -2.779 1.00 83.19 732 ALA A N 1
ATOM 5812 C CA . ALA A 1 732 ? 9.035 12.828 -3.447 1.00 83.19 732 ALA A CA 1
ATOM 5813 C C . ALA A 1 732 ? 8.284 14.128 -3.791 1.00 83.19 732 ALA A C 1
ATOM 5815 O O . ALA A 1 732 ? 7.561 14.144 -4.776 1.00 83.19 732 ALA A O 1
ATOM 5816 N N . HIS A 1 733 ? 8.491 15.201 -3.019 1.00 85.88 733 HIS A N 1
ATOM 5817 C CA . HIS A 1 733 ? 7.819 16.496 -3.200 1.00 85.88 733 HIS A CA 1
ATOM 5818 C C . HIS A 1 733 ? 8.741 17.597 -3.749 1.00 85.88 733 HIS A C 1
ATOM 5820 O O . HIS A 1 733 ? 8.366 18.763 -3.784 1.00 85.88 733 HIS A O 1
ATOM 5826 N N . THR A 1 734 ? 9.953 17.253 -4.206 1.00 85.56 734 THR A N 1
ATOM 5827 C CA . THR A 1 734 ? 10.906 18.244 -4.739 1.00 85.56 734 THR A CA 1
ATOM 5828 C C . THR A 1 734 ? 10.348 18.965 -5.974 1.00 85.56 734 THR A C 1
ATOM 5830 O O . THR A 1 734 ? 10.518 20.173 -6.084 1.00 85.56 734 THR A O 1
ATOM 5833 N N . GLY A 1 735 ? 9.637 18.262 -6.867 1.00 82.12 735 GLY A N 1
ATOM 5834 C CA . GLY A 1 735 ? 8.956 18.898 -8.006 1.00 82.12 735 GLY A CA 1
ATOM 5835 C C . GLY A 1 735 ? 7.933 19.943 -7.553 1.00 82.12 735 GLY A C 1
ATOM 5836 O O . GLY A 1 735 ? 8.006 21.092 -7.979 1.00 82.12 735 GLY A O 1
ATOM 5837 N N . ASP A 1 736 ? 7.070 19.596 -6.593 1.00 85.69 736 ASP A N 1
ATOM 5838 C CA . ASP A 1 736 ? 6.063 20.513 -6.047 1.00 85.69 736 ASP A CA 1
ATOM 5839 C C . ASP A 1 736 ? 6.697 21.735 -5.363 1.00 85.69 736 ASP A C 1
ATOM 5841 O O . ASP A 1 736 ? 6.308 22.876 -5.627 1.00 85.69 736 ASP A O 1
ATOM 5845 N N . ASN A 1 737 ? 7.699 21.505 -4.504 1.00 91.12 737 ASN A N 1
ATOM 5846 C CA . ASN A 1 737 ? 8.325 22.549 -3.687 1.00 91.12 737 ASN A CA 1
ATOM 5847 C C . ASN A 1 737 ? 9.144 23.548 -4.496 1.00 91.12 737 ASN A C 1
ATOM 5849 O O . ASN A 1 737 ? 9.251 24.702 -4.103 1.00 91.12 737 ASN A O 1
ATOM 5853 N N . PHE A 1 738 ? 9.706 23.124 -5.624 1.00 90.31 738 PHE A N 1
ATOM 5854 C CA . PHE A 1 738 ? 10.402 24.014 -6.552 1.00 90.31 738 PHE A CA 1
ATOM 5855 C C . PHE A 1 738 ? 9.549 24.356 -7.781 1.00 90.31 738 PHE A C 1
ATOM 5857 O O . PHE A 1 738 ? 10.051 24.969 -8.718 1.00 90.31 738 PHE A O 1
ATOM 5864 N N . CYS A 1 739 ? 8.260 23.997 -7.782 1.00 85.75 739 CYS A N 1
ATOM 5865 C CA . CYS A 1 739 ? 7.300 24.257 -8.861 1.00 85.75 739 CYS A CA 1
ATOM 5866 C C . CYS A 1 739 ? 7.775 23.789 -10.248 1.00 85.75 739 CYS A C 1
ATOM 5868 O O . CYS A 1 739 ? 7.603 24.507 -11.231 1.00 85.75 739 CYS A O 1
ATOM 5870 N N . GLU A 1 740 ? 8.401 22.613 -10.319 1.00 83.75 740 GLU A N 1
ATOM 5871 C CA . GLU A 1 740 ? 9.023 22.049 -11.529 1.00 83.75 740 GLU A CA 1
ATOM 5872 C C . GLU A 1 740 ? 10.151 22.926 -12.120 1.00 83.75 740 GLU A C 1
ATOM 5874 O O . GLU A 1 740 ? 10.484 22.834 -13.304 1.00 83.75 740 GLU A O 1
ATOM 5879 N N . HIS A 1 741 ? 10.764 23.791 -11.301 1.00 86.38 741 HIS A N 1
ATOM 5880 C CA . HIS A 1 741 ? 11.929 24.603 -11.668 1.00 86.38 741 HIS A CA 1
ATOM 5881 C C . HIS A 1 741 ? 13.249 24.097 -11.067 1.00 86.38 741 HIS A C 1
ATOM 5883 O O . HIS A 1 741 ? 14.270 24.772 -11.193 1.00 86.38 741 HIS A O 1
ATOM 5889 N N . ASP A 1 742 ? 13.279 22.912 -10.452 1.00 85.38 742 ASP A N 1
ATOM 5890 C CA . ASP A 1 742 ? 14.492 22.358 -9.838 1.00 85.38 742 ASP A CA 1
ATOM 5891 C C . ASP A 1 742 ? 15.659 22.205 -10.832 1.00 85.38 742 ASP A C 1
ATOM 5893 O O . ASP A 1 742 ? 16.791 22.555 -10.501 1.00 85.38 742 ASP A O 1
ATOM 5897 N N . GLU A 1 743 ? 15.391 21.801 -12.078 1.00 84.00 743 GLU A N 1
ATOM 5898 C CA . GLU A 1 743 ? 16.407 21.750 -13.143 1.00 84.00 743 GLU A CA 1
ATOM 5899 C C . GLU A 1 743 ? 17.004 23.126 -13.457 1.00 84.00 743 GLU A C 1
ATOM 5901 O O . GLU A 1 743 ? 18.212 23.268 -13.645 1.00 84.00 743 GLU A O 1
ATOM 5906 N N . ILE A 1 744 ? 16.154 24.153 -13.509 1.00 85.75 744 ILE A N 1
ATOM 5907 C CA . ILE A 1 744 ? 16.558 25.518 -13.859 1.00 85.75 744 ILE A CA 1
ATOM 5908 C C . ILE A 1 744 ? 17.460 26.090 -12.773 1.00 85.75 744 ILE A C 1
ATOM 5910 O O . ILE A 1 744 ? 18.492 26.682 -13.080 1.00 85.75 744 ILE A O 1
ATOM 5914 N N . LEU A 1 745 ? 17.098 25.868 -11.510 1.00 89.38 745 LEU A N 1
ATOM 5915 C CA . LEU A 1 745 ? 17.888 26.298 -10.360 1.00 89.38 745 LEU A CA 1
ATOM 5916 C C . LEU A 1 745 ? 19.274 25.639 -10.357 1.00 89.38 745 LEU A C 1
ATOM 5918 O O . LEU A 1 745 ? 20.274 26.314 -10.116 1.00 89.38 745 LEU A O 1
ATOM 5922 N N . LEU A 1 746 ? 19.356 24.346 -10.692 1.00 90.00 746 LEU A N 1
ATOM 5923 C CA . LEU A 1 746 ? 20.634 23.643 -10.838 1.00 90.00 746 LEU A CA 1
ATOM 5924 C C . LEU A 1 746 ? 21.473 24.211 -11.993 1.00 90.00 746 LEU A C 1
ATOM 5926 O O . LEU A 1 746 ? 22.665 24.454 -11.814 1.00 90.00 746 LEU A O 1
ATOM 5930 N N . GLY A 1 747 ? 20.854 24.468 -13.150 1.00 89.75 747 GLY A N 1
ATOM 5931 C CA . GLY A 1 747 ? 21.524 25.050 -14.317 1.00 89.75 747 GLY A CA 1
ATOM 5932 C C . GLY A 1 747 ? 22.061 26.466 -14.075 1.00 89.75 747 GLY A C 1
ATOM 5933 O O . GLY A 1 747 ? 23.205 26.749 -14.431 1.00 89.75 747 GLY A O 1
ATOM 5934 N N . LEU A 1 748 ? 21.279 27.333 -13.417 1.00 90.75 748 LEU A N 1
ATOM 5935 C CA . LEU A 1 748 ? 21.695 28.690 -13.016 1.00 90.75 748 LEU A CA 1
ATOM 5936 C C . LEU A 1 748 ? 22.853 28.676 -12.021 1.00 90.75 748 LEU A C 1
ATOM 5938 O O . LEU A 1 748 ? 23.699 29.568 -12.042 1.00 90.75 748 LEU A O 1
ATOM 5942 N N . GLY A 1 749 ? 22.884 27.667 -11.151 1.00 92.06 749 GLY A N 1
ATOM 5943 C CA . GLY A 1 749 ? 23.945 27.505 -10.172 1.00 92.06 749 GLY A CA 1
ATOM 5944 C C . GLY A 1 749 ? 25.308 27.190 -10.793 1.00 92.06 749 GLY A C 1
ATOM 5945 O O . GLY A 1 749 ? 26.312 27.369 -10.113 1.00 92.06 749 GLY A O 1
ATOM 5946 N N . TRP A 1 750 ? 25.382 26.725 -12.043 1.00 94.50 750 TRP A N 1
ATOM 5947 C CA . TRP A 1 750 ? 26.638 26.286 -12.657 1.00 94.50 750 TRP A CA 1
ATOM 5948 C C . TRP A 1 750 ? 27.547 27.440 -13.121 1.00 94.50 750 TRP A C 1
ATOM 5950 O O . TRP A 1 750 ? 27.107 28.355 -13.817 1.00 94.50 750 TRP A O 1
ATOM 5960 N N . HIS A 1 751 ? 28.847 27.337 -12.823 1.00 93.38 751 HIS A N 1
ATOM 5961 C CA . HIS A 1 751 ? 29.923 28.197 -13.336 1.00 93.38 751 HIS A CA 1
ATOM 5962 C C . HIS A 1 751 ? 31.281 27.469 -13.278 1.00 93.38 751 HIS A C 1
ATOM 5964 O O . HIS A 1 751 ? 31.397 26.424 -12.645 1.00 93.38 751 HIS A O 1
ATOM 5970 N N . ASP A 1 752 ? 32.328 28.024 -13.895 1.00 91.00 752 ASP A N 1
ATOM 5971 C CA . ASP A 1 752 ? 33.632 27.343 -14.039 1.00 91.00 752 ASP A CA 1
ATOM 5972 C C . ASP A 1 752 ? 34.330 27.020 -12.699 1.00 91.00 752 ASP A C 1
ATOM 5974 O O . ASP A 1 752 ? 35.088 26.059 -12.606 1.00 91.00 752 ASP A O 1
ATOM 5978 N N . ASN A 1 753 ? 34.034 27.776 -11.635 1.00 92.81 753 ASN A N 1
ATOM 5979 C CA . ASN A 1 753 ? 34.579 27.559 -10.287 1.00 92.81 753 ASN A CA 1
ATOM 5980 C C . ASN A 1 753 ? 33.639 26.744 -9.373 1.00 92.81 753 ASN A C 1
ATOM 5982 O O . ASN A 1 753 ? 33.835 26.720 -8.159 1.00 92.81 753 ASN A O 1
ATOM 5986 N N . TYR A 1 754 ? 32.616 26.069 -9.908 1.00 94.56 754 TYR A N 1
ATOM 5987 C CA . TYR A 1 754 ? 31.593 25.390 -9.095 1.00 94.56 754 TYR A CA 1
ATOM 5988 C C . TYR A 1 754 ? 32.180 24.380 -8.093 1.00 94.56 754 TYR A C 1
ATOM 5990 O O . TYR A 1 754 ? 31.721 24.269 -6.959 1.00 94.56 754 TYR A O 1
ATOM 5998 N N . LEU A 1 755 ? 33.230 23.648 -8.477 1.00 93.50 755 LEU A N 1
ATOM 5999 C CA . LEU A 1 755 ? 33.864 22.637 -7.618 1.00 93.50 755 LEU A CA 1
ATOM 6000 C C . LEU A 1 755 ? 34.548 23.235 -6.379 1.00 93.50 755 LEU A C 1
ATOM 6002 O O . LEU A 1 755 ? 34.668 22.567 -5.346 1.00 93.50 755 LEU A O 1
ATOM 6006 N N . THR A 1 756 ? 34.974 24.496 -6.464 1.00 92.56 756 THR A N 1
ATOM 6007 C CA . THR A 1 756 ? 35.640 25.201 -5.369 1.00 92.56 756 THR A CA 1
ATOM 6008 C C . THR A 1 756 ? 34.676 26.071 -4.574 1.00 92.56 756 THR A C 1
ATOM 6010 O O . THR A 1 756 ? 34.688 26.024 -3.343 1.00 92.56 756 THR A O 1
ATOM 6013 N N . GLU A 1 757 ? 33.833 26.836 -5.261 1.00 93.19 757 GLU A N 1
ATOM 6014 C CA . GLU A 1 757 ? 32.966 27.875 -4.689 1.00 93.19 757 GLU A CA 1
ATOM 6015 C C . GLU A 1 757 ? 31.516 27.416 -4.452 1.00 93.19 757 GLU A C 1
ATOM 6017 O O . GLU A 1 757 ? 30.771 28.105 -3.755 1.00 93.19 757 GLU A O 1
ATOM 6022 N N . GLY A 1 758 ? 31.125 26.246 -4.964 1.00 93.50 758 GLY A N 1
ATOM 6023 C CA . GLY A 1 758 ? 29.749 25.752 -4.927 1.00 93.50 758 GLY A CA 1
ATOM 6024 C C . GLY A 1 758 ? 28.839 26.420 -5.967 1.00 93.50 758 GLY A C 1
ATOM 6025 O O . GLY A 1 758 ? 29.328 27.035 -6.904 1.00 93.50 758 GLY A O 1
ATOM 6026 N N . PRO A 1 759 ? 27.507 26.292 -5.842 1.00 94.81 759 PRO A N 1
ATOM 6027 C CA . PRO A 1 759 ? 26.552 26.902 -6.761 1.00 94.81 759 PRO A CA 1
ATOM 6028 C C . PRO A 1 759 ? 26.546 28.433 -6.698 1.00 94.81 759 PRO A C 1
ATOM 6030 O O . PRO A 1 759 ? 26.632 29.020 -5.617 1.00 94.81 759 PRO A O 1
ATOM 6033 N N . ASN A 1 760 ? 26.301 29.076 -7.842 1.00 94.12 760 ASN A N 1
ATOM 6034 C CA . ASN A 1 760 ? 26.010 30.505 -7.930 1.00 94.12 760 ASN A CA 1
ATOM 6035 C C . ASN A 1 760 ? 24.646 30.820 -7.292 1.00 94.12 760 ASN A C 1
ATOM 6037 O O . ASN A 1 760 ? 23.602 30.838 -7.951 1.00 94.12 760 ASN A O 1
ATOM 6041 N N . ILE A 1 761 ? 24.673 31.060 -5.983 1.00 92.81 761 ILE A N 1
ATOM 6042 C CA . ILE A 1 761 ? 23.477 31.387 -5.212 1.00 92.81 761 ILE A CA 1
ATOM 6043 C C . ILE A 1 761 ? 22.869 32.716 -5.656 1.00 92.81 761 ILE A C 1
ATOM 6045 O O . ILE A 1 761 ? 21.653 32.808 -5.706 1.00 92.81 761 ILE A O 1
ATOM 6049 N N . ASP A 1 762 ? 23.659 33.705 -6.067 1.00 91.06 762 ASP A N 1
ATOM 6050 C CA . ASP A 1 762 ? 23.122 35.018 -6.440 1.00 91.06 762 ASP A CA 1
ATOM 6051 C C . ASP A 1 762 ? 22.228 34.929 -7.694 1.00 91.06 762 ASP A C 1
ATOM 6053 O O . ASP A 1 762 ? 21.162 35.550 -7.751 1.00 91.06 762 ASP A O 1
ATOM 6057 N N . ALA A 1 763 ? 22.599 34.089 -8.668 1.00 91.00 763 ALA A N 1
ATOM 6058 C CA . ALA A 1 763 ? 21.766 33.799 -9.839 1.00 91.00 763 ALA A CA 1
ATOM 6059 C C . ALA A 1 763 ? 20.479 33.040 -9.468 1.00 91.00 763 ALA A C 1
ATOM 6061 O O . ALA A 1 763 ? 19.401 33.363 -9.972 1.00 91.00 763 ALA A O 1
ATOM 6062 N N . ILE A 1 764 ? 20.580 32.062 -8.561 1.00 90.88 764 ILE A N 1
ATOM 6063 C CA . ILE A 1 764 ? 19.430 31.318 -8.023 1.00 90.88 764 ILE A CA 1
ATOM 6064 C C . ILE A 1 764 ? 18.463 32.259 -7.289 1.00 90.88 764 ILE A C 1
ATOM 6066 O O . ILE A 1 764 ? 17.260 32.210 -7.541 1.00 90.88 764 ILE A O 1
ATOM 6070 N N . CYS A 1 765 ? 18.980 33.140 -6.429 1.00 87.56 765 CYS A N 1
ATOM 6071 C CA . CYS A 1 765 ? 18.201 34.134 -5.692 1.00 87.56 765 CYS A CA 1
ATOM 6072 C C . CYS A 1 765 ? 17.500 35.105 -6.642 1.00 87.56 765 CYS A C 1
ATOM 6074 O O . CYS A 1 765 ? 16.303 35.325 -6.509 1.00 87.56 765 CYS A O 1
ATOM 6076 N N . THR A 1 766 ? 18.220 35.619 -7.644 1.00 90.56 766 THR A N 1
ATOM 6077 C CA . THR A 1 766 ? 17.653 36.532 -8.650 1.00 90.56 766 THR A CA 1
ATOM 6078 C C . THR A 1 766 ? 16.488 35.878 -9.392 1.00 90.56 766 THR A C 1
ATOM 6080 O O . THR A 1 766 ? 15.447 36.498 -9.596 1.00 90.56 766 THR A O 1
ATOM 6083 N N . PHE A 1 767 ? 16.634 34.606 -9.774 1.00 90.00 767 PHE A N 1
ATOM 6084 C CA . PHE A 1 767 ? 15.549 33.856 -10.403 1.00 90.00 767 PHE A CA 1
ATOM 6085 C C . PHE A 1 767 ? 14.371 33.634 -9.452 1.00 90.00 767 PHE A C 1
ATOM 6087 O O . PHE A 1 767 ? 13.221 33.779 -9.863 1.00 90.00 767 PHE A O 1
ATOM 6094 N N . TRP A 1 768 ? 14.642 33.288 -8.191 1.00 90.25 768 TRP A N 1
ATOM 6095 C CA . TRP A 1 768 ? 13.592 33.098 -7.194 1.00 90.25 768 TRP A CA 1
ATOM 6096 C C . TRP A 1 768 ? 12.771 34.380 -7.003 1.00 90.25 768 TRP A C 1
ATOM 6098 O O . TRP A 1 768 ? 11.541 34.349 -7.083 1.00 90.25 768 TRP A O 1
ATOM 6108 N N . GLU A 1 769 ? 13.448 35.514 -6.825 1.00 89.12 769 GLU A N 1
ATOM 6109 C CA . GLU A 1 769 ? 12.822 36.829 -6.677 1.00 89.12 769 GLU A CA 1
ATOM 6110 C C . GLU A 1 769 ? 12.044 37.251 -7.936 1.00 89.12 769 GLU A C 1
ATOM 6112 O O . GLU A 1 769 ? 10.931 37.755 -7.807 1.00 89.12 769 GLU A O 1
ATOM 6117 N N . ASP A 1 770 ? 12.552 36.991 -9.150 1.00 88.06 770 ASP A N 1
ATOM 6118 C CA . ASP A 1 770 ? 11.817 37.247 -10.407 1.00 88.06 770 ASP A CA 1
ATOM 6119 C C . ASP A 1 770 ? 10.510 36.441 -10.490 1.00 88.06 770 ASP A C 1
ATOM 6121 O O . ASP A 1 770 ? 9.476 36.948 -10.931 1.00 88.06 770 ASP A O 1
ATOM 6125 N N . LYS A 1 771 ? 10.537 35.173 -10.059 1.00 85.44 771 LYS A N 1
ATOM 6126 C CA . LYS A 1 771 ? 9.384 34.269 -10.180 1.00 85.44 771 LYS A CA 1
ATOM 6127 C C . LYS A 1 771 ? 8.331 34.463 -9.109 1.00 85.44 771 LYS A C 1
ATOM 6129 O O . LYS A 1 771 ? 7.136 34.418 -9.418 1.00 85.44 771 LYS A O 1
ATOM 6134 N N . TRP A 1 772 ? 8.756 34.612 -7.863 1.00 87.44 772 TRP A N 1
ATOM 6135 C CA . TRP A 1 772 ? 7.852 34.570 -6.716 1.00 87.44 772 TRP A CA 1
ATOM 6136 C C . TRP A 1 772 ? 7.841 35.864 -5.905 1.00 87.44 772 TRP A C 1
ATOM 6138 O O . TRP A 1 772 ? 6.945 36.037 -5.078 1.00 87.44 772 TRP A O 1
ATOM 6148 N N . GLY A 1 773 ? 8.756 36.791 -6.189 1.00 87.38 773 GLY A N 1
ATOM 6149 C CA . GLY A 1 773 ? 8.935 38.015 -5.422 1.00 87.38 773 GLY A CA 1
ATOM 6150 C C . GLY A 1 773 ? 9.704 37.784 -4.126 1.00 87.38 773 GLY A C 1
ATOM 6151 O O . GLY A 1 773 ? 10.297 36.728 -3.896 1.00 87.38 773 GLY A O 1
ATOM 6152 N N . VAL A 1 774 ? 9.675 38.802 -3.268 1.00 87.56 774 VAL A N 1
ATOM 6153 C CA . VAL A 1 774 ? 10.265 38.736 -1.929 1.00 87.56 774 VAL A CA 1
ATOM 6154 C C . VAL A 1 774 ? 9.514 37.677 -1.109 1.00 87.56 774 VAL A C 1
ATOM 6156 O O . VAL A 1 774 ? 8.280 37.722 -1.051 1.00 87.56 774 VAL A O 1
ATOM 6159 N N . PRO A 1 775 ? 10.216 36.717 -0.480 1.00 90.75 775 PRO A N 1
ATOM 6160 C CA . PRO A 1 775 ? 9.572 35.723 0.365 1.00 90.75 775 PRO A CA 1
ATOM 6161 C C . PRO A 1 775 ? 8.889 36.405 1.551 1.00 90.75 775 PRO A C 1
ATOM 6163 O O . PRO A 1 775 ? 9.471 37.236 2.237 1.00 90.75 775 PRO A O 1
ATOM 6166 N N . TRP A 1 776 ? 7.642 36.023 1.813 1.00 92.25 776 TRP A N 1
ATOM 6167 C CA . TRP A 1 776 ? 6.869 36.557 2.939 1.00 92.25 776 TRP A CA 1
ATOM 6168 C C . TRP A 1 776 ? 7.185 35.876 4.278 1.00 92.25 776 TRP A C 1
ATOM 6170 O O . TRP A 1 776 ? 6.670 36.295 5.308 1.00 92.25 776 TRP A O 1
ATOM 6180 N N . ILE A 1 777 ? 7.945 34.780 4.234 1.00 94.31 777 ILE A N 1
ATOM 6181 C CA . ILE A 1 777 ? 8.416 34.007 5.383 1.00 94.31 777 ILE A CA 1
ATOM 6182 C C . ILE A 1 777 ? 9.681 33.252 4.981 1.00 94.31 777 ILE A C 1
ATOM 6184 O O . ILE A 1 777 ? 9.763 32.754 3.856 1.00 94.31 777 ILE A O 1
ATOM 6188 N N . HIS A 1 778 ? 10.617 33.086 5.914 1.00 94.25 778 HIS A N 1
ATOM 6189 C CA . HIS A 1 778 ? 11.756 32.176 5.772 1.00 94.25 778 HIS A CA 1
ATOM 6190 C C . HIS A 1 778 ? 11.557 30.961 6.674 1.00 94.25 778 HIS A C 1
ATOM 6192 O O . HIS A 1 778 ? 11.788 31.018 7.882 1.00 94.25 778 HIS A O 1
ATOM 6198 N N . LEU A 1 779 ? 11.110 29.842 6.098 1.00 96.06 779 LEU A N 1
ATOM 6199 C CA . LEU A 1 779 ? 10.903 28.626 6.878 1.00 96.06 779 LEU A CA 1
ATOM 6200 C C . LEU A 1 779 ? 12.229 28.124 7.456 1.00 96.06 779 LEU A C 1
ATOM 6202 O O . LEU A 1 779 ? 13.224 27.994 6.748 1.00 96.06 779 LEU A O 1
ATOM 6206 N N . THR A 1 780 ? 12.225 27.780 8.741 1.00 94.69 780 THR A N 1
ATOM 6207 C CA . THR A 1 780 ? 13.328 27.044 9.365 1.00 94.69 780 THR A CA 1
ATOM 6208 C C . THR A 1 780 ? 13.116 25.537 9.224 1.00 94.69 780 THR A C 1
ATOM 6210 O O . THR A 1 780 ? 12.004 25.062 8.986 1.00 94.69 780 THR A O 1
ATOM 6213 N N . ASP A 1 781 ? 14.181 24.761 9.415 1.00 91.75 781 ASP A N 1
ATOM 6214 C CA . ASP A 1 781 ? 14.102 23.298 9.474 1.00 91.75 781 ASP A CA 1
ATOM 6215 C C . ASP A 1 781 ? 13.101 22.805 10.539 1.00 91.75 781 ASP A C 1
ATOM 6217 O O . ASP A 1 781 ? 12.367 21.846 10.305 1.00 91.75 781 ASP A O 1
ATOM 6221 N N . ASP A 1 782 ? 13.032 23.485 11.686 1.00 90.50 782 ASP A N 1
ATOM 6222 C CA . ASP A 1 782 ? 12.100 23.147 12.766 1.00 90.50 782 ASP A CA 1
ATOM 6223 C C . ASP A 1 782 ? 10.650 23.488 12.397 1.00 90.50 782 ASP A C 1
ATOM 6225 O O . ASP A 1 782 ? 9.738 22.716 12.706 1.00 90.50 782 ASP A O 1
ATOM 6229 N N . MET A 1 783 ? 10.424 24.612 11.702 1.00 94.06 783 MET A N 1
ATOM 6230 C CA . MET A 1 783 ? 9.100 24.944 11.165 1.00 94.06 783 MET A CA 1
ATOM 6231 C C . MET A 1 783 ? 8.643 23.886 10.157 1.00 94.06 783 MET A C 1
ATOM 6233 O O . MET A 1 783 ? 7.501 23.433 10.192 1.00 94.06 783 MET A O 1
ATOM 6237 N N . TRP A 1 784 ? 9.553 23.446 9.291 1.00 92.75 784 TRP A N 1
ATOM 6238 C CA . TRP A 1 784 ? 9.290 22.413 8.295 1.00 92.75 784 TRP A CA 1
ATOM 6239 C C . TRP A 1 784 ? 8.970 21.047 8.915 1.00 92.75 784 TRP A C 1
ATOM 6241 O O . TRP A 1 784 ? 8.020 20.378 8.501 1.00 92.75 784 TRP A O 1
ATOM 6251 N N . ASP A 1 785 ? 9.723 20.641 9.940 1.00 88.94 785 ASP A N 1
ATOM 6252 C CA . ASP A 1 785 ? 9.475 19.404 10.692 1.00 88.94 785 ASP A CA 1
ATOM 6253 C C . ASP A 1 785 ? 8.171 19.479 11.519 1.00 88.94 785 ASP A C 1
ATOM 6255 O O . ASP A 1 785 ? 7.577 18.446 11.847 1.00 88.94 785 ASP A O 1
ATOM 6259 N N . GLY A 1 786 ? 7.713 20.692 11.846 1.00 89.44 786 GLY A N 1
ATOM 6260 C CA . GLY A 1 786 ? 6.427 20.957 12.492 1.00 89.44 786 GLY A CA 1
ATOM 6261 C C . GLY A 1 786 ? 5.214 20.819 11.564 1.00 89.44 786 GLY A C 1
ATOM 6262 O O . GLY A 1 786 ? 4.103 20.619 12.055 1.00 89.44 786 GLY A O 1
ATOM 6263 N N . ILE A 1 787 ? 5.407 20.873 10.242 1.00 92.12 787 ILE A N 1
ATOM 6264 C CA . ILE A 1 787 ? 4.341 20.686 9.252 1.00 92.12 787 ILE A CA 1
ATOM 6265 C C . ILE A 1 787 ? 4.192 19.186 8.935 1.00 92.12 787 ILE A C 1
ATOM 6267 O O . ILE A 1 787 ? 5.176 18.517 8.603 1.00 92.12 787 ILE A O 1
ATOM 6271 N N . PRO A 1 788 ? 2.972 18.615 8.977 1.00 89.88 788 PRO A N 1
ATOM 6272 C CA . PRO A 1 788 ? 2.744 17.235 8.563 1.00 89.88 788 PRO A CA 1
ATOM 6273 C C . PRO A 1 788 ? 3.244 16.956 7.139 1.00 89.88 788 PRO A C 1
ATOM 6275 O O . PRO A 1 788 ? 2.839 17.623 6.195 1.00 89.88 788 PRO A O 1
ATOM 6278 N N . THR A 1 789 ? 4.051 15.903 6.966 1.00 87.25 789 THR A N 1
ATOM 6279 C CA . THR A 1 789 ? 4.686 15.561 5.669 1.00 87.25 789 THR A CA 1
ATOM 6280 C C . THR A 1 789 ? 3.721 15.413 4.488 1.00 87.25 789 THR A C 1
ATOM 6282 O O . THR A 1 789 ? 4.105 15.656 3.353 1.00 87.25 789 THR A O 1
ATOM 6285 N N . GLN A 1 790 ? 2.466 15.028 4.739 1.00 85.69 790 GLN A N 1
ATOM 6286 C CA . GLN A 1 790 ? 1.425 14.925 3.709 1.00 85.69 790 GLN A CA 1
ATOM 6287 C C . GLN A 1 790 ? 0.953 16.283 3.168 1.00 85.69 790 GLN A C 1
ATOM 6289 O O . GLN A 1 790 ? 0.229 16.317 2.188 1.00 85.69 790 GLN A O 1
ATOM 6294 N N . LEU A 1 791 ? 1.345 17.390 3.806 1.00 89.88 791 LEU A N 1
ATOM 6295 C CA . LEU A 1 791 ? 1.073 18.750 3.350 1.00 89.88 791 LEU A CA 1
ATOM 6296 C C . LEU A 1 791 ? 2.264 19.371 2.604 1.00 89.88 791 LEU A C 1
ATOM 6298 O O . LEU A 1 791 ? 2.154 20.511 2.163 1.00 89.88 791 LEU A O 1
ATOM 6302 N N . TYR A 1 792 ? 3.395 18.669 2.457 1.00 90.38 792 TYR A N 1
ATOM 6303 C CA . TYR A 1 792 ? 4.578 19.230 1.790 1.00 90.38 792 TYR A CA 1
ATOM 6304 C C . TYR A 1 792 ? 4.306 19.594 0.328 1.00 90.38 792 TYR A C 1
ATOM 6306 O O . TYR A 1 792 ? 4.787 20.629 -0.116 1.00 90.38 792 TYR A O 1
ATOM 6314 N N . GLU A 1 793 ? 3.471 18.836 -0.387 1.00 86.75 793 GLU A N 1
ATOM 6315 C CA . GLU A 1 793 ? 3.031 19.166 -1.756 1.00 86.75 793 GLU A CA 1
ATOM 6316 C C . GLU A 1 793 ? 2.283 20.512 -1.856 1.00 86.75 793 GLU A C 1
ATOM 6318 O O . GLU A 1 793 ? 2.282 21.172 -2.896 1.00 86.75 793 GLU A O 1
ATOM 6323 N N . ASN A 1 794 ? 1.675 20.971 -0.755 1.00 87.88 794 ASN A N 1
ATOM 6324 C CA . ASN A 1 794 ? 0.945 22.238 -0.726 1.00 87.88 794 ASN A CA 1
ATOM 6325 C C . ASN A 1 794 ? 1.880 23.450 -0.600 1.00 87.88 794 ASN A C 1
ATOM 6327 O O . ASN A 1 794 ? 1.465 24.569 -0.906 1.00 87.88 794 ASN A O 1
ATOM 6331 N N . ILE A 1 795 ? 3.139 23.248 -0.194 1.00 91.69 795 ILE A N 1
ATOM 6332 C CA . ILE A 1 795 ? 4.173 24.290 -0.157 1.00 91.69 795 ILE A CA 1
ATOM 6333 C C . ILE A 1 795 ? 4.764 24.418 -1.565 1.00 91.69 795 ILE A C 1
ATOM 6335 O O . ILE A 1 795 ? 5.842 23.910 -1.847 1.00 91.69 795 ILE A O 1
ATOM 6339 N N . SER A 1 796 ? 4.000 25.041 -2.460 1.00 89.00 796 SER A N 1
ATOM 6340 C CA . SER A 1 796 ? 4.333 25.232 -3.879 1.00 89.00 796 SER A CA 1
ATOM 6341 C C . SER A 1 796 ? 4.065 26.682 -4.308 1.00 89.00 796 SER A C 1
ATOM 6343 O O . SER A 1 796 ? 4.011 27.584 -3.472 1.00 89.00 796 SER A O 1
ATOM 6345 N N . ALA A 1 797 ? 3.856 26.947 -5.602 1.00 84.31 797 ALA A N 1
ATOM 6346 C CA . ALA A 1 797 ? 3.798 28.297 -6.175 1.00 84.31 797 ALA A CA 1
ATOM 6347 C C . ALA A 1 797 ? 2.875 29.269 -5.421 1.00 84.31 797 ALA A C 1
ATOM 6349 O O . ALA A 1 797 ? 3.245 30.420 -5.202 1.00 84.31 797 ALA A O 1
ATOM 6350 N N . SER A 1 798 ? 1.687 28.818 -5.000 1.00 82.06 798 SER A N 1
ATOM 6351 C CA . SER A 1 798 ? 0.729 29.650 -4.253 1.00 82.06 798 SER A CA 1
ATOM 6352 C C . SER A 1 798 ? 1.162 29.949 -2.815 1.00 82.06 798 SER A C 1
ATOM 6354 O O . SER A 1 798 ? 0.684 30.919 -2.235 1.00 82.06 798 SER A O 1
ATOM 6356 N N . PHE A 1 799 ? 2.047 29.134 -2.237 1.00 90.06 799 PHE A N 1
ATOM 6357 C CA . PHE A 1 799 ? 2.693 29.426 -0.961 1.00 90.06 799 PHE A CA 1
ATOM 6358 C C . PHE A 1 799 ? 3.828 30.437 -1.141 1.00 90.06 799 PHE A C 1
ATOM 6360 O O . PHE A 1 799 ? 3.934 31.347 -0.330 1.00 90.06 799 PHE A O 1
ATOM 6367 N N . HIS A 1 800 ? 4.655 30.307 -2.185 1.00 90.19 800 HIS A N 1
ATOM 6368 C CA . HIS A 1 800 ? 5.848 31.149 -2.367 1.00 90.19 800 HIS A CA 1
ATOM 6369 C C . HIS A 1 800 ? 5.531 32.621 -2.657 1.00 90.19 800 HIS A C 1
ATOM 6371 O O . HIS A 1 800 ? 6.258 33.495 -2.195 1.00 90.19 800 HIS A O 1
ATOM 6377 N N . ARG A 1 801 ? 4.447 32.899 -3.393 1.00 82.06 801 ARG A N 1
ATOM 6378 C CA . ARG A 1 801 ? 4.079 34.255 -3.840 1.00 82.06 801 ARG A CA 1
ATOM 6379 C C . ARG A 1 801 ? 2.978 34.900 -2.991 1.00 82.06 801 ARG A C 1
ATOM 6381 O O . ARG A 1 801 ? 2.361 34.262 -2.132 1.00 82.06 801 ARG A O 1
ATOM 6388 N N . GLU A 1 802 ? 2.702 36.182 -3.223 1.00 71.75 802 GLU A N 1
ATOM 6389 C CA . GLU A 1 802 ? 1.522 36.836 -2.645 1.00 71.75 802 GLU A CA 1
ATOM 6390 C C . GLU A 1 802 ? 0.206 36.241 -3.174 1.00 71.75 802 GLU A C 1
ATOM 6392 O O . GLU A 1 802 ? 0.104 35.902 -4.358 1.00 71.75 802 GLU A O 1
ATOM 6397 N N . PRO A 1 803 ? -0.827 36.097 -2.328 1.00 63.00 803 PRO A N 1
ATOM 6398 C CA . PRO A 1 803 ? -2.102 35.568 -2.774 1.00 63.00 803 PRO A CA 1
ATOM 6399 C C . PRO A 1 803 ? -2.873 36.627 -3.573 1.00 63.00 803 PRO A C 1
ATOM 6401 O O . PRO A 1 803 ? -3.118 37.719 -3.070 1.00 63.00 803 PRO A O 1
ATOM 6404 N N . PHE A 1 804 ? -3.313 36.303 -4.793 1.00 58.88 804 PHE A N 1
ATOM 6405 C CA . PHE A 1 804 ? -4.175 37.190 -5.582 1.00 58.88 804 PHE A CA 1
ATOM 6406 C C . PHE A 1 804 ? -5.656 36.929 -5.250 1.00 58.88 804 PHE A C 1
ATOM 6408 O O . PHE A 1 804 ? -6.152 35.846 -5.567 1.00 58.88 804 PHE A O 1
ATOM 6415 N N . PRO A 1 805 ? -6.394 37.889 -4.662 1.00 51.94 805 PRO A N 1
ATOM 6416 C CA . PRO A 1 805 ? -7.771 37.664 -4.203 1.00 51.94 805 PRO A CA 1
ATOM 6417 C C . PRO A 1 805 ? -8.811 37.467 -5.326 1.00 51.94 805 PRO A C 1
ATOM 6419 O O . PRO A 1 805 ? -9.917 37.020 -5.048 1.00 51.94 805 PRO A O 1
ATOM 6422 N N . ASN A 1 806 ? -8.471 37.742 -6.594 1.00 54.50 806 ASN A N 1
ATOM 6423 C CA . ASN A 1 806 ? -9.420 37.733 -7.724 1.00 54.50 806 ASN A CA 1
ATOM 6424 C C . ASN A 1 806 ? -9.227 36.579 -8.731 1.00 54.50 806 ASN A C 1
ATOM 6426 O O . ASN A 1 806 ? -9.807 36.612 -9.816 1.00 54.50 806 ASN A O 1
ATOM 6430 N N . ASP A 1 807 ? -8.413 35.570 -8.413 1.00 57.47 807 ASP A N 1
ATOM 6431 C CA . ASP A 1 807 ? -8.173 34.421 -9.294 1.00 57.47 807 ASP A CA 1
ATOM 6432 C C . ASP A 1 807 ? -8.952 33.186 -8.800 1.00 57.47 807 ASP A C 1
ATOM 6434 O O . ASP A 1 807 ? -8.693 32.639 -7.726 1.00 57.47 807 ASP A O 1
ATOM 6438 N N . ALA A 1 808 ? -9.919 32.719 -9.596 1.00 53.88 808 ALA A N 1
ATOM 6439 C CA . ALA A 1 808 ? -10.736 31.546 -9.279 1.00 53.88 808 ALA A CA 1
ATOM 6440 C C . ALA A 1 808 ? -9.905 30.256 -9.104 1.00 53.88 808 ALA A C 1
ATOM 6442 O O . ALA A 1 808 ? -10.320 29.354 -8.374 1.00 53.88 808 ALA A O 1
ATOM 6443 N N . TYR A 1 809 ? -8.723 30.172 -9.728 1.00 55.88 809 TYR A N 1
ATOM 6444 C CA . TYR A 1 809 ? -7.775 29.070 -9.542 1.00 55.88 809 TYR A CA 1
ATOM 6445 C C . TYR A 1 809 ? -7.057 29.149 -8.181 1.00 55.88 809 TYR A C 1
ATOM 6447 O O . TYR A 1 809 ? -6.741 28.124 -7.571 1.00 55.88 809 TYR A O 1
ATOM 6455 N N . VAL A 1 810 ? -6.857 30.361 -7.650 1.00 56.75 810 VAL A N 1
ATOM 6456 C CA . VAL A 1 810 ? -6.246 30.599 -6.331 1.00 56.75 810 VAL A CA 1
ATOM 6457 C C . VAL A 1 810 ? -7.204 30.218 -5.201 1.00 56.75 810 VAL A C 1
ATOM 6459 O O . VAL A 1 810 ? -6.770 29.626 -4.214 1.00 56.75 810 VAL A O 1
ATOM 6462 N N . ALA A 1 811 ? -8.509 30.438 -5.369 1.00 57.28 811 ALA A N 1
ATOM 6463 C CA . ALA A 1 811 ? -9.511 30.081 -4.365 1.00 57.28 811 ALA A CA 1
ATOM 6464 C C . ALA A 1 811 ? -9.591 28.559 -4.095 1.00 57.28 811 ALA A C 1
ATOM 6466 O O . ALA A 1 811 ? -9.726 28.138 -2.945 1.00 57.28 811 ALA A O 1
ATOM 6467 N N . TYR A 1 812 ? -9.395 27.721 -5.121 1.00 63.16 812 TYR A N 1
ATOM 6468 C CA . TYR A 1 812 ? -9.205 26.272 -4.955 1.00 63.16 812 TYR A CA 1
ATOM 6469 C C . TYR A 1 812 ? -7.936 25.953 -4.143 1.00 63.16 812 TYR A C 1
ATOM 6471 O O . TYR A 1 812 ? -7.984 25.175 -3.190 1.00 63.16 812 TYR A O 1
ATOM 6479 N N . LYS A 1 813 ? -6.808 26.607 -4.453 1.00 69.69 813 LYS A N 1
ATOM 6480 C CA . LYS A 1 813 ? -5.522 26.396 -3.762 1.00 69.69 813 LYS A CA 1
ATOM 6481 C C . LYS A 1 813 ? -5.487 26.931 -2.323 1.00 69.69 813 LYS A C 1
ATOM 6483 O O . LYS A 1 813 ? -4.723 26.408 -1.511 1.00 69.69 813 LYS A O 1
ATOM 6488 N N . PHE A 1 814 ? -6.324 27.901 -1.957 1.00 71.94 814 PHE A N 1
ATOM 6489 C CA . PHE A 1 814 ? -6.436 28.343 -0.562 1.00 71.94 814 PHE A CA 1
ATOM 6490 C C . PHE A 1 814 ? -6.928 27.237 0.369 1.00 71.94 814 PHE A C 1
ATOM 6492 O O . PHE A 1 814 ? -6.433 27.120 1.489 1.00 71.94 814 PHE A O 1
ATOM 6499 N N . THR A 1 815 ? -7.829 26.377 -0.109 1.00 72.69 815 THR A N 1
ATOM 6500 C CA . THR A 1 815 ? -8.335 25.249 0.689 1.00 72.69 815 THR A CA 1
ATOM 6501 C C . THR A 1 815 ? -7.215 24.285 1.092 1.00 72.69 815 THR A C 1
ATOM 6503 O O . THR A 1 815 ? -7.213 23.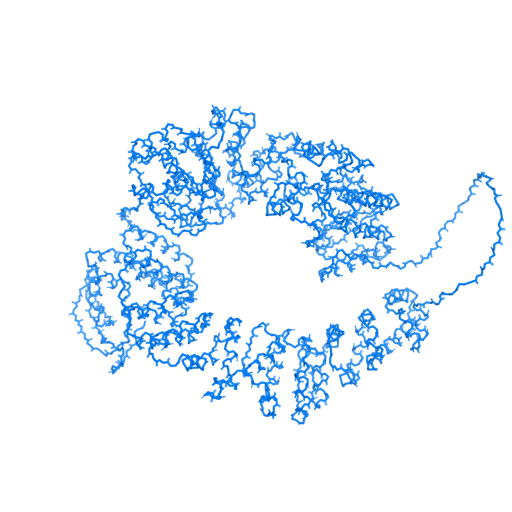796 2.219 1.00 72.69 815 THR A O 1
ATOM 6506 N N . SER A 1 816 ? -6.224 24.079 0.216 1.00 79.12 816 SER A N 1
ATOM 6507 C CA . SER A 1 816 ? -5.043 23.245 0.477 1.00 79.12 816 SER A CA 1
ATOM 6508 C C . SER A 1 816 ? -3.951 23.950 1.294 1.00 79.12 816 SER A C 1
ATOM 6510 O O . SER A 1 816 ? -3.164 23.288 1.967 1.00 79.12 816 SER A O 1
ATOM 6512 N N . LEU A 1 817 ? -3.900 25.288 1.266 1.00 86.75 817 LEU A N 1
ATOM 6513 C CA . LEU A 1 817 ? -2.918 26.081 2.020 1.00 86.75 817 LEU A CA 1
ATOM 6514 C C . LEU A 1 817 ? -3.333 26.339 3.468 1.00 86.75 817 LEU A C 1
ATOM 6516 O O . LEU A 1 817 ? -2.466 26.436 4.334 1.00 86.75 817 LEU A O 1
ATOM 6520 N N . LEU A 1 818 ? -4.634 26.427 3.755 1.00 88.69 818 LEU A N 1
ATOM 6521 C CA . LEU A 1 818 ? -5.124 26.715 5.104 1.00 88.69 818 LEU A CA 1
ATOM 6522 C C . LEU A 1 818 ? -4.570 25.747 6.175 1.00 88.69 818 LEU A C 1
ATOM 6524 O O . LEU A 1 818 ? -4.095 26.240 7.198 1.00 88.69 818 LEU A O 1
ATOM 6528 N N . PRO A 1 819 ? -4.527 24.411 5.970 1.00 90.88 819 PRO A N 1
ATOM 6529 C CA . PRO A 1 819 ? -3.871 23.504 6.913 1.00 90.88 819 PRO A CA 1
ATOM 6530 C C . PRO A 1 819 ? -2.392 23.841 7.157 1.00 90.88 819 PRO A C 1
ATOM 6532 O O . PRO A 1 819 ? -1.942 23.808 8.299 1.00 90.88 819 PRO A O 1
ATOM 6535 N N . VAL A 1 820 ? -1.641 24.209 6.110 1.00 93.25 820 VAL A N 1
ATOM 6536 C CA . VAL A 1 820 ? -0.225 24.610 6.222 1.00 93.25 820 VAL A CA 1
ATOM 6537 C C . VAL A 1 820 ? -0.097 25.875 7.068 1.00 93.25 820 VAL A C 1
ATOM 6539 O O . VAL A 1 820 ? 0.694 25.911 8.008 1.00 93.25 820 VAL A O 1
ATOM 6542 N N . TYR A 1 821 ? -0.909 26.893 6.777 1.00 93.69 821 TYR A N 1
ATOM 6543 C CA . TYR A 1 821 ? -0.914 28.156 7.514 1.00 93.69 821 TYR A CA 1
ATOM 6544 C C . TYR A 1 821 ? -1.291 27.980 8.983 1.00 93.69 821 TYR A C 1
ATOM 6546 O O . TYR A 1 821 ? -0.694 28.620 9.843 1.00 93.69 821 TYR A O 1
ATOM 6554 N N . LEU A 1 822 ? -2.224 27.080 9.294 1.00 93.62 822 LEU A N 1
ATOM 6555 C CA . LEU A 1 822 ? -2.609 26.799 10.676 1.00 93.62 822 LEU A CA 1
ATOM 6556 C C . LEU A 1 822 ? -1.520 26.058 11.455 1.00 93.62 822 LEU A C 1
ATOM 6558 O O . LEU A 1 822 ? -1.320 26.361 12.626 1.00 93.62 822 LEU A O 1
ATOM 6562 N N . HIS A 1 823 ? -0.764 25.150 10.829 1.00 94.62 823 HIS A N 1
ATOM 6563 C CA . HIS A 1 823 ? 0.430 24.586 11.477 1.00 94.62 823 HIS A CA 1
ATOM 6564 C C . HIS A 1 823 ? 1.503 25.650 11.700 1.00 94.62 823 HIS A C 1
ATOM 6566 O O . HIS A 1 823 ? 2.047 25.742 12.799 1.00 94.62 823 HIS A O 1
ATOM 6572 N N . LEU A 1 824 ? 1.753 26.508 10.705 1.00 95.69 824 LEU A N 1
ATOM 6573 C CA . LEU A 1 824 ? 2.698 27.619 10.834 1.00 95.69 824 LEU A CA 1
ATOM 6574 C C . LEU A 1 824 ? 2.296 28.622 11.912 1.00 95.69 824 LEU A C 1
ATOM 6576 O O . LEU A 1 824 ? 3.173 29.112 12.617 1.00 95.69 824 LEU A O 1
ATOM 6580 N N . ALA A 1 825 ? 1.000 28.868 12.115 1.00 95.06 825 ALA A N 1
ATOM 6581 C CA . ALA A 1 825 ? 0.505 29.773 13.152 1.00 95.06 825 ALA A CA 1
ATOM 6582 C C . ALA A 1 825 ? 0.958 29.356 14.563 1.00 95.06 825 ALA A C 1
ATOM 6584 O O . ALA A 1 825 ? 1.134 30.191 15.448 1.00 95.06 825 ALA A O 1
ATOM 6585 N N . HIS A 1 826 ? 1.209 28.062 14.770 1.00 92.94 826 HIS A N 1
ATOM 6586 C CA . HIS A 1 826 ? 1.735 27.537 16.030 1.00 92.94 826 HIS A CA 1
ATOM 6587 C C . HIS A 1 826 ? 3.261 27.520 16.106 1.00 92.94 826 HIS A C 1
ATOM 6589 O O . HIS A 1 826 ? 3.807 27.250 17.177 1.00 92.94 826 HIS A O 1
ATOM 6595 N N . LEU A 1 827 ? 3.958 27.818 15.013 1.00 93.12 827 LEU A N 1
ATOM 6596 C CA . LEU A 1 827 ? 5.415 27.740 14.898 1.00 93.12 827 LEU A CA 1
ATOM 6597 C C . LEU A 1 827 ? 6.064 29.125 14.804 1.00 93.12 827 LEU A C 1
ATOM 6599 O O . LEU A 1 827 ? 7.148 29.304 15.351 1.00 93.12 827 LEU A O 1
ATOM 6603 N N . VAL A 1 828 ? 5.390 30.104 14.196 1.00 94.06 828 VAL A N 1
ATOM 6604 C CA . VAL A 1 828 ? 5.840 31.503 14.184 1.00 94.06 828 VAL A CA 1
ATOM 6605 C C . VAL A 1 828 ? 5.743 32.136 15.574 1.00 94.06 828 VAL A C 1
ATOM 6607 O O . VAL A 1 828 ? 4.976 31.696 16.443 1.00 94.06 828 VAL A O 1
ATOM 6610 N N . GLU A 1 829 ? 6.556 33.165 15.798 1.00 92.81 829 GLU A N 1
ATOM 6611 C CA . GLU A 1 829 ? 6.534 33.945 17.030 1.00 92.81 829 GLU A CA 1
ATOM 6612 C C . GLU A 1 829 ? 5.413 35.000 16.963 1.00 92.81 829 GLU A C 1
ATOM 6614 O O . GLU A 1 829 ? 5.417 35.820 16.042 1.00 92.81 829 GLU A O 1
ATOM 6619 N N . PRO A 1 830 ? 4.448 35.000 17.899 1.00 94.06 830 PRO A N 1
ATOM 6620 C CA . PRO A 1 830 ? 3.432 36.047 18.004 1.00 94.06 830 PRO A CA 1
ATOM 6621 C C . PRO A 1 830 ? 4.034 37.453 17.994 1.00 94.06 830 PRO A C 1
ATOM 6623 O O . PRO A 1 830 ? 5.044 37.702 18.649 1.00 94.06 830 PRO A O 1
ATOM 6626 N N . GLY A 1 831 ? 3.424 38.372 17.252 1.00 92.50 831 GLY A N 1
ATOM 6627 C CA . GLY A 1 831 ? 3.894 39.751 17.127 1.00 92.50 831 GLY A CA 1
ATOM 6628 C C . GLY A 1 831 ? 5.064 39.952 16.152 1.00 92.50 831 GLY A C 1
ATOM 6629 O O . GLY A 1 831 ? 5.402 41.097 15.855 1.00 92.50 831 GLY A O 1
ATOM 6630 N N . SER A 1 832 ? 5.664 38.885 15.609 1.00 94.44 832 SER A N 1
ATOM 6631 C CA . SER A 1 832 ? 6.671 38.992 14.540 1.00 94.44 832 SER A CA 1
ATOM 6632 C C . SER A 1 832 ? 6.059 39.447 13.208 1.00 94.44 832 SER A C 1
ATOM 6634 O O . SER A 1 832 ? 4.851 39.326 12.990 1.00 94.44 832 SER A O 1
ATOM 6636 N N . GLU A 1 833 ? 6.886 39.956 12.293 1.00 92.94 833 GLU A N 1
ATOM 6637 C CA . GLU A 1 833 ? 6.455 40.335 10.938 1.00 92.94 833 GLU A CA 1
ATOM 6638 C C . GLU A 1 833 ? 5.856 39.141 10.171 1.00 92.94 833 GLU A C 1
ATOM 6640 O O . GLU A 1 833 ? 4.792 39.266 9.558 1.00 92.94 833 GLU A O 1
ATOM 6645 N N . ASP A 1 834 ? 6.464 37.958 10.307 1.00 93.19 834 ASP A N 1
ATOM 6646 C CA . ASP A 1 834 ? 5.961 36.702 9.740 1.00 93.19 834 ASP A CA 1
ATOM 6647 C C . ASP A 1 834 ? 4.565 36.356 10.278 1.00 93.19 834 ASP A C 1
ATOM 6649 O O . ASP A 1 834 ? 3.682 35.956 9.518 1.00 93.19 834 ASP A O 1
ATOM 6653 N N . ALA A 1 835 ? 4.331 36.533 11.585 1.00 95.06 835 ALA A N 1
ATOM 6654 C CA . ALA A 1 835 ? 3.038 36.255 12.209 1.00 95.06 835 ALA A CA 1
ATOM 6655 C C . ALA A 1 835 ? 1.947 37.238 11.761 1.00 95.06 835 ALA A C 1
ATOM 6657 O O . ALA A 1 835 ? 0.828 36.810 11.464 1.00 95.06 835 ALA A O 1
ATOM 6658 N N . HIS A 1 836 ? 2.273 38.528 11.635 1.00 94.62 836 HIS A N 1
ATOM 6659 C CA . HIS A 1 836 ? 1.359 39.532 11.079 1.00 94.62 836 HIS A CA 1
ATOM 6660 C C . HIS A 1 836 ? 1.001 39.218 9.624 1.00 94.62 836 HIS A C 1
ATOM 6662 O O . HIS A 1 836 ? -0.173 39.248 9.244 1.00 94.62 836 HIS A O 1
ATOM 6668 N N . THR A 1 837 ? 2.000 38.860 8.819 1.00 93.81 837 THR A N 1
ATOM 6669 C CA . THR A 1 837 ? 1.807 38.515 7.409 1.00 93.81 837 THR A CA 1
ATOM 6670 C C . THR A 1 837 ? 0.984 37.238 7.255 1.00 93.81 837 THR A C 1
ATOM 6672 O O . THR A 1 837 ? 0.048 37.194 6.453 1.00 93.81 837 THR A O 1
ATOM 6675 N N . LEU A 1 838 ? 1.261 36.213 8.065 1.00 94.56 838 LEU A N 1
ATOM 6676 C CA . LEU A 1 838 ? 0.485 34.975 8.110 1.00 94.56 838 LEU A CA 1
ATOM 6677 C C . LEU A 1 838 ? -0.976 35.234 8.500 1.00 94.56 838 LEU A C 1
ATOM 6679 O O . LEU A 1 838 ? -1.885 34.722 7.842 1.00 94.56 838 LEU A O 1
ATOM 6683 N N . ALA A 1 839 ? -1.213 36.056 9.527 1.00 93.88 839 ALA A N 1
ATOM 6684 C CA . ALA A 1 839 ? -2.557 36.446 9.941 1.00 93.88 839 ALA A CA 1
ATOM 6685 C C . ALA A 1 839 ? -3.299 37.181 8.813 1.00 93.88 839 ALA A C 1
ATOM 6687 O O . ALA A 1 839 ? -4.446 36.847 8.511 1.00 93.88 839 ALA A O 1
ATOM 6688 N N . GLY A 1 840 ? -2.625 38.110 8.126 1.00 90.69 840 GLY A N 1
ATOM 6689 C CA . GLY A 1 840 ? -3.159 38.800 6.950 1.00 90.69 840 GLY A CA 1
ATOM 6690 C C . GLY A 1 840 ? -3.535 37.842 5.818 1.00 90.69 840 GLY A C 1
ATOM 6691 O O . GLY A 1 840 ? -4.623 37.954 5.254 1.00 90.69 840 GLY A O 1
ATOM 6692 N N . ARG A 1 841 ? -2.689 36.844 5.531 1.00 88.69 841 ARG A N 1
ATOM 6693 C CA . ARG A 1 841 ? -2.940 35.819 4.499 1.00 88.69 841 ARG A CA 1
ATOM 6694 C C . ARG A 1 841 ? -4.132 34.924 4.826 1.00 88.69 841 ARG A C 1
ATOM 6696 O O . ARG A 1 841 ? -4.923 34.632 3.933 1.00 88.69 841 ARG A O 1
ATOM 6703 N N . ILE A 1 842 ? -4.289 34.506 6.083 1.00 89.25 842 ILE A N 1
ATOM 6704 C CA . ILE A 1 842 ? -5.472 33.746 6.518 1.00 89.25 842 ILE A CA 1
ATOM 6705 C C . ILE A 1 842 ? -6.721 34.638 6.447 1.00 89.25 842 ILE A C 1
ATOM 6707 O O . ILE A 1 842 ? -7.761 34.198 5.962 1.00 89.25 842 ILE A O 1
ATOM 6711 N N . ASN A 1 843 ? -6.627 35.902 6.870 1.00 87.50 843 ASN A N 1
ATOM 6712 C CA . ASN A 1 843 ? -7.757 36.830 6.855 1.00 87.50 843 ASN A CA 1
ATOM 6713 C C . ASN A 1 843 ? -8.225 37.173 5.430 1.00 87.50 843 ASN A C 1
ATOM 6715 O O . ASN A 1 843 ? -9.426 37.231 5.185 1.00 87.50 843 ASN A O 1
ATOM 6719 N N . ALA A 1 844 ? -7.301 37.300 4.472 1.00 82.19 844 ALA A N 1
ATOM 6720 C CA . ALA A 1 844 ? -7.614 37.539 3.061 1.00 82.19 844 ALA A CA 1
ATOM 6721 C C . ALA A 1 844 ? -8.485 36.432 2.435 1.00 82.19 844 ALA A C 1
ATOM 6723 O O . ALA A 1 844 ? -9.199 36.676 1.463 1.00 82.19 844 ALA A O 1
ATOM 6724 N N . MET A 1 845 ? -8.486 35.221 3.008 1.00 81.25 845 MET A N 1
ATOM 6725 C CA . MET A 1 845 ? -9.373 34.151 2.550 1.00 81.25 845 MET A CA 1
ATOM 6726 C C . MET A 1 845 ? -10.853 34.480 2.784 1.00 81.25 845 MET A C 1
ATOM 6728 O O . MET A 1 845 ? -11.692 33.948 2.065 1.00 81.25 845 MET A O 1
ATOM 6732 N N . ARG A 1 846 ? -11.206 35.363 3.734 1.00 79.56 846 ARG A N 1
ATOM 6733 C CA . ARG A 1 846 ? -12.610 35.729 4.026 1.00 79.56 846 ARG A CA 1
ATOM 6734 C C . ARG A 1 846 ? -13.329 36.330 2.829 1.00 79.56 846 ARG A C 1
ATOM 6736 O O . ARG A 1 846 ? -14.512 36.043 2.639 1.00 79.56 846 ARG A O 1
ATOM 6743 N N . ASP A 1 847 ? -12.597 37.101 2.034 1.00 72.00 847 ASP A N 1
ATOM 6744 C CA . ASP A 1 847 ? -13.133 37.942 0.965 1.00 72.00 847 ASP A CA 1
ATOM 6745 C C . ASP A 1 847 ? -13.162 37.242 -0.407 1.00 72.00 847 ASP A C 1
ATOM 6747 O O . ASP A 1 847 ? -13.565 37.843 -1.401 1.00 72.00 847 ASP A O 1
ATOM 6751 N N . CYS A 1 848 ? -12.756 35.969 -0.487 1.00 69.38 848 CYS A N 1
ATOM 6752 C CA . CYS A 1 848 ? -12.774 35.200 -1.734 1.00 69.38 848 CYS A CA 1
ATOM 6753 C C . CYS A 1 848 ? -14.209 34.957 -2.248 1.00 69.38 848 CYS A C 1
ATOM 6755 O O . CYS A 1 848 ? -15.097 34.590 -1.481 1.00 69.38 848 CYS A O 1
ATOM 6757 N N . ASP A 1 849 ? -14.446 35.098 -3.559 1.00 63.41 849 ASP A N 1
ATOM 6758 C CA . ASP A 1 849 ? -15.751 34.800 -4.170 1.00 63.41 849 ASP A CA 1
ATOM 6759 C C . ASP A 1 849 ? -15.979 33.282 -4.315 1.00 63.41 849 ASP A C 1
ATOM 6761 O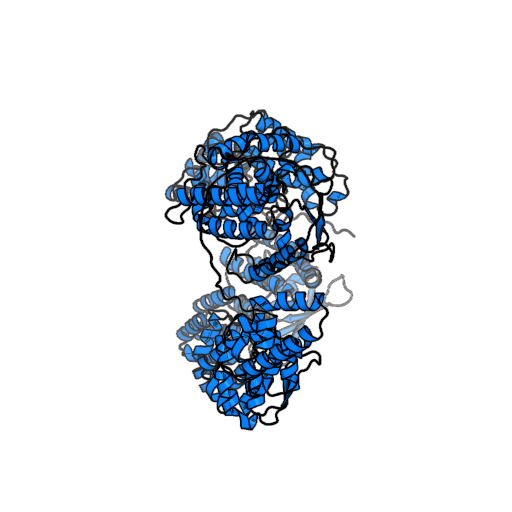 O . ASP A 1 849 ? -15.385 32.596 -5.150 1.00 63.41 849 ASP A O 1
ATOM 6765 N N . TYR A 1 850 ? -16.887 32.759 -3.491 1.00 60.59 850 TYR A N 1
ATOM 6766 C CA . TYR A 1 850 ? -17.235 31.337 -3.404 1.00 60.59 850 TYR A CA 1
ATOM 6767 C C . TYR A 1 850 ? -18.264 30.869 -4.442 1.00 60.59 850 TYR A C 1
ATOM 6769 O O . TYR A 1 850 ? -18.652 29.699 -4.432 1.00 60.59 850 TYR A O 1
ATOM 6777 N N . SER A 1 851 ? -18.750 31.759 -5.311 1.00 58.19 851 SER A N 1
ATOM 6778 C CA . SER A 1 851 ? -19.779 31.438 -6.311 1.00 58.19 851 SER A CA 1
ATOM 6779 C C . SER A 1 851 ? -19.232 30.767 -7.582 1.00 58.19 851 SER A C 1
ATOM 6781 O O . SER A 1 851 ? -20.008 30.375 -8.455 1.00 58.19 851 SER A O 1
ATOM 6783 N N . SER A 1 852 ? -17.907 30.594 -7.679 1.00 56.94 852 SER A N 1
ATOM 6784 C CA . SER A 1 852 ? -17.234 30.022 -8.849 1.00 56.94 852 SER A CA 1
ATOM 6785 C C . SER A 1 852 ? -17.636 28.557 -9.130 1.00 56.94 852 SER A C 1
ATOM 6787 O O . SER A 1 852 ? -17.614 27.723 -8.218 1.00 56.94 852 SER A O 1
ATOM 6789 N N . PRO A 1 853 ? -17.904 28.184 -10.400 1.00 51.66 853 PRO A N 1
ATOM 6790 C CA . PRO A 1 853 ? -18.233 26.812 -10.792 1.00 51.66 853 PRO A CA 1
ATOM 6791 C C . PRO A 1 853 ? -17.142 25.772 -10.500 1.00 51.66 853 PRO A C 1
ATOM 6793 O O . PRO A 1 853 ? -17.438 24.578 -10.447 1.00 51.66 853 PRO A O 1
ATOM 6796 N N . VAL A 1 854 ? -15.893 26.211 -10.291 1.00 53.06 854 VAL A N 1
ATOM 6797 C CA . VAL A 1 854 ? -14.742 25.347 -9.957 1.00 53.06 854 VAL A CA 1
ATOM 6798 C C . VAL A 1 854 ? -14.992 24.549 -8.666 1.00 53.06 854 VAL A C 1
ATOM 6800 O O . VAL A 1 854 ? -14.477 23.449 -8.502 1.00 53.06 854 VAL A O 1
ATOM 6803 N N . PHE A 1 855 ? -15.860 25.044 -7.778 1.00 53.12 855 PHE A N 1
ATOM 6804 C CA . PHE A 1 855 ? -16.205 24.393 -6.512 1.00 53.12 855 PHE A CA 1
ATOM 6805 C C . PHE A 1 855 ? -17.329 23.342 -6.607 1.00 53.12 855 PHE A C 1
ATOM 6807 O O . PHE A 1 855 ? -17.724 22.765 -5.589 1.00 53.12 855 PHE A O 1
ATOM 6814 N N . HIS A 1 856 ? -17.874 23.066 -7.800 1.00 47.81 856 HIS A N 1
ATOM 6815 C CA . HIS A 1 856 ? -18.969 22.100 -7.965 1.00 47.81 856 HIS A CA 1
ATOM 6816 C C . HIS A 1 856 ? -18.540 20.631 -7.810 1.00 47.81 856 HIS A C 1
ATOM 6818 O O . HIS A 1 856 ? -19.379 19.811 -7.425 1.00 47.81 856 HIS A O 1
ATOM 6824 N N . GLU A 1 857 ? -17.261 20.304 -8.028 1.00 42.62 857 GLU A N 1
ATOM 6825 C CA . GLU A 1 857 ? -16.728 18.936 -7.902 1.00 42.62 857 GLU A CA 1
ATOM 6826 C C . GLU A 1 857 ? -16.196 18.604 -6.490 1.00 42.62 857 GLU A C 1
ATOM 6828 O O . GLU A 1 857 ? -16.112 17.431 -6.130 1.00 42.62 857 GLU A O 1
ATOM 6833 N N . THR A 1 858 ? -15.931 19.603 -5.631 1.00 50.75 858 THR A N 1
ATOM 6834 C CA . THR A 1 858 ? -15.315 19.413 -4.298 1.00 50.75 858 THR A CA 1
ATOM 6835 C C . THR A 1 858 ? -16.058 20.132 -3.159 1.00 50.75 858 THR A C 1
ATOM 6837 O O . THR A 1 858 ? -15.464 20.849 -2.354 1.00 50.75 858 THR A O 1
ATOM 6840 N N . ARG A 1 859 ? -17.373 19.886 -3.000 1.00 53.00 859 ARG A N 1
ATOM 6841 C CA . ARG A 1 859 ? -18.222 20.494 -1.932 1.00 53.00 859 ARG A CA 1
ATOM 6842 C C . ARG A 1 859 ? -17.625 20.448 -0.517 1.00 53.00 859 ARG A C 1
ATOM 6844 O O . ARG A 1 859 ? -17.936 21.291 0.313 1.00 53.00 859 ARG A O 1
ATOM 6851 N N . HIS A 1 860 ? -16.776 19.467 -0.238 1.00 56.16 860 HIS A N 1
ATOM 6852 C CA . HIS A 1 860 ? -16.119 19.262 1.048 1.00 56.16 860 HIS A CA 1
ATOM 6853 C C . HIS A 1 860 ? -15.080 20.343 1.403 1.00 56.16 860 HIS A C 1
ATOM 6855 O O . HIS A 1 860 ? -14.946 20.686 2.576 1.00 56.16 860 HIS A O 1
ATOM 6861 N N . GLN A 1 861 ? -14.376 20.905 0.419 1.00 56.44 861 GLN A N 1
ATOM 6862 C CA . GLN A 1 861 ? -13.321 21.904 0.639 1.00 56.44 861 GLN A CA 1
ATOM 6863 C C . GLN A 1 861 ? -13.880 23.313 0.914 1.00 56.44 861 GLN A C 1
ATOM 6865 O O . GLN A 1 861 ? -13.189 24.150 1.482 1.00 56.44 861 GLN A O 1
ATOM 6870 N N . LEU A 1 862 ? -15.156 23.568 0.601 1.00 63.19 862 LEU A N 1
ATOM 6871 C CA . LEU A 1 862 ? -15.830 24.835 0.918 1.00 63.19 862 LEU A CA 1
ATOM 6872 C C . LEU A 1 862 ? -16.006 25.062 2.428 1.00 63.19 862 LEU A C 1
ATOM 6874 O O . LEU A 1 862 ? -16.025 26.203 2.883 1.00 63.19 862 LEU A O 1
ATOM 6878 N N . HIS A 1 863 ? -16.113 23.988 3.217 1.00 70.12 863 HIS A N 1
ATOM 6879 C CA . HIS A 1 863 ? -16.331 24.097 4.661 1.00 70.12 863 HIS A CA 1
ATOM 6880 C C . HIS A 1 863 ? -15.127 24.694 5.403 1.00 70.12 863 HIS A C 1
ATOM 6882 O O . HIS A 1 863 ? -15.317 25.369 6.410 1.00 70.12 863 HIS A O 1
ATOM 6888 N N . SER A 1 864 ? -13.899 24.480 4.915 1.00 71.88 864 SER A N 1
ATOM 6889 C CA . SER A 1 864 ? -12.691 25.013 5.559 1.00 71.88 864 SER A CA 1
ATOM 6890 C C . SER A 1 864 ? -12.581 26.524 5.392 1.00 71.88 864 SER A C 1
ATOM 6892 O O . SER A 1 864 ? -12.293 27.225 6.356 1.00 71.88 864 SER A O 1
ATOM 6894 N N . LEU A 1 865 ? -12.929 27.046 4.214 1.00 73.12 865 LEU A N 1
ATOM 6895 C CA . LEU A 1 865 ? -13.012 28.488 3.973 1.00 73.12 865 LEU A CA 1
ATOM 6896 C C . LEU A 1 865 ? -14.198 29.125 4.711 1.00 73.12 865 LEU A C 1
ATOM 6898 O O . LEU A 1 865 ? -14.082 30.225 5.250 1.00 73.12 865 LEU A O 1
ATOM 6902 N N . GLN A 1 866 ? -15.322 28.409 4.814 1.00 74.88 866 GLN A N 1
ATOM 6903 C CA . GLN A 1 866 ? -16.455 28.842 5.629 1.00 74.88 866 GLN A CA 1
ATOM 6904 C C . GLN A 1 866 ? -16.061 29.005 7.105 1.00 74.88 866 GLN A C 1
ATOM 6906 O O . GLN A 1 866 ? -16.470 29.988 7.719 1.00 74.88 866 GLN A O 1
ATOM 6911 N N . ALA A 1 867 ? -15.213 28.121 7.645 1.00 77.31 867 ALA A N 1
ATOM 6912 C CA . ALA A 1 867 ? -14.711 28.253 9.010 1.00 77.31 867 ALA A CA 1
ATOM 6913 C C . ALA A 1 867 ? -13.911 29.554 9.225 1.00 77.31 867 ALA A C 1
ATOM 6915 O O . ALA A 1 867 ? -14.045 30.200 10.265 1.00 77.31 867 ALA A O 1
ATOM 6916 N N . VAL A 1 868 ? -13.131 29.985 8.224 1.00 81.75 868 VAL A N 1
ATOM 6917 C CA . VAL A 1 868 ? -12.418 31.275 8.261 1.00 81.75 868 VAL A CA 1
ATOM 6918 C C . VAL A 1 868 ? -13.402 32.448 8.239 1.00 81.75 868 VAL A C 1
ATOM 6920 O O . VAL A 1 868 ? -13.255 33.390 9.017 1.00 81.75 868 VAL A O 1
ATOM 6923 N N . ARG A 1 869 ? -14.421 32.390 7.370 1.00 81.19 869 ARG A N 1
ATOM 6924 C CA . ARG A 1 869 ? -15.438 33.446 7.214 1.00 81.19 869 ARG A CA 1
ATOM 6925 C C . ARG A 1 869 ? -16.329 33.611 8.446 1.00 81.19 869 ARG A C 1
ATOM 6927 O O . ARG A 1 869 ? -16.760 34.718 8.744 1.00 81.19 869 ARG A O 1
ATOM 6934 N N . GLU A 1 870 ? -16.621 32.518 9.139 1.00 84.62 870 GLU A N 1
ATOM 6935 C CA . GLU A 1 870 ? -17.450 32.501 10.351 1.00 84.62 870 GLU A CA 1
ATOM 6936 C C . GLU A 1 870 ? -16.693 32.922 11.621 1.00 84.62 870 GLU A C 1
ATOM 6938 O O . GLU A 1 870 ? -17.293 32.965 12.690 1.00 84.62 870 GLU A O 1
ATOM 6943 N N . GLY A 1 871 ? -15.400 33.253 11.517 1.00 87.88 871 GLY A N 1
ATOM 6944 C CA . GLY A 1 871 ? -14.616 33.769 12.642 1.00 87.88 871 GLY A CA 1
ATOM 6945 C C . GLY A 1 871 ? -14.094 32.699 13.605 1.00 87.88 871 GLY A C 1
ATOM 6946 O O . GLY A 1 871 ? -13.553 33.041 14.652 1.00 87.88 871 GLY A O 1
ATOM 6947 N N . HIS A 1 872 ? -14.158 31.403 13.258 1.00 88.00 872 HIS A N 1
ATOM 6948 C CA . HIS A 1 872 ? -13.642 30.322 14.127 1.00 88.00 872 HIS A CA 1
ATOM 6949 C C . HIS A 1 872 ? -12.128 30.409 14.388 1.00 88.00 872 HIS A C 1
ATOM 6951 O O . HIS A 1 872 ? -11.620 29.736 15.279 1.00 88.00 872 HIS A O 1
ATOM 6957 N N . LEU A 1 873 ? -11.401 31.224 13.615 1.00 91.19 873 LEU A N 1
ATOM 6958 C CA . LEU A 1 873 ? -9.962 31.462 13.763 1.00 91.19 873 LEU A CA 1
ATOM 6959 C C . LEU A 1 873 ? -9.625 32.816 14.411 1.00 91.19 873 LEU A C 1
ATOM 6961 O O . LEU A 1 873 ? -8.444 33.115 14.566 1.00 91.19 873 LEU A O 1
ATOM 6965 N N . ASP A 1 874 ? -10.611 33.639 14.792 1.00 93.38 874 ASP A N 1
ATOM 6966 C CA . ASP A 1 874 ? -10.388 35.012 15.289 1.00 93.38 874 ASP A CA 1
ATOM 6967 C C . ASP A 1 874 ? -9.424 35.056 16.478 1.00 93.38 874 ASP A C 1
ATOM 6969 O O . ASP A 1 874 ? -8.495 35.861 16.506 1.00 93.38 874 ASP A O 1
ATOM 6973 N N . THR A 1 875 ? -9.591 34.149 17.442 1.00 94.06 875 THR A N 1
ATOM 6974 C CA . THR A 1 875 ? -8.710 34.066 18.614 1.00 94.06 875 THR A CA 1
ATOM 6975 C C . THR A 1 875 ? -7.268 33.747 18.228 1.00 94.06 875 THR A C 1
ATOM 6977 O O . THR A 1 875 ? -6.341 34.313 18.804 1.00 94.06 875 THR A O 1
ATOM 6980 N N . LEU A 1 876 ? -7.062 32.865 17.246 1.00 94.06 876 LEU A N 1
ATOM 6981 C CA . LEU A 1 876 ? -5.728 32.528 16.755 1.00 94.06 876 LEU A CA 1
ATOM 6982 C C . LEU A 1 876 ? -5.110 33.687 15.967 1.00 94.06 876 LEU A C 1
ATOM 6984 O O . LEU A 1 876 ? -3.937 33.984 16.166 1.00 94.06 876 LEU A O 1
ATOM 6988 N N . LEU A 1 877 ? -5.890 34.368 15.126 1.00 94.62 877 LEU A N 1
ATOM 6989 C CA . LEU A 1 877 ? -5.425 35.529 14.361 1.00 94.62 877 LEU A CA 1
ATOM 6990 C C . LEU A 1 877 ? -5.024 36.688 15.276 1.00 94.62 877 LEU A C 1
ATOM 6992 O O . LEU A 1 877 ? -3.937 37.233 15.109 1.00 94.62 877 LEU A O 1
ATOM 6996 N N . ASN A 1 878 ? -5.836 36.995 16.290 1.00 95.38 878 ASN A N 1
ATOM 6997 C CA . ASN A 1 878 ? -5.505 38.017 17.285 1.00 95.38 878 ASN A CA 1
ATOM 6998 C C . ASN A 1 878 ? -4.258 37.636 18.089 1.00 95.38 878 ASN A C 1
ATOM 7000 O O . ASN A 1 878 ? -3.431 38.486 18.401 1.00 95.38 878 ASN A O 1
ATOM 7004 N N . TYR A 1 879 ? -4.088 36.351 18.409 1.00 94.94 879 TYR A N 1
ATOM 7005 C CA . TYR A 1 879 ? -2.877 35.883 19.073 1.00 94.94 879 TYR A CA 1
ATOM 7006 C C . TYR A 1 879 ? -1.635 36.026 18.187 1.00 94.94 879 TYR A C 1
ATOM 7008 O O . TYR A 1 879 ? -0.579 36.372 18.698 1.00 94.94 879 TYR A O 1
ATOM 7016 N N . LEU A 1 880 ? -1.734 35.814 16.873 1.00 95.62 880 LEU A N 1
ATOM 7017 C CA . LEU A 1 880 ? -0.604 36.026 15.963 1.00 95.62 880 LEU A CA 1
ATOM 7018 C C . LEU A 1 880 ? -0.152 37.490 15.917 1.00 95.62 880 LEU A C 1
ATOM 7020 O O . LEU A 1 880 ? 1.049 37.737 15.826 1.00 95.62 880 LEU A O 1
ATOM 7024 N N . THR A 1 881 ? -1.079 38.445 15.994 1.00 94.25 881 THR A N 1
ATOM 7025 C CA . THR A 1 881 ? -0.771 39.882 15.900 1.00 94.25 881 THR A CA 1
ATOM 7026 C C . THR A 1 881 ? -0.417 40.511 17.247 1.00 94.25 881 THR A C 1
ATOM 7028 O O . THR A 1 881 ? 0.521 41.297 17.335 1.00 94.25 881 THR A O 1
ATOM 7031 N N . GLU A 1 882 ? -1.142 40.163 18.310 1.00 91.69 882 GLU A N 1
ATOM 7032 C CA . GLU A 1 882 ? -1.084 40.847 19.615 1.00 91.69 882 GLU A CA 1
ATOM 7033 C C . GLU A 1 882 ? -0.661 39.924 20.772 1.00 91.69 882 GLU A C 1
ATOM 7035 O O . GLU A 1 882 ? -0.515 40.367 21.913 1.00 91.69 882 GLU A O 1
ATOM 7040 N N . GLY A 1 883 ? -0.487 38.626 20.512 1.00 89.25 883 GLY A N 1
ATOM 7041 C CA . GLY A 1 883 ? -0.185 37.630 21.535 1.00 89.25 883 GLY A CA 1
ATOM 7042 C C . GLY A 1 883 ? 1.232 37.730 22.095 1.00 89.25 883 GLY A C 1
ATOM 7043 O O . GLY A 1 883 ? 2.153 38.249 21.472 1.00 89.25 883 GLY A O 1
ATOM 7044 N N . THR A 1 884 ? 1.424 37.179 23.294 1.00 88.00 884 THR A N 1
ATOM 7045 C CA . THR A 1 884 ? 2.752 37.076 23.912 1.00 88.00 884 THR A CA 1
ATOM 7046 C C . THR A 1 884 ? 3.457 35.785 23.469 1.00 88.00 884 THR A C 1
ATOM 7048 O O . THR A 1 884 ? 2.854 34.704 23.563 1.00 88.00 884 THR A O 1
ATOM 7051 N N . PRO A 1 885 ? 4.725 35.859 23.020 1.00 88.56 885 PRO A N 1
ATOM 7052 C CA . PRO A 1 885 ? 5.547 34.690 22.731 1.00 88.56 885 PRO A CA 1
ATOM 7053 C C . PRO A 1 885 ? 5.681 33.740 23.923 1.00 88.56 885 PRO A C 1
ATOM 7055 O O . PRO A 1 885 ? 5.879 34.159 25.062 1.00 88.56 885 PRO A O 1
ATOM 7058 N N . ILE A 1 886 ? 5.612 32.437 23.647 1.00 88.50 886 ILE A N 1
ATOM 7059 C CA . ILE A 1 886 ? 5.790 31.377 24.645 1.00 88.50 886 ILE A CA 1
ATOM 7060 C C . ILE A 1 886 ? 7.147 30.722 24.406 1.00 88.50 886 ILE A C 1
ATOM 7062 O O . ILE A 1 886 ? 7.361 30.105 23.361 1.00 88.50 886 ILE A O 1
ATOM 7066 N N . ALA A 1 887 ? 8.047 30.829 25.382 1.00 86.38 887 ALA A N 1
ATOM 7067 C CA . ALA A 1 887 ? 9.348 30.176 25.334 1.00 86.38 887 ALA A CA 1
ATOM 7068 C C . ALA A 1 887 ? 9.234 28.702 25.763 1.00 86.38 887 ALA A C 1
ATOM 7070 O O . ALA A 1 887 ? 8.868 28.406 26.898 1.00 86.38 887 ALA A O 1
ATOM 7071 N N . GLY A 1 888 ? 9.590 27.776 24.868 1.00 86.81 888 GLY A N 1
ATOM 7072 C CA . GLY A 1 888 ? 9.594 26.332 25.130 1.00 86.81 888 GLY A CA 1
ATOM 7073 C C . GLY A 1 888 ? 8.504 25.564 24.377 1.00 86.81 888 GLY A C 1
ATOM 7074 O O . GLY A 1 888 ? 7.933 26.041 23.398 1.00 86.81 888 GLY A O 1
ATOM 7075 N N . THR A 1 889 ? 8.236 24.329 24.805 1.00 90.81 889 THR A N 1
ATOM 7076 C CA . THR A 1 889 ? 7.281 23.442 24.128 1.00 90.81 889 THR A CA 1
ATOM 7077 C C . THR A 1 889 ? 5.840 23.901 24.364 1.00 90.81 889 THR A C 1
ATOM 7079 O O . THR A 1 889 ? 5.289 23.684 25.437 1.00 90.81 889 THR A O 1
ATOM 7082 N N . LYS A 1 890 ? 5.176 24.450 23.343 1.00 91.56 890 LYS A N 1
ATOM 7083 C CA . LYS A 1 890 ? 3.794 24.959 23.459 1.00 91.56 890 LYS A CA 1
ATOM 7084 C C . LYS A 1 890 ? 2.749 23.874 23.781 1.00 91.56 890 LYS A C 1
ATOM 7086 O O . LYS A 1 890 ? 1.707 24.180 24.342 1.00 91.56 890 LYS A O 1
ATOM 7091 N N . GLN A 1 891 ? 3.023 22.606 23.461 1.00 94.50 891 GLN A N 1
ATOM 7092 C CA . GLN A 1 891 ? 2.177 21.460 23.829 1.00 94.50 891 GLN A CA 1
ATOM 7093 C C . GLN A 1 891 ? 2.294 21.064 25.310 1.00 94.50 891 GLN A C 1
ATOM 7095 O O . GLN A 1 891 ? 1.545 20.197 25.765 1.00 94.50 891 GLN A O 1
ATOM 7100 N N . ASP A 1 892 ? 3.245 21.634 26.050 1.00 96.06 892 ASP A N 1
ATOM 7101 C CA . ASP A 1 892 ? 3.390 21.449 27.489 1.00 96.06 892 ASP A CA 1
ATOM 7102 C C . ASP A 1 892 ? 2.534 22.493 28.229 1.00 96.06 892 ASP A C 1
ATOM 7104 O O . ASP A 1 892 ? 2.896 23.672 28.247 1.00 96.06 892 ASP A O 1
ATOM 7108 N N . PRO A 1 893 ? 1.415 22.103 28.869 1.00 96.75 893 PRO A N 1
ATOM 7109 C CA . PRO A 1 893 ? 0.542 23.056 29.540 1.00 96.75 893 PRO A CA 1
ATOM 7110 C C . PRO A 1 893 ? 1.204 23.748 30.739 1.00 96.75 893 PRO A C 1
ATOM 7112 O O . PRO A 1 893 ? 0.744 24.819 31.109 1.00 96.75 893 PRO A O 1
ATOM 7115 N N . LEU A 1 894 ? 2.303 23.234 31.312 1.00 95.06 894 LEU A N 1
ATOM 7116 C CA . LEU A 1 894 ? 3.060 23.997 32.321 1.00 95.06 894 LEU A CA 1
ATOM 7117 C C . LEU A 1 894 ? 3.785 25.207 31.722 1.00 95.06 894 LEU A C 1
ATOM 7119 O O . LEU A 1 894 ? 4.070 26.165 32.434 1.00 95.06 894 LEU A O 1
ATOM 7123 N N . ILE A 1 895 ? 4.080 25.161 30.425 1.00 95.31 895 ILE A N 1
ATOM 7124 C CA . ILE A 1 895 ? 4.723 26.248 29.690 1.00 95.31 895 ILE A CA 1
ATOM 7125 C C . ILE A 1 895 ? 3.670 27.190 29.106 1.00 95.31 895 ILE A C 1
ATOM 7127 O O . ILE A 1 895 ? 3.795 28.405 29.229 1.00 95.31 895 ILE A O 1
ATOM 7131 N N . SER A 1 896 ? 2.620 26.650 28.483 1.00 94.44 896 SER A N 1
ATOM 7132 C CA . SER A 1 896 ? 1.619 27.467 27.787 1.00 94.44 896 SER A CA 1
ATOM 7133 C C . SER A 1 896 ? 0.451 27.930 28.662 1.00 94.44 896 SER A C 1
ATOM 7135 O O . SER A 1 896 ? -0.173 28.931 28.338 1.00 94.44 896 SER A O 1
ATOM 7137 N N . ALA A 1 897 ? 0.100 27.202 29.726 1.00 95.81 897 ALA A N 1
ATOM 7138 C CA . ALA A 1 897 ? -1.074 27.475 30.564 1.00 95.81 897 ALA A CA 1
ATOM 7139 C C . ALA A 1 897 ? -0.861 27.044 32.038 1.00 95.81 897 ALA A C 1
ATOM 7141 O O . ALA A 1 897 ? -1.637 26.235 32.563 1.00 95.81 897 ALA A O 1
ATOM 7142 N N . PRO A 1 898 ? 0.180 27.553 32.732 1.00 96.19 898 PRO A N 1
ATOM 7143 C CA . PRO A 1 898 ? 0.537 27.099 34.080 1.00 96.19 898 PRO A CA 1
ATOM 7144 C C . PRO A 1 898 ? -0.600 27.268 35.097 1.00 96.19 898 PRO A C 1
ATOM 7146 O O . PRO A 1 898 ? -0.772 26.427 35.978 1.00 96.19 898 PRO A O 1
ATOM 7149 N N . GLU A 1 899 ? -1.421 28.310 34.952 1.00 96.25 899 GLU A N 1
ATOM 7150 C CA . GLU A 1 899 ? -2.583 28.539 35.815 1.00 96.25 899 GLU A CA 1
ATOM 7151 C C . GLU A 1 899 ? -3.642 27.437 35.671 1.00 96.25 899 GLU A C 1
ATOM 7153 O O . GLU A 1 899 ? -4.180 26.972 36.677 1.00 96.25 899 GLU A O 1
ATOM 7158 N N . SER A 1 900 ? -3.894 26.955 34.446 1.00 97.31 900 SER A N 1
ATOM 7159 C CA . SER A 1 900 ? -4.809 25.834 34.198 1.00 97.31 900 SER A CA 1
ATOM 7160 C C . SER A 1 900 ? -4.277 24.534 34.796 1.00 97.31 900 SER A C 1
ATOM 7162 O O . SER A 1 900 ? -5.055 23.760 35.347 1.00 97.31 900 SER A O 1
ATOM 7164 N N . VAL A 1 901 ? -2.958 24.300 34.753 1.00 97.75 901 VAL A N 1
ATOM 7165 C CA . VAL A 1 901 ? -2.345 23.130 35.409 1.00 97.75 901 VAL A CA 1
ATOM 7166 C C . VAL A 1 901 ? -2.507 23.216 36.924 1.00 97.75 901 VAL A C 1
ATOM 7168 O O . VAL A 1 901 ? -2.933 22.243 37.544 1.00 97.75 901 VAL A O 1
ATOM 7171 N N . ALA A 1 902 ? -2.216 24.374 37.523 1.00 97.50 902 ALA A N 1
ATOM 7172 C CA . ALA A 1 902 ? -2.344 24.575 38.963 1.00 97.50 902 ALA A CA 1
ATOM 7173 C C . ALA A 1 902 ? -3.802 24.440 39.440 1.00 97.50 902 ALA A C 1
ATOM 7175 O O . ALA A 1 902 ? -4.062 23.833 40.484 1.00 97.50 902 ALA A O 1
ATOM 7176 N N . ASP A 1 903 ? -4.766 24.969 38.678 1.00 97.50 903 ASP A N 1
ATOM 7177 C CA . ASP A 1 903 ? -6.192 24.822 38.984 1.00 97.50 903 ASP A CA 1
ATOM 7178 C C . ASP A 1 903 ? -6.673 23.377 38.800 1.00 97.50 903 ASP A C 1
ATOM 7180 O O . ASP A 1 903 ? -7.393 22.878 39.665 1.00 97.50 903 ASP A O 1
ATOM 7184 N N . ALA A 1 904 ? -6.229 22.672 37.754 1.00 97.12 904 ALA A N 1
ATOM 7185 C CA . ALA A 1 904 ? -6.547 21.259 37.540 1.00 97.12 904 ALA A CA 1
ATOM 7186 C C . ALA A 1 904 ? -5.968 20.353 38.632 1.00 97.12 904 ALA A C 1
ATOM 7188 O O . ALA A 1 904 ? -6.692 19.522 39.182 1.00 97.12 904 ALA A O 1
ATOM 7189 N N . ALA A 1 905 ? -4.701 20.561 39.002 1.00 97.56 905 ALA A N 1
ATOM 7190 C CA . ALA A 1 905 ? -4.041 19.834 40.083 1.00 97.56 905 ALA A CA 1
ATOM 7191 C C . ALA A 1 905 ? -4.792 20.005 41.411 1.00 97.56 905 ALA A C 1
ATOM 7193 O O . ALA A 1 905 ? -5.113 19.024 42.079 1.00 97.56 905 ALA A O 1
ATOM 7194 N N . ARG A 1 906 ? -5.158 21.247 41.758 1.00 96.94 906 ARG A N 1
ATOM 7195 C CA . ARG A 1 906 ? -5.924 21.547 42.976 1.00 96.94 906 ARG A CA 1
ATOM 7196 C C . ARG A 1 906 ? -7.353 21.000 42.931 1.00 96.94 906 ARG A C 1
ATOM 7198 O O . ARG A 1 906 ? -7.837 20.509 43.944 1.00 96.94 906 ARG A O 1
ATOM 7205 N N . THR A 1 907 ? -8.043 21.123 41.800 1.00 96.44 907 THR A N 1
ATOM 7206 C CA . THR A 1 907 ? -9.468 20.759 41.678 1.00 96.44 907 THR A CA 1
ATOM 7207 C C . THR A 1 907 ? -9.677 19.248 41.660 1.00 96.44 907 THR A C 1
ATOM 7209 O O . THR A 1 907 ? -10.653 18.764 42.227 1.00 96.44 907 THR A O 1
ATOM 7212 N N . LEU A 1 908 ? -8.766 18.500 41.032 1.00 95.81 908 LEU A N 1
ATOM 7213 C CA . LEU A 1 908 ? -8.854 17.041 40.900 1.00 95.81 908 LEU A CA 1
ATOM 7214 C C . LEU A 1 908 ? -8.024 16.283 41.945 1.00 95.81 908 LEU A C 1
ATOM 7216 O O . LEU A 1 908 ? -8.059 15.051 41.972 1.00 95.81 908 LEU A O 1
ATOM 7220 N N . ASP A 1 909 ? -7.308 17.010 42.811 1.00 96.25 909 ASP A N 1
ATOM 7221 C CA . ASP A 1 909 ? -6.365 16.450 43.783 1.00 96.25 909 ASP A CA 1
ATOM 7222 C C . ASP A 1 909 ? -5.358 15.516 43.084 1.00 96.25 909 ASP A C 1
ATOM 7224 O O . ASP A 1 909 ? -5.286 14.315 43.354 1.00 96.25 909 ASP A O 1
ATOM 7228 N N . LEU A 1 910 ? -4.656 16.088 42.100 1.00 96.88 910 LEU A N 1
ATOM 7229 C CA . LEU A 1 910 ? -3.642 15.435 41.274 1.00 96.88 910 LEU A CA 1
ATOM 7230 C C . LEU A 1 910 ? -2.266 16.055 41.516 1.00 96.88 910 LEU A C 1
ATOM 7232 O O . LEU A 1 910 ? -2.139 17.247 41.806 1.00 96.88 910 LEU A O 1
ATOM 7236 N N . SER A 1 911 ? -1.217 15.271 41.283 1.00 97.38 911 SER A N 1
ATOM 7237 C CA . SER A 1 911 ? 0.128 15.795 41.091 1.00 97.38 911 SER A CA 1
ATOM 7238 C C . SER A 1 911 ? 0.188 16.720 39.872 1.00 97.38 911 SER A C 1
ATOM 7240 O O . SER A 1 911 ? -0.560 16.570 38.902 1.00 97.38 911 SER A O 1
ATOM 7242 N N . GLU A 1 912 ? 1.119 17.674 39.894 1.00 97.00 912 GLU A N 1
ATOM 7243 C CA . GLU A 1 912 ? 1.314 18.626 38.793 1.00 97.00 912 GLU A CA 1
ATOM 7244 C C . GLU A 1 912 ? 1.599 17.913 37.456 1.00 97.00 912 GLU A C 1
ATOM 7246 O O . GLU A 1 912 ? 1.062 18.289 36.415 1.00 97.00 912 GLU A O 1
ATOM 7251 N N . GLU A 1 913 ? 2.374 16.823 37.487 1.00 96.94 913 GLU A N 1
ATOM 7252 C CA . GLU A 1 913 ? 2.699 16.025 36.300 1.00 96.94 913 GLU A CA 1
ATOM 7253 C C . GLU A 1 913 ? 1.459 15.264 35.779 1.00 96.94 913 GLU A C 1
ATOM 7255 O O . GLU A 1 913 ? 1.227 15.225 34.568 1.00 96.94 913 GLU A O 1
ATOM 7260 N N . ALA A 1 914 ? 0.611 14.710 36.658 1.00 97.19 914 ALA A N 1
ATOM 7261 C CA . ALA A 1 914 ? -0.639 14.062 36.249 1.00 97.19 914 ALA A CA 1
ATOM 7262 C C . ALA A 1 914 ? -1.661 15.065 35.692 1.00 97.19 914 ALA A C 1
ATOM 7264 O O . ALA A 1 914 ? -2.260 14.800 34.648 1.00 97.19 914 ALA A O 1
ATOM 7265 N N . ALA A 1 915 ? -1.808 16.240 36.314 1.00 97.81 915 ALA A N 1
ATOM 7266 C CA . ALA A 1 915 ? -2.665 17.321 35.818 1.00 97.81 915 ALA A CA 1
ATOM 7267 C C . ALA A 1 915 ? -2.216 17.811 34.431 1.00 97.81 915 ALA A C 1
ATOM 7269 O O . ALA A 1 915 ? -3.028 17.954 33.514 1.00 97.81 915 ALA A O 1
ATOM 7270 N N . LYS A 1 916 ? -0.903 17.974 34.244 1.00 96.88 916 LYS A N 1
ATOM 7271 C CA . LYS A 1 916 ? -0.287 18.284 32.951 1.00 96.88 916 LYS A CA 1
ATOM 7272 C C . LYS A 1 916 ? -0.623 17.244 31.882 1.00 96.88 916 LYS A C 1
ATOM 7274 O O . LYS A 1 916 ? -1.052 17.610 30.788 1.00 96.88 916 LYS A O 1
ATOM 7279 N N . TYR A 1 917 ? -0.473 15.953 32.184 1.00 97.94 917 TYR A N 1
ATOM 7280 C CA . TYR A 1 917 ? -0.811 14.898 31.224 1.00 97.94 917 TYR A CA 1
ATOM 7281 C C . TYR A 1 917 ? -2.314 14.832 30.935 1.00 97.94 917 TYR A C 1
ATOM 7283 O O . TYR A 1 917 ? -2.713 14.635 29.787 1.00 97.94 917 TYR A O 1
ATOM 7291 N N . PHE A 1 918 ? -3.156 15.061 31.942 1.00 97.81 918 PHE A N 1
ATOM 7292 C CA . PHE A 1 918 ? -4.604 15.083 31.770 1.00 97.81 918 PHE A CA 1
ATOM 7293 C C . PHE A 1 918 ? -5.064 16.204 30.832 1.00 97.81 918 PHE A C 1
ATOM 7295 O O . PHE A 1 918 ? -5.824 15.942 29.901 1.00 97.81 918 PHE A O 1
ATOM 7302 N N . LEU A 1 919 ? -4.533 17.422 30.985 1.00 97.81 919 LEU A N 1
ATOM 7303 C CA . LEU A 1 919 ? -4.826 18.535 30.074 1.00 97.81 919 LEU A CA 1
ATOM 7304 C C . LEU A 1 919 ? -4.367 18.247 28.637 1.00 97.81 919 LEU A C 1
ATOM 7306 O O . LEU A 1 919 ? -5.087 18.557 27.689 1.00 97.81 919 LEU A O 1
ATOM 7310 N N . GLN A 1 920 ? -3.221 17.583 28.450 1.00 97.56 920 GLN A N 1
ATOM 7311 C CA . GLN A 1 920 ? -2.786 17.115 27.126 1.00 97.56 920 GLN A CA 1
ATOM 7312 C C . GLN A 1 920 ? -3.742 16.074 26.534 1.00 97.56 920 GLN A C 1
ATOM 7314 O O . GLN A 1 920 ? -4.003 16.099 25.328 1.00 97.56 920 GLN A O 1
ATOM 7319 N N . LEU A 1 921 ? -4.281 15.172 27.362 1.00 96.50 921 LEU A N 1
ATOM 7320 C CA . LEU A 1 921 ? -5.285 14.201 26.933 1.00 96.50 921 LEU A CA 1
ATOM 7321 C C . LEU A 1 921 ? -6.625 14.855 26.611 1.00 96.50 921 LEU A C 1
ATOM 7323 O O . LEU A 1 921 ? -7.268 14.362 25.694 1.00 96.50 921 LEU A O 1
ATOM 7327 N N . LEU A 1 922 ? -7.020 15.935 27.290 1.00 95.88 922 LEU A N 1
ATOM 7328 C CA . LEU A 1 922 ? -8.228 16.714 26.990 1.00 95.88 922 LEU A CA 1
ATOM 7329 C C . LEU A 1 922 ? -8.095 17.526 25.698 1.00 95.88 922 LEU A C 1
ATOM 7331 O O . LEU A 1 922 ? -9.003 17.495 24.873 1.00 95.88 922 LEU A O 1
ATOM 7335 N N . ALA A 1 923 ? -6.965 18.208 25.506 1.00 95.19 923 ALA A N 1
ATOM 7336 C CA . ALA A 1 923 ? -6.788 19.181 24.432 1.00 95.19 923 ALA A CA 1
ATOM 7337 C C . ALA A 1 923 ? -6.302 18.583 23.111 1.00 95.19 923 ALA A C 1
ATOM 7339 O O . ALA A 1 923 ? -6.864 18.881 22.065 1.00 95.19 923 ALA A O 1
ATOM 7340 N N . LEU A 1 924 ? -5.231 17.782 23.130 1.00 94.69 924 LEU A N 1
ATOM 7341 C CA . LEU A 1 924 ? -4.447 17.523 21.919 1.00 94.69 924 LEU A CA 1
ATOM 7342 C C . LEU A 1 924 ? -5.047 16.385 21.076 1.00 94.69 924 LEU A C 1
ATOM 7344 O O . LEU A 1 924 ? -5.523 15.373 21.608 1.00 94.69 924 L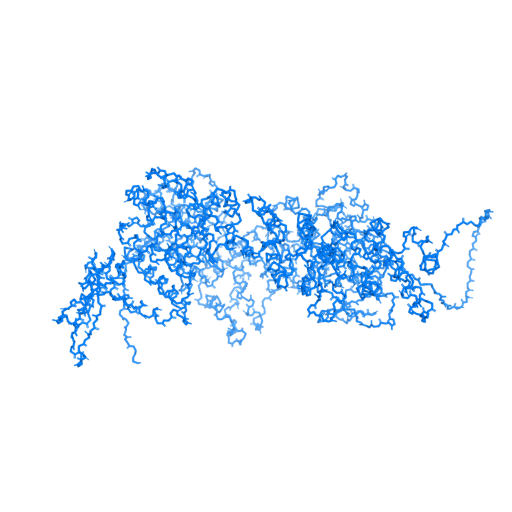EU A O 1
ATOM 7348 N N . SER A 1 925 ? -4.976 16.524 19.749 1.00 90.00 925 SER A N 1
ATOM 7349 C CA . SER A 1 925 ? -5.502 15.565 18.768 1.00 90.00 925 SER A CA 1
ATOM 7350 C C . SER A 1 925 ? -4.706 14.256 18.744 1.00 90.00 925 SER A C 1
ATOM 7352 O O . SER A 1 925 ? -5.299 13.183 18.812 1.00 90.00 925 SER A O 1
ATOM 7354 N N . GLU A 1 926 ? -3.366 14.321 18.761 1.00 88.75 926 GLU A N 1
ATOM 7355 C CA . GLU A 1 926 ? -2.478 13.141 18.770 1.00 88.75 926 GLU A CA 1
ATOM 7356 C C . GLU A 1 926 ? -1.483 13.069 19.963 1.00 88.75 926 GLU A C 1
ATOM 7358 O O . GLU A 1 926 ? -0.263 13.048 19.762 1.00 88.75 926 GLU A O 1
ATOM 7363 N N . PRO A 1 927 ? -1.940 12.952 21.229 1.00 93.81 927 PRO A N 1
ATOM 7364 C CA . PRO A 1 927 ? -1.058 12.774 22.386 1.00 93.81 927 PRO A CA 1
ATOM 7365 C C . PRO A 1 927 ? -0.535 11.329 22.472 1.00 93.81 927 PRO A C 1
ATOM 7367 O O . PRO A 1 927 ? -0.942 10.549 23.335 1.00 93.81 927 PRO A O 1
ATOM 7370 N N . THR A 1 928 ? 0.338 10.933 21.541 1.00 94.25 928 THR A N 1
ATOM 7371 C CA . THR A 1 928 ? 0.999 9.616 21.567 1.00 94.25 928 THR A CA 1
ATOM 7372 C C . THR A 1 928 ? 2.027 9.540 22.697 1.00 94.25 928 THR A C 1
ATOM 7374 O O . THR A 1 928 ? 2.621 10.551 23.074 1.00 94.25 928 THR A O 1
ATOM 7377 N N . ASN A 1 929 ? 2.345 8.331 23.175 1.00 94.19 929 ASN A N 1
ATOM 7378 C CA . ASN A 1 929 ? 3.365 8.160 24.221 1.00 94.19 929 ASN A CA 1
ATOM 7379 C C . ASN A 1 929 ? 4.737 8.734 23.816 1.00 94.19 929 ASN A C 1
ATOM 7381 O O . ASN A 1 929 ? 5.512 9.149 24.673 1.00 94.19 929 ASN A O 1
ATOM 7385 N N . ALA A 1 930 ? 5.077 8.733 22.522 1.00 92.81 930 ALA A N 1
ATOM 7386 C CA . ALA A 1 930 ? 6.321 9.323 22.031 1.00 92.81 930 ALA A CA 1
ATOM 7387 C C . ALA A 1 930 ? 6.273 10.859 22.050 1.00 92.81 930 ALA A C 1
ATOM 7389 O O . ALA A 1 930 ? 7.234 11.484 22.496 1.00 92.81 930 ALA A O 1
ATOM 7390 N N . ALA A 1 931 ? 5.152 11.443 21.617 1.00 92.69 931 ALA A N 1
ATOM 7391 C CA . ALA A 1 931 ? 4.952 12.886 21.579 1.00 92.69 931 ALA A CA 1
ATOM 7392 C C . ALA A 1 931 ? 4.930 13.490 22.988 1.00 92.69 931 ALA A C 1
ATOM 7394 O O . ALA A 1 931 ? 5.708 14.392 23.266 1.00 92.69 931 ALA A O 1
ATOM 7395 N N . VAL A 1 932 ? 4.154 12.913 23.910 1.00 96.25 932 VAL A N 1
ATOM 7396 C CA . VAL A 1 932 ? 4.062 13.377 25.307 1.00 96.25 932 VAL A CA 1
ATOM 7397 C C . VAL A 1 932 ? 5.424 13.338 26.000 1.00 96.25 932 VAL A C 1
ATOM 7399 O O . VAL A 1 932 ? 5.822 14.304 26.646 1.00 96.25 932 VAL A O 1
ATOM 7402 N N . LYS A 1 933 ? 6.198 12.260 25.808 1.00 96.00 933 LYS A N 1
ATOM 7403 C CA . LYS A 1 933 ? 7.568 12.188 26.339 1.00 96.00 933 LYS A CA 1
ATOM 7404 C C . LYS A 1 933 ? 8.478 13.270 25.763 1.00 96.00 933 LYS A C 1
ATOM 7406 O O . LYS A 1 933 ? 9.264 13.835 26.516 1.00 96.00 933 LYS A O 1
ATOM 7411 N N . LYS A 1 934 ? 8.379 13.546 24.457 1.00 93.50 934 LYS A N 1
ATOM 7412 C CA . LYS A 1 934 ? 9.152 14.606 23.794 1.00 93.50 934 LYS A CA 1
ATOM 7413 C C . LYS A 1 934 ? 8.761 15.977 24.345 1.00 93.50 934 LYS A C 1
ATOM 7415 O O . LYS A 1 934 ? 9.636 16.723 24.760 1.00 93.50 934 LYS A O 1
ATOM 7420 N N . TRP A 1 935 ? 7.465 16.279 24.381 1.00 94.62 935 TRP A N 1
ATOM 7421 C CA . TRP A 1 935 ? 6.952 17.583 24.790 1.00 94.62 935 TRP A CA 1
ATOM 7422 C C . TRP A 1 935 ? 7.297 17.922 26.234 1.00 94.62 935 TRP A C 1
ATOM 7424 O O . TRP A 1 935 ? 7.743 19.029 26.515 1.00 94.62 935 TRP A O 1
ATOM 7434 N N . ASN A 1 936 ? 7.162 16.936 27.121 1.00 95.56 936 ASN A N 1
ATOM 7435 C CA . ASN A 1 936 ? 7.333 17.126 28.557 1.00 95.56 936 ASN A CA 1
ATOM 7436 C C . ASN A 1 936 ? 8.765 16.841 29.036 1.00 95.56 936 ASN A C 1
ATOM 7438 O O . ASN A 1 936 ? 9.028 16.914 30.235 1.00 95.56 936 ASN A O 1
ATOM 7442 N N . ASN A 1 937 ? 9.672 16.446 28.133 1.00 94.56 937 ASN A N 1
ATOM 7443 C CA . ASN A 1 937 ? 10.997 15.915 28.465 1.00 94.56 937 ASN A CA 1
ATOM 7444 C C . ASN A 1 937 ? 10.936 14.784 29.521 1.00 94.56 937 ASN A C 1
ATOM 7446 O O . ASN A 1 937 ? 11.677 14.752 30.507 1.00 94.56 937 ASN A O 1
ATOM 7450 N N . TRP A 1 938 ? 9.985 13.861 29.351 1.00 95.94 938 TRP A N 1
ATOM 7451 C CA . TRP A 1 938 ? 9.708 12.793 30.311 1.00 95.94 938 TRP A CA 1
ATOM 7452 C C . TRP A 1 938 ? 10.390 11.472 29.957 1.00 95.94 938 TRP A C 1
ATOM 7454 O O . TRP A 1 938 ? 10.462 11.045 28.802 1.00 95.94 938 TRP A O 1
ATOM 7464 N N . THR A 1 939 ? 10.789 10.741 30.999 1.00 95.50 939 THR A N 1
ATOM 7465 C CA . THR A 1 939 ? 11.145 9.323 30.886 1.00 95.50 939 THR A CA 1
ATOM 7466 C C . THR A 1 939 ? 9.885 8.456 30.834 1.00 95.50 939 THR A C 1
ATOM 7468 O O . THR A 1 939 ? 8.800 8.878 31.235 1.00 95.50 939 THR A O 1
ATOM 7471 N N . LYS A 1 940 ? 10.023 7.195 30.397 1.00 94.31 940 LYS A N 1
ATOM 7472 C CA . LYS A 1 940 ? 8.915 6.224 30.450 1.00 94.31 940 LYS A CA 1
ATOM 7473 C C . LYS A 1 940 ? 8.336 6.093 31.867 1.00 94.31 940 LYS A C 1
ATOM 7475 O O . LYS A 1 940 ? 7.124 6.061 32.011 1.00 94.31 940 LYS A O 1
ATOM 7480 N N . LYS A 1 941 ? 9.194 6.101 32.894 1.00 95.50 941 LYS A N 1
ATOM 7481 C CA . LYS A 1 941 ? 8.783 5.991 34.299 1.00 95.50 941 LYS A CA 1
ATOM 7482 C C . LYS A 1 941 ? 7.846 7.127 34.724 1.00 95.50 941 LYS A C 1
ATOM 7484 O O . LYS A 1 941 ? 6.847 6.854 35.372 1.00 95.50 941 LYS A O 1
ATOM 7489 N N . LYS A 1 942 ? 8.147 8.375 34.344 1.00 95.12 942 LYS A N 1
ATOM 7490 C CA . LYS A 1 942 ? 7.280 9.525 34.658 1.00 95.12 942 LYS A CA 1
ATOM 7491 C C . LYS A 1 942 ? 5.908 9.410 33.990 1.00 95.12 942 LYS A C 1
ATOM 7493 O O . LYS A 1 942 ? 4.897 9.647 34.637 1.00 95.12 942 LYS A O 1
ATOM 7498 N N . LEU A 1 943 ? 5.878 9.000 32.719 1.00 96.31 943 LEU A N 1
ATOM 7499 C CA . LEU A 1 943 ? 4.621 8.783 32.000 1.00 96.31 943 LEU A CA 1
ATOM 7500 C C . LEU A 1 943 ? 3.776 7.677 32.650 1.00 96.31 943 LEU A C 1
ATOM 7502 O O . LEU A 1 943 ? 2.566 7.839 32.786 1.00 96.31 943 LEU A O 1
ATOM 7506 N N . ASP A 1 944 ? 4.411 6.574 33.053 1.00 95.56 944 ASP A N 1
ATOM 7507 C CA . ASP A 1 944 ? 3.728 5.458 33.710 1.00 95.56 944 ASP A CA 1
ATOM 7508 C C . ASP A 1 944 ? 3.139 5.909 35.069 1.00 95.56 944 ASP A C 1
ATOM 7510 O O . ASP A 1 944 ? 1.968 5.654 35.327 1.00 95.56 944 ASP A O 1
ATOM 7514 N N . GLN A 1 945 ? 3.879 6.690 35.871 1.00 96.44 945 GLN A N 1
ATOM 7515 C CA . GLN A 1 945 ? 3.391 7.252 37.146 1.00 96.44 945 GLN A CA 1
ATOM 7516 C C . GLN A 1 945 ? 2.182 8.182 36.973 1.00 96.44 945 GLN A C 1
ATOM 7518 O O . GLN A 1 945 ? 1.176 8.014 37.656 1.00 96.44 945 GLN A O 1
ATOM 7523 N N . ALA A 1 946 ? 2.251 9.129 36.031 1.00 96.31 946 ALA A N 1
ATOM 7524 C CA . ALA A 1 946 ? 1.118 10.004 35.726 1.00 96.31 946 ALA A CA 1
ATOM 7525 C C . ALA A 1 946 ? -0.097 9.197 35.233 1.00 96.31 946 ALA A C 1
ATOM 7527 O O . ALA A 1 946 ? -1.235 9.513 35.559 1.00 96.31 946 ALA A O 1
ATOM 7528 N N . THR A 1 947 ? 0.134 8.126 34.469 1.00 96.25 947 THR A N 1
ATOM 7529 C CA . THR A 1 947 ? -0.931 7.240 33.978 1.00 96.25 947 THR A CA 1
ATOM 7530 C C . THR A 1 947 ? -1.615 6.477 35.114 1.00 96.25 947 THR A C 1
ATOM 7532 O O . THR A 1 947 ? -2.843 6.409 35.144 1.00 96.25 947 THR A O 1
ATOM 7535 N N . GLU A 1 948 ? -0.838 5.911 36.040 1.00 95.56 948 GLU A N 1
ATOM 7536 C CA . GLU A 1 948 ? -1.350 5.191 37.214 1.00 95.56 948 GLU A CA 1
ATOM 7537 C C . GLU A 1 948 ? -2.214 6.097 38.097 1.00 95.56 948 GLU A C 1
ATOM 7539 O O . GLU A 1 948 ? -3.297 5.691 38.518 1.00 95.56 948 GLU A O 1
ATOM 7544 N N . GLU A 1 949 ? -1.782 7.339 38.319 1.00 97.62 949 GLU A N 1
ATOM 7545 C CA . GLU A 1 949 ? -2.530 8.316 39.111 1.00 97.62 949 GLU A CA 1
ATOM 7546 C C . GLU A 1 949 ? -3.871 8.694 38.461 1.00 97.62 949 GLU A C 1
ATOM 7548 O O . GLU A 1 949 ? -4.908 8.680 39.127 1.00 97.62 949 GLU A O 1
ATOM 7553 N N . LEU A 1 950 ? -3.883 8.958 37.149 1.00 97.31 950 LEU A N 1
ATOM 7554 C CA . LEU A 1 950 ? -5.120 9.279 36.427 1.00 97.31 950 LEU A CA 1
ATOM 7555 C C . LEU A 1 950 ? -6.108 8.105 36.392 1.00 97.31 950 LEU A C 1
ATOM 7557 O O . LEU A 1 950 ? -7.317 8.327 36.457 1.00 97.31 950 LEU A O 1
ATOM 7561 N N . LEU A 1 951 ? -5.610 6.866 36.304 1.00 94.19 951 LEU A N 1
ATOM 7562 C CA . LEU A 1 951 ? -6.438 5.659 36.399 1.00 94.19 951 LEU A CA 1
ATOM 7563 C C . LEU A 1 951 ? -7.023 5.491 37.806 1.00 94.19 951 LEU A C 1
ATOM 7565 O O . LEU A 1 951 ? -8.201 5.174 37.935 1.00 94.19 951 LEU A O 1
ATOM 7569 N N . ALA A 1 952 ? -6.229 5.738 38.854 1.00 92.88 952 ALA A N 1
ATOM 7570 C CA . ALA A 1 952 ? -6.681 5.650 40.244 1.00 92.88 952 ALA A CA 1
ATOM 7571 C C . ALA A 1 952 ? -7.773 6.680 40.583 1.00 92.88 952 ALA A C 1
ATOM 7573 O O . ALA A 1 952 ? -8.603 6.433 41.455 1.00 92.88 952 ALA A O 1
ATOM 7574 N N . LYS A 1 953 ? -7.780 7.821 39.885 1.00 91.88 953 LYS A N 1
ATOM 7575 C CA . LYS A 1 953 ? -8.802 8.873 39.993 1.00 91.88 953 LYS A CA 1
ATOM 7576 C C . LYS A 1 953 ? -9.965 8.695 39.005 1.00 91.88 953 LYS A C 1
ATOM 7578 O O . LYS A 1 953 ? -10.824 9.566 38.937 1.00 91.88 953 LYS A O 1
ATOM 7583 N N . GLU A 1 954 ? -9.981 7.599 38.238 1.00 91.31 954 GLU A N 1
ATOM 7584 C CA . GLU A 1 954 ? -11.007 7.259 37.236 1.00 91.31 954 GLU A CA 1
ATOM 7585 C C . GLU A 1 954 ? -11.215 8.330 36.143 1.00 91.31 954 GLU A C 1
ATOM 7587 O O . GLU A 1 954 ? -12.247 8.377 35.476 1.00 91.31 954 GLU A O 1
ATOM 7592 N N . LEU A 1 955 ? -10.211 9.183 35.913 1.00 92.38 955 LEU A N 1
ATOM 7593 C CA . LEU A 1 955 ? -10.264 10.262 34.917 1.00 92.38 955 LEU A CA 1
ATOM 7594 C C . LEU A 1 955 ? -9.991 9.764 33.490 1.00 92.38 955 LEU A C 1
ATOM 7596 O O . LEU A 1 955 ? -10.308 10.438 32.509 1.00 92.38 955 LEU A O 1
ATOM 7600 N N . VAL A 1 956 ? -9.366 8.592 33.370 1.00 94.38 956 VAL A N 1
ATOM 7601 C CA . VAL A 1 956 ? -9.012 7.936 32.107 1.00 94.38 956 VAL A CA 1
ATOM 7602 C C . VAL A 1 956 ? -9.326 6.445 32.179 1.00 94.38 956 VAL A C 1
ATOM 7604 O O . VAL A 1 956 ? -9.398 5.861 33.257 1.00 94.38 956 VAL A O 1
ATOM 7607 N N . VAL A 1 957 ? -9.466 5.805 31.019 1.00 88.19 957 VAL A N 1
ATOM 7608 C CA . VAL A 1 957 ? -9.698 4.361 30.889 1.00 88.19 957 VAL A CA 1
ATOM 7609 C C . VAL A 1 957 ? -8.587 3.692 30.090 1.00 88.19 957 VAL A C 1
ATOM 7611 O O . VAL A 1 957 ? -8.031 4.273 29.154 1.00 88.19 957 VAL A O 1
ATOM 7614 N N . THR A 1 958 ? -8.277 2.441 30.432 1.00 86.75 958 THR A N 1
ATOM 7615 C CA . THR A 1 958 ? -7.368 1.613 29.629 1.00 86.75 958 THR A CA 1
ATOM 7616 C C . THR A 1 958 ? -8.128 1.028 28.443 1.00 86.75 958 THR A C 1
ATOM 7618 O O . THR A 1 958 ? -9.157 0.383 28.620 1.00 86.75 958 THR A O 1
ATOM 7621 N N . ALA A 1 959 ? -7.620 1.223 27.227 1.00 79.69 959 ALA A N 1
ATOM 7622 C CA . ALA A 1 959 ? -8.209 0.649 26.018 1.00 79.69 959 ALA A CA 1
ATOM 7623 C C . ALA A 1 959 ? -7.142 0.397 24.945 1.00 79.69 959 ALA A C 1
ATOM 7625 O O . ALA A 1 959 ? -6.012 0.876 25.033 1.00 79.69 959 ALA A O 1
ATOM 7626 N N . LYS A 1 960 ? -7.501 -0.339 23.887 1.00 81.19 960 LYS A N 1
ATOM 7627 C CA . LYS A 1 960 ? -6.659 -0.491 22.694 1.00 81.19 960 LYS A CA 1
ATOM 7628 C C . LYS A 1 960 ? -7.340 0.161 21.499 1.00 81.19 960 LYS A C 1
ATOM 7630 O O . LYS A 1 960 ? -8.332 -0.350 20.991 1.00 81.19 960 LYS A O 1
ATOM 7635 N N . ARG A 1 961 ? -6.784 1.281 21.030 1.00 79.31 961 ARG A N 1
ATOM 7636 C CA . ARG A 1 961 ? -7.271 2.003 19.847 1.00 79.31 961 ARG A CA 1
ATOM 7637 C C . ARG A 1 961 ? -6.231 1.960 18.731 1.00 79.31 961 ARG A C 1
ATOM 7639 O O . ARG A 1 961 ? -5.067 2.318 18.931 1.00 79.31 961 ARG A O 1
ATOM 7646 N N . THR A 1 962 ? -6.640 1.500 17.553 1.00 76.81 962 THR A N 1
ATOM 7647 C CA . THR A 1 962 ? -5.770 1.422 16.373 1.00 76.81 962 THR A CA 1
ATOM 7648 C C . THR A 1 962 ? -5.236 2.811 16.021 1.00 76.81 962 THR A C 1
ATOM 7650 O O . THR A 1 962 ? -5.997 3.767 15.928 1.00 76.81 962 THR A O 1
ATOM 7653 N N . GLY A 1 963 ? -3.919 2.933 15.842 1.00 73.44 963 GLY A N 1
ATOM 7654 C CA . GLY A 1 963 ? -3.268 4.189 15.451 1.00 73.44 963 GLY A CA 1
ATOM 7655 C C . GLY A 1 963 ? -2.944 5.164 16.591 1.00 73.44 963 GLY A C 1
ATOM 7656 O O . GLY A 1 963 ? -2.062 5.994 16.403 1.00 73.44 963 GLY A O 1
ATOM 7657 N N . ALA A 1 964 ? -3.539 5.021 17.782 1.00 82.44 964 ALA A N 1
ATOM 7658 C CA . ALA A 1 964 ? -3.368 5.982 18.883 1.00 82.44 964 ALA A CA 1
ATOM 7659 C C . ALA A 1 964 ? -2.005 5.917 19.604 1.00 82.44 964 ALA A C 1
ATOM 7661 O O . ALA A 1 964 ? -1.595 6.876 20.250 1.00 82.44 964 ALA A O 1
ATOM 7662 N N . LYS A 1 965 ? -1.292 4.781 19.513 1.00 90.50 965 LYS A N 1
ATOM 7663 C CA . LYS A 1 965 ? 0.065 4.577 20.075 1.00 90.50 965 LYS A CA 1
ATOM 7664 C C . LYS A 1 965 ? 0.208 4.988 21.561 1.00 90.50 965 LYS A C 1
ATOM 7666 O O . LYS A 1 965 ? 1.260 5.482 21.977 1.00 90.50 965 LYS A O 1
ATOM 7671 N N . ARG A 1 966 ? -0.841 4.752 22.355 1.00 92.06 966 ARG A N 1
ATOM 7672 C CA . ARG A 1 966 ? -0.896 4.926 23.817 1.00 92.06 966 ARG A CA 1
ATOM 7673 C C . ARG A 1 966 ? -1.837 3.905 24.463 1.00 92.06 966 ARG A C 1
ATOM 7675 O O . ARG A 1 966 ? -2.539 3.194 23.745 1.00 92.06 966 ARG A O 1
ATOM 7682 N N . SER A 1 967 ? -1.837 3.842 25.794 1.00 87.69 967 SER A N 1
ATOM 7683 C CA . SER A 1 967 ? -2.591 2.860 26.590 1.00 87.69 967 SER A CA 1
ATOM 7684 C C . SER A 1 967 ? -3.814 3.416 27.326 1.00 87.69 967 SER A C 1
ATOM 7686 O O . SER A 1 967 ? -4.683 2.625 27.683 1.00 87.69 967 SER A O 1
ATOM 7688 N N . VAL A 1 968 ? -3.906 4.734 27.538 1.00 92.44 968 VAL A N 1
ATOM 7689 C CA . VAL A 1 968 ? -5.028 5.376 28.248 1.00 92.44 968 VAL A CA 1
ATOM 7690 C C . VAL A 1 968 ? -5.740 6.420 27.398 1.00 92.44 968 VAL A C 1
ATOM 7692 O O . VAL A 1 968 ? -5.137 7.012 26.501 1.00 92.44 968 VAL A O 1
ATOM 7695 N N . PHE A 1 969 ? -7.033 6.600 27.655 1.00 92.94 969 PHE A N 1
ATOM 7696 C CA . PHE A 1 969 ? -7.953 7.414 26.858 1.00 92.94 969 PHE A CA 1
ATOM 7697 C C . PHE A 1 969 ? -8.971 8.107 27.760 1.00 92.94 969 PHE A C 1
ATOM 7699 O O . PHE A 1 969 ? -9.263 7.608 28.847 1.00 92.94 969 PHE A O 1
ATOM 7706 N N . LEU A 1 970 ? -9.541 9.220 27.299 1.00 92.25 970 LEU A N 1
ATOM 7707 C CA . LEU A 1 970 ? -10.690 9.810 27.989 1.00 92.25 970 LEU A CA 1
ATOM 7708 C C . LEU A 1 970 ? -11.896 8.853 27.908 1.00 92.25 970 LEU A C 1
ATOM 7710 O O . LEU A 1 970 ? -12.082 8.210 26.866 1.00 92.25 970 LEU A O 1
ATOM 7714 N N . PRO A 1 971 ? -12.729 8.754 28.958 1.00 85.44 971 PRO A N 1
ATOM 7715 C CA . PRO A 1 971 ? -14.005 8.053 28.873 1.00 85.44 971 PRO A CA 1
ATOM 7716 C C . PRO A 1 971 ? -14.893 8.651 27.768 1.00 85.44 971 PRO A C 1
ATOM 7718 O O . PRO A 1 971 ? -14.986 9.869 27.633 1.00 85.44 971 PRO A O 1
ATOM 7721 N N . GLY A 1 972 ? -15.549 7.800 26.973 1.00 79.75 972 GLY A N 1
ATOM 7722 C CA . GLY A 1 972 ? -16.457 8.223 25.902 1.00 79.75 972 GLY A CA 1
ATOM 7723 C C . GLY A 1 972 ? -16.183 7.557 24.551 1.00 79.75 972 GLY A C 1
ATOM 7724 O O . GLY A 1 972 ? -15.396 6.612 24.433 1.00 79.75 972 GLY A O 1
ATOM 7725 N N . GLY A 1 973 ? -16.881 8.025 23.514 1.00 78.75 973 GLY A N 1
ATOM 7726 C CA . GLY A 1 973 ? -16.776 7.445 22.175 1.00 78.75 973 GLY A CA 1
ATOM 7727 C C . GLY A 1 973 ? -15.492 7.823 21.427 1.00 78.75 973 GLY A C 1
ATOM 7728 O O . GLY A 1 973 ? -14.750 8.735 21.798 1.00 78.75 973 GLY A O 1
ATOM 7729 N N . TRP A 1 974 ? -15.221 7.083 20.355 1.00 84.81 974 TRP A N 1
ATOM 7730 C CA . TRP A 1 974 ? -13.962 7.124 19.612 1.00 84.81 974 TRP A CA 1
ATOM 7731 C C . TRP A 1 974 ? -14.211 7.349 18.125 1.00 84.81 974 TRP A C 1
ATOM 7733 O O . TRP A 1 974 ? -14.992 6.615 17.522 1.00 84.81 974 TRP A O 1
ATOM 7743 N N . LEU A 1 975 ? -13.500 8.309 17.536 1.00 83.38 975 LEU A N 1
ATOM 7744 C CA . LEU A 1 975 ? -13.529 8.579 16.103 1.00 83.38 975 LEU A CA 1
ATOM 7745 C C . LEU A 1 975 ? -12.342 7.890 15.426 1.00 83.38 975 LEU A C 1
ATOM 7747 O O . LEU A 1 975 ? -11.181 8.124 15.774 1.00 83.38 975 LEU A O 1
ATOM 7751 N N . GLU A 1 976 ? -12.625 7.023 14.453 1.00 83.75 976 GLU A N 1
ATOM 7752 C CA . GLU A 1 976 ? -11.577 6.326 13.702 1.00 83.75 976 GLU A CA 1
ATOM 7753 C C . GLU A 1 976 ? -10.783 7.274 12.796 1.00 83.75 976 GLU A C 1
ATOM 7755 O O . GLU A 1 976 ? -11.282 8.303 12.341 1.00 83.75 976 GLU A O 1
ATOM 7760 N N . LYS A 1 977 ? -9.539 6.885 12.490 1.00 84.31 977 LYS A N 1
ATOM 7761 C CA . LYS A 1 977 ? -8.673 7.611 11.556 1.00 84.31 977 LYS A CA 1
ATOM 7762 C C . LYS A 1 977 ? -9.339 7.706 10.176 1.00 84.31 977 LYS A C 1
ATOM 7764 O O . LYS A 1 977 ? -9.859 6.706 9.670 1.00 84.31 977 LYS A O 1
ATOM 7769 N N . SER A 1 978 ? -9.246 8.871 9.544 1.00 85.62 978 SER A N 1
ATOM 7770 C CA . SER A 1 978 ? -9.605 9.063 8.138 1.00 85.62 978 SER A CA 1
ATOM 7771 C C . SER A 1 978 ? -8.366 9.334 7.273 1.00 85.62 978 SER A C 1
ATOM 7773 O O . SER A 1 978 ? -7.225 9.310 7.740 1.00 85.62 978 SER A O 1
ATOM 7775 N N . ASP A 1 979 ? -8.602 9.540 5.985 1.00 79.44 979 ASP A N 1
ATOM 7776 C CA . ASP A 1 979 ? -7.636 10.065 5.024 1.00 79.44 979 ASP A CA 1
ATOM 7777 C C . ASP A 1 979 ? -7.178 11.489 5.373 1.00 79.44 979 ASP A C 1
ATOM 7779 O O . ASP A 1 979 ? -6.011 11.816 5.165 1.00 79.44 979 ASP A O 1
ATOM 7783 N N . THR A 1 980 ? -8.052 12.297 5.979 1.00 79.44 980 THR A N 1
ATOM 7784 C CA . THR A 1 980 ? -7.790 13.713 6.260 1.00 79.44 980 THR A CA 1
ATOM 7785 C C . THR A 1 980 ? -7.556 14.037 7.735 1.00 79.44 980 THR A C 1
ATOM 7787 O O . THR A 1 980 ? -7.124 15.140 8.044 1.00 79.44 980 THR A O 1
ATOM 7790 N N . GLY A 1 981 ? -7.801 13.115 8.668 1.00 84.44 981 GLY A N 1
ATOM 7791 C CA . GLY A 1 981 ? -7.766 13.390 10.108 1.00 84.44 981 GLY A CA 1
ATOM 7792 C C . GLY A 1 981 ? -7.260 12.232 10.960 1.00 84.44 981 GLY A C 1
ATOM 7793 O O . GLY A 1 981 ? -7.377 11.053 10.605 1.00 84.44 981 GLY A O 1
ATOM 7794 N N . SER A 1 982 ? -6.690 12.577 12.113 1.00 85.88 982 SER A N 1
ATOM 7795 C CA . SER A 1 982 ? -6.196 11.619 13.099 1.00 85.88 982 SER A CA 1
ATOM 7796 C C . SER A 1 982 ? -7.328 10.991 13.910 1.00 85.88 982 SER A C 1
ATOM 7798 O O . SER A 1 982 ? -8.385 11.583 14.092 1.00 85.88 982 SER A O 1
ATOM 7800 N N . ALA A 1 983 ? -7.125 9.770 14.408 1.00 88.00 983 ALA A N 1
ATOM 7801 C CA . ALA A 1 983 ? -8.102 9.156 15.304 1.00 88.00 983 ALA A CA 1
ATOM 7802 C C . ALA A 1 983 ? -8.069 9.851 16.676 1.00 88.00 983 ALA A C 1
ATOM 7804 O O . ALA A 1 983 ? -6.984 10.036 17.230 1.00 88.00 983 ALA A O 1
ATOM 7805 N N . MET A 1 984 ? -9.231 10.192 17.237 1.00 88.38 984 MET A N 1
ATOM 7806 C CA . MET A 1 984 ? -9.321 10.933 18.501 1.00 88.38 984 MET A CA 1
ATOM 7807 C C . MET A 1 984 ? -10.585 10.595 19.297 1.00 88.38 984 MET A C 1
ATOM 7809 O O . MET A 1 984 ? -11.553 10.048 18.765 1.00 88.38 984 MET A O 1
ATOM 7813 N N . GLU A 1 985 ? -10.590 10.931 20.587 1.00 90.19 985 GLU A N 1
ATOM 7814 C CA . GLU A 1 985 ? -11.799 10.875 21.408 1.00 90.19 985 GLU A CA 1
ATOM 7815 C C . GLU A 1 985 ? -12.854 11.870 20.910 1.00 90.19 985 GLU A C 1
ATOM 7817 O O . GLU A 1 985 ? -12.551 13.043 20.694 1.00 90.19 985 GLU A O 1
ATOM 7822 N N . MET A 1 986 ? -14.107 11.419 20.790 1.00 85.88 986 MET A N 1
ATOM 7823 C CA . MET A 1 986 ? -15.229 12.242 20.315 1.00 85.88 986 MET A CA 1
ATOM 7824 C C . MET A 1 986 ? -15.434 13.498 21.169 1.00 85.88 986 MET A C 1
ATOM 7826 O O . MET A 1 986 ? -15.836 14.535 20.656 1.00 85.88 986 MET A O 1
ATOM 7830 N N . TRP A 1 987 ? -15.062 13.433 22.450 1.00 88.06 987 TRP A N 1
ATOM 7831 C CA . TRP A 1 987 ? -15.054 14.575 23.361 1.00 88.06 987 TRP A CA 1
ATOM 7832 C C . TRP A 1 987 ? -14.344 15.820 22.806 1.00 88.06 987 TRP A C 1
ATOM 7834 O O . TRP A 1 987 ? -14.752 16.953 23.070 1.00 88.06 987 TRP A O 1
ATOM 7844 N N . LYS A 1 988 ? -13.286 15.604 22.016 1.00 90.12 988 LYS A N 1
ATOM 7845 C CA . LYS A 1 988 ? -12.437 16.653 21.440 1.00 90.12 988 LYS A CA 1
ATOM 7846 C C . LYS A 1 988 ? -13.019 17.279 20.183 1.00 90.12 988 LYS A C 1
ATOM 7848 O O . LYS A 1 988 ? -12.554 18.342 19.783 1.00 90.12 988 LYS A O 1
ATOM 7853 N N . ALA A 1 989 ? -14.009 16.635 19.562 1.00 85.31 989 ALA A N 1
ATOM 7854 C CA . ALA A 1 989 ? -14.554 17.029 18.268 1.00 85.31 989 ALA A CA 1
ATOM 7855 C C . ALA A 1 989 ? -14.928 18.522 18.164 1.00 85.31 989 ALA A C 1
ATOM 7857 O O . ALA A 1 989 ? -14.592 19.123 17.138 1.00 85.31 989 ALA A O 1
ATOM 7858 N N . PRO A 1 990 ? -15.525 19.159 19.198 1.00 84.38 990 PRO A N 1
ATOM 7859 C CA . PRO A 1 990 ? -15.863 20.580 19.136 1.00 84.38 990 PRO A CA 1
ATOM 7860 C C . PRO A 1 990 ? -14.658 21.507 18.913 1.00 84.38 990 PRO A C 1
ATOM 7862 O O . PRO A 1 990 ? -14.797 22.510 18.223 1.00 84.38 990 PRO A O 1
ATOM 7865 N N . HIS A 1 991 ? -13.467 21.156 19.414 1.00 86.19 991 HIS A N 1
ATOM 7866 C CA . HIS A 1 991 ? -12.267 22.003 19.315 1.00 86.19 991 HIS A CA 1
ATOM 7867 C C . HIS A 1 991 ? -11.482 21.814 18.003 1.00 86.19 991 HIS A C 1
ATOM 7869 O O . HIS A 1 991 ? -10.493 22.507 17.770 1.00 86.19 991 HIS A O 1
ATOM 7875 N N . TYR A 1 992 ? -11.906 20.881 17.141 1.00 86.25 992 TYR A N 1
ATOM 7876 C CA . TYR A 1 992 ? -11.233 20.557 15.874 1.00 86.25 992 TYR A CA 1
ATOM 7877 C C . TYR A 1 992 ? -12.127 20.717 14.638 1.00 86.25 992 TYR A C 1
ATOM 7879 O O . TYR A 1 992 ? -11.721 20.325 13.543 1.00 86.25 992 TYR A O 1
ATOM 7887 N N . LEU A 1 993 ? -13.328 21.292 14.800 1.00 83.38 993 LEU A N 1
ATOM 7888 C CA . LEU A 1 993 ? -14.297 21.515 13.721 1.00 83.38 993 LEU A CA 1
ATOM 7889 C C . LEU A 1 993 ? -14.516 20.241 12.890 1.00 83.38 993 LEU A C 1
ATOM 7891 O O . LEU A 1 993 ? -14.266 20.209 11.685 1.00 83.38 993 LEU A O 1
ATOM 7895 N N . LEU A 1 994 ? -14.914 19.149 13.542 1.00 83.75 994 LEU A N 1
ATOM 7896 C CA . LEU A 1 994 ? -15.169 17.890 12.845 1.00 83.75 994 LEU A CA 1
ATOM 7897 C C . LEU A 1 994 ? -16.535 17.901 12.157 1.00 83.75 994 LEU A C 1
ATOM 7899 O O . LEU A 1 994 ? -17.495 18.498 12.643 1.00 83.75 994 LEU A O 1
ATOM 7903 N N . ARG A 1 995 ? -16.626 17.207 11.022 1.00 74.31 995 ARG A N 1
ATOM 7904 C CA . ARG A 1 995 ? -17.912 16.904 10.387 1.00 74.31 995 ARG A CA 1
ATOM 7905 C C . ARG A 1 995 ? -18.670 15.868 11.208 1.00 74.31 995 ARG A C 1
ATOM 7907 O O . ARG A 1 995 ? -18.059 15.048 11.889 1.00 74.31 995 ARG A O 1
ATOM 7914 N N . ASP A 1 996 ? -19.989 15.887 11.070 1.00 68.12 996 ASP A N 1
ATOM 7915 C CA . ASP A 1 996 ? -20.866 14.846 11.600 1.00 68.12 996 ASP A CA 1
ATOM 7916 C C . ASP A 1 996 ? -20.664 13.553 10.785 1.00 68.12 996 ASP A C 1
ATOM 7918 O O . ASP A 1 996 ? -21.253 13.366 9.720 1.00 68.12 996 ASP A O 1
ATOM 7922 N N . ASP A 1 997 ? -19.703 12.733 11.215 1.00 64.69 997 ASP A N 1
ATOM 7923 C CA . ASP A 1 997 ? -19.326 11.452 10.611 1.00 64.69 997 ASP A CA 1
ATOM 7924 C C . ASP A 1 997 ? -18.838 10.488 11.713 1.00 64.69 997 ASP A C 1
ATOM 7926 O O . ASP A 1 997 ? -18.374 10.870 12.786 1.00 64.69 997 ASP A O 1
ATOM 7930 N N . THR A 1 998 ? -18.909 9.199 11.410 1.00 64.56 998 THR A N 1
ATOM 7931 C CA . THR A 1 998 ? -18.396 8.068 12.192 1.00 64.56 998 THR A CA 1
ATOM 7932 C C . THR A 1 998 ? -16.863 8.001 12.249 1.00 64.56 998 THR A C 1
ATOM 7934 O O . THR A 1 998 ? -16.294 7.322 13.109 1.00 64.56 998 THR A O 1
ATOM 7937 N N . LYS A 1 999 ? -16.173 8.695 11.334 1.00 80.62 999 LYS A N 1
ATOM 7938 C CA . LYS A 1 999 ? -14.709 8.847 11.309 1.00 80.62 999 LYS A CA 1
ATOM 7939 C C . LYS A 1 999 ? -14.310 10.283 11.614 1.00 80.62 999 LYS A C 1
ATOM 7941 O O . LYS A 1 999 ? -15.060 11.214 11.344 1.00 80.62 999 LYS A O 1
ATOM 7946 N N . CYS A 1 1000 ? -13.083 10.477 12.089 1.00 83.25 1000 CYS A N 1
ATOM 7947 C CA . CYS A 1 1000 ? -12.528 11.808 12.293 1.00 83.25 1000 CYS A CA 1
ATOM 7948 C C . CYS A 1 1000 ? -12.274 12.490 10.943 1.00 83.25 1000 CYS A C 1
ATOM 7950 O O . CYS A 1 1000 ? -11.208 12.332 10.343 1.00 83.25 1000 CYS A O 1
ATOM 7952 N N . ARG A 1 1001 ? -13.276 13.212 10.438 1.00 84.25 1001 ARG A N 1
ATOM 7953 C CA . ARG A 1 1001 ? -13.185 14.036 9.230 1.00 84.25 1001 ARG A CA 1
ATOM 7954 C C . ARG A 1 1001 ? -13.182 15.505 9.630 1.00 84.25 1001 ARG A C 1
ATOM 7956 O O . ARG A 1 1001 ? -14.259 16.094 9.753 1.00 84.25 1001 ARG A O 1
ATOM 7963 N N . PRO A 1 1002 ? -12.007 16.096 9.874 1.00 86.06 1002 PRO A N 1
ATOM 7964 C CA . PRO A 1 1002 ? -11.945 17.503 10.209 1.00 86.06 1002 PRO A CA 1
ATOM 7965 C C . PRO A 1 1002 ? -12.357 18.357 9.011 1.00 86.06 1002 PRO A C 1
ATOM 7967 O O . PRO A 1 1002 ? -12.191 17.969 7.853 1.00 86.06 1002 PRO A O 1
ATOM 7970 N N . ILE A 1 1003 ? -12.913 19.531 9.297 1.00 83.56 1003 ILE A N 1
ATOM 7971 C CA . ILE A 1 1003 ? -13.137 20.567 8.290 1.00 83.56 1003 ILE A CA 1
ATOM 7972 C C . ILE A 1 1003 ? -11.791 21.050 7.733 1.00 83.56 1003 ILE A C 1
ATOM 7974 O O . ILE A 1 1003 ? -11.692 21.289 6.533 1.00 83.56 1003 ILE A O 1
ATOM 7978 N N . VAL A 1 1004 ? -10.763 21.134 8.583 1.00 85.12 1004 VAL A N 1
ATOM 7979 C CA . VAL A 1 1004 ? -9.378 21.422 8.197 1.00 85.12 1004 VAL A CA 1
ATOM 7980 C C . VAL A 1 1004 ? -8.536 20.155 8.328 1.00 85.12 1004 VAL A C 1
ATOM 7982 O O . VAL A 1 1004 ? -8.339 19.645 9.432 1.00 85.12 1004 VAL A O 1
ATOM 7985 N N . ASP A 1 1005 ? -8.006 19.668 7.210 1.00 85.94 1005 ASP A N 1
ATOM 7986 C CA . ASP A 1 1005 ? -7.167 18.471 7.170 1.00 85.94 1005 ASP A CA 1
ATOM 7987 C C . ASP A 1 1005 ? -6.036 18.522 8.209 1.00 85.94 1005 ASP A C 1
ATOM 7989 O O . ASP A 1 1005 ? -5.469 19.573 8.498 1.00 85.94 1005 ASP A O 1
ATOM 7993 N N . THR A 1 1006 ? -5.676 17.357 8.744 1.00 87.38 1006 THR A N 1
ATOM 7994 C CA . THR A 1 1006 ? -4.644 17.093 9.767 1.00 87.38 1006 THR A CA 1
ATOM 7995 C C . THR A 1 1006 ? -4.964 17.541 11.194 1.00 87.38 1006 THR A C 1
ATOM 7997 O O . THR A 1 1006 ? -4.136 17.345 12.081 1.00 87.38 1006 THR A O 1
ATOM 8000 N N . CYS A 1 1007 ? -6.169 18.065 11.442 1.00 89.00 1007 CYS A N 1
ATOM 8001 C CA . CYS A 1 1007 ? -6.618 18.511 12.766 1.00 89.00 1007 CYS A CA 1
ATOM 8002 C C . CYS A 1 1007 ? -5.631 19.485 13.459 1.00 89.00 1007 CYS A C 1
ATOM 8004 O O . CYS A 1 1007 ? -5.273 19.242 14.622 1.00 89.00 1007 CYS A O 1
ATOM 8006 N N . PRO A 1 1008 ? -5.152 20.558 12.790 1.00 90.56 1008 PRO A N 1
ATOM 8007 C CA . PRO A 1 1008 ? -4.363 21.578 13.473 1.00 90.56 1008 PRO A CA 1
ATOM 8008 C C . PRO A 1 1008 ? -5.220 22.258 14.555 1.00 90.56 1008 PRO A C 1
ATOM 8010 O O . PRO A 1 1008 ? -6.430 22.414 14.361 1.00 90.56 1008 PRO A O 1
ATOM 8013 N N . PRO A 1 1009 ? -4.638 22.677 15.694 1.00 90.88 1009 PRO A N 1
ATOM 8014 C CA . PRO A 1 1009 ? -5.371 23.480 16.664 1.00 90.88 1009 PRO A CA 1
ATOM 8015 C C . PRO A 1 1009 ? -5.841 24.797 16.034 1.00 90.88 1009 PRO A C 1
ATOM 8017 O O . PRO A 1 1009 ? -5.051 25.521 15.430 1.00 90.88 1009 PRO A O 1
ATOM 8020 N N . ILE A 1 1010 ? -7.121 25.119 16.199 1.00 90.69 1010 ILE A N 1
ATOM 8021 C CA . ILE A 1 1010 ? -7.717 26.382 15.727 1.00 90.69 1010 ILE A CA 1
ATOM 8022 C C . ILE A 1 1010 ? -7.613 27.509 16.765 1.00 90.69 1010 ILE A C 1
ATOM 8024 O O . ILE A 1 1010 ? -7.930 28.656 16.472 1.00 90.69 1010 ILE A O 1
ATOM 8028 N N . LEU A 1 1011 ? -7.151 27.172 17.972 1.00 92.56 1011 LEU A N 1
ATOM 8029 C CA . LEU A 1 1011 ? -6.891 28.081 19.083 1.00 92.56 1011 LEU A CA 1
ATOM 8030 C C . LEU A 1 1011 ? -5.403 28.043 19.448 1.00 92.56 1011 LEU A C 1
ATOM 8032 O O . LEU A 1 1011 ? -4.787 26.976 19.345 1.00 92.56 1011 LEU A O 1
ATOM 8036 N N . PRO A 1 1012 ? -4.828 29.152 19.944 1.00 94.12 1012 PRO A N 1
ATOM 8037 C CA . PRO A 1 1012 ? -3.522 29.137 20.597 1.00 94.12 1012 PRO A CA 1
ATOM 8038 C C . PRO A 1 1012 ? -3.502 28.140 21.760 1.00 94.12 1012 PRO A C 1
ATOM 8040 O O . PRO A 1 1012 ? -4.495 28.013 22.473 1.00 94.12 1012 PRO A O 1
ATOM 8043 N N . TYR A 1 1013 ? -2.370 27.474 22.006 1.00 94.50 1013 TYR A N 1
ATOM 8044 C CA . TYR A 1 1013 ? -2.257 26.490 23.094 1.00 94.50 1013 TYR A CA 1
ATOM 8045 C C . TYR A 1 1013 ? -2.723 26.993 24.475 1.00 94.50 1013 TYR A C 1
ATOM 8047 O O . TYR A 1 1013 ? -3.455 26.247 25.125 1.00 94.50 1013 TYR A O 1
ATOM 8055 N N . PRO A 1 1014 ? -2.392 28.224 24.931 1.00 93.62 1014 PRO A N 1
ATOM 8056 C CA . PRO A 1 1014 ? -2.911 28.745 26.198 1.00 93.62 1014 PRO A CA 1
ATOM 8057 C C . PRO A 1 1014 ? -4.440 28.747 26.255 1.00 93.62 1014 PRO A C 1
ATOM 8059 O O . PRO A 1 1014 ? -5.031 28.245 27.208 1.00 93.62 1014 PRO A O 1
ATOM 8062 N N . ASN A 1 1015 ? -5.078 29.259 25.199 1.00 95.00 1015 ASN A N 1
ATOM 8063 C CA . ASN A 1 1015 ? -6.530 29.330 25.082 1.00 95.00 1015 ASN A CA 1
ATOM 8064 C C . ASN A 1 1015 ? -7.147 27.941 24.962 1.00 95.00 1015 ASN A C 1
ATOM 8066 O O . ASN A 1 1015 ? -8.139 27.672 25.625 1.00 95.00 1015 ASN A O 1
ATOM 8070 N N . LEU A 1 1016 ? -6.539 27.048 24.177 1.00 95.44 1016 LEU A N 1
ATOM 8071 C CA . LEU A 1 1016 ? -7.006 25.675 24.030 1.00 95.44 1016 LEU A CA 1
ATOM 8072 C C . LEU A 1 1016 ? -7.019 24.953 25.382 1.00 95.44 1016 LEU A C 1
ATOM 8074 O O . LEU A 1 1016 ? -8.032 24.360 25.739 1.00 95.44 1016 LEU A O 1
ATOM 8078 N N . PHE A 1 1017 ? -5.923 25.016 26.148 1.00 97.06 1017 PHE A N 1
ATOM 8079 C CA . PHE A 1 1017 ? -5.850 24.374 27.463 1.00 97.06 1017 PHE A CA 1
ATOM 8080 C C . PHE A 1 1017 ? -6.804 25.008 28.478 1.00 97.06 1017 PHE A C 1
ATOM 8082 O O . PHE A 1 1017 ? -7.454 24.278 29.226 1.00 97.06 1017 PHE A O 1
ATOM 8089 N N . ALA A 1 1018 ? -6.924 26.337 28.481 1.00 95.81 1018 ALA A N 1
ATOM 8090 C CA . ALA A 1 1018 ? -7.869 27.037 29.342 1.00 95.81 1018 ALA A CA 1
ATOM 8091 C C . ALA A 1 1018 ? -9.325 26.674 29.005 1.00 95.81 1018 ALA A C 1
ATOM 8093 O O . ALA A 1 1018 ? -10.105 26.388 29.908 1.00 95.81 1018 ALA A O 1
ATOM 8094 N N . GLU A 1 1019 ? -9.683 26.617 27.721 1.00 95.19 1019 GLU A N 1
ATOM 8095 C CA . GLU A 1 1019 ? -11.043 26.321 27.267 1.00 95.19 1019 GLU A CA 1
ATOM 8096 C C . GLU A 1 1019 ? -11.446 24.877 27.567 1.00 95.19 1019 GLU A C 1
ATOM 8098 O O . GLU A 1 1019 ? -12.525 24.652 28.116 1.00 95.19 1019 GLU A O 1
ATOM 8103 N N . VAL A 1 1020 ? -10.585 23.890 27.281 1.00 95.44 1020 VAL A N 1
ATOM 8104 C CA . VAL A 1 1020 ? -10.911 22.491 27.614 1.00 95.44 1020 VAL A CA 1
ATOM 8105 C C . VAL A 1 1020 ? -10.987 22.269 29.121 1.00 95.44 1020 VAL A C 1
ATOM 8107 O O . VAL A 1 1020 ? -11.782 21.442 29.572 1.00 95.44 1020 VAL A O 1
ATOM 8110 N N . TRP A 1 1021 ? -10.185 23.001 29.902 1.00 96.94 1021 TRP A N 1
ATOM 8111 C CA . TRP A 1 1021 ? -10.224 22.927 31.356 1.00 96.94 1021 TRP A CA 1
ATOM 8112 C C . TRP A 1 1021 ? -11.500 23.550 31.919 1.00 96.94 1021 TRP A C 1
ATOM 8114 O O . TRP A 1 1021 ? -12.190 22.907 32.707 1.00 96.94 1021 TRP A O 1
ATOM 8124 N N . GLU A 1 1022 ? -11.866 24.754 31.479 1.00 95.88 1022 GLU A N 1
ATOM 8125 C CA . GLU A 1 1022 ? -13.108 25.403 31.907 1.00 95.88 1022 GLU A CA 1
ATOM 8126 C C . GLU A 1 1022 ? -14.341 24.607 31.463 1.00 95.88 1022 GLU A C 1
ATOM 8128 O O . GLU A 1 1022 ? -15.276 24.434 32.245 1.00 95.88 1022 GLU A O 1
ATOM 8133 N N . ARG A 1 1023 ? -14.315 24.010 30.265 1.00 94.25 1023 ARG A N 1
ATOM 8134 C CA . ARG A 1 1023 ? -15.355 23.082 29.802 1.00 94.25 1023 ARG A CA 1
ATOM 8135 C C . ARG A 1 1023 ? -15.499 21.888 30.748 1.00 94.25 1023 ARG A C 1
ATOM 8137 O O . ARG A 1 1023 ? -16.596 21.664 31.258 1.00 94.25 1023 ARG A O 1
ATOM 8144 N N . TYR A 1 1024 ? -14.393 21.212 31.068 1.00 94.69 1024 TYR A N 1
ATOM 8145 C CA . TYR A 1 1024 ? -14.371 20.107 32.033 1.00 94.69 1024 TYR A CA 1
ATOM 8146 C C . TYR A 1 1024 ? -14.925 20.527 33.403 1.00 94.69 1024 TYR A C 1
ATOM 8148 O O . TYR A 1 1024 ? -15.813 19.888 33.971 1.00 94.69 1024 TYR A O 1
ATOM 8156 N N . LYS A 1 1025 ? -14.421 21.643 33.928 1.00 92.38 1025 LYS A N 1
ATOM 8157 C CA . LYS A 1 1025 ? -14.773 22.196 35.239 1.00 92.38 1025 LYS A CA 1
ATOM 8158 C C . LYS A 1 1025 ? -16.234 22.642 35.326 1.00 92.38 1025 LYS A C 1
ATOM 8160 O O . LYS A 1 1025 ? -16.832 22.549 36.395 1.00 92.38 1025 LYS A O 1
ATOM 8165 N N . SER A 1 1026 ? -16.826 23.073 34.211 1.00 90.75 1026 SER A N 1
ATOM 8166 C CA . SER A 1 1026 ? -18.240 23.464 34.117 1.00 90.75 1026 SER A CA 1
ATOM 8167 C C . SER A 1 1026 ? -19.226 22.285 34.157 1.00 90.75 1026 SER A C 1
ATOM 8169 O O . SER A 1 1026 ? -20.438 22.499 34.173 1.00 90.75 1026 SER A O 1
ATOM 8171 N N . GLY A 1 1027 ? -18.723 21.046 34.220 1.00 86.69 1027 GLY A N 1
ATOM 8172 C CA . GLY A 1 1027 ? -19.525 19.825 34.330 1.00 86.69 1027 GLY A CA 1
ATOM 8173 C C . GLY A 1 1027 ? -19.772 19.117 32.999 1.00 86.69 1027 GLY A C 1
ATOM 8174 O O . GLY A 1 1027 ? -20.323 18.016 32.996 1.00 86.69 1027 GLY A O 1
ATOM 8175 N N . ASP A 1 1028 ? -19.327 19.700 31.885 1.00 88.62 1028 ASP A N 1
ATOM 8176 C CA . ASP A 1 1028 ? -19.186 18.979 30.627 1.00 88.62 1028 ASP A CA 1
ATOM 8177 C C . ASP A 1 1028 ? -17.917 18.123 30.760 1.00 88.62 1028 ASP A C 1
ATOM 8179 O O . ASP A 1 1028 ? -16.816 18.583 30.482 1.00 88.62 1028 ASP A O 1
ATOM 8183 N N . VAL A 1 1029 ? -18.054 16.888 31.252 1.00 89.38 1029 VAL A N 1
ATOM 8184 C CA . VAL A 1 1029 ? -16.941 15.940 31.439 1.00 89.38 1029 VAL A CA 1
ATOM 8185 C C . VAL A 1 1029 ? -16.970 14.824 30.385 1.00 89.38 1029 VAL A C 1
ATOM 8187 O O . VAL A 1 1029 ? -18.060 14.388 30.003 1.00 89.38 1029 VAL A O 1
ATOM 8190 N N . PRO A 1 1030 ? -15.806 14.303 29.938 1.00 87.75 1030 PRO A N 1
ATOM 8191 C CA . PRO A 1 1030 ? -15.748 13.155 29.043 1.00 87.75 1030 PRO A CA 1
ATOM 8192 C C . PRO A 1 1030 ? -16.540 11.972 29.604 1.00 87.75 1030 PRO A C 1
ATOM 8194 O O . PRO A 1 1030 ? -16.287 11.501 30.713 1.00 87.75 1030 PRO A O 1
ATOM 8197 N N . GLY A 1 1031 ? -17.510 11.489 28.833 1.00 73.06 1031 GLY A N 1
ATOM 8198 C CA . GLY A 1 1031 ? -18.393 10.414 29.254 1.00 73.06 1031 GLY A CA 1
ATOM 8199 C C . GLY A 1 1031 ? -19.206 9.838 28.101 1.00 73.06 1031 GLY A C 1
ATOM 8200 O O . GLY A 1 1031 ? -19.200 10.348 26.981 1.00 73.06 1031 GLY A O 1
ATOM 8201 N N . TYR A 1 1032 ? -19.902 8.740 28.380 1.00 61.34 1032 TYR A N 1
ATOM 8202 C CA . TYR A 1 1032 ? -20.864 8.144 27.457 1.00 61.34 1032 TYR A CA 1
ATOM 8203 C C . TYR A 1 1032 ? -22.201 8.902 27.570 1.00 61.34 1032 TYR A C 1
ATOM 8205 O O . TYR A 1 1032 ? -22.726 9.070 28.671 1.00 61.34 1032 TYR A O 1
ATOM 8213 N N . GLU A 1 1033 ? -22.740 9.409 26.457 1.00 49.91 1033 GLU A N 1
ATOM 8214 C CA . GLU A 1 1033 ? -23.962 10.230 26.467 1.00 49.91 1033 GLU A CA 1
ATOM 8215 C C . GLU A 1 1033 ? -25.211 9.461 26.947 1.00 49.91 1033 GLU A C 1
ATOM 8217 O O . GLU A 1 1033 ? -25.462 8.327 26.536 1.00 49.91 1033 GLU A O 1
ATOM 8222 N N . LYS A 1 1034 ? -26.065 10.118 27.752 1.00 35.62 1034 LYS A N 1
ATOM 8223 C CA . LYS A 1 1034 ? -27.430 9.651 28.064 1.00 35.62 1034 LYS A CA 1
ATOM 8224 C C . LYS A 1 1034 ? -28.378 9.995 26.906 1.00 35.62 1034 LYS A C 1
ATOM 8226 O O . LYS A 1 1034 ? -28.567 11.166 26.587 1.00 35.62 1034 LYS A O 1
ATOM 8231 N N . LEU A 1 1035 ? -29.020 8.985 26.313 1.00 33.88 1035 LEU A N 1
ATOM 8232 C CA . LEU A 1 1035 ? -29.947 9.129 25.180 1.00 33.88 1035 LEU A CA 1
ATOM 8233 C C . LEU A 1 1035 ? -31.084 10.137 25.455 1.00 33.88 1035 LEU A C 1
ATOM 8235 O O . LEU A 1 1035 ? -31.986 9.868 26.247 1.00 33.88 1035 LEU A O 1
ATOM 8239 N N . THR A 1 1036 ? -31.118 11.248 24.711 1.00 29.61 1036 THR A N 1
ATOM 8240 C CA . THR A 1 1036 ? -32.321 12.081 24.534 1.00 29.61 1036 THR A CA 1
ATOM 8241 C C . THR A 1 1036 ? -32.703 12.123 23.056 1.00 29.61 1036 THR A C 1
ATOM 8243 O O . THR A 1 1036 ? -32.216 12.935 22.277 1.00 29.61 1036 THR A O 1
ATOM 8246 N N . THR A 1 1037 ? -33.598 11.235 22.626 1.00 36.91 1037 THR A N 1
ATOM 8247 C CA . THR A 1 1037 ? -34.093 11.248 21.243 1.00 36.91 1037 THR A CA 1
ATOM 8248 C C . THR A 1 1037 ? -35.332 12.141 21.137 1.00 36.91 1037 THR A C 1
ATOM 8250 O O . THR A 1 1037 ? -36.433 11.797 21.572 1.00 36.91 1037 THR A O 1
ATOM 8253 N N . LYS A 1 1038 ? -35.179 13.329 20.536 1.00 25.16 1038 LYS A N 1
ATOM 8254 C CA . LYS A 1 1038 ? -36.330 14.126 20.078 1.00 25.16 1038 LYS A CA 1
ATOM 8255 C C . LYS A 1 1038 ? -37.094 13.328 19.011 1.00 25.16 1038 LYS A C 1
ATOM 8257 O O . LYS A 1 1038 ? -36.542 12.992 17.967 1.00 25.16 1038 LYS A O 1
ATOM 8262 N N . ARG A 1 1039 ? -38.385 13.069 19.261 1.00 24.56 1039 ARG A N 1
ATOM 8263 C CA . ARG A 1 1039 ? -39.353 12.523 18.288 1.00 24.56 1039 ARG A CA 1
ATOM 8264 C C . ARG A 1 1039 ? -39.346 13.354 17.000 1.00 24.56 1039 ARG A C 1
ATOM 8266 O O . ARG A 1 1039 ? -39.711 14.529 17.035 1.00 24.56 1039 ARG A O 1
ATOM 8273 N N . TYR A 1 1040 ? -39.026 12.743 15.861 1.00 26.14 1040 TYR A N 1
ATOM 8274 C CA . TYR A 1 1040 ? -39.221 13.384 14.560 1.00 26.14 1040 TYR A CA 1
ATOM 8275 C C . TYR A 1 1040 ? -40.662 13.187 14.070 1.00 26.14 1040 TYR A C 1
ATOM 8277 O O . TYR A 1 1040 ? -41.179 12.072 14.016 1.00 26.14 1040 TYR A O 1
ATOM 8285 N N . ARG A 1 1041 ? -41.320 14.302 13.726 1.00 25.91 1041 ARG A N 1
ATOM 8286 C CA . ARG A 1 1041 ? -42.626 14.342 13.051 1.00 25.91 1041 ARG A CA 1
ATOM 8287 C C . ARG A 1 1041 ? -42.515 13.706 11.663 1.00 25.91 1041 ARG A C 1
ATOM 8289 O O . ARG A 1 1041 ? -41.622 14.063 10.897 1.00 25.91 1041 ARG A O 1
ATOM 8296 N N . SER A 1 1042 ? -43.471 12.843 11.319 1.00 22.94 1042 SER A N 1
ATOM 8297 C CA . SER A 1 1042 ? -43.642 12.315 9.963 1.00 22.94 1042 SER A CA 1
ATOM 8298 C C . SER A 1 1042 ? -43.901 13.457 8.973 1.00 22.94 1042 SER A C 1
ATOM 8300 O O . SER A 1 1042 ? -44.849 14.226 9.161 1.00 22.94 1042 SER A O 1
ATOM 8302 N N . ARG A 1 1043 ? -43.106 13.560 7.905 1.00 25.98 1043 ARG A N 1
ATOM 8303 C CA . ARG A 1 1043 ? -43.499 14.326 6.715 1.00 25.98 1043 ARG A CA 1
ATOM 8304 C C . ARG A 1 1043 ? -44.335 13.413 5.813 1.00 25.98 1043 ARG A C 1
ATOM 8306 O O . ARG A 1 1043 ? -43.899 12.309 5.503 1.00 25.98 1043 ARG A O 1
ATOM 8313 N N . ARG A 1 1044 ? -45.551 13.875 5.506 1.00 28.09 1044 ARG A N 1
ATOM 8314 C CA . ARG A 1 1044 ? -46.395 13.382 4.411 1.00 28.09 1044 ARG A CA 1
ATOM 8315 C C . ARG A 1 1044 ? -45.720 13.618 3.070 1.00 28.09 1044 ARG A C 1
ATOM 8317 O O . ARG A 1 1044 ? -44.993 14.635 2.980 1.00 28.09 1044 ARG A O 1
#

Secondary structure (DSSP, 8-state):
----BSS--TTEEEEEEEEEE-TT-SS-EEEEEEGGGHHHHHHHHHTTT-EEEEEEEEEEEE-----TTHHHHHH-GGGHHHHHHTHHHHHHHHHHTTT-HHHHHHHHHHHHHHHHTT-GGGHHHHHHHHHHHHHHTT-HHHHHHHHHHHHHHHHHTT----HHHHHHHHHHHHHTT---HHHHHHHHHHHHHHS-HHHHHHHHHHHHHHHHHTTPPPPTTHHHHHHHHHHHHT--HHHHHHHHHHHHTTSTTGGG--HHHHHHHHHHHHHHHHH-THHHHHHHH---TT--HHHHHHHHHHTT-HHHHHH-HHHHHHHHHHHHHHHTT-TTTBSS--HHHHHHHHHTHHHHTT-EEEE-SS-B-HHHHHHHHHTT-EEEESSSS-HHHHHHTHHHHHHS-S---HHHHTSHHHHHHHHHH--HHHHTT-HHHHHH-HHHHHHHHHHHHHHHHHHHHS-HHHHHHHHHHHTTTS--TTHHHH-HHHHHHHSPPP----------------------------PPPPPPPPS-SSTTHHHHHHHHHHHHHHHT-TTS-S-EE--GGGHHHHHTTT-HHHHHHHHT-TTS-HHHHHHHHHHHHHHHHTTSSSSS-EEEEETTEEEEESS--TTTGGGGGG---HHHHHHHHHHHHHHHHHH-SSSS---SB-SSSBHHHHHHHHHTTSSS-HHHHHHHTTTHHHHHHS-SS-S-HHHHHHHTTS-HHHHHHHHHTHHHHTTT-HHHHHHHT--TTHHHH-S-HHHHHHHHHHHH-S-S----HHHHHHS-GGGGGGSSHHHHSPP-TT-HHHHHHHHHHHHHHHHHHTTSPTTSHHHHHHHHHHHHGGG--TT-GGGGS-TTTHHHHHHHHTTTTHHHHHHHHHPPP--S-TT-HHHH-HHHHHHHHHHHT--HHHHHHHHHHHH-S---HHHHHHHTT--HHHHHHHHHHHHHTTSSEE---TT--SSEE-SS-EEBP-SSS--EEGGGGGGGTB-SSSB--BSSTT---SS-HHHHHHHHHHHHHTT--S-PPP---PPPPPP-

pLDDT: mean 82.42, std 16.23, range [20.59, 97.94]

Foldseek 3Di:
DWDFDQADDPQKAWKKWWWKDAPVDPDIDTDIDGPVQVVLVQVLCVVVRIHTDDMDTDGITGDAQDAFPSVVCVVPVVCSVVSSVCVVLLVVLLVCCLPPVPVNVFVVLVVLQQCLLPPLLNQLRVLLSNLVSNLVSVNLVSVLVSNVVSVVSCVVVVPDDDPVSVLNSLLVCLLSLNHDQVNLLVLLVVLVVVDQLQCSLVSSLVSLLSNLNSLAEHDLCVLVSNLVSCVSVVHHSLVSVLVSLVSNLLGNNVLVYDPNNLLVSLQSLLVSCVVVVCSLVSLLLDDHDPEAQVNSLVSCVSNVSLCVQLVDLVRVVVSVLNVQVVCLVPLARQQADDPSVLVSLQSNLVSQAAAEHEHEQDRHQLSVVLSSVVSNHNYDYPDPVHLQRNLVSVLNCVVDHDDLSCRVCVDPVNLVSCLVRHALVSCLVCVVVCVVRPSSVVSVLSNLVVLVVCLVPDDPVVNVVSLLRCLVSLPPPCVCVRPVPSCCSSPNDDDDDDDDDDDDDDDDDDDDDDDDDDDDDDDRQDFAFQLDDDPVCVLVRVLLSVVLVCQVDVPPDQKRQHDPLCVLVQQCALQLLLVLLLLLFLLAFLVNLVRVLSRVLSCLVSVVAQPNWHWDDDPNMIGIDPHDDPVCVVRNVSHDHSVRSNVSSVVSSVLNCVQDPDRDRGQRAFQAGHLQVLLCLLLQLFQDASLLSSLLRNNLSVCSNVVDDDSPLCRSCVSSVHDSVVSVLSSVQNCLQAVVCSSVLSSQQDDPCCRHPNGPSVSSSVVLCVQANGFQHRDYPVLVVLQPSVLSSLNHNLNTHDQDQPDPVSLVSVLSCVSSLLSSLQVDFAQDSSLLVSLVRLQSLLNHDPPDPVCVVPVLSVLLSVCSNVCLLVQSSCCNNPNHGFPAQLLQCCRQAVVLLVCQCVVLVHDSLLSRVLLSLLFPQQPAPVNVCVRVVDDPVSVVVSVVRCVVSVQWDADDDPQNNDGIHGAEDWAAADPFEHIGHPSNCVQQCADPGSHGHGSRGHSRGSHRSNCRSVVSSVCCVVVVGRYSDDDDDDDDDDDD

Organism: NCBI:txid571915

Radius of gyration: 39.03 Å; chains: 1; bounding box: 122×86×98 Å

Sequence (1044 aa):
MIRLHSTPHRNDIPALVVTYATNQLTSPIIRLVPEPLETAETVAFSAVGVEKMNQTHIGFTPKRAAGFPAWAILTDPDNAQHALNLVADVEWARRKAHTHAGQVKDRIDELTVALQNSAPHFLPTFLEEIARIFALAGNIPYGKQYFNKARDIEEFYALPIDNERHSHAFTEFTKLGVVTAKALSNEAKNVATRMEPQEAFDYFFNLLIDQVRAGVSLYVKVFKDLEALAKNAGIDPEAATIELIAAYLPSRSFPETPESLLNTILTKMPRAVAQHPDLADIFYTITFGNWDINDYVAALQNAQLWEPLCADPQKIVPWLEAKIALGNWRFNFFHNTNQHLLDAIDRNKDALRGRRIATNRATYHLDYIDALIAAGARWSTLDSRFGRLMVEFFDAWLADHHRDLIHLLGREEIRWDFVEYLTFKQLAKNWDLVFANETVLGIATDMLENLHKELTSATDFARKKMVKENRNYLTDPRLREINPEVIAMVVPDTNPTEGMQPAETTSPSNSAASQGSATGAANTIPKPPELCSDYTHLWFNQSLHKLAEDFNDPQGTGHALLDCRLQVFVGSIGREKVWLASLAAPGIPLDVVRIYCEFLHWCADYGVLGAKLSSTVRSQQIYVHSQPPADLRAYDDFFVPKDDFKKTLDEILAWHEKRHSAGKLPTLAWDNVSLYDIATRAAATSTLPPRVWASLLTGSYLHKIAEQTRINTPELAKALGTSVTALKKLRAHTGDNFCEHDEILLGLGWHDNYLTEGPNIDAICTFWEDKWGVPWIHLTDDMWDGIPTQLYENISASFHREPFPNDAYVAYKFTSLLPVYLHLAHLVEPGSEDAHTLAGRINAMRDCDYSSPVFHETRHQLHSLQAVREGHLDTLLNYLTEGTPIAGTKQDPLISAPESVADAARTLDLSEEAAKYFLQLLALSEPTNAAVKKWNNWTKKKLDQATEELLAKELVVTAKRTGAKRSVFLPGGWLEKSDTGSAMEMWKAPHYLLRDDTKCRPIVDTCPPILPYPNLFAEVWERYKSGDVPGYEKLTTKRYRSRR